Protein AF-A0A7J6HR31-F1 (afdb_monomer_lite)

pLDDT: mean 84.12, std 18.83, range [22.25, 98.94]

Secondary structure (DSSP, 8-state):
-PPPP---S---------TTT---------SS-EEEEEEEEEE-S-HHHHHHHHHHHHT--EEEEESGGGT--SEEEEEEEETTEEEEEEEEPPGGGSTTS----SSTT--HHHHHHHHHHHSSEEEEEEEEES-HHHHHHHHHHTTPPEEEEEEEETTTEEEEEEEEETTEEEEEEEE-SS----SSSSTT-EE---TTGGG---SEEEEEEEEEE-S-HHHHHHHHHHHH-PEEEEEE-HHHH--SS--EEEEEEE-TTS-SEEEEEEEPPSSSS--HHHHHHHHTTS-EEEEEEEEESSHHHHHHHHHHHTTTTSPPBPPPPPHHHHHHHHHHHTTTS-HHHHHHHHHHT-EEEE-SS-EEEEEEBPPSSSSTT-EEEEEEEES--------------------------------------------SS-----GGG---------SS-EEEEEEEEEE-S-HHHHHHHHHHHHT--EEEEESGGGT--SEEEEEEEETTEEEEEEEEPPTTT---SS---SSTT--HHHHHHHHHHHSSEEEEEEEEES-HHHHHHHHHHTTPPEEEEEEE-STTEEEEEEEEETTEEEEEEEE-SGGGGGSSSSTT-EE---TT-SS----SEEEEEEEEEE-S-HHHHHHHHHHHH-PEEEEEE-HHHH--SS--EEEEEEE-TTS-SEEEEEEEPPSSSS--HHHHHHHHTTS-EEEEEEEEES-HHHHHHHHHHHHTTTS--BPPPPPHHHHHHHHHHHTTTS-HHHHHHHHHHT-EEEE-SSEEEEEEEBSPSSSSSS-EEEEEEEEE-EEE-TTS-EEEPTTTTTT-HHHHHHHHHHHHHHHHHHHHTT---

Foldseek 3Di:
DDDDDDDDDDDDPDDFPAQVPDDDDQPQFFQFAFDAFQAWEKEALFQLLQVLLACQQQLWFFWKWFALLLQAQFWTWTWTDAARYIYIYIHGFAPLSVPPDPHCHLPNLDDLVLSLVQLQQAHTATQEGETETADQQSLQVLLVVQPFAFSAHWDAADPAWIWGWTDQFDNHIYIYIYGPPDPDPDCPGTPSMHTDDDPLSVVRHQQWHGWLEFEKFAQDQPVSVCSNCRSGVFGWGGWHDCVRANDQAFGKTWTWTARSLSNYIYIYIHGDPPGNDGYLSNLQCLQSVGMHTAEIETEGPDLLSNLVSSVVCPQLSHWAWDDADDVVQLVVCCVVCCVPDPPVRSVSCRVRNWDWDDDPQFIKTKTKTQANFQGSRYIYMYIYTDNHDDDDDDDDDDDDDDDDDDDDDDDDDDDDDDDDDDDDDDDDDDDDDDDDPAFVPDDDDQPLQFPFAFDAFQAWEKEASTQSSQVSLCCNLQQWRFWKWFGVVLVQQFWTWTWTDAARYIYIYIHGTRPSRQPDPDHSDLPVLDDSVLSSVQCSQARTATQEGETEGADQQSLQVLLVVLPFAFSAHWDDSPQQWIKGWTDQFDNHIYIYIYHRDPVSVVDSGGPSMDTPDDPPPPDRGHQFWHYWQEWEKEAQDDPVSCCSNCRRGVWDWRGWHFCVLQNDQAFGKTKTWTAHSQRNYIYMYIHGDPPGNDGYLSNLQCSSNVGMGTQEIEIEGPDLLSSLVSSVVCCSSSHFAFFDAFDVVQLVCVCVVQVVPDPPVRSVSCRVSSWDWAADPFWIKIKTKTQAPGSGRGHTYMYMYIGGQWDADPVRDTDHRRQHRHDCSVCSNVVVVSVVVVVVSSVVSPDDD

Organism: Cannabis sativa (NCBI:txid3483)

Sequence (853 aa):
MTMENRNSNNGENFKLVGSSKFVRTNPKSDRFTVKRFHHVEFWCGDATNTARRFSRALGMPMVAKSDLSTGNFTHASYLLRSGEVQFLFTAPYSPSIATDSTSSASIPTFDRSTFLSFSAAHGLAVRAVAVEVEDAEFAFSTSVAHGATPSSPPITLGDGIVISEVCLYGDVVFRYISYKAQEPDHSGFLPGFVTVSTESDKLLDFGIRGIDHAAGNVPELQPAFLYVKKFTGFHEFAEFTTEEVGTSDSGFNSAVLANNKESVLIPINEPVYGTKWRSQIQTFLEHNEGPGVQHLALISDDIFRTLKEIKKQSGKGGFELMGAPPPTYYKNLRKRAGDVLSETQINKCEEFGVLVDRDHEGTLLQILTKPLGDRPTLFMEIIQRVGCMRKDDDDDEVVQQKGGCGGFGKEKKMTINNGNGQNTTRSTTVEEDLKLVGFSNFVRTNPKSDRFTVKRFHHVEFWCGDATNTALRFSWGLGMPLLAKSDLSTGNSTHASYLLRSGELNFLFTAPYSSAISTHQTSSASIPTFDRSTFLSFFAAHGLAVRAVALEVEDAEFAFATSVANGAMPSSPPINLGDGVVIAEVRLYGDVVLRYVSYKVESSQNLVFLPGFESVLTAESDQPLDYGIRRLDHAVGNVPELLPAVSYVKKFTGFHEFAEFTAEDVGTSESGLNSKMLANNNETVLIPMNEPVHGTKRKSQIQTFLEHNEGPGIQHLALASEDIFGTLREMRKRSGLGGFEFMPSPPPTYYKNLKNRAGDVLTETQIQECEELGVLVDRDDQGTLLQIFTKPIGDRPTIFIEIIQRVGCMVKDDKGKLYQKGGCGGFGKGNISELFKCVEEYEKTLLKTKVVT

InterPro domains:
  IPR005956 4-hydroxyphenylpyruvate dioxygenase [PTHR11959] (448-848)
  IPR005956 4-hydroxyphenylpyruvate dioxygenase [TIGR01263] (36-410)
  IPR005956 4-hydroxyphenylpyruvate dioxygenase [TIGR01263] (456-845)
  IPR029068 Glyoxalase/Bleomycin resistance protein/Dihydroxybiphenyl dioxygenase [G3DSA:3.10.180.10] (12-205)
  IPR029068 Glyoxalase/Bleomycin resistance protein/Dihydroxybiphenyl dioxygenase [G3DSA:3.10.180.10] (206-416)
  IPR029068 Glyoxalase/Bleomycin resistance protein/Dihydroxybiphenyl dioxygenase [G3DSA:3.10.180.10] (432-626)
  IPR029068 Glyoxalase/Bleomycin resistance protein/Dihydroxybiphenyl dioxygenase [G3DSA:3.10.180.10] (627-849)
  IPR029068 Glyoxalase/Bleomycin resistance protein/Dihydroxybiphenyl dioxygenase [SSF54593] (26-410)
  IPR029068 Glyoxalase/Bleomycin resistance protein/Dihydroxybiphenyl dioxygenase [SSF54593] (446-836)
  IPR037523 Vicinal oxygen chelate (VOC), core domain [PS51819] (36-196)
  IPR037523 Vicinal oxygen chelate (VOC), core domain [PS51819] (210-370)
  IPR037523 Vicinal oxygen chelate (VOC), core domain [PS51819] (456-599)
  IPR037523 Vicinal oxygen chelate (VOC), core domain [PS51819] (631-791)
  IPR041735 4-hydroxyphenylpyruvate dioxygenase, C-terminal [cd07250] (208-389)
  IPR041735 4-hydroxyphenylpyruvate dioxygenase, C-terminal [cd07250] (629-810)
  IPR041736 4-hydroxyphenylpyruvate dioxygenase, N-terminal [cd08342] (37-194)
  IPR041736 4-hydroxyphenylpyruvate dioxygenase, N-terminal [cd08342] (457-615)

Structure (mmCIF, N/CA/C/O backbone):
data_AF-A0A7J6HR31-F1
#
_entry.id   AF-A0A7J6HR31-F1
#
loop_
_atom_site.group_PDB
_atom_site.id
_atom_site.type_symbol
_atom_site.label_atom_id
_atom_site.label_alt_id
_atom_site.label_comp_id
_atom_site.label_asym_id
_atom_site.label_entity_id
_atom_site.label_seq_id
_atom_site.pdbx_PDB_ins_code
_atom_site.Cartn_x
_atom_site.Cartn_y
_atom_site.Cartn_z
_atom_site.occupancy
_atom_site.B_iso_or_equiv
_atom_site.auth_seq_id
_atom_site.auth_comp_id
_atom_site.auth_asym_id
_atom_site.auth_atom_id
_atom_site.pdbx_PDB_model_num
ATOM 1 N N . MET A 1 1 ? 15.739 29.351 23.738 1.00 30.27 1 MET A N 1
ATOM 2 C CA . MET A 1 1 ? 15.544 30.476 24.679 1.00 30.27 1 MET A CA 1
ATOM 3 C C . MET A 1 1 ? 14.766 29.936 25.864 1.00 30.27 1 MET A C 1
ATOM 5 O O . MET A 1 1 ? 13.704 29.368 25.661 1.00 30.27 1 MET A O 1
ATOM 9 N N . THR A 1 2 ? 15.352 30.000 27.053 1.00 26.08 2 THR A N 1
ATOM 10 C CA . THR A 1 2 ? 14.821 29.469 28.316 1.00 26.08 2 THR A CA 1
ATOM 11 C C . THR A 1 2 ? 13.579 30.248 28.753 1.00 26.08 2 THR A C 1
ATOM 13 O O . THR A 1 2 ? 13.670 31.453 28.974 1.00 26.08 2 THR A O 1
ATOM 16 N N . MET A 1 3 ? 12.427 29.577 28.861 1.00 28.23 3 MET A N 1
ATOM 17 C CA . MET A 1 3 ? 11.217 30.152 29.455 1.00 28.23 3 MET A CA 1
ATOM 18 C C . MET A 1 3 ? 11.274 30.012 30.977 1.00 28.23 3 MET A C 1
ATOM 20 O O . MET A 1 3 ? 11.308 28.905 31.510 1.00 28.23 3 MET A O 1
ATOM 24 N N . GLU A 1 4 ? 11.297 31.151 31.665 1.00 29.20 4 GLU A N 1
ATOM 25 C CA . GLU A 1 4 ? 11.110 31.242 33.108 1.00 29.20 4 GLU A CA 1
ATOM 26 C C . GLU A 1 4 ? 9.637 31.051 33.490 1.00 29.20 4 GLU A C 1
ATOM 28 O O . GLU A 1 4 ? 8.724 31.626 32.895 1.00 29.20 4 GLU A O 1
ATOM 33 N N . ASN A 1 5 ? 9.453 30.257 34.543 1.00 34.09 5 ASN A N 1
ATOM 34 C CA . ASN A 1 5 ? 8.216 30.012 35.270 1.00 34.09 5 ASN A CA 1
ATOM 35 C C . ASN A 1 5 ? 7.459 31.298 35.636 1.00 34.09 5 ASN A C 1
ATOM 37 O O . ASN A 1 5 ? 7.951 32.129 36.401 1.00 34.09 5 ASN A O 1
ATOM 41 N N . ARG A 1 6 ? 6.184 31.365 35.244 1.00 30.28 6 ARG A N 1
ATOM 42 C CA . ARG A 1 6 ? 5.153 32.085 36.004 1.00 30.28 6 ARG A CA 1
ATOM 43 C C . ARG A 1 6 ? 3.981 31.153 36.276 1.00 30.28 6 ARG A C 1
ATOM 45 O O . ARG A 1 6 ? 3.085 30.997 35.458 1.00 30.28 6 ARG A O 1
ATOM 52 N N . ASN A 1 7 ? 4.028 30.547 37.456 1.00 37.72 7 ASN A N 1
ATOM 53 C CA . ASN A 1 7 ? 2.927 29.826 38.077 1.00 37.72 7 ASN A CA 1
ATOM 54 C C . ASN A 1 7 ? 2.141 30.806 38.966 1.00 37.72 7 ASN A C 1
ATOM 56 O O . ASN A 1 7 ? 2.732 31.369 39.887 1.00 37.72 7 ASN A O 1
ATOM 60 N N . SER A 1 8 ? 0.834 30.980 38.731 1.00 34.44 8 SER A N 1
ATOM 61 C CA . SER A 1 8 ? -0.134 31.328 39.790 1.00 34.44 8 SER A CA 1
ATOM 62 C C . SER A 1 8 ? -1.597 31.117 39.351 1.00 34.44 8 SER A C 1
ATOM 64 O O . SER A 1 8 ? -2.156 31.930 38.620 1.00 34.44 8 SER A O 1
ATOM 66 N N . ASN A 1 9 ? -2.188 30.050 39.904 1.00 37.22 9 ASN A N 1
ATOM 67 C CA . ASN A 1 9 ? -3.551 29.916 40.450 1.00 37.22 9 ASN A CA 1
ATOM 68 C C . ASN A 1 9 ? -4.793 30.042 39.548 1.00 37.22 9 ASN A C 1
ATOM 70 O O . ASN A 1 9 ? -5.362 31.118 39.391 1.00 37.22 9 ASN A O 1
ATOM 74 N N . ASN A 1 10 ? -5.294 28.879 39.107 1.00 34.03 10 ASN A N 1
ATOM 75 C CA . ASN A 1 10 ? -6.588 28.286 39.521 1.00 34.03 10 ASN A CA 1
ATOM 76 C C . ASN A 1 10 ? -6.745 26.898 38.858 1.00 34.03 10 ASN A C 1
ATOM 78 O O . ASN A 1 10 ? -7.675 26.652 38.095 1.00 34.03 10 ASN A O 1
ATOM 82 N N . GLY A 1 11 ? -5.771 26.006 39.065 1.00 39.53 11 GLY A N 1
ATOM 83 C CA . GLY A 1 11 ? -5.793 24.681 38.444 1.00 39.53 11 GLY A CA 1
ATOM 84 C C . GLY A 1 11 ? -6.738 23.747 39.190 1.00 39.53 11 GLY A C 1
ATOM 85 O O . GLY A 1 11 ? -6.557 23.530 40.387 1.00 39.53 11 GLY A O 1
ATOM 86 N N . GLU A 1 12 ? -7.728 23.185 38.500 1.00 51.84 12 GLU A N 1
ATOM 87 C CA . GLU A 1 12 ? -8.394 21.968 38.963 1.00 51.84 12 GLU A CA 1
ATOM 88 C C . GLU A 1 12 ? -7.312 20.915 39.263 1.00 51.84 12 GLU A C 1
ATOM 90 O O . GLU A 1 12 ? -6.560 20.509 38.374 1.00 51.84 12 GLU A O 1
ATOM 95 N N . ASN A 1 13 ? -7.187 20.502 40.528 1.00 53.97 13 ASN A N 1
ATOM 96 C CA . ASN A 1 13 ? -6.276 19.432 40.932 1.00 53.97 13 ASN A CA 1
ATOM 97 C C . ASN A 1 13 ? -6.868 18.084 40.495 1.00 53.97 13 ASN A C 1
ATOM 99 O O . ASN A 1 13 ? -7.438 17.364 41.312 1.00 53.97 13 ASN A O 1
ATOM 103 N N . PHE A 1 14 ? -6.751 17.748 39.210 1.00 69.81 14 PHE A N 1
ATOM 104 C CA . PHE A 1 14 ? -7.013 16.389 38.741 1.00 69.81 14 PHE A CA 1
ATOM 105 C C . PHE A 1 14 ? -5.924 15.457 39.282 1.00 69.81 14 PHE A C 1
ATOM 107 O O . PHE A 1 14 ? -4.733 15.706 39.096 1.00 69.81 14 PHE A O 1
ATOM 114 N N . LYS A 1 15 ? -6.321 14.409 40.000 1.00 73.62 15 LYS A N 1
ATOM 115 C CA . LYS A 1 15 ? -5.420 13.370 40.495 1.00 73.62 15 LYS A CA 1
ATOM 116 C C . LYS A 1 15 ? -6.155 12.044 40.409 1.00 73.62 15 LYS A C 1
ATOM 118 O O . LYS A 1 15 ? -7.195 11.911 41.044 1.00 73.62 15 LYS A O 1
ATOM 123 N N . LEU A 1 16 ? -5.572 11.082 39.696 1.00 75.81 16 LEU A N 1
ATOM 124 C CA . LEU A 1 16 ? -6.121 9.733 39.596 1.00 75.81 16 LEU A CA 1
ATOM 125 C C . LEU A 1 16 ? -6.311 9.124 40.986 1.00 75.81 16 LEU A C 1
ATOM 127 O O . LEU A 1 16 ? -5.384 9.115 41.807 1.00 75.81 16 LEU A O 1
ATOM 131 N N . VAL A 1 17 ? -7.509 8.604 41.235 1.00 76.88 17 VAL A N 1
ATOM 132 C CA . VAL A 1 17 ? -7.858 7.922 42.491 1.00 76.88 17 VAL A CA 1
ATOM 133 C C . VAL A 1 17 ? -7.970 6.405 42.331 1.00 76.88 17 VAL A C 1
ATOM 135 O O . VAL A 1 17 ? -7.918 5.700 43.342 1.00 76.88 17 VAL A O 1
ATOM 138 N N . GLY A 1 18 ? -8.043 5.922 41.084 1.00 72.62 18 GLY A N 1
ATOM 139 C CA . GLY A 1 18 ? -8.179 4.508 40.720 1.00 72.62 18 GLY A CA 1
ATOM 140 C C . GLY A 1 18 ? -9.627 4.022 40.739 1.00 72.62 18 GLY A C 1
ATOM 141 O O . GLY A 1 18 ? -10.456 4.536 41.496 1.00 72.62 18 GLY A O 1
ATOM 142 N N . SER A 1 19 ? -9.923 3.013 39.919 1.00 73.88 19 SER A N 1
ATOM 143 C CA . SER A 1 19 ? -11.262 2.457 39.687 1.00 73.88 19 SER A CA 1
ATOM 144 C C . SER A 1 19 ? -11.995 2.091 40.982 1.00 73.88 19 SER A C 1
ATOM 146 O O . SER A 1 19 ? -13.185 2.357 41.124 1.00 73.88 19 SER A O 1
ATOM 148 N N . SER A 1 20 ? -11.277 1.559 41.976 1.00 72.19 20 SER A N 1
ATOM 149 C CA . SER A 1 20 ? -11.850 1.144 43.265 1.00 72.19 20 SER A CA 1
ATOM 150 C C . SER A 1 20 ? -12.366 2.297 44.139 1.00 72.19 20 SER A C 1
ATOM 152 O O . SER A 1 20 ? -13.201 2.075 45.018 1.00 72.19 20 SER A O 1
ATOM 154 N N . LYS A 1 21 ? -11.867 3.521 43.928 1.00 76.00 21 LYS A N 1
ATOM 155 C CA . LYS A 1 21 ? -12.268 4.739 44.660 1.00 76.00 21 LYS A CA 1
ATOM 156 C C . LYS A 1 21 ? -13.021 5.733 43.781 1.00 76.00 21 LYS A C 1
ATOM 158 O O . LYS A 1 21 ? -13.525 6.731 44.298 1.00 76.00 21 LYS A O 1
ATOM 163 N N . PHE A 1 22 ? -13.069 5.482 42.479 1.00 78.62 22 PHE A N 1
ATOM 164 C CA . PHE A 1 22 ? -13.738 6.331 41.515 1.00 78.62 22 PHE A CA 1
ATOM 165 C C . PHE A 1 22 ? -15.260 6.224 41.669 1.00 78.62 22 PHE A C 1
ATOM 167 O O . PHE A 1 22 ? -15.821 5.134 41.770 1.00 78.62 22 PHE A O 1
ATOM 174 N N . VAL A 1 23 ? -15.938 7.371 41.677 1.00 79.38 23 VAL A N 1
ATOM 175 C CA . VAL A 1 23 ? -17.402 7.445 41.707 1.00 79.38 23 VAL A CA 1
ATOM 176 C C . VAL A 1 23 ? -17.861 8.090 40.410 1.00 79.38 23 VAL A C 1
ATOM 178 O O . VAL A 1 23 ? -17.733 9.302 40.235 1.00 79.38 23 VAL A O 1
ATOM 181 N N . ARG A 1 24 ? -18.412 7.277 39.503 1.00 81.75 24 ARG A N 1
ATOM 182 C CA . ARG A 1 24 ? -18.964 7.761 38.236 1.00 81.75 24 ARG A CA 1
ATOM 183 C C . ARG A 1 24 ? -20.148 8.684 38.503 1.00 81.75 24 ARG A C 1
ATOM 185 O O . ARG A 1 24 ? -21.099 8.319 39.193 1.00 81.75 24 ARG A O 1
ATOM 192 N N . THR A 1 25 ? -20.096 9.881 37.929 1.00 81.94 25 THR A N 1
ATOM 193 C CA . THR A 1 25 ? -21.200 10.844 37.949 1.00 81.94 25 THR A CA 1
ATOM 194 C C . THR A 1 25 ? -21.406 11.389 36.543 1.00 81.94 25 THR A C 1
ATOM 196 O O . THR A 1 25 ? -20.438 11.692 35.854 1.00 81.94 25 THR A O 1
ATOM 199 N N . ASN A 1 26 ? -22.661 11.524 36.113 1.00 87.38 26 ASN A N 1
ATOM 200 C CA . ASN A 1 26 ? -23.011 12.126 34.826 1.00 87.38 26 ASN A CA 1
ATOM 201 C C . ASN A 1 26 ? -23.738 13.458 35.091 1.00 87.38 26 ASN A C 1
ATOM 203 O O . ASN A 1 26 ? -24.968 13.486 35.175 1.00 87.38 26 ASN A O 1
ATOM 207 N N . PRO A 1 27 ? -22.994 14.562 35.293 1.00 86.56 27 PRO A N 1
ATOM 208 C CA . PRO A 1 27 ? -23.549 15.865 35.659 1.00 86.56 27 PRO A CA 1
ATOM 209 C C . PRO A 1 27 ? -24.294 16.565 34.513 1.00 86.56 27 PRO A C 1
ATOM 211 O O . PRO A 1 27 ? -24.765 17.683 34.704 1.00 86.56 27 PRO A O 1
ATOM 214 N N . LYS A 1 28 ? -24.396 15.936 33.335 1.00 89.00 28 LYS A N 1
ATOM 215 C CA . LYS A 1 28 ? -24.954 16.527 32.113 1.00 89.00 28 LYS A CA 1
ATOM 216 C C . LYS A 1 28 ? -24.239 17.826 31.701 1.00 89.00 28 LYS A C 1
ATOM 218 O O . LYS A 1 28 ? -24.877 18.849 31.477 1.00 89.00 28 LYS A O 1
ATOM 223 N N . SER A 1 29 ? -22.907 17.778 31.613 1.00 90.81 29 SER A N 1
ATOM 224 C CA . SER A 1 29 ? -22.027 18.946 31.447 1.00 90.81 29 SER A CA 1
ATOM 225 C C . SER A 1 29 ? -21.534 19.229 30.022 1.00 90.81 29 SER A C 1
ATOM 227 O O . SER A 1 29 ? -20.781 20.194 29.852 1.00 90.81 29 SER A O 1
ATOM 229 N N . ASP A 1 30 ? -21.924 18.434 29.014 1.00 93.88 30 ASP A N 1
ATOM 230 C CA . ASP A 1 30 ? -21.536 18.696 27.618 1.00 93.88 30 ASP A CA 1
ATOM 231 C C . ASP A 1 30 ? -21.808 20.150 27.218 1.00 93.88 30 ASP A C 1
ATOM 233 O O . ASP A 1 30 ? -22.873 20.709 27.486 1.00 93.88 30 ASP A O 1
ATOM 237 N N . ARG A 1 31 ? -20.853 20.755 26.515 1.00 95.62 31 ARG A N 1
ATOM 238 C CA . ARG A 1 31 ? -20.981 22.138 26.036 1.00 95.62 31 ARG A CA 1
ATOM 239 C C . ARG A 1 31 ? -21.713 22.260 24.712 1.00 95.62 31 ARG A C 1
ATOM 241 O O . ARG A 1 31 ? -22.106 23.356 24.333 1.00 95.62 31 ARG A O 1
ATOM 248 N N . PHE A 1 32 ? -21.872 21.146 24.014 1.00 95.81 32 PHE A N 1
ATOM 249 C CA . PHE A 1 32 ? -22.601 21.022 22.763 1.00 95.81 32 PHE A CA 1
ATOM 250 C C . PHE A 1 32 ? -23.145 19.597 22.645 1.00 95.81 32 PHE A C 1
ATOM 252 O O . PHE A 1 32 ? -22.537 18.646 23.137 1.00 95.81 32 PHE A O 1
ATOM 259 N N . THR A 1 33 ? -24.292 19.439 21.987 1.00 94.75 33 THR A N 1
ATOM 260 C CA . THR A 1 33 ? -24.947 18.138 21.843 1.00 94.75 33 THR A CA 1
ATOM 261 C C . THR A 1 33 ? -24.183 17.251 20.863 1.00 94.75 33 THR A C 1
ATOM 263 O O . THR A 1 33 ? -24.158 17.517 19.659 1.00 94.75 33 THR A O 1
ATOM 266 N N . VAL A 1 34 ? -23.607 16.157 21.365 1.00 94.69 34 VAL A N 1
ATOM 267 C CA . VAL A 1 34 ? -23.029 15.085 20.542 1.00 94.69 34 VAL A CA 1
ATOM 268 C C . VAL A 1 34 ? -24.052 13.970 20.370 1.00 94.69 34 VAL A C 1
ATOM 270 O O . VAL A 1 34 ? -24.572 13.437 21.353 1.00 94.69 34 VAL A O 1
ATOM 273 N N . LYS A 1 35 ? -24.330 13.595 19.121 1.00 91.81 35 LYS A N 1
ATOM 274 C CA . LYS A 1 35 ? -25.279 12.527 18.798 1.00 91.81 35 LYS A CA 1
ATOM 275 C C . LYS A 1 35 ? -24.595 11.159 18.841 1.00 91.81 35 LYS A C 1
ATOM 277 O O . LYS A 1 35 ? -25.008 10.296 19.613 1.00 91.81 35 LYS A O 1
ATOM 282 N N . ARG A 1 36 ? -23.528 10.981 18.055 1.00 92.31 36 ARG A N 1
ATOM 283 C CA . ARG A 1 36 ? -22.810 9.705 17.871 1.00 92.31 36 ARG A CA 1
ATOM 284 C C . ARG A 1 36 ? -21.439 9.912 17.223 1.00 92.31 36 ARG A C 1
ATOM 286 O O . ARG A 1 36 ? -21.155 10.993 16.701 1.00 92.31 36 ARG A O 1
ATOM 293 N N . PHE A 1 37 ? -20.626 8.857 17.176 1.00 95.69 37 PHE A N 1
ATOM 294 C CA . PHE A 1 37 ? -19.522 8.784 16.220 1.00 95.69 37 PHE A CA 1
ATOM 295 C C . PHE A 1 37 ? -20.064 8.903 14.790 1.00 95.69 37 PHE A C 1
ATOM 297 O O . PHE A 1 37 ? -21.028 8.234 14.411 1.00 95.69 37 PHE A O 1
ATOM 304 N N . HIS A 1 38 ? -19.439 9.762 13.991 1.00 95.31 38 HIS A N 1
ATOM 305 C CA . HIS A 1 38 ? -19.755 9.881 12.576 1.00 95.31 38 HIS A CA 1
ATOM 306 C C . HIS A 1 38 ? -18.874 8.954 11.748 1.00 95.31 38 HIS A C 1
ATOM 308 O O . HIS A 1 38 ? -19.387 8.162 10.970 1.00 95.31 38 HIS A O 1
ATOM 314 N N . HIS A 1 39 ? -17.554 9.105 11.855 1.00 97.44 39 HIS A N 1
ATOM 315 C CA . HIS A 1 39 ? -16.566 8.266 11.185 1.00 97.44 39 HIS A CA 1
ATOM 316 C C . HIS A 1 39 ? -15.199 8.421 11.856 1.00 97.44 39 HIS A C 1
ATOM 318 O O . HIS A 1 39 ? -14.955 9.387 12.579 1.00 97.44 39 HIS A O 1
ATOM 324 N N . VAL A 1 40 ? -14.291 7.492 11.576 1.00 98.38 40 VAL A N 1
ATOM 325 C CA . VAL A 1 40 ? -12.864 7.647 11.872 1.00 98.38 40 VAL A CA 1
ATOM 326 C C . VAL A 1 40 ? -12.114 7.731 10.550 1.00 98.38 40 VAL A C 1
ATOM 328 O O . VAL A 1 40 ? -12.266 6.857 9.694 1.00 98.38 40 VAL A O 1
ATOM 331 N N . GLU A 1 41 ? -11.342 8.800 10.360 1.00 98.38 41 GLU A N 1
ATOM 332 C CA . GLU A 1 41 ? -10.492 8.963 9.180 1.00 98.38 41 GLU A CA 1
ATOM 333 C C . GLU A 1 41 ? -9.075 8.479 9.477 1.00 98.38 41 GLU A C 1
ATOM 335 O O . GLU A 1 41 ? -8.426 8.949 10.414 1.00 98.38 41 GLU A O 1
ATOM 340 N N . PHE A 1 42 ? -8.591 7.574 8.636 1.00 98.06 42 PHE A N 1
ATOM 341 C CA . PHE A 1 42 ? -7.219 7.105 8.593 1.00 98.06 42 PHE A CA 1
ATOM 342 C C . PHE A 1 42 ? -6.498 7.774 7.432 1.00 98.06 42 PHE A C 1
ATOM 344 O O . PHE A 1 42 ? -6.958 7.738 6.287 1.00 98.06 42 PHE A O 1
ATOM 351 N N . TRP A 1 43 ? -5.328 8.326 7.719 1.00 96.81 43 TRP A N 1
ATOM 352 C CA . TRP A 1 43 ? -4.377 8.695 6.683 1.00 96.81 43 TRP A CA 1
ATOM 353 C C . TRP A 1 43 ? -3.419 7.533 6.467 1.00 96.81 43 TRP A C 1
ATOM 355 O O . TRP A 1 43 ? -2.921 6.925 7.416 1.00 96.81 43 TRP A O 1
ATOM 365 N N . CYS A 1 44 ? -3.237 7.168 5.202 1.00 94.56 44 CYS A N 1
ATOM 366 C CA . CYS A 1 44 ? -2.528 5.959 4.814 1.00 94.56 44 CYS A CA 1
ATOM 367 C C . CYS A 1 44 ? -1.778 6.170 3.504 1.00 94.56 44 CYS A C 1
ATOM 369 O O . CYS A 1 44 ? -2.151 7.013 2.694 1.00 94.56 44 CYS A O 1
ATOM 371 N N . GLY A 1 45 ? -0.714 5.399 3.290 1.00 90.50 45 GLY A N 1
ATOM 372 C CA . GLY A 1 45 ? 0.128 5.577 2.110 1.00 90.50 45 GLY A CA 1
ATOM 373 C C . GLY A 1 45 ? -0.559 5.243 0.780 1.00 90.50 45 GLY A C 1
ATOM 374 O O . GLY A 1 45 ? -0.196 5.796 -0.253 1.00 90.50 45 GLY A O 1
ATOM 375 N N . ASP A 1 46 ? -1.539 4.344 0.806 1.00 93.69 46 ASP A N 1
ATOM 376 C CA . ASP A 1 46 ? -2.363 4.015 -0.353 1.00 93.69 46 ASP A CA 1
ATOM 377 C C . ASP A 1 46 ? -3.762 3.600 0.125 1.00 93.69 46 ASP A C 1
ATOM 379 O O . ASP A 1 46 ? -3.936 2.590 0.826 1.00 93.69 46 ASP A O 1
ATOM 383 N N . ALA A 1 47 ? -4.755 4.421 -0.204 1.00 95.38 47 ALA A N 1
ATOM 384 C CA . ALA A 1 47 ? -6.121 4.300 0.283 1.00 95.38 47 ALA A CA 1
ATOM 385 C C . ALA A 1 47 ? -6.824 3.080 -0.316 1.00 95.38 47 ALA A C 1
ATOM 387 O O . ALA A 1 47 ? -7.539 2.374 0.398 1.00 95.38 47 ALA A O 1
ATOM 388 N N . THR A 1 48 ? -6.570 2.771 -1.588 1.00 91.88 48 THR A N 1
ATOM 389 C CA . THR A 1 48 ? -7.128 1.608 -2.287 1.00 91.88 48 THR A CA 1
ATOM 390 C C . THR A 1 48 ? -6.664 0.311 -1.631 1.00 91.88 48 THR A C 1
ATOM 392 O O . THR A 1 48 ? -7.484 -0.544 -1.285 1.00 91.88 48 THR A O 1
ATOM 395 N N . ASN A 1 49 ? -5.352 0.157 -1.436 1.00 91.25 49 ASN A N 1
ATOM 396 C CA . ASN A 1 49 ? -4.749 -1.020 -0.818 1.00 91.25 49 ASN A CA 1
ATOM 397 C C . ASN A 1 49 ? -5.254 -1.208 0.619 1.00 91.25 49 ASN A C 1
ATOM 399 O O . ASN A 1 49 ? -5.684 -2.306 0.989 1.00 91.25 49 ASN A O 1
ATOM 403 N N . THR A 1 50 ? -5.251 -0.131 1.409 1.00 93.56 50 THR A N 1
ATOM 404 C CA . THR A 1 50 ? -5.636 -0.173 2.825 1.00 93.56 50 THR A CA 1
ATOM 405 C C . THR A 1 50 ? -7.126 -0.481 2.989 1.00 93.56 50 THR A C 1
ATOM 407 O O . THR A 1 50 ? -7.481 -1.430 3.693 1.00 93.56 50 THR A O 1
ATOM 410 N N . ALA A 1 51 ? -8.008 0.232 2.279 1.00 93.75 51 ALA A N 1
ATOM 411 C CA . ALA A 1 51 ? -9.454 0.023 2.364 1.00 93.75 51 ALA A CA 1
ATOM 412 C C . ALA A 1 51 ? -9.856 -1.397 1.940 1.00 93.75 51 ALA A C 1
ATOM 414 O O . ALA A 1 51 ? -10.650 -2.049 2.616 1.00 93.75 51 ALA A O 1
ATOM 415 N N . ARG A 1 52 ? -9.260 -1.933 0.867 1.00 90.06 52 ARG A N 1
ATOM 416 C CA . ARG A 1 52 ? -9.514 -3.307 0.401 1.00 90.06 52 ARG A CA 1
ATOM 417 C C . ARG A 1 52 ? -9.113 -4.360 1.433 1.00 90.06 52 ARG A C 1
ATOM 419 O O . ARG A 1 52 ? -9.845 -5.332 1.631 1.00 90.06 52 ARG A O 1
ATOM 426 N N . ARG A 1 53 ? -7.976 -4.178 2.114 1.00 89.38 53 ARG A N 1
ATOM 427 C CA . ARG A 1 53 ? -7.547 -5.095 3.178 1.00 89.38 53 ARG A CA 1
ATOM 428 C C . ARG A 1 53 ? -8.476 -5.014 4.385 1.00 89.38 53 ARG A C 1
ATOM 430 O O . ARG A 1 53 ? -8.926 -6.060 4.844 1.00 89.38 53 ARG A O 1
ATOM 437 N N . PHE A 1 54 ? -8.772 -3.809 4.876 1.00 92.44 54 PHE A N 1
ATOM 438 C CA . PHE A 1 54 ? -9.649 -3.606 6.036 1.00 92.44 54 PHE A CA 1
ATOM 439 C C . PHE A 1 54 ? -11.060 -4.131 5.769 1.00 92.44 54 PHE A C 1
ATOM 441 O O . PHE A 1 54 ? -11.626 -4.811 6.621 1.00 92.44 54 PHE A O 1
ATOM 448 N N . SER A 1 55 ? -11.580 -3.907 4.560 1.00 90.94 55 SER A N 1
ATOM 449 C CA . SER A 1 55 ? -12.887 -4.402 4.134 1.00 90.94 55 SER A CA 1
ATOM 450 C C . SER A 1 55 ? -13.002 -5.915 4.281 1.00 90.94 55 SER A C 1
ATOM 452 O O . SER A 1 55 ? -13.922 -6.414 4.927 1.00 90.94 55 SER A O 1
ATOM 454 N N . ARG A 1 56 ? -12.009 -6.657 3.786 1.00 88.38 56 ARG A N 1
ATOM 455 C CA . ARG A 1 56 ? -11.953 -8.112 3.946 1.00 88.38 56 ARG A CA 1
ATOM 456 C C . ARG A 1 56 ? -11.673 -8.539 5.388 1.00 88.38 56 ARG A C 1
ATOM 458 O O . ARG A 1 56 ? -12.246 -9.520 5.848 1.00 88.38 56 ARG A O 1
ATOM 465 N N . ALA A 1 57 ? -10.756 -7.858 6.074 1.00 90.38 57 ALA A N 1
ATOM 466 C CA . ALA A 1 57 ? -10.286 -8.257 7.399 1.00 90.38 57 ALA A CA 1
ATOM 467 C C . ALA A 1 57 ? -11.358 -8.100 8.484 1.00 90.38 57 ALA A C 1
ATOM 469 O O . ALA A 1 57 ? -11.399 -8.912 9.404 1.00 90.38 57 ALA A O 1
ATOM 470 N N . LEU A 1 58 ? -12.217 -7.086 8.359 1.00 91.81 58 LEU A N 1
ATOM 471 C CA . LEU A 1 58 ? -13.291 -6.783 9.306 1.00 91.81 58 LEU A CA 1
ATOM 472 C C . LEU A 1 58 ? -14.689 -7.119 8.773 1.00 91.81 58 LEU A C 1
ATOM 474 O O . LEU A 1 58 ? -15.659 -6.995 9.512 1.00 91.81 58 LEU A O 1
ATOM 478 N N . GLY A 1 59 ? -14.810 -7.527 7.507 1.00 90.25 59 GLY A N 1
ATOM 479 C CA . GLY A 1 59 ? -16.109 -7.724 6.869 1.00 90.25 59 GLY A CA 1
ATOM 480 C C . GLY A 1 59 ? -16.889 -6.414 6.766 1.00 90.25 59 GLY A C 1
ATOM 481 O O . GLY A 1 59 ? -18.055 -6.369 7.138 1.00 90.25 59 GLY A O 1
ATOM 482 N N . MET A 1 60 ? -16.217 -5.341 6.336 1.00 90.50 60 MET A N 1
ATOM 483 C CA . MET A 1 60 ? -16.799 -4.005 6.187 1.00 90.50 60 MET A CA 1
ATOM 484 C C . MET A 1 60 ? -16.833 -3.611 4.705 1.00 90.50 60 MET A C 1
ATOM 486 O O . MET A 1 60 ? -15.784 -3.274 4.151 1.00 90.50 60 MET A O 1
ATOM 490 N N . PRO A 1 61 ? -17.985 -3.639 4.024 1.00 89.25 61 PRO A N 1
ATOM 491 C CA . PRO A 1 61 ? -18.067 -3.305 2.607 1.00 89.25 61 PRO A CA 1
ATOM 492 C C . PRO A 1 61 ? -17.668 -1.851 2.332 1.00 89.25 61 PRO A C 1
ATOM 494 O O . PRO A 1 61 ? -17.917 -0.951 3.140 1.00 89.25 61 PRO A O 1
ATOM 497 N N . MET A 1 62 ? -17.071 -1.615 1.163 1.00 90.12 62 MET A N 1
ATOM 498 C CA . MET A 1 62 ? -16.824 -0.268 0.655 1.00 90.12 62 MET A CA 1
ATOM 499 C C . MET A 1 62 ? -18.126 0.293 0.082 1.00 90.12 62 MET A C 1
ATOM 501 O O . MET A 1 62 ? -18.618 -0.184 -0.936 1.00 90.12 62 MET A O 1
ATOM 505 N N . VAL A 1 63 ? -18.687 1.309 0.735 1.00 89.69 63 VAL A N 1
ATOM 506 C CA . VAL A 1 63 ? -20.020 1.839 0.398 1.00 89.69 63 VAL A CA 1
ATOM 507 C C . VAL A 1 63 ? -19.974 3.156 -0.366 1.00 89.69 63 VAL A C 1
ATOM 509 O O . VAL A 1 63 ? -20.942 3.509 -1.035 1.00 89.69 63 VAL A O 1
ATOM 512 N N . ALA A 1 64 ? -18.865 3.891 -0.293 1.00 91.38 64 ALA A N 1
ATOM 513 C CA . ALA A 1 64 ? -18.683 5.131 -1.036 1.00 91.38 64 ALA A CA 1
ATOM 514 C C . ALA A 1 64 ? -17.203 5.386 -1.333 1.00 91.38 64 ALA A C 1
ATOM 516 O O . ALA A 1 64 ? -16.321 4.904 -0.618 1.00 91.38 64 ALA A O 1
ATOM 517 N N . LYS A 1 65 ? -16.931 6.167 -2.378 1.00 92.38 65 LYS A N 1
ATOM 518 C CA . LYS A 1 65 ? -15.575 6.584 -2.741 1.00 92.38 65 LYS A CA 1
ATOM 519 C C . LYS A 1 65 ? -15.538 8.008 -3.282 1.00 92.38 65 LYS A C 1
ATOM 521 O O . LYS A 1 65 ? -16.532 8.485 -3.824 1.00 92.38 65 LYS A O 1
ATOM 526 N N . SER A 1 66 ? -14.381 8.639 -3.163 1.00 91.75 66 SER A N 1
ATOM 527 C CA . SER A 1 66 ? -14.026 9.897 -3.807 1.00 91.75 66 SER A CA 1
ATOM 528 C C . SER A 1 66 ? -12.615 9.758 -4.374 1.00 91.75 66 SER A C 1
ATOM 530 O O . SER A 1 66 ? -11.649 9.652 -3.626 1.00 91.75 66 SER A O 1
ATOM 532 N N . ASP A 1 67 ? -12.491 9.661 -5.691 1.00 89.75 67 ASP A N 1
ATOM 533 C CA . ASP A 1 67 ? -11.237 9.392 -6.394 1.00 89.75 67 ASP A CA 1
ATOM 534 C C . ASP A 1 67 ? -11.217 10.137 -7.747 1.00 89.75 67 ASP A C 1
ATOM 536 O O . ASP A 1 67 ? -12.102 10.943 -8.049 1.00 89.75 67 ASP A O 1
ATOM 540 N N . LEU A 1 68 ? -10.231 9.862 -8.604 1.00 85.12 68 LEU A N 1
ATOM 541 C CA . LEU A 1 68 ? -10.164 10.486 -9.934 1.00 85.12 68 LEU A CA 1
ATOM 542 C C . LEU A 1 68 ? -11.421 10.227 -10.786 1.00 85.12 68 LEU A C 1
ATOM 544 O O . LEU A 1 68 ? -11.782 11.061 -11.613 1.00 85.12 68 LEU A O 1
ATOM 548 N N . SER A 1 69 ? -12.114 9.099 -10.581 1.00 80.69 69 SER A N 1
ATOM 549 C CA . SER A 1 69 ? -13.360 8.763 -11.289 1.00 80.69 69 SER A CA 1
ATOM 550 C C . SER A 1 69 ? -14.566 9.579 -10.823 1.00 80.69 69 SER A C 1
ATOM 552 O O . SER A 1 69 ? -15.548 9.693 -11.560 1.00 80.69 69 SER A O 1
ATOM 554 N N . THR A 1 70 ? -14.495 10.158 -9.621 1.00 82.50 70 THR A N 1
ATOM 555 C CA . THR A 1 70 ? -15.527 11.043 -9.062 1.00 82.50 70 THR A CA 1
ATOM 556 C C . THR A 1 70 ? -15.187 12.524 -9.240 1.00 82.50 70 THR A C 1
ATOM 558 O O . THR A 1 70 ? -15.934 13.383 -8.783 1.00 82.50 70 THR A O 1
ATOM 561 N N . GLY A 1 71 ? -14.080 12.838 -9.922 1.00 80.69 71 GLY A N 1
ATOM 562 C CA . GLY A 1 71 ? -13.622 14.210 -10.144 1.00 80.69 71 GLY A CA 1
ATOM 563 C C . GLY A 1 71 ? -12.807 14.803 -8.992 1.00 80.69 71 GLY A C 1
ATOM 564 O O . GLY A 1 71 ? -12.555 16.008 -9.002 1.00 80.69 71 GLY A O 1
ATOM 565 N N . ASN A 1 72 ? -12.368 13.994 -8.019 1.00 85.69 72 ASN A N 1
ATOM 566 C CA . ASN A 1 72 ? -11.427 14.441 -6.995 1.00 85.69 72 ASN A CA 1
ATOM 567 C C . ASN A 1 72 ? -9.986 14.277 -7.492 1.00 85.69 72 ASN A C 1
ATOM 569 O O . ASN A 1 72 ? -9.506 13.166 -7.700 1.00 85.69 72 ASN A O 1
ATOM 573 N N . PHE A 1 73 ? -9.291 15.402 -7.650 1.00 85.50 73 PHE A N 1
ATOM 574 C CA . PHE A 1 73 ? -7.913 15.475 -8.147 1.00 85.50 73 PHE A CA 1
ATOM 575 C C . PHE A 1 73 ? -6.876 15.720 -7.042 1.00 85.50 73 PHE A C 1
ATOM 577 O O . PHE A 1 73 ? -5.688 15.833 -7.327 1.00 85.50 73 PHE A O 1
ATOM 584 N N . THR A 1 74 ? -7.304 15.781 -5.776 1.00 87.19 74 THR A N 1
ATOM 585 C CA . THR A 1 74 ? -6.431 16.106 -4.632 1.00 87.19 74 THR A CA 1
ATOM 586 C C . THR A 1 74 ? -6.038 14.879 -3.807 1.00 87.19 74 THR A C 1
ATOM 588 O O . THR A 1 74 ? -4.892 14.767 -3.367 1.00 87.19 74 THR A O 1
ATOM 591 N N . HIS A 1 75 ? -6.965 13.939 -3.624 1.00 91.69 75 HIS A N 1
ATOM 592 C CA . HIS A 1 75 ? -6.765 12.719 -2.844 1.00 91.69 75 HIS A CA 1
ATOM 593 C C . HIS A 1 75 ? -7.710 11.599 -3.290 1.00 91.69 75 HIS A C 1
ATOM 595 O O . HIS A 1 75 ? -8.755 11.853 -3.891 1.00 91.69 75 HIS A O 1
ATOM 601 N N . ALA A 1 76 ? -7.347 10.361 -2.964 1.00 93.69 76 ALA A N 1
ATOM 602 C CA . ALA A 1 76 ? -8.247 9.216 -2.978 1.00 93.69 76 ALA A CA 1
ATOM 603 C C . ALA A 1 76 ? -8.822 9.013 -1.573 1.00 93.69 76 ALA A C 1
ATOM 605 O O . ALA A 1 76 ? -8.064 9.010 -0.602 1.00 93.69 76 ALA A O 1
ATOM 606 N N . SER A 1 77 ? -10.133 8.802 -1.471 1.00 95.94 77 SER A N 1
ATOM 607 C CA . SER A 1 77 ? -10.816 8.443 -0.231 1.00 95.94 77 SER A CA 1
ATOM 608 C C . SER A 1 77 ? -11.813 7.309 -0.438 1.00 95.94 77 SER A C 1
ATOM 610 O O . SER A 1 77 ? -12.680 7.385 -1.310 1.00 95.94 77 SER A O 1
ATOM 612 N N . TYR A 1 78 ? -11.752 6.286 0.413 1.00 95.31 78 TYR A N 1
ATOM 613 C CA . TYR A 1 78 ? -12.664 5.139 0.377 1.00 95.31 78 TYR A CA 1
ATOM 614 C C . TYR A 1 78 ? -13.335 4.939 1.732 1.00 95.31 78 TYR A C 1
ATOM 616 O O . TYR A 1 78 ? -12.660 4.845 2.759 1.00 95.31 78 TYR A O 1
ATOM 624 N N . LEU A 1 79 ? -14.667 4.872 1.727 1.00 95.50 79 LEU A N 1
ATOM 625 C CA . LEU A 1 79 ? -15.487 4.713 2.922 1.00 95.50 79 LEU A CA 1
ATOM 626 C C . LEU A 1 79 ? -15.927 3.259 3.078 1.00 95.50 79 LEU A C 1
ATOM 628 O O . LEU A 1 79 ? -16.686 2.739 2.256 1.00 95.50 79 LEU A O 1
ATOM 632 N N . LEU A 1 80 ? -15.507 2.636 4.174 1.00 94.19 80 LEU A N 1
ATOM 633 C CA . LEU A 1 80 ? -16.018 1.349 4.626 1.00 94.19 80 LEU A CA 1
ATOM 634 C C . LEU A 1 80 ? -17.115 1.555 5.666 1.00 94.19 80 LEU A C 1
ATOM 636 O O . LEU A 1 80 ? -16.992 2.430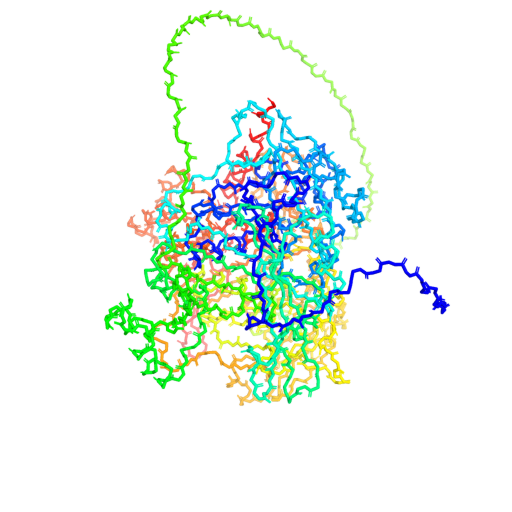 6.527 1.00 94.19 80 LEU A O 1
ATOM 640 N N . ARG A 1 81 ? -18.163 0.730 5.622 1.00 92.44 81 ARG A N 1
ATOM 641 C CA . ARG A 1 81 ? -19.275 0.810 6.578 1.00 92.44 81 ARG A CA 1
ATOM 642 C C . ARG A 1 81 ? -19.750 -0.566 7.022 1.00 92.44 81 ARG A C 1
ATOM 644 O O . ARG A 1 81 ? -19.973 -1.426 6.184 1.00 92.44 81 ARG A O 1
ATOM 651 N N . SER A 1 82 ? -19.970 -0.742 8.323 1.00 91.31 82 SER A N 1
ATOM 652 C CA . SER A 1 82 ? -20.690 -1.889 8.895 1.00 91.31 82 SER A CA 1
ATOM 653 C C . SER A 1 82 ? -21.480 -1.434 10.117 1.00 91.31 82 SER A C 1
ATOM 655 O O . SER A 1 82 ? -20.897 -0.919 11.070 1.00 91.31 82 SER A O 1
ATOM 657 N N . GLY A 1 83 ? -22.807 -1.587 10.077 1.00 89.75 83 GLY A N 1
ATOM 658 C CA . GLY A 1 83 ? -23.693 -0.929 11.041 1.00 89.75 83 GLY A CA 1
ATOM 659 C C . GLY A 1 83 ? -23.451 0.585 11.065 1.00 89.75 83 GLY A C 1
ATOM 660 O O . GLY A 1 83 ? -23.417 1.230 10.015 1.00 89.75 83 GLY A O 1
ATOM 661 N N . GLU A 1 84 ? -23.227 1.132 12.257 1.00 90.81 84 GLU A N 1
ATOM 662 C CA . GLU A 1 84 ? -22.892 2.543 12.477 1.00 90.81 84 GLU A CA 1
ATOM 663 C C . GLU A 1 84 ? -21.392 2.845 12.329 1.00 90.81 84 GLU A C 1
ATOM 665 O O . GLU A 1 84 ? -21.000 4.011 12.277 1.00 90.81 84 GLU A O 1
ATOM 670 N N . VAL A 1 85 ? -20.534 1.821 12.234 1.00 94.69 85 VAL A N 1
ATOM 671 C CA . VAL A 1 85 ? -19.085 2.015 12.079 1.00 94.69 85 VAL A CA 1
ATOM 672 C C . VAL A 1 85 ? -18.782 2.507 10.675 1.00 94.69 85 VAL A C 1
ATOM 674 O O . VAL A 1 85 ? -19.148 1.867 9.688 1.00 94.69 85 VAL A O 1
ATOM 677 N N . GLN A 1 86 ? -18.055 3.619 10.592 1.00 95.94 86 GLN A N 1
ATOM 678 C CA . GLN A 1 86 ? -17.599 4.208 9.340 1.00 95.94 86 GLN A CA 1
ATOM 679 C C . GLN A 1 86 ? -16.099 4.488 9.406 1.00 95.94 86 GLN A C 1
ATOM 681 O O . GLN A 1 86 ? -15.653 5.283 10.235 1.00 95.94 86 GLN A O 1
ATOM 686 N N . PHE A 1 87 ? -15.332 3.860 8.515 1.00 97.81 87 PHE A N 1
ATOM 687 C CA . PHE A 1 87 ? -13.896 4.096 8.364 1.00 97.81 87 PHE A CA 1
ATOM 688 C C . PHE A 1 87 ? -13.608 4.722 7.012 1.00 97.81 87 PHE A C 1
ATOM 690 O O . PHE A 1 87 ? -13.994 4.179 5.979 1.00 97.81 87 PHE A O 1
ATOM 697 N N . LEU A 1 88 ? -12.919 5.856 7.029 1.00 97.94 88 LEU A N 1
ATOM 698 C CA . LEU A 1 88 ? -12.527 6.588 5.837 1.00 97.94 88 LEU A CA 1
ATOM 699 C C . LEU A 1 88 ? -11.014 6.477 5.665 1.00 97.94 88 LEU A C 1
ATOM 701 O O . LEU A 1 88 ? -10.276 6.903 6.544 1.00 97.94 88 LEU A O 1
ATOM 705 N N . PHE A 1 89 ? -10.549 5.907 4.559 1.00 97.75 89 PHE A N 1
ATOM 706 C CA . PHE A 1 89 ? -9.120 5.828 4.240 1.00 97.75 89 PHE A CA 1
ATOM 707 C C . PHE A 1 89 ? -8.787 6.876 3.198 1.00 97.75 89 PHE A C 1
ATOM 709 O O . PHE A 1 89 ? -9.385 6.831 2.127 1.00 97.75 89 PHE A O 1
ATOM 716 N N . THR A 1 90 ? -7.849 7.773 3.500 1.00 97.31 90 THR A N 1
ATOM 717 C CA . THR A 1 90 ? -7.459 8.882 2.620 1.00 97.31 90 THR A CA 1
ATOM 718 C C . THR A 1 90 ? -5.960 8.841 2.310 1.00 97.31 90 THR A C 1
ATOM 720 O O . THR A 1 90 ? -5.145 8.600 3.206 1.00 97.31 90 THR A O 1
ATOM 723 N N . ALA A 1 91 ? -5.600 9.100 1.050 1.00 95.06 91 ALA A N 1
ATOM 724 C CA . ALA A 1 91 ? -4.219 9.206 0.569 1.00 95.06 91 ALA A CA 1
ATOM 725 C C . ALA A 1 91 ? -4.085 10.301 -0.514 1.00 95.06 91 ALA A C 1
ATOM 727 O O . ALA A 1 91 ? -4.999 10.475 -1.325 1.00 95.06 91 ALA A O 1
ATOM 728 N N . PRO A 1 92 ? -2.973 11.060 -0.562 1.00 92.00 92 PRO A N 1
ATOM 729 C CA . PRO A 1 92 ? -2.782 12.165 -1.493 1.00 92.00 92 PRO A CA 1
ATOM 730 C C . PRO A 1 92 ? -2.494 11.686 -2.915 1.00 92.00 92 PRO A C 1
ATOM 732 O O . PRO A 1 92 ? -1.748 10.731 -3.150 1.00 92.00 92 PRO A O 1
ATOM 735 N N . TYR A 1 93 ? -2.950 12.479 -3.876 1.00 87.50 93 TYR A N 1
ATOM 736 C CA . TYR A 1 93 ? -2.393 12.466 -5.220 1.00 87.50 93 TYR A CA 1
ATOM 737 C C . TYR A 1 93 ? -1.142 13.358 -5.327 1.00 87.50 93 TYR A C 1
ATOM 739 O O . TYR A 1 93 ? -0.745 14.061 -4.390 1.00 87.50 93 TYR A O 1
ATOM 747 N N . SER A 1 94 ? -0.485 13.308 -6.484 1.00 76.19 94 SER A N 1
ATOM 748 C CA . SER A 1 94 ? 0.567 14.258 -6.847 1.00 76.19 94 SER A CA 1
ATOM 749 C C . SER A 1 94 ? 0.019 15.691 -7.029 1.00 76.19 94 SER A C 1
ATOM 751 O O . SER A 1 94 ? -1.066 15.847 -7.593 1.00 76.19 94 SER A O 1
ATOM 753 N N . PRO A 1 95 ? 0.759 16.754 -6.638 1.00 70.94 95 PRO A N 1
ATOM 754 C CA . PRO A 1 95 ? 0.436 18.146 -6.947 1.00 70.94 95 PRO A CA 1
ATOM 755 C C . PRO A 1 95 ? 0.302 18.434 -8.443 1.00 70.94 95 PRO A C 1
ATOM 757 O O . PRO A 1 95 ? -0.457 19.333 -8.795 1.00 70.94 95 PRO A O 1
ATOM 760 N N . SER A 1 96 ? 0.988 17.691 -9.319 1.00 67.62 96 SER A N 1
ATOM 761 C CA . SER A 1 96 ? 0.898 17.873 -10.778 1.00 67.62 96 SER A CA 1
ATOM 762 C C . SER A 1 96 ? -0.514 17.623 -11.324 1.00 67.62 96 SER A C 1
ATOM 764 O O . SER A 1 96 ? -0.858 18.105 -12.397 1.00 67.62 96 SER A O 1
ATOM 766 N N . ILE A 1 97 ? -1.344 16.884 -10.581 1.00 68.69 97 ILE A N 1
ATOM 767 C CA . ILE A 1 97 ? -2.702 16.503 -10.979 1.00 68.69 97 ILE A CA 1
ATOM 768 C C . ILE A 1 97 ? -3.694 17.650 -10.719 1.00 68.69 97 ILE A C 1
ATOM 770 O O . ILE A 1 97 ? -4.693 17.786 -11.425 1.00 68.69 97 ILE A O 1
ATOM 774 N N . ALA A 1 98 ? -3.422 18.503 -9.727 1.00 57.94 98 ALA A N 1
ATOM 775 C CA . ALA A 1 98 ? -4.336 19.556 -9.287 1.00 57.94 98 ALA A CA 1
ATOM 776 C C . ALA A 1 98 ? -4.221 20.868 -10.092 1.00 57.94 98 ALA A C 1
ATOM 778 O O . ALA A 1 98 ? -5.061 21.751 -9.930 1.00 57.94 98 ALA A O 1
ATOM 779 N N . THR A 1 99 ? -3.212 21.028 -10.958 1.00 51.59 99 THR A N 1
ATOM 780 C CA . THR A 1 99 ? -2.904 22.324 -11.597 1.00 51.59 99 THR A CA 1
ATOM 781 C C . THR A 1 99 ? -3.891 22.756 -12.687 1.00 51.59 99 THR A C 1
ATOM 783 O O . THR A 1 99 ? -3.937 23.941 -13.008 1.00 51.59 99 THR A O 1
ATOM 786 N N . ASP A 1 100 ? -4.714 21.841 -13.212 1.00 45.91 100 ASP A N 1
ATOM 787 C CA . ASP A 1 100 ? -5.559 22.093 -14.392 1.00 45.91 100 ASP A CA 1
ATOM 788 C C . ASP A 1 100 ? -7.069 22.233 -14.097 1.00 45.91 100 ASP A C 1
ATOM 790 O O . ASP A 1 100 ? -7.869 22.362 -15.028 1.00 45.91 100 ASP A O 1
ATOM 794 N N . SER A 1 101 ? -7.520 22.221 -12.833 1.00 47.28 101 SER A N 1
ATOM 795 C CA . SER A 1 101 ? -8.960 22.324 -12.534 1.00 47.28 101 SER A CA 1
ATOM 796 C C . SER A 1 101 ? -9.291 23.092 -11.254 1.00 47.28 101 SER A C 1
ATOM 798 O O . SER A 1 101 ? -8.522 23.119 -10.300 1.00 47.28 101 SER A O 1
ATOM 800 N N . THR A 1 102 ? -10.485 23.688 -11.212 1.00 49.59 102 THR A N 1
ATOM 801 C CA . THR A 1 102 ? -11.144 24.207 -10.002 1.00 49.59 102 THR A CA 1
ATOM 802 C C . THR A 1 102 ? -11.566 23.044 -9.087 1.00 49.59 102 THR A C 1
ATOM 804 O O . THR A 1 102 ? -12.754 22.859 -8.825 1.00 49.59 102 THR A O 1
ATOM 807 N N . SER A 1 103 ? -10.626 22.178 -8.693 1.00 54.69 103 SER A N 1
ATOM 808 C CA . SER A 1 103 ? -10.923 20.940 -7.971 1.00 54.69 103 SER A CA 1
ATOM 809 C C . SER A 1 103 ? -11.374 21.240 -6.544 1.00 54.69 103 SER A C 1
ATOM 811 O O . SER A 1 103 ? -10.599 21.771 -5.747 1.00 54.69 103 SER A O 1
ATOM 813 N N . SER A 1 104 ? -12.600 20.860 -6.195 1.00 63.00 104 SER A N 1
ATOM 814 C CA . SER A 1 104 ? -13.048 20.818 -4.806 1.00 63.00 104 SER A CA 1
ATOM 815 C C . SER A 1 104 ? -12.620 19.489 -4.183 1.00 63.00 104 SER A C 1
ATOM 817 O O . SER A 1 104 ? -13.096 18.428 -4.590 1.00 63.00 104 SER A O 1
ATOM 819 N N . ALA A 1 105 ? -11.725 19.539 -3.199 1.00 74.19 105 ALA A N 1
ATOM 820 C CA . ALA A 1 105 ? -11.439 18.406 -2.329 1.00 74.19 105 ALA A CA 1
ATOM 821 C C . ALA A 1 105 ? -12.750 17.919 -1.677 1.00 74.19 105 ALA A C 1
ATOM 823 O O . ALA A 1 105 ? -13.469 18.727 -1.090 1.00 74.19 105 ALA A O 1
ATOM 824 N N . SER A 1 106 ? -13.077 16.621 -1.756 1.00 82.25 106 SER A N 1
ATOM 825 C CA . SER A 1 106 ? -14.293 16.092 -1.099 1.00 82.25 106 SER A CA 1
ATOM 826 C C . SER A 1 106 ? -14.223 16.167 0.427 1.00 82.25 106 SER A C 1
ATOM 828 O O . SER A 1 106 ? -15.243 16.172 1.108 1.00 82.25 106 SER A O 1
ATOM 830 N N . ILE A 1 107 ? -13.004 16.226 0.964 1.00 86.25 107 ILE A N 1
ATOM 831 C CA . ILE A 1 107 ? -12.719 16.554 2.357 1.00 86.25 107 ILE A CA 1
ATOM 832 C C . ILE A 1 107 ? -12.059 17.937 2.342 1.00 86.25 107 ILE A C 1
ATOM 834 O O . ILE A 1 107 ? -10.892 18.040 1.960 1.00 86.25 107 ILE A O 1
ATOM 838 N N . PRO A 1 108 ? -12.770 19.013 2.718 1.00 84.50 108 PRO A N 1
ATOM 839 C CA . PRO A 1 108 ? -12.274 20.381 2.554 1.00 84.50 108 PRO A CA 1
ATOM 840 C C . PRO A 1 108 ? -11.096 20.712 3.480 1.00 84.50 108 PRO A C 1
ATOM 842 O O . PRO A 1 108 ? -10.402 21.698 3.261 1.00 84.50 108 PRO A O 1
ATOM 845 N N . THR A 1 109 ? -10.876 19.902 4.516 1.00 86.88 109 THR A N 1
ATOM 846 C CA . THR A 1 109 ? -9.782 20.051 5.483 1.00 86.88 109 THR A CA 1
ATOM 847 C C . THR A 1 109 ? -8.531 19.260 5.098 1.00 86.88 109 THR A C 1
ATOM 849 O O . THR A 1 109 ? -7.527 19.306 5.808 1.00 86.88 109 THR A O 1
ATOM 852 N N . PHE A 1 110 ? -8.565 18.536 3.973 1.00 90.75 110 PHE A N 1
ATOM 853 C CA . PHE A 1 110 ? -7.405 17.812 3.479 1.00 90.75 110 PHE A CA 1
ATOM 854 C C . PHE A 1 110 ? -6.351 18.778 2.930 1.00 90.75 110 PHE A C 1
ATOM 856 O O . PHE A 1 110 ? -6.594 19.498 1.963 1.00 90.75 110 PHE A O 1
ATOM 863 N N . ASP A 1 111 ? -5.152 18.722 3.503 1.00 89.38 111 ASP A N 1
ATOM 864 C CA . ASP A 1 111 ? -3.973 19.417 3.002 1.00 89.38 111 ASP A CA 1
ATOM 865 C C . ASP A 1 111 ? -2.832 18.424 2.762 1.00 89.38 111 ASP A C 1
ATOM 867 O O . ASP A 1 111 ? -2.444 17.655 3.647 1.00 89.38 111 ASP A O 1
ATOM 871 N N . ARG A 1 112 ? -2.259 18.459 1.556 1.00 89.38 112 ARG A N 1
ATOM 872 C CA . ARG A 1 112 ? -1.208 17.517 1.155 1.00 89.38 112 ARG A CA 1
ATOM 873 C C . ARG A 1 112 ? 0.077 17.713 1.959 1.00 89.38 112 ARG A C 1
ATOM 875 O O . ARG A 1 112 ? 0.746 16.728 2.258 1.00 89.38 112 ARG A O 1
ATOM 882 N N . SER A 1 113 ? 0.449 18.950 2.293 1.00 90.00 113 SER A N 1
ATOM 883 C CA . SER A 1 113 ? 1.700 19.208 3.023 1.00 90.00 113 SER A CA 1
ATOM 884 C C . SER A 1 113 ? 1.643 18.659 4.453 1.00 90.00 113 SER A C 1
ATOM 886 O O . SER A 1 113 ? 2.575 17.998 4.921 1.00 90.00 113 SER A O 1
ATOM 888 N N . THR A 1 114 ? 0.486 18.828 5.089 1.00 92.88 114 THR A N 1
ATOM 889 C CA . THR A 1 114 ? 0.133 18.256 6.385 1.00 92.88 114 THR A CA 1
ATOM 890 C C . THR A 1 114 ? 0.106 16.734 6.299 1.00 92.88 114 THR A C 1
ATOM 892 O O . THR A 1 114 ? 0.712 16.072 7.138 1.00 92.88 114 THR A O 1
ATOM 895 N N . PHE A 1 115 ? -0.504 16.165 5.250 1.00 94.56 115 PHE A N 1
ATOM 896 C CA . PHE A 1 115 ? -0.498 14.718 5.026 1.00 94.56 115 PHE A CA 1
ATOM 897 C C . PHE A 1 115 ? 0.919 14.146 4.944 1.00 94.56 115 PHE A C 1
ATOM 899 O O . PHE A 1 115 ? 1.205 13.142 5.587 1.00 94.56 115 PHE A O 1
ATOM 906 N N . LEU A 1 116 ? 1.816 14.748 4.157 1.00 91.94 116 LEU A N 1
ATOM 907 C CA . LEU A 1 116 ? 3.170 14.211 3.987 1.00 91.94 116 LEU A CA 1
ATOM 908 C C . LEU A 1 116 ? 3.953 14.216 5.303 1.00 91.94 116 LEU A C 1
ATOM 910 O O . LEU A 1 116 ? 4.652 13.248 5.603 1.00 91.94 116 LEU A O 1
ATOM 914 N N . SER A 1 117 ? 3.790 15.273 6.099 1.00 92.06 117 SER A N 1
ATOM 915 C CA . SER A 1 117 ? 4.419 15.387 7.418 1.00 92.06 117 SER A CA 1
ATOM 916 C C . SER A 1 117 ? 3.853 14.339 8.385 1.00 92.06 117 SER A C 1
ATOM 918 O O . SER A 1 117 ? 4.613 13.610 9.020 1.00 92.06 117 SER A O 1
ATOM 920 N N . PHE A 1 118 ? 2.525 14.179 8.398 1.00 93.62 118 PHE A N 1
ATOM 921 C CA . PHE A 1 118 ? 1.820 13.158 9.173 1.00 93.62 118 PHE A CA 1
ATOM 922 C C . PHE A 1 118 ? 2.259 11.738 8.782 1.00 93.62 118 PHE A C 1
ATOM 924 O O . PHE A 1 118 ? 2.638 10.938 9.631 1.00 93.62 118 PHE A O 1
ATOM 931 N N . SER A 1 119 ? 2.253 11.405 7.490 1.00 91.50 119 SER A N 1
ATOM 932 C CA . SER A 1 119 ? 2.601 10.064 7.009 1.00 91.50 119 SER A CA 1
ATOM 933 C C . SER A 1 119 ? 4.067 9.717 7.279 1.00 91.50 119 SER A C 1
ATOM 935 O O . SER A 1 119 ? 4.368 8.546 7.511 1.00 91.50 119 SER A O 1
ATOM 937 N N . ALA A 1 120 ? 4.978 10.696 7.257 1.00 88.94 120 ALA A N 1
ATOM 938 C CA . ALA A 1 120 ? 6.386 10.477 7.584 1.00 88.94 120 ALA A CA 1
ATOM 939 C C . ALA A 1 120 ? 6.583 10.104 9.064 1.00 88.94 120 ALA A C 1
ATOM 941 O O . ALA A 1 120 ? 7.369 9.193 9.367 1.00 88.94 120 ALA A O 1
ATOM 942 N N . ALA A 1 121 ? 5.850 10.776 9.958 1.00 89.56 121 ALA A N 1
ATOM 943 C CA . ALA A 1 121 ? 5.879 10.546 11.399 1.00 89.56 121 ALA A CA 1
ATOM 944 C C . ALA A 1 121 ? 5.139 9.255 11.785 1.00 89.56 121 ALA A C 1
ATOM 946 O O . ALA A 1 121 ? 5.730 8.346 12.367 1.00 89.56 121 ALA A O 1
ATOM 947 N N . HIS A 1 122 ? 3.876 9.117 11.381 1.00 91.38 122 HIS A N 1
ATOM 948 C CA . HIS A 1 122 ? 2.962 8.106 11.924 1.00 91.38 122 HIS A CA 1
ATOM 949 C C . HIS A 1 122 ? 2.779 6.867 11.028 1.00 91.38 122 HIS A C 1
ATOM 951 O O . HIS A 1 122 ? 2.508 5.778 11.534 1.00 91.38 122 HIS A O 1
ATOM 957 N N . GLY A 1 123 ? 2.960 6.987 9.706 1.00 90.94 123 GLY A N 1
ATOM 958 C CA . GLY A 1 123 ? 2.592 5.933 8.748 1.00 90.94 123 GLY A CA 1
ATOM 959 C C . GLY A 1 123 ? 1.069 5.806 8.590 1.00 90.94 123 GLY A C 1
ATOM 960 O O . GLY A 1 123 ? 0.390 6.811 8.389 1.00 90.94 123 GLY A O 1
ATOM 961 N N . LEU A 1 124 ? 0.528 4.581 8.667 1.00 93.62 124 LEU A N 1
ATOM 962 C CA . LEU A 1 124 ? -0.919 4.336 8.770 1.00 93.62 124 LEU A CA 1
ATOM 963 C C . LEU A 1 124 ? -1.403 4.670 10.189 1.00 93.62 124 LEU A C 1
ATOM 965 O O . LEU A 1 124 ? -1.107 3.931 11.128 1.00 93.62 124 LEU A O 1
ATOM 969 N N . ALA A 1 125 ? -2.181 5.741 10.337 1.00 95.62 125 ALA A N 1
ATOM 970 C CA . ALA A 1 125 ? -2.708 6.168 11.633 1.00 95.62 125 ALA A CA 1
ATOM 971 C C . ALA A 1 125 ? -4.042 6.919 11.503 1.00 95.62 125 ALA A C 1
ATOM 973 O O . ALA A 1 125 ? -4.420 7.385 10.426 1.00 95.62 125 ALA A O 1
ATOM 974 N N . VAL A 1 126 ? -4.767 7.033 12.620 1.00 97.81 126 VAL A N 1
ATOM 975 C CA . VAL A 1 126 ? -5.994 7.836 12.703 1.00 97.81 126 VAL A CA 1
ATOM 976 C C . VAL A 1 126 ? -5.631 9.316 12.653 1.00 97.81 126 VAL A C 1
ATOM 978 O O . VAL A 1 126 ? -4.881 9.801 13.497 1.00 97.81 126 VAL A O 1
ATOM 981 N N . ARG A 1 127 ? -6.205 10.042 11.695 1.00 97.31 127 ARG A N 1
ATOM 982 C CA . ARG A 1 127 ? -6.093 11.498 11.585 1.00 97.31 127 ARG A CA 1
ATOM 983 C C . ARG A 1 127 ? -7.240 12.211 12.289 1.00 97.31 127 ARG A C 1
ATOM 985 O O . ARG A 1 127 ? -7.006 13.212 12.963 1.00 97.31 127 ARG A O 1
ATOM 992 N N . ALA A 1 128 ? -8.468 11.729 12.115 1.00 98.06 128 ALA A N 1
ATOM 993 C CA . ALA A 1 128 ? -9.653 12.394 12.643 1.00 98.06 128 ALA A CA 1
ATOM 994 C C . ALA A 1 128 ? -10.577 11.411 13.357 1.00 98.06 128 ALA A C 1
ATOM 996 O O . ALA A 1 128 ? -10.951 10.375 12.804 1.00 98.06 128 ALA A O 1
ATOM 997 N N . VAL A 1 129 ? -11.000 11.791 14.560 1.00 98.38 129 VAL A N 1
ATOM 998 C CA . VAL A 1 129 ? -12.157 11.202 15.235 1.00 98.38 129 VAL A CA 1
ATOM 999 C C . VAL A 1 129 ? -13.325 12.154 14.997 1.00 98.38 129 VAL A C 1
ATOM 1001 O O . VAL A 1 129 ? -13.349 13.256 15.548 1.00 98.38 129 VAL A O 1
ATOM 1004 N N . ALA A 1 130 ? -14.255 11.771 14.120 1.00 97.94 130 ALA A N 1
ATOM 1005 C CA . ALA A 1 130 ? -15.378 12.618 13.742 1.00 97.94 130 ALA A CA 1
ATOM 1006 C C . ALA A 1 130 ? -16.642 12.251 14.518 1.00 97.94 130 ALA A C 1
ATOM 1008 O O . ALA A 1 130 ? -17.013 11.078 14.617 1.00 97.94 130 ALA A O 1
ATOM 1009 N N . VAL A 1 131 ? -17.343 13.268 15.009 1.00 97.44 131 VAL A N 1
ATOM 1010 C CA . VAL A 1 131 ? -18.613 13.136 15.724 1.00 97.44 131 VAL A CA 1
ATOM 1011 C C . VAL A 1 131 ? -19.706 13.927 15.023 1.00 97.44 131 VAL A C 1
ATOM 1013 O O . VAL A 1 131 ? -19.476 15.024 14.509 1.00 97.44 131 VAL A O 1
ATOM 1016 N N . GLU A 1 132 ? -20.910 13.361 15.006 1.00 95.44 132 GLU A N 1
ATOM 1017 C CA . GLU A 1 132 ? -22.092 14.103 14.588 1.00 95.44 132 GLU A CA 1
ATOM 1018 C C . GLU A 1 132 ? -22.578 14.948 15.767 1.00 95.44 132 GLU A C 1
ATOM 1020 O O . GLU A 1 132 ? -22.844 14.428 16.856 1.00 95.44 132 GLU A O 1
ATOM 1025 N N . VAL A 1 133 ? -22.697 16.250 15.539 1.00 96.00 133 VAL A N 1
ATOM 1026 C CA . VAL A 1 133 ? -23.212 17.228 16.495 1.00 96.00 133 VAL A CA 1
ATOM 1027 C C . VAL A 1 133 ? -24.468 17.886 15.943 1.00 96.00 133 VAL A C 1
ATOM 1029 O O . VAL A 1 133 ? -24.755 17.831 14.748 1.00 96.00 133 VAL A O 1
ATOM 1032 N N . GLU A 1 134 ? -25.241 18.500 16.829 1.00 93.62 134 GLU A N 1
ATOM 1033 C CA . GLU A 1 134 ? -26.427 19.265 16.438 1.00 93.62 134 GLU A CA 1
ATOM 1034 C C . GLU A 1 134 ? -26.069 20.484 15.572 1.00 93.62 134 GLU A C 1
ATOM 1036 O O . GLU A 1 134 ? -26.694 20.701 14.538 1.00 93.62 134 GLU A O 1
ATOM 1041 N N . ASP A 1 135 ? -25.011 21.211 15.942 1.00 95.44 135 ASP A N 1
ATOM 1042 C CA . ASP A 1 135 ? -24.504 22.378 15.216 1.00 95.44 135 ASP A CA 1
ATOM 1043 C C . ASP A 1 135 ? -22.966 22.421 15.296 1.00 95.44 135 ASP A C 1
ATOM 1045 O O . ASP A 1 135 ? -22.378 22.598 16.370 1.00 95.44 135 ASP A O 1
ATOM 1049 N N . ALA A 1 136 ? -22.300 22.231 14.153 1.00 96.38 136 ALA A N 1
ATOM 1050 C CA . ALA A 1 136 ? -20.842 22.205 14.063 1.00 96.38 136 ALA A CA 1
ATOM 1051 C C . ALA A 1 136 ? -20.193 23.598 14.148 1.00 96.38 136 ALA A C 1
ATOM 1053 O O . ALA A 1 136 ? -19.033 23.687 14.557 1.00 96.38 136 ALA A O 1
ATOM 1054 N N . GLU A 1 137 ? -20.899 24.680 13.798 1.00 97.00 137 GLU A N 1
ATOM 1055 C CA . GLU A 1 137 ? -20.417 26.056 14.007 1.00 97.00 137 GLU A CA 1
ATOM 1056 C C . GLU A 1 137 ? -20.409 26.388 15.500 1.00 97.00 137 GLU A C 1
ATOM 1058 O O . GLU A 1 137 ? -19.416 26.896 16.043 1.00 97.00 137 GLU A O 1
ATOM 1063 N N . PHE A 1 138 ? -21.497 26.040 16.187 1.00 97.75 138 PHE A N 1
ATOM 1064 C CA . PHE A 1 138 ? -21.614 26.212 17.627 1.00 97.75 138 PHE A CA 1
ATOM 1065 C C . PHE A 1 138 ? -20.604 25.349 18.395 1.00 97.75 138 PHE A C 1
ATOM 1067 O O . PHE A 1 138 ? -19.914 25.861 19.280 1.00 97.75 138 PHE A O 1
ATOM 1074 N N . ALA A 1 139 ? -20.452 24.068 18.037 1.00 98.00 139 ALA A N 1
ATOM 1075 C CA . ALA A 1 139 ? -19.478 23.180 18.674 1.00 98.00 139 ALA A CA 1
ATOM 1076 C C . ALA A 1 139 ? -18.039 23.703 18.518 1.00 98.00 139 ALA A C 1
ATOM 1078 O O . ALA A 1 139 ? -17.279 23.733 19.491 1.00 98.00 139 ALA A O 1
ATOM 1079 N N . PHE A 1 140 ? -17.674 24.187 17.326 1.00 98.50 140 PHE A N 1
ATOM 1080 C CA . PHE A 1 140 ? -16.359 24.776 17.069 1.00 98.50 140 PHE A CA 1
ATOM 1081 C C . PHE A 1 140 ? -16.115 26.045 17.885 1.00 98.50 140 PHE A C 1
ATOM 1083 O O . PHE A 1 140 ? -15.145 26.119 18.640 1.00 98.50 140 PHE A O 1
ATOM 1090 N N . SER A 1 141 ? -16.999 27.038 17.758 1.00 98.31 141 SER A N 1
ATOM 1091 C CA . SER A 1 141 ? -16.859 28.325 18.450 1.00 98.31 141 SER A CA 1
ATOM 1092 C C . SER A 1 141 ? -16.823 28.149 19.968 1.00 98.31 141 SER A C 1
ATOM 1094 O O . SER A 1 141 ? -15.962 28.726 20.635 1.00 98.31 141 SER A O 1
ATOM 1096 N N . THR A 1 142 ? -17.672 27.272 20.505 1.00 98.44 142 THR A N 1
ATOM 1097 C CA . THR A 1 142 ? -17.670 26.903 21.922 1.00 98.44 142 THR A CA 1
ATOM 1098 C C . THR A 1 142 ? -16.372 26.211 22.324 1.00 98.44 142 THR A C 1
ATOM 1100 O O . THR A 1 142 ? -15.800 26.559 23.355 1.00 98.44 142 THR A O 1
ATOM 1103 N N . SER A 1 143 ? -15.853 25.279 21.521 1.00 98.44 143 SER A N 1
ATOM 1104 C CA . SER A 1 143 ? -14.583 24.603 21.821 1.00 98.44 143 SER A CA 1
ATOM 1105 C C . SER A 1 143 ? -13.418 25.595 21.890 1.00 98.44 143 SER A C 1
ATOM 1107 O O . SER A 1 143 ? -12.659 25.608 22.863 1.00 98.44 143 SER A O 1
ATOM 1109 N N . VAL A 1 144 ? -13.306 26.476 20.891 1.00 98.44 144 VAL A N 1
ATOM 1110 C CA . VAL A 1 144 ? -12.245 27.492 20.803 1.00 98.44 144 VAL A CA 1
ATOM 1111 C C . VAL A 1 144 ? -12.353 28.509 21.941 1.00 98.44 144 VAL A C 1
ATOM 1113 O O . VAL A 1 144 ? -11.346 28.816 22.581 1.00 98.44 144 VAL A O 1
ATOM 1116 N N . ALA A 1 145 ? -13.566 28.968 22.274 1.00 98.19 145 ALA A N 1
ATOM 1117 C CA . ALA A 1 145 ? -13.806 29.865 23.410 1.00 98.19 145 ALA A CA 1
ATOM 1118 C C . ALA A 1 145 ? -13.328 29.275 24.747 1.00 98.19 145 ALA A C 1
ATOM 1120 O O . ALA A 1 145 ? -13.033 30.006 25.693 1.00 98.19 145 ALA A O 1
ATOM 1121 N N . HIS A 1 146 ? -13.200 27.951 24.814 1.00 98.12 146 HIS A N 1
ATOM 1122 C CA . HIS A 1 146 ? -12.737 27.237 25.989 1.00 98.12 146 HIS A CA 1
ATOM 1123 C C . HIS A 1 146 ? -11.327 26.652 25.860 1.00 98.12 146 HIS A C 1
ATOM 1125 O O . HIS A 1 146 ? -10.909 25.840 26.689 1.00 98.12 146 HIS A O 1
ATOM 1131 N N . GLY A 1 147 ? -10.552 27.140 24.895 1.00 96.88 147 GLY A N 1
ATOM 1132 C CA . GLY A 1 147 ? -9.122 26.875 24.785 1.00 96.88 147 GLY A CA 1
ATOM 1133 C C . GLY A 1 147 ? -8.751 25.713 23.872 1.00 96.88 147 GLY A C 1
ATOM 1134 O O . GLY A 1 147 ? -7.575 25.359 23.854 1.00 96.88 147 GLY A O 1
ATOM 1135 N N . ALA A 1 148 ? -9.695 25.143 23.114 1.00 97.56 148 ALA A N 1
ATOM 1136 C CA . ALA A 1 148 ? -9.331 24.252 22.018 1.00 97.56 148 ALA A CA 1
ATOM 1137 C C . ALA A 1 148 ? -8.521 25.015 20.966 1.00 97.56 148 ALA A C 1
ATOM 1139 O O . ALA A 1 148 ? -8.811 26.169 20.643 1.00 97.56 148 ALA A O 1
ATOM 1140 N N . THR A 1 149 ? -7.523 24.347 20.403 1.00 97.88 149 THR A N 1
ATOM 1141 C CA . THR A 1 149 ? -6.716 24.894 19.318 1.00 97.88 149 THR A CA 1
ATOM 1142 C C . THR A 1 149 ? -7.471 24.652 18.013 1.00 97.88 149 THR A C 1
ATOM 1144 O O . THR A 1 149 ? -7.767 23.495 17.706 1.00 97.88 149 THR A O 1
ATOM 1147 N N . PRO A 1 150 ? -7.826 25.697 17.247 1.00 97.38 150 PRO A N 1
ATOM 1148 C CA . PRO A 1 150 ? -8.514 25.508 15.976 1.00 97.38 150 PRO A CA 1
ATOM 1149 C C . PRO A 1 150 ? -7.588 24.827 14.958 1.00 97.38 150 PRO A C 1
ATOM 1151 O O . PRO A 1 150 ? -6.438 25.233 14.809 1.00 97.38 150 PRO A O 1
ATOM 1154 N N . SER A 1 151 ? -8.108 23.817 14.253 1.00 96.12 151 SER A N 1
ATOM 1155 C CA . SER A 1 151 ? -7.441 23.162 13.114 1.00 96.12 151 SER A CA 1
ATOM 1156 C C . SER A 1 151 ? -8.040 23.648 11.796 1.00 96.12 151 SER A C 1
ATOM 1158 O O . SER A 1 151 ? -7.319 24.109 10.917 1.00 96.12 151 SER A O 1
ATOM 1160 N N . SER A 1 152 ? -9.371 23.623 11.683 1.00 95.06 152 SER A N 1
ATOM 1161 C CA . SER A 1 152 ? -10.093 24.151 10.525 1.00 95.06 152 SER A CA 1
ATOM 1162 C C . SER A 1 152 ? -11.387 24.838 10.972 1.00 95.06 152 SER A C 1
ATOM 1164 O O . SER A 1 152 ? -12.144 24.238 11.745 1.00 95.06 152 SER A O 1
ATOM 1166 N N . PRO A 1 153 ? -11.659 26.083 10.531 1.00 96.00 153 PRO A N 1
ATOM 1167 C CA . PRO A 1 153 ? -12.914 26.762 10.840 1.00 96.00 153 PRO A CA 1
ATOM 1168 C C . PRO A 1 153 ? -14.114 26.034 10.208 1.00 96.00 153 PRO A C 1
ATOM 1170 O O . PRO A 1 153 ? -13.927 25.166 9.358 1.00 96.00 153 PRO A O 1
ATOM 1173 N N . PRO A 1 154 ? -15.357 26.380 10.587 1.00 96.06 154 PRO A N 1
ATOM 1174 C CA . PRO A 1 154 ? -16.543 25.818 9.957 1.00 96.06 154 PRO A CA 1
ATOM 1175 C C . PRO A 1 154 ? -16.602 26.088 8.452 1.00 96.06 154 PRO A C 1
ATOM 1177 O O . PRO A 1 154 ? -16.500 27.228 8.001 1.00 96.06 154 PRO A O 1
ATOM 1180 N N . ILE A 1 155 ? -16.789 25.018 7.684 1.00 93.75 155 ILE A N 1
ATOM 1181 C CA . ILE A 1 155 ? -16.928 25.017 6.230 1.00 93.75 155 ILE A CA 1
ATOM 1182 C C . ILE A 1 155 ? -18.275 24.381 5.903 1.00 93.75 155 ILE A C 1
ATOM 1184 O O . ILE A 1 155 ? -18.539 23.241 6.285 1.00 93.75 155 ILE A O 1
ATOM 1188 N N . THR A 1 156 ? -19.122 25.116 5.183 1.00 91.12 156 THR A N 1
ATOM 1189 C CA . THR A 1 156 ? -20.375 24.575 4.644 1.00 91.12 156 THR A CA 1
ATOM 1190 C C . THR A 1 156 ? -20.106 23.890 3.304 1.00 91.12 156 THR A C 1
ATOM 1192 O O . THR A 1 156 ? -19.502 24.482 2.412 1.00 91.12 156 THR A O 1
ATOM 1195 N N . LEU A 1 157 ? -20.571 22.653 3.166 1.00 87.12 157 LEU A N 1
ATOM 1196 C CA . LEU A 1 157 ? -20.504 21.822 1.971 1.00 87.12 157 LEU A CA 1
ATOM 1197 C C . LEU A 1 157 ? -21.916 21.516 1.464 1.00 87.12 157 LEU A C 1
ATOM 1199 O O . LEU A 1 157 ? -22.812 21.216 2.259 1.00 87.12 157 LEU A O 1
ATOM 1203 N N . GLY A 1 158 ? -22.088 21.531 0.139 1.00 78.38 158 GLY A N 1
ATOM 1204 C CA . GLY A 1 158 ? -23.367 21.231 -0.509 1.00 78.38 158 GLY A CA 1
ATOM 1205 C C . GLY A 1 158 ? -24.530 22.047 0.068 1.00 78.38 158 GLY A C 1
ATOM 1206 O O . GLY A 1 158 ? -24.362 23.213 0.428 1.00 78.38 158 GLY A O 1
ATOM 1207 N N . ASP A 1 159 ? -25.686 21.399 0.216 1.00 70.94 159 ASP A N 1
ATOM 1208 C CA . ASP A 1 159 ? -26.940 22.021 0.663 1.00 70.94 159 ASP A CA 1
ATOM 1209 C C . ASP A 1 159 ? -27.114 22.044 2.194 1.00 70.94 159 ASP A C 1
ATOM 1211 O O . ASP A 1 159 ? -28.230 22.011 2.709 1.00 70.94 159 ASP A O 1
ATOM 1215 N N . GLY A 1 160 ? -26.012 22.139 2.951 1.00 82.50 160 GLY A N 1
ATOM 1216 C CA . GLY A 1 160 ? -26.074 22.423 4.389 1.00 82.50 160 GLY A CA 1
ATOM 1217 C C . GLY A 1 160 ? -25.368 21.441 5.317 1.00 82.50 160 GLY A C 1
ATOM 1218 O O . GLY A 1 160 ? -25.706 21.401 6.500 1.00 82.50 160 GLY A O 1
ATOM 1219 N N . ILE A 1 161 ? -24.381 20.685 4.831 1.00 89.75 161 ILE A N 1
ATOM 1220 C CA . ILE A 1 161 ? -23.448 19.973 5.714 1.00 89.75 161 ILE A CA 1
ATOM 1221 C C . ILE A 1 161 ? -22.410 20.969 6.208 1.00 89.75 161 ILE A C 1
ATOM 1223 O O . ILE A 1 161 ? -21.819 21.687 5.410 1.00 89.75 161 ILE A O 1
ATOM 1227 N N . VAL A 1 162 ? -22.145 20.999 7.508 1.00 93.62 162 VAL A N 1
ATOM 1228 C CA . VAL A 1 162 ? -21.080 21.828 8.078 1.00 93.62 162 VAL A CA 1
ATOM 1229 C C . VAL A 1 162 ? -20.028 20.936 8.715 1.00 93.62 162 VAL A C 1
ATOM 1231 O O . VAL A 1 162 ? -20.367 20.066 9.517 1.00 93.62 162 VAL A O 1
ATOM 1234 N N . ILE A 1 163 ? -18.761 21.174 8.368 1.00 95.38 163 ILE A N 1
ATOM 1235 C CA . ILE A 1 163 ? -17.594 20.500 8.946 1.00 95.38 163 ILE A CA 1
ATOM 1236 C C . ILE A 1 163 ? -16.687 21.532 9.611 1.00 95.38 163 ILE A C 1
ATOM 1238 O O . ILE A 1 163 ? -16.413 22.576 9.027 1.00 95.38 163 ILE A O 1
ATOM 1242 N N . SER A 1 164 ? -16.185 21.232 10.803 1.00 97.00 164 SER A N 1
ATOM 1243 C CA . SER A 1 164 ? -15.158 22.024 11.492 1.00 97.00 164 SER A CA 1
ATOM 1244 C C . SER A 1 164 ? -14.240 21.123 12.319 1.00 97.00 164 SER A C 1
ATOM 1246 O O . SER A 1 164 ? -14.587 19.978 12.617 1.00 97.00 164 SER A O 1
ATOM 1248 N N . GLU A 1 165 ? -13.048 21.607 12.674 1.00 97.88 165 GLU A N 1
ATOM 1249 C CA . GLU A 1 165 ? -12.042 20.790 13.360 1.00 97.88 165 GLU A CA 1
ATOM 1250 C C . GLU A 1 165 ? -11.273 21.570 14.424 1.00 97.88 165 GLU A C 1
ATOM 1252 O O . GLU A 1 165 ? -10.775 22.674 14.184 1.00 97.88 165 GLU A O 1
ATOM 1257 N N . VAL A 1 166 ? -11.075 20.933 15.575 1.00 98.38 166 VAL A N 1
ATOM 1258 C CA . VAL A 1 166 ? -10.126 21.366 16.609 1.00 98.38 166 VAL A CA 1
ATOM 1259 C C . VAL A 1 166 ? -9.092 20.271 16.857 1.00 98.38 166 VAL A C 1
ATOM 1261 O O . VAL A 1 166 ? -9.348 19.095 16.594 1.00 98.38 166 VAL A O 1
ATOM 1264 N N . CYS A 1 167 ? -7.914 20.633 17.356 1.00 97.75 167 CYS A N 1
ATOM 1265 C CA . CYS A 1 167 ? -6.918 19.646 17.769 1.00 97.75 167 CYS A CA 1
ATOM 1266 C C . CYS A 1 167 ? -7.443 18.833 18.963 1.00 97.75 167 CYS A C 1
ATOM 1268 O O . CYS A 1 167 ? -8.009 19.402 19.896 1.00 97.75 167 CYS A O 1
ATOM 1270 N N . LEU A 1 168 ? -7.246 17.513 18.940 1.00 96.31 168 LEU A N 1
ATOM 1271 C CA . LEU A 1 168 ? -7.597 16.621 20.047 1.00 96.31 168 LEU A CA 1
ATOM 1272 C C . LEU A 1 168 ? -6.365 16.354 20.924 1.00 96.31 168 LEU A C 1
ATOM 1274 O O . LEU A 1 168 ? -6.302 16.802 22.066 1.00 96.31 168 LEU A O 1
ATOM 1278 N N . TYR A 1 169 ? -5.367 15.669 20.365 1.00 93.06 169 TYR A N 1
ATOM 1279 C CA . TYR A 1 169 ? -4.027 15.486 20.929 1.00 93.06 169 TYR A CA 1
ATOM 1280 C C . TYR A 1 169 ? -3.045 15.118 19.810 1.00 93.06 169 TYR A C 1
ATOM 1282 O O . TYR A 1 169 ? -3.399 14.387 18.885 1.00 93.06 169 TYR A O 1
ATOM 1290 N N . GLY A 1 170 ? -1.806 15.617 19.897 1.00 91.94 170 GLY A N 1
ATOM 1291 C CA . GLY A 1 170 ? -0.822 15.460 18.818 1.00 91.94 170 GLY A CA 1
ATOM 1292 C C . GLY A 1 170 ? -1.377 15.970 17.484 1.00 91.94 170 GLY A C 1
ATOM 1293 O O . GLY A 1 170 ? -1.995 17.033 17.441 1.00 91.94 170 GLY A O 1
ATOM 1294 N N . ASP A 1 171 ? -1.218 15.169 16.432 1.00 95.31 171 ASP A N 1
ATOM 1295 C CA . ASP A 1 171 ? -1.728 15.451 15.085 1.00 95.31 171 ASP A CA 1
ATOM 1296 C C . ASP A 1 171 ? -3.145 14.898 14.831 1.00 95.31 171 ASP A C 1
ATOM 1298 O O . ASP A 1 171 ? -3.636 14.912 13.699 1.00 95.31 171 ASP A O 1
ATOM 1302 N N . VAL A 1 172 ? -3.842 14.411 15.865 1.00 97.81 172 VAL A N 1
ATOM 1303 C CA . VAL A 1 172 ? -5.237 13.949 15.762 1.00 97.81 172 VAL A CA 1
ATOM 1304 C C . VAL A 1 172 ? -6.189 15.128 15.943 1.00 97.81 172 VAL A C 1
ATOM 1306 O O . VAL A 1 172 ? -6.057 15.907 16.890 1.00 97.81 172 VAL A O 1
ATOM 1309 N N . VAL A 1 173 ? -7.189 15.249 15.067 1.00 98.00 173 VAL A N 1
ATOM 1310 C CA . VAL A 1 173 ? -8.274 16.235 15.212 1.00 98.00 173 VAL A CA 1
ATOM 1311 C C . VAL A 1 173 ? -9.566 15.611 15.706 1.00 98.00 173 VAL A C 1
ATOM 1313 O O . VAL A 1 173 ? -9.895 14.462 15.402 1.00 98.00 173 VAL A O 1
ATOM 1316 N N . PHE A 1 174 ? -10.328 16.425 16.428 1.00 98.06 174 PHE A N 1
ATOM 1317 C CA . PHE A 1 174 ? -11.727 16.180 16.717 1.00 98.06 174 PHE A CA 1
ATOM 1318 C C . PHE A 1 174 ? -12.566 16.946 15.695 1.00 98.06 174 PHE A C 1
ATOM 1320 O O . PHE A 1 174 ? -12.520 18.179 15.638 1.00 98.06 174 PHE A O 1
ATOM 1327 N N . ARG A 1 175 ? -13.268 16.204 14.833 1.00 98.25 175 ARG A N 1
ATOM 1328 C CA . ARG A 1 175 ? -14.036 16.763 13.713 1.00 98.25 175 ARG A CA 1
ATOM 1329 C C . ARG A 1 175 ? -15.516 16.806 14.068 1.00 98.25 175 ARG A C 1
ATOM 1331 O O . ARG A 1 175 ? -16.113 15.771 14.358 1.00 98.25 175 ARG A O 1
ATOM 1338 N N . TYR A 1 176 ? -16.114 17.985 13.982 1.00 98.06 176 TYR A N 1
ATOM 1339 C CA . TYR A 1 176 ? -17.549 18.176 14.153 1.00 98.06 176 TYR A CA 1
ATOM 1340 C C . TYR A 1 176 ? -18.239 18.154 12.796 1.00 98.06 176 TYR A C 1
ATOM 1342 O O . TYR A 1 176 ? -17.785 18.813 11.860 1.00 98.06 176 TYR A O 1
ATOM 1350 N N . ILE A 1 177 ? -19.336 17.404 12.698 1.00 95.31 177 ILE A N 1
ATOM 1351 C CA . ILE A 1 177 ? -20.189 17.361 11.508 1.00 95.31 177 ILE A CA 1
ATOM 1352 C C . ILE A 1 177 ? -21.633 17.591 11.930 1.00 95.31 177 ILE A C 1
ATOM 1354 O O . ILE A 1 177 ? -22.120 16.929 12.842 1.00 95.31 177 ILE A O 1
ATOM 1358 N N . SER A 1 178 ? -22.324 18.498 11.250 1.00 93.62 178 SER A N 1
ATOM 1359 C CA . SER A 1 178 ? -23.764 18.716 11.423 1.00 93.62 178 SER A CA 1
ATOM 1360 C C . SER A 1 178 ? -24.458 18.821 10.072 1.00 93.62 178 SER A C 1
ATOM 1362 O O . SER A 1 178 ? -23.860 19.293 9.103 1.00 93.62 178 SER A O 1
ATOM 1364 N N . TYR A 1 179 ? -25.724 18.422 10.033 1.00 89.25 179 TYR A N 1
ATOM 1365 C CA . TYR A 1 179 ? -26.586 18.449 8.855 1.00 89.25 179 TYR A CA 1
ATOM 1366 C C . TYR A 1 179 ? -27.718 19.454 9.103 1.00 89.25 179 TYR A C 1
ATOM 1368 O O . TYR A 1 179 ? -28.398 19.361 10.127 1.00 89.25 179 TYR A O 1
ATOM 1376 N N . LYS A 1 180 ? -27.925 20.428 8.207 1.00 78.19 180 LYS A N 1
ATOM 1377 C CA . LYS A 1 180 ? -29.090 21.332 8.285 1.00 78.19 180 LYS A CA 1
ATOM 1378 C C . LYS A 1 180 ? -30.395 20.552 8.044 1.00 78.19 180 LYS A C 1
ATOM 1380 O O . LYS A 1 180 ? -30.396 19.534 7.370 1.00 78.19 180 LYS A O 1
ATOM 1385 N N . ALA A 1 181 ? -31.504 21.047 8.604 1.00 59.09 181 ALA A N 1
ATOM 1386 C CA . ALA A 1 181 ? -32.790 20.351 8.804 1.00 59.09 181 ALA A CA 1
ATOM 1387 C C . ALA A 1 181 ? -33.549 19.831 7.553 1.00 59.09 181 ALA A C 1
ATOM 1389 O O . ALA A 1 181 ? -34.655 19.315 7.692 1.00 59.09 181 ALA A O 1
ATOM 1390 N N . GLN A 1 182 ? -32.999 19.950 6.345 1.00 54.16 182 GLN A N 1
ATOM 1391 C CA . GLN A 1 182 ? -33.453 19.187 5.181 1.00 54.16 182 GLN A CA 1
ATOM 1392 C C . GLN A 1 182 ? -32.398 18.121 4.927 1.00 54.16 182 GLN A C 1
ATOM 1394 O O . GLN A 1 182 ? -31.292 18.487 4.551 1.00 54.16 182 GLN A O 1
ATOM 1399 N N . GLU A 1 183 ? -32.715 16.841 5.152 1.00 50.00 183 GLU A N 1
ATOM 1400 C CA . GLU A 1 183 ? -31.836 15.740 4.742 1.00 50.00 183 GLU A CA 1
ATOM 1401 C C . GLU A 1 183 ? -31.625 15.838 3.228 1.00 50.00 183 GLU A C 1
ATOM 1403 O O . GLU A 1 183 ? -32.567 15.588 2.467 1.00 50.00 183 GLU A O 1
ATOM 1408 N N . PRO A 1 184 ? -30.442 16.258 2.751 1.00 48.66 184 PRO A N 1
ATOM 1409 C CA . PRO A 1 184 ? -30.217 16.339 1.324 1.00 48.66 184 PRO A CA 1
ATOM 1410 C C . PRO A 1 184 ? -30.067 14.912 0.794 1.00 48.66 184 PRO A C 1
ATOM 1412 O O . PRO A 1 184 ? -29.548 14.032 1.487 1.00 48.66 184 PRO A O 1
ATOM 1415 N N . ASP A 1 185 ? -30.473 14.693 -0.456 1.00 50.59 185 ASP A N 1
ATOM 1416 C CA . ASP A 1 185 ? -30.224 13.454 -1.200 1.00 50.59 185 ASP A CA 1
ATOM 1417 C C . ASP A 1 185 ? -28.727 13.352 -1.547 1.00 50.59 185 ASP A C 1
ATOM 1419 O O . ASP A 1 185 ? -28.289 13.528 -2.683 1.00 50.59 185 ASP A O 1
ATOM 1423 N N . HIS A 1 186 ? -27.889 13.172 -0.527 1.00 55.16 186 HIS A N 1
ATOM 1424 C CA . HIS A 1 186 ? -26.491 12.841 -0.711 1.00 55.16 186 HIS A CA 1
ATOM 1425 C C . HIS A 1 186 ? -26.394 11.335 -0.881 1.00 55.16 186 HIS A C 1
ATOM 1427 O O . HIS A 1 186 ? -26.791 10.569 -0.004 1.00 55.16 186 HIS A O 1
ATOM 1433 N N . SER A 1 187 ? -25.804 10.910 -1.996 1.00 52.50 187 SER A N 1
ATOM 1434 C CA . SER A 1 187 ? -25.563 9.513 -2.357 1.00 52.50 187 SER A CA 1
ATOM 1435 C C . SER A 1 187 ? -24.522 8.821 -1.452 1.00 52.50 187 SER A C 1
ATOM 1437 O O . SER A 1 187 ? -23.536 8.257 -1.929 1.00 52.50 187 SER A O 1
ATOM 1439 N N . GLY A 1 188 ? -24.712 8.861 -0.129 1.00 65.31 188 GLY A N 1
ATOM 1440 C CA . GLY A 1 188 ? -24.157 7.906 0.828 1.00 65.31 188 GLY A CA 1
ATOM 1441 C C . GLY A 1 188 ? -23.205 8.430 1.911 1.00 65.31 188 GLY A C 1
ATOM 1442 O O . GLY A 1 188 ? -22.968 7.669 2.852 1.00 65.31 188 GLY A O 1
ATOM 1443 N N . PHE A 1 189 ? -22.647 9.651 1.833 1.00 87.31 189 PHE A N 1
ATOM 1444 C CA . PHE A 1 189 ? -21.711 10.216 2.837 1.00 87.31 189 PHE A CA 1
ATOM 1445 C C . PHE A 1 189 ? -21.589 11.759 2.736 1.00 87.31 189 PHE A C 1
ATOM 1447 O O . PHE A 1 189 ? -22.573 12.451 2.960 1.00 87.31 189 PHE A O 1
ATOM 1454 N N . LEU A 1 190 ? -20.409 12.302 2.402 1.00 87.94 190 LEU A N 1
ATOM 1455 C CA . LEU A 1 190 ? -20.143 13.735 2.205 1.00 87.94 190 LEU A CA 1
ATOM 1456 C C . LEU A 1 190 ? -20.244 14.137 0.717 1.00 87.94 190 LEU A C 1
ATOM 1458 O O . LEU A 1 190 ? -20.109 13.271 -0.153 1.00 87.94 190 LEU A O 1
ATOM 1462 N N . PRO A 1 191 ? -20.421 15.433 0.384 1.00 86.56 191 PRO A N 1
ATOM 1463 C CA . PRO A 1 191 ? -20.423 15.899 -1.002 1.00 86.56 191 PRO A CA 1
ATOM 1464 C C . PRO A 1 191 ? -19.129 15.520 -1.739 1.00 86.56 191 PRO A C 1
ATOM 1466 O O . PRO A 1 191 ? -18.033 15.587 -1.185 1.00 86.56 191 PRO A O 1
ATOM 1469 N N . GLY A 1 192 ? -19.262 15.090 -2.996 1.00 85.38 192 GLY A N 1
ATOM 1470 C CA . GLY A 1 192 ? -18.152 14.570 -3.806 1.00 85.38 192 GLY A CA 1
ATOM 1471 C C . GLY A 1 192 ? -17.889 13.063 -3.659 1.00 85.38 192 GLY A C 1
ATOM 1472 O O . GLY A 1 192 ? -17.109 12.514 -4.437 1.00 85.38 192 GLY A O 1
ATOM 1473 N N . PHE A 1 193 ? -18.556 12.376 -2.721 1.00 89.44 193 PHE A N 1
ATOM 1474 C CA . PHE A 1 193 ? -18.543 10.913 -2.649 1.00 89.44 193 PHE A CA 1
ATOM 1475 C C . PHE A 1 193 ? -19.640 10.295 -3.518 1.00 89.44 193 PHE A C 1
ATOM 1477 O O . PHE A 1 193 ? -20.797 10.712 -3.489 1.00 89.44 193 PHE A O 1
ATOM 1484 N N . VAL A 1 194 ? -19.282 9.235 -4.240 1.00 88.69 194 VAL A N 1
ATOM 1485 C CA . VAL A 1 194 ? -20.204 8.435 -5.054 1.00 88.69 194 VAL A CA 1
ATOM 1486 C C . VAL A 1 194 ? -20.419 7.082 -4.378 1.00 88.69 194 VAL A C 1
ATOM 1488 O O . VAL A 1 194 ? -19.447 6.430 -3.983 1.00 88.69 194 VAL A O 1
ATOM 1491 N N . THR A 1 195 ? -21.681 6.648 -4.243 1.00 87.75 195 THR A N 1
ATOM 1492 C CA . THR A 1 195 ? -22.014 5.318 -3.703 1.00 87.75 195 THR A CA 1
ATOM 1493 C C . THR A 1 195 ? -21.389 4.229 -4.567 1.00 87.75 195 THR A C 1
ATOM 1495 O O . THR A 1 195 ? -21.495 4.254 -5.794 1.00 87.75 195 THR A O 1
ATOM 1498 N N . VAL A 1 196 ? -20.791 3.229 -3.928 1.00 81.94 196 VAL A N 1
ATOM 1499 C CA . VAL A 1 196 ? -20.295 2.033 -4.606 1.00 81.94 196 VAL A CA 1
ATOM 1500 C C . VAL A 1 196 ? -21.241 0.882 -4.292 1.00 81.94 196 VAL A C 1
ATOM 1502 O O . VAL A 1 196 ? -21.472 0.546 -3.136 1.00 81.94 196 VAL A O 1
ATOM 1505 N N . SER A 1 197 ? -21.814 0.281 -5.333 1.00 62.91 197 SER A N 1
ATOM 1506 C CA . SER A 1 197 ? -22.568 -0.965 -5.227 1.00 62.91 197 SER A CA 1
ATOM 1507 C C . SER A 1 197 ? -21.745 -2.065 -5.879 1.00 62.91 197 SER A C 1
ATOM 1509 O O . SER A 1 197 ? -21.605 -2.076 -7.102 1.00 62.91 197 SER A O 1
ATOM 1511 N N . THR A 1 198 ? -21.188 -2.988 -5.093 1.00 57.19 198 THR A N 1
ATOM 1512 C CA . THR A 1 198 ? -20.715 -4.261 -5.647 1.00 57.19 198 THR A CA 1
ATOM 1513 C C . THR A 1 198 ? -21.532 -5.406 -5.059 1.00 57.19 198 THR A C 1
ATOM 1515 O O . THR A 1 198 ? -21.800 -5.464 -3.859 1.00 57.19 198 THR A O 1
ATOM 1518 N N . GLU A 1 199 ? -21.976 -6.330 -5.912 1.00 52.16 199 GLU A N 1
ATOM 1519 C CA . GLU A 1 199 ? -22.654 -7.547 -5.455 1.00 52.16 199 GLU A CA 1
ATOM 1520 C C . GLU A 1 199 ? -21.725 -8.444 -4.620 1.00 52.16 199 GLU A C 1
ATOM 1522 O O . GLU A 1 199 ? -22.207 -9.183 -3.765 1.00 52.16 199 GLU A O 1
ATOM 1527 N N . SER A 1 200 ? -20.403 -8.333 -4.808 1.00 53.22 200 SER A N 1
ATOM 1528 C CA . SER A 1 200 ? -19.384 -9.050 -4.034 1.00 53.22 200 SER A CA 1
ATOM 1529 C C . SER A 1 200 ? -19.245 -8.555 -2.592 1.00 53.22 200 SER A C 1
ATOM 1531 O O . SER A 1 200 ? -18.993 -9.367 -1.705 1.00 53.22 200 SER A O 1
ATOM 1533 N N . ASP A 1 201 ? -19.458 -7.259 -2.341 1.00 54.44 201 ASP A N 1
ATOM 1534 C CA . ASP A 1 201 ? -19.356 -6.660 -1.002 1.00 54.44 201 ASP A CA 1
ATOM 1535 C C . ASP A 1 201 ? -20.570 -6.987 -0.114 1.00 54.44 201 ASP A C 1
ATOM 1537 O O . ASP A 1 201 ? -20.473 -6.950 1.110 1.00 54.44 201 ASP A O 1
ATOM 1541 N N . LYS A 1 202 ? -21.703 -7.408 -0.700 1.00 50.44 202 LYS A N 1
ATOM 1542 C CA . LYS A 1 202 ? -22.894 -7.859 0.052 1.00 50.44 202 LYS A CA 1
ATOM 1543 C C . LYS A 1 202 ? -22.654 -9.134 0.877 1.00 50.44 202 LYS A C 1
ATOM 1545 O O . LYS A 1 202 ? -23.474 -9.465 1.728 1.00 50.44 202 LYS A O 1
ATOM 1550 N N . LEU A 1 203 ? -21.561 -9.859 0.621 1.00 57.91 203 LEU A N 1
ATOM 1551 C CA . LEU A 1 203 ? -21.185 -11.091 1.327 1.00 57.91 203 LEU A CA 1
ATOM 1552 C C . LEU A 1 203 ? -20.300 -10.843 2.563 1.00 57.91 203 LEU A C 1
ATOM 1554 O O . LEU A 1 203 ? -19.996 -11.789 3.289 1.00 57.91 203 LEU A O 1
ATOM 1558 N N . LEU A 1 204 ? -19.876 -9.599 2.804 1.00 73.44 204 LEU A N 1
ATOM 1559 C CA . LEU A 1 204 ? -18.976 -9.226 3.892 1.00 73.44 204 LEU A CA 1
ATOM 1560 C C . LEU A 1 204 ? -19.768 -8.525 5.006 1.00 73.44 204 LEU A C 1
ATOM 1562 O O . LEU A 1 204 ? -19.909 -7.313 4.996 1.00 73.44 204 LEU A O 1
ATOM 1566 N N . ASP A 1 205 ? -20.298 -9.291 5.961 1.00 87.12 205 ASP A N 1
ATOM 1567 C CA . ASP A 1 205 ? -20.778 -8.757 7.246 1.00 87.12 205 ASP A CA 1
ATOM 1568 C C . ASP A 1 205 ? -20.396 -9.712 8.380 1.00 87.12 205 ASP A C 1
ATOM 1570 O O . ASP A 1 205 ? -20.949 -10.813 8.529 1.00 87.12 205 ASP A O 1
ATOM 1574 N N . PHE A 1 206 ? -19.415 -9.291 9.177 1.00 92.69 206 PHE A N 1
ATOM 1575 C CA . PHE A 1 206 ? -18.894 -10.091 10.283 1.00 92.69 206 PHE A CA 1
ATOM 1576 C C . PHE A 1 206 ? -19.618 -9.829 11.606 1.00 92.69 206 PHE A C 1
ATOM 1578 O O . PHE A 1 206 ? -19.293 -10.493 12.584 1.00 92.69 206 PHE A O 1
ATOM 1585 N N . GLY A 1 207 ? -20.601 -8.926 11.664 1.00 92.94 207 GLY A N 1
ATOM 1586 C CA . GLY A 1 207 ? -21.314 -8.622 12.911 1.00 92.94 207 GLY A CA 1
ATOM 1587 C C . GLY A 1 207 ? -20.835 -7.367 13.641 1.00 92.94 207 GLY A C 1
ATOM 1588 O O . GLY A 1 207 ? -21.196 -7.161 14.792 1.00 92.94 207 GLY A O 1
ATOM 1589 N N . ILE A 1 208 ? -20.020 -6.516 13.008 1.00 94.62 208 ILE A N 1
ATOM 1590 C CA . ILE A 1 208 ? -19.562 -5.251 13.607 1.00 94.62 208 ILE A CA 1
ATOM 1591 C C . ILE A 1 208 ? -20.666 -4.196 13.466 1.00 94.62 208 ILE A C 1
ATOM 1593 O O . ILE A 1 208 ? -21.206 -4.010 12.369 1.00 94.62 208 ILE A O 1
ATOM 1597 N N . ARG A 1 209 ? -21.015 -3.516 14.562 1.00 93.94 209 ARG A N 1
ATOM 1598 C CA . ARG A 1 209 ? -22.195 -2.636 14.633 1.00 93.94 209 ARG A CA 1
ATOM 1599 C C . ARG A 1 209 ? -21.923 -1.213 15.089 1.00 93.94 209 ARG A C 1
ATOM 1601 O O . ARG A 1 209 ? -22.603 -0.322 14.599 1.00 93.94 209 ARG A O 1
ATOM 1608 N N . GLY A 1 210 ? -20.946 -0.981 15.961 1.00 94.12 210 GLY A N 1
ATOM 1609 C CA . GLY A 1 210 ? -20.670 0.356 16.492 1.00 94.12 210 GLY A CA 1
ATOM 1610 C C . GLY A 1 210 ? -19.232 0.529 16.964 1.00 94.12 210 GLY A C 1
ATOM 1611 O O . GLY A 1 210 ? -18.487 -0.443 17.074 1.00 94.12 210 GLY A O 1
ATOM 1612 N N . ILE A 1 211 ? -18.845 1.777 17.219 1.00 95.94 211 ILE A N 1
ATOM 1613 C CA . ILE A 1 211 ? -17.591 2.120 17.896 1.00 95.94 211 ILE A CA 1
ATOM 1614 C C . ILE A 1 211 ? -17.946 2.378 19.359 1.00 95.94 211 ILE A C 1
ATOM 1616 O O . ILE A 1 211 ? -18.778 3.236 19.640 1.00 95.94 211 ILE A O 1
ATOM 1620 N N . ASP A 1 212 ? -17.338 1.630 20.275 1.00 95.00 212 ASP A N 1
ATOM 1621 C CA . ASP A 1 212 ? -17.461 1.878 21.714 1.00 95.00 212 ASP A CA 1
ATOM 1622 C C . ASP A 1 212 ? -16.583 3.068 22.100 1.00 95.00 212 ASP A C 1
ATOM 1624 O O . ASP A 1 212 ? -17.068 4.052 22.652 1.00 95.00 212 ASP A O 1
ATOM 1628 N N . HIS A 1 213 ? -15.302 3.024 21.728 1.00 96.12 213 HIS A N 1
ATOM 1629 C CA . HIS A 1 213 ? -14.358 4.082 22.059 1.00 96.12 213 HIS A CA 1
ATOM 1630 C C . HIS A 1 213 ? -13.181 4.185 21.082 1.00 96.12 213 HIS A C 1
ATOM 1632 O O . HIS A 1 213 ? -12.854 3.237 20.361 1.00 96.12 213 HIS A O 1
ATOM 1638 N N . ALA A 1 214 ? -12.522 5.347 21.100 1.00 96.62 214 ALA A N 1
ATOM 1639 C CA . ALA A 1 214 ? -11.255 5.601 20.416 1.00 96.62 214 ALA A CA 1
ATOM 1640 C C . ALA A 1 214 ? -10.193 6.002 21.449 1.00 96.62 214 ALA A C 1
ATOM 1642 O O . ALA A 1 214 ? -10.258 7.095 22.014 1.00 96.62 214 ALA A O 1
ATOM 1643 N N . ALA A 1 215 ? -9.245 5.105 21.726 1.00 96.81 215 ALA A N 1
ATOM 1644 C CA . ALA A 1 215 ? -8.281 5.280 22.806 1.00 96.81 215 ALA A CA 1
ATOM 1645 C C . ALA A 1 215 ? -7.016 6.005 22.331 1.00 96.81 215 ALA A C 1
ATOM 1647 O O . ALA A 1 215 ? -6.305 5.541 21.434 1.00 96.81 215 ALA A O 1
ATOM 1648 N N . GLY A 1 216 ? -6.741 7.145 22.961 1.00 96.94 216 GLY A N 1
ATOM 1649 C CA . GLY A 1 216 ? -5.574 7.979 22.717 1.00 96.94 216 GLY A CA 1
ATOM 1650 C C . GLY A 1 216 ? -4.434 7.695 23.681 1.00 96.94 216 GLY A C 1
ATOM 1651 O O . GLY A 1 216 ? -4.650 7.484 24.870 1.00 96.94 216 GLY A O 1
ATOM 1652 N N . ASN A 1 217 ? -3.208 7.778 23.184 1.00 97.25 217 ASN A N 1
ATOM 1653 C CA . ASN A 1 217 ? -1.992 7.679 23.976 1.00 97.25 217 ASN A CA 1
ATOM 1654 C C . ASN A 1 217 ? -1.254 9.013 23.950 1.00 97.25 217 ASN A C 1
ATOM 1656 O O . ASN A 1 217 ? -1.037 9.586 22.881 1.00 97.25 217 ASN A O 1
ATOM 1660 N N . VAL A 1 218 ? -0.851 9.492 25.123 1.00 97.06 218 VAL A N 1
ATOM 1661 C CA . VAL A 1 218 ? -0.197 10.789 25.322 1.00 97.06 218 VAL A CA 1
ATOM 1662 C C . VAL A 1 218 ? 1.024 10.641 26.241 1.00 97.06 218 VAL A C 1
ATOM 1664 O O . VAL A 1 218 ? 1.081 9.704 27.036 1.00 97.06 218 VAL A O 1
ATOM 1667 N N . PRO A 1 219 ? 2.014 11.549 26.164 1.00 94.94 219 PRO A N 1
ATOM 1668 C CA . PRO A 1 219 ? 3.147 11.553 27.089 1.00 94.94 219 PRO A CA 1
ATOM 1669 C C . PRO A 1 219 ? 2.744 11.787 28.548 1.00 94.94 219 PRO A C 1
ATOM 1671 O O . PRO A 1 219 ? 3.346 11.193 29.438 1.00 94.94 219 PRO A O 1
ATOM 1674 N N . GLU A 1 220 ? 1.741 12.644 28.769 1.00 94.06 220 GLU A N 1
ATOM 1675 C CA . GLU A 1 220 ? 1.225 13.028 30.086 1.00 94.06 220 GLU A CA 1
ATOM 1676 C C . GLU A 1 220 ? -0.309 13.073 30.045 1.00 94.06 220 GLU A C 1
ATOM 1678 O O . GLU A 1 220 ? -0.900 13.810 29.248 1.00 94.06 220 GLU A O 1
ATOM 1683 N N . LEU A 1 221 ? -0.958 12.297 30.913 1.00 94.12 221 LEU A N 1
ATOM 1684 C CA . LEU A 1 221 ? -2.409 12.125 30.949 1.00 94.12 221 LEU A CA 1
ATOM 1685 C C . LEU A 1 221 ? -3.118 13.395 31.393 1.00 94.12 221 LEU A C 1
ATOM 1687 O O . LEU A 1 221 ? -4.034 13.860 30.723 1.00 94.12 221 LEU A O 1
ATOM 1691 N N . GLN A 1 222 ? -2.711 13.954 32.534 1.00 93.25 222 GLN A N 1
ATOM 1692 C CA . GLN A 1 222 ? -3.447 15.034 33.189 1.00 93.25 222 GLN A CA 1
ATOM 1693 C C . GLN A 1 222 ? -3.613 16.282 32.299 1.00 93.25 222 GLN A C 1
ATOM 1695 O O . GLN A 1 222 ? -4.746 16.759 32.183 1.00 93.25 222 GLN A O 1
ATOM 1700 N N . PRO A 1 223 ? -2.564 16.811 31.634 1.00 94.31 223 PRO A N 1
ATOM 1701 C CA . PRO A 1 223 ? -2.721 17.955 30.737 1.00 94.31 223 PRO A CA 1
ATOM 1702 C C . PRO A 1 223 ? -3.666 17.665 29.565 1.00 94.31 223 PRO A C 1
ATOM 1704 O O . PRO A 1 223 ? -4.519 18.495 29.252 1.00 94.31 223 PRO A O 1
ATOM 1707 N N . ALA A 1 224 ? -3.555 16.487 28.944 1.00 95.31 224 ALA A N 1
ATOM 1708 C CA . ALA A 1 224 ? -4.396 16.098 27.814 1.00 95.31 224 ALA A CA 1
ATOM 1709 C C . ALA A 1 224 ? -5.859 15.877 28.232 1.00 95.31 224 ALA A C 1
ATOM 1711 O O . ALA A 1 224 ? -6.777 16.372 27.580 1.00 95.31 224 ALA A O 1
ATOM 1712 N N . PHE A 1 225 ? -6.078 15.194 29.354 1.00 95.38 225 PHE A N 1
ATOM 1713 C CA . PHE A 1 225 ? -7.402 14.945 29.914 1.00 95.38 225 PHE A CA 1
ATOM 1714 C C . PHE A 1 225 ? -8.122 16.248 30.251 1.00 95.38 225 PHE A C 1
ATOM 1716 O O . PHE A 1 225 ? -9.239 16.476 29.790 1.00 95.38 225 PHE A O 1
ATOM 1723 N N . LEU A 1 226 ? -7.458 17.147 30.986 1.00 95.62 226 LEU A N 1
ATOM 1724 C CA . LEU A 1 226 ? -8.019 18.453 31.322 1.00 95.62 226 LEU A CA 1
ATOM 1725 C C . LEU A 1 226 ? -8.255 19.312 30.079 1.00 95.62 226 LEU A C 1
ATOM 1727 O O . LEU A 1 226 ? -9.253 20.025 30.031 1.00 95.62 226 LEU A O 1
ATOM 1731 N N . TYR A 1 227 ? -7.390 19.242 29.065 1.00 96.75 227 TYR A N 1
ATOM 1732 C CA . TYR A 1 227 ? -7.589 19.948 27.799 1.00 96.75 227 TYR A CA 1
ATOM 1733 C C . TYR A 1 227 ? -8.882 19.511 27.095 1.00 96.75 227 TYR A C 1
ATOM 1735 O O . TYR A 1 227 ? -9.730 20.359 26.801 1.00 96.75 227 TYR A O 1
ATOM 1743 N N . VAL A 1 228 ? -9.071 18.200 26.894 1.00 96.81 228 VAL A N 1
ATOM 1744 C CA . VAL A 1 228 ? -10.260 17.650 26.219 1.00 96.81 228 VAL A CA 1
ATOM 1745 C C . VAL A 1 228 ? -11.520 17.869 27.049 1.00 96.81 228 VAL A C 1
ATOM 1747 O O . VAL A 1 228 ? -12.516 18.382 26.531 1.00 96.81 228 VAL A O 1
ATOM 1750 N N . LYS A 1 229 ? -11.469 17.566 28.353 1.00 96.50 229 LYS A N 1
ATOM 1751 C CA . LYS A 1 229 ? -12.566 17.816 29.299 1.00 96.50 229 LYS A CA 1
ATOM 1752 C C . LYS A 1 229 ? -12.975 19.276 29.282 1.00 96.50 229 LYS A C 1
ATOM 1754 O O . LYS A 1 229 ? -14.166 19.581 29.250 1.00 96.50 229 LYS A O 1
ATOM 1759 N N . LYS A 1 230 ? -11.988 20.181 29.266 1.00 96.31 230 LYS A N 1
ATOM 1760 C CA . LYS A 1 230 ? -12.237 21.608 29.163 1.00 96.31 230 LYS A CA 1
ATOM 1761 C C . LYS A 1 230 ? -13.015 21.859 27.891 1.00 96.31 230 LYS A C 1
ATOM 1763 O O . LYS A 1 230 ? -14.167 22.190 28.039 1.00 96.31 230 LYS A O 1
ATOM 1768 N N . PHE A 1 231 ? -12.516 21.713 26.671 1.00 97.19 231 PHE A N 1
ATOM 1769 C CA . PHE A 1 231 ? -13.288 22.236 25.530 1.00 97.19 231 PHE A CA 1
ATOM 1770 C C . PHE A 1 231 ? -14.612 21.501 25.232 1.00 97.19 231 PHE A C 1
ATOM 1772 O O . PHE A 1 231 ? -15.539 22.139 24.736 1.00 97.19 231 PHE A O 1
ATOM 1779 N N . THR A 1 232 ? -14.735 20.215 25.574 1.00 97.31 232 THR A N 1
ATOM 1780 C CA . THR A 1 232 ? -15.957 19.420 25.328 1.00 97.31 232 THR A CA 1
ATOM 1781 C C . THR A 1 232 ? -17.021 19.564 26.420 1.00 97.31 232 THR A C 1
ATOM 1783 O O . THR A 1 232 ? -18.216 19.532 26.132 1.00 97.31 232 THR A O 1
ATOM 1786 N N . GLY A 1 233 ? -16.606 19.722 27.681 1.00 96.31 233 GLY A N 1
ATOM 1787 C CA . GLY A 1 233 ? -17.483 19.558 28.842 1.00 96.31 233 GLY A CA 1
ATOM 1788 C C . GLY A 1 233 ? -17.840 18.105 29.168 1.00 96.31 233 GLY A C 1
ATOM 1789 O O . GLY A 1 233 ? -18.703 17.887 30.014 1.00 96.31 233 GLY A O 1
ATOM 1790 N N . PHE A 1 234 ? -17.200 17.121 28.529 1.00 96.56 234 PHE A N 1
ATOM 1791 C CA . PHE A 1 234 ? -17.439 15.707 28.817 1.00 96.56 234 PHE A CA 1
ATOM 1792 C C . PHE A 1 234 ? -17.134 15.384 30.280 1.00 96.56 234 PHE A C 1
ATOM 1794 O O . PHE A 1 234 ? -16.268 15.998 30.908 1.00 96.56 234 PHE A O 1
ATOM 1801 N N . HIS A 1 235 ? -17.855 14.412 30.827 1.00 93.69 235 HIS A N 1
ATOM 1802 C CA . HIS A 1 235 ? -17.677 13.994 32.210 1.00 93.69 235 HIS A CA 1
ATOM 1803 C C . HIS A 1 235 ? -16.682 12.838 32.316 1.00 93.69 235 HIS A C 1
ATOM 1805 O O . HIS A 1 235 ? -16.405 12.134 31.343 1.00 93.69 235 HIS A O 1
ATOM 1811 N N . GLU A 1 236 ? -16.134 12.657 33.513 1.00 93.50 236 GLU A N 1
ATOM 1812 C CA . GLU A 1 236 ? -15.223 11.556 33.816 1.00 93.50 236 GLU A CA 1
ATOM 1813 C C . GLU A 1 236 ? -16.040 10.268 33.923 1.00 93.50 236 GLU A C 1
ATOM 1815 O O . GLU A 1 236 ? -16.968 10.170 34.730 1.00 93.50 236 GLU A O 1
ATOM 1820 N N . PHE A 1 237 ? -15.716 9.296 33.080 1.00 89.00 237 PHE A N 1
ATOM 1821 C CA . PHE A 1 237 ? -16.458 8.047 32.953 1.00 89.00 237 PHE A CA 1
ATOM 1822 C C . PHE A 1 237 ? -15.802 6.909 33.739 1.00 89.00 237 PHE A C 1
ATOM 1824 O O . PHE A 1 237 ? -16.496 6.141 34.402 1.00 89.00 237 PHE A O 1
ATOM 1831 N N . ALA A 1 238 ? -14.472 6.808 33.671 1.00 85.81 238 ALA A N 1
ATOM 1832 C CA . ALA A 1 238 ? -13.682 5.794 34.364 1.00 85.81 238 ALA A CA 1
ATOM 1833 C C . ALA A 1 238 ? -12.219 6.235 34.530 1.00 85.81 238 ALA A C 1
ATOM 1835 O O . ALA A 1 238 ? -11.714 7.035 33.741 1.00 85.81 238 ALA A O 1
ATOM 1836 N N . GLU A 1 239 ? -11.533 5.653 35.514 1.00 87.56 239 GLU A N 1
ATOM 1837 C CA . GLU A 1 239 ? -10.097 5.814 35.757 1.00 87.56 239 GLU A CA 1
ATOM 1838 C C . GLU A 1 239 ? -9.456 4.463 36.069 1.00 87.56 239 GLU A C 1
ATOM 1840 O O . GLU A 1 239 ? -10.037 3.649 36.787 1.00 87.56 239 GLU A O 1
ATOM 1845 N N . PHE A 1 240 ? -8.231 4.263 35.588 1.00 83.62 240 PHE A N 1
ATOM 1846 C CA . PHE A 1 240 ? -7.428 3.075 35.850 1.00 83.62 240 PHE A CA 1
ATOM 1847 C C . PHE A 1 240 ? -5.999 3.488 36.188 1.00 83.62 240 PHE A C 1
ATOM 1849 O O . PHE A 1 240 ? -5.379 4.270 35.460 1.00 83.62 240 PHE A O 1
ATOM 1856 N N . THR A 1 241 ? -5.453 2.952 37.277 1.00 83.19 241 THR A N 1
ATOM 1857 C CA . THR A 1 241 ? -4.043 3.161 37.637 1.00 83.19 241 THR A CA 1
ATOM 1858 C C . THR A 1 241 ? -3.210 1.925 37.331 1.00 83.19 241 THR A C 1
ATOM 1860 O O . THR A 1 241 ? -3.712 0.803 37.270 1.00 83.19 241 THR A O 1
ATOM 1863 N N . THR A 1 242 ? -1.895 2.099 37.211 1.00 80.50 242 THR A N 1
ATOM 1864 C CA . THR A 1 242 ? -0.965 0.967 37.055 1.00 80.50 242 THR A CA 1
ATOM 1865 C C . THR A 1 242 ? -1.038 -0.048 38.196 1.00 80.50 242 THR A C 1
ATOM 1867 O O . THR A 1 242 ? -0.723 -1.213 37.984 1.00 80.50 242 THR A O 1
ATOM 1870 N N . GLU A 1 243 ? -1.490 0.341 39.388 1.00 75.56 243 GLU A N 1
ATOM 1871 C CA . GLU A 1 243 ? -1.726 -0.610 40.482 1.00 75.56 243 GLU A CA 1
ATOM 1872 C C . GLU A 1 243 ? -2.868 -1.593 40.163 1.00 75.56 243 GLU A C 1
ATOM 1874 O O . GLU A 1 243 ? -2.876 -2.710 40.676 1.00 75.56 243 GLU A O 1
ATOM 1879 N N . GLU A 1 244 ? -3.809 -1.196 39.303 1.0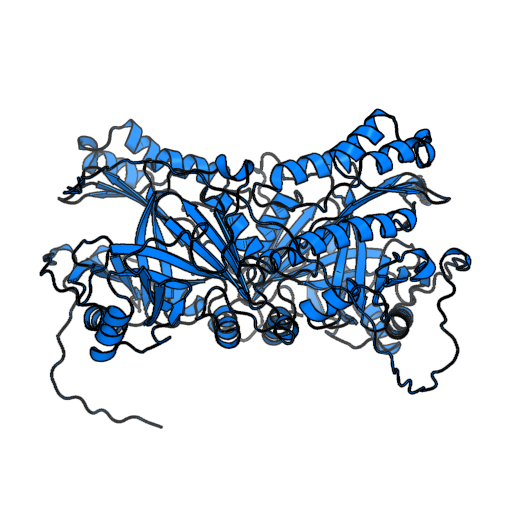0 74.25 244 GLU A N 1
ATOM 1880 C CA . GLU A 1 244 ? -5.002 -1.966 38.940 1.00 74.25 244 GLU A CA 1
ATOM 1881 C C . GLU A 1 244 ? -4.829 -2.730 37.618 1.00 74.25 244 GLU A C 1
ATOM 1883 O O . GLU A 1 244 ? -5.263 -3.877 37.516 1.00 74.25 244 GLU A O 1
ATOM 1888 N N . VAL A 1 245 ? -4.180 -2.121 36.616 1.00 72.44 245 VAL A N 1
ATOM 1889 C CA . VAL A 1 245 ? -4.037 -2.695 35.258 1.00 72.44 245 VAL A CA 1
ATOM 1890 C C . VAL A 1 245 ? -2.602 -3.090 34.890 1.00 72.44 245 VAL A C 1
ATOM 1892 O O . VAL A 1 245 ? -2.354 -3.619 33.806 1.00 72.44 245 VAL A O 1
ATOM 1895 N N . GLY A 1 246 ? -1.637 -2.832 35.774 1.00 69.75 246 GLY A N 1
ATOM 1896 C CA . GLY A 1 246 ? -0.233 -3.164 35.567 1.00 69.75 246 GLY A CA 1
ATOM 1897 C C . GLY A 1 246 ? 0.113 -4.618 35.884 1.00 69.75 246 GLY A C 1
ATOM 1898 O O . GLY A 1 246 ? -0.558 -5.329 36.629 1.00 69.75 246 GLY A O 1
ATOM 1899 N N . THR A 1 247 ? 1.234 -5.054 35.328 1.00 76.44 247 THR A N 1
ATOM 1900 C CA . THR A 1 247 ? 1.935 -6.285 35.703 1.00 76.44 247 THR A CA 1
ATOM 1901 C C . THR A 1 247 ? 3.126 -5.939 36.600 1.00 76.44 247 THR A C 1
ATOM 1903 O O . THR A 1 247 ? 3.476 -4.770 36.756 1.00 76.44 247 THR A O 1
ATOM 1906 N N . SER A 1 248 ? 3.834 -6.945 37.130 1.00 72.62 248 SER A N 1
ATOM 1907 C CA . SER A 1 248 ? 5.130 -6.720 37.804 1.00 72.62 248 SER A CA 1
ATOM 1908 C C . SER A 1 248 ? 6.179 -6.048 36.907 1.00 72.62 248 SER A C 1
ATOM 1910 O O . SER A 1 248 ? 7.217 -5.592 37.379 1.00 72.62 248 SER A O 1
ATOM 1912 N N . ASP A 1 249 ? 5.916 -6.046 35.605 1.00 77.44 249 ASP A N 1
ATOM 1913 C CA . ASP A 1 249 ? 6.899 -5.928 34.551 1.00 77.44 249 ASP A CA 1
ATOM 1914 C C . ASP A 1 249 ? 6.644 -4.670 33.687 1.00 77.44 249 ASP A C 1
ATOM 1916 O O . ASP A 1 249 ? 7.604 -4.076 33.202 1.00 77.44 249 ASP A O 1
ATOM 1920 N N . SER A 1 250 ? 5.391 -4.215 33.553 1.00 83.12 250 SER A N 1
ATOM 1921 C CA . SER A 1 250 ? 4.973 -2.989 32.841 1.00 83.12 250 SER A CA 1
ATOM 1922 C C . SER A 1 250 ? 3.545 -2.555 33.228 1.00 83.12 250 SER A C 1
ATOM 1924 O O . SER A 1 250 ? 2.781 -3.372 33.741 1.00 83.12 250 SER A O 1
ATOM 1926 N N . GLY A 1 251 ? 3.158 -1.304 32.951 1.00 83.81 251 GLY A N 1
ATOM 1927 C CA . GLY A 1 251 ? 1.797 -0.796 33.172 1.00 83.81 251 GLY A CA 1
ATOM 1928 C C . GLY A 1 251 ? 1.533 0.551 32.493 1.00 83.81 251 GLY A C 1
ATOM 1929 O O . GLY A 1 251 ? 2.414 1.101 31.823 1.00 83.81 251 GLY A O 1
ATOM 1930 N N . PHE A 1 252 ? 0.314 1.062 32.650 1.00 89.00 252 PHE A N 1
ATOM 1931 C CA . PHE A 1 252 ? -0.118 2.377 32.171 1.00 89.00 252 PHE A CA 1
ATOM 1932 C C . PHE A 1 252 ? -1.174 2.972 33.109 1.00 89.00 252 PHE A C 1
ATOM 1934 O O . PHE A 1 252 ? -1.761 2.255 33.923 1.00 89.00 252 PHE A O 1
ATOM 1941 N N . ASN A 1 253 ? -1.399 4.279 33.008 1.00 91.12 253 ASN A N 1
ATOM 1942 C CA . ASN A 1 253 ? -2.554 4.929 33.624 1.00 91.12 253 ASN A CA 1
ATOM 1943 C C . ASN A 1 253 ? -3.531 5.359 32.532 1.00 91.12 253 ASN A C 1
ATOM 1945 O O . ASN A 1 253 ? -3.108 5.691 31.422 1.00 91.12 253 ASN A O 1
ATOM 1949 N N . SER A 1 254 ? -4.821 5.370 32.850 1.00 92.75 254 SER A N 1
ATOM 1950 C CA . SER A 1 254 ? -5.878 5.736 31.913 1.00 92.75 254 SER A CA 1
ATOM 1951 C C . SER A 1 254 ? -6.990 6.513 32.602 1.00 92.75 254 SER A C 1
ATOM 1953 O O . SER A 1 254 ? -7.337 6.234 33.750 1.00 92.75 254 SER A O 1
ATOM 1955 N N . ALA A 1 255 ? -7.564 7.472 31.886 1.00 94.69 255 ALA A N 1
ATOM 1956 C CA . ALA A 1 255 ? -8.803 8.135 32.264 1.00 94.69 255 ALA A CA 1
ATOM 1957 C C . ALA A 1 255 ? -9.702 8.284 31.035 1.00 94.69 255 ALA A C 1
ATOM 1959 O O . ALA A 1 255 ? -9.228 8.551 29.929 1.00 94.69 255 ALA A O 1
ATOM 1960 N N . VAL A 1 256 ? -11.007 8.107 31.225 1.00 95.00 256 VAL A N 1
ATOM 1961 C CA . VAL A 1 256 ? -11.993 8.060 30.143 1.00 95.00 256 VAL A CA 1
ATOM 1962 C C . VAL A 1 256 ? -12.943 9.240 30.261 1.00 95.00 256 VAL A C 1
ATOM 1964 O O . VAL A 1 256 ? -13.549 9.448 31.311 1.00 95.00 256 VAL A O 1
ATOM 1967 N N . LEU A 1 257 ? -13.095 9.996 29.174 1.00 96.12 257 LEU A N 1
ATOM 1968 C CA . LEU A 1 257 ? -14.127 11.025 29.038 1.00 96.12 257 LEU A CA 1
ATOM 1969 C C . LEU A 1 257 ? -15.320 10.483 28.256 1.00 96.12 257 LEU A C 1
ATOM 1971 O O . LEU A 1 257 ? -15.130 9.774 27.268 1.00 96.12 257 LEU A O 1
ATOM 1975 N N . ALA A 1 258 ? -16.531 10.863 28.658 1.00 95.94 258 ALA A N 1
ATOM 1976 C CA . ALA A 1 258 ? -17.757 10.523 27.944 1.00 95.94 258 ALA A CA 1
ATOM 1977 C C . ALA A 1 258 ? -18.680 11.735 27.770 1.00 95.94 258 ALA A C 1
ATOM 1979 O O . ALA A 1 258 ? -18.809 12.580 28.664 1.00 95.94 258 ALA A O 1
ATOM 1980 N N . ASN A 1 259 ? -19.362 11.792 26.624 1.00 95.56 259 ASN A N 1
ATOM 1981 C CA . ASN A 1 259 ? -20.460 12.738 26.432 1.00 95.56 259 ASN A CA 1
ATOM 1982 C C . ASN A 1 259 ? -21.654 12.386 27.338 1.00 95.56 259 ASN A C 1
ATOM 1984 O O . ASN A 1 259 ? -21.745 11.293 27.894 1.00 95.56 259 ASN A O 1
ATOM 1988 N N . ASN A 1 260 ? -22.631 13.280 27.452 1.00 93.19 260 ASN A N 1
ATOM 1989 C CA . ASN A 1 260 ? -23.806 13.124 28.313 1.00 93.19 260 ASN A CA 1
ATOM 1990 C C . ASN A 1 260 ? -24.623 11.855 28.026 1.00 93.19 260 ASN A C 1
ATOM 1992 O O . ASN A 1 260 ? -25.250 11.322 28.948 1.00 93.19 260 ASN A O 1
ATOM 1996 N N . LYS A 1 261 ? -24.660 11.410 26.763 1.00 90.94 261 LYS A N 1
ATOM 1997 C CA . LYS A 1 261 ? -25.320 10.166 26.322 1.00 90.94 261 LYS A CA 1
ATOM 1998 C C . LYS A 1 261 ? -24.423 8.930 26.446 1.00 90.94 261 LYS A C 1
ATOM 2000 O O . LYS A 1 261 ? -24.899 7.825 26.208 1.00 90.94 261 LYS A O 1
ATOM 2005 N N . GLU A 1 262 ? -23.144 9.122 26.764 1.00 91.81 262 GLU A N 1
ATOM 2006 C CA . GLU A 1 262 ? -22.109 8.083 26.813 1.00 91.81 262 GLU A CA 1
ATOM 2007 C C . GLU A 1 262 ? -22.061 7.262 25.515 1.00 91.81 262 GLU A C 1
ATOM 2009 O O . GLU A 1 262 ? -21.764 6.071 25.502 1.00 91.81 262 GLU A O 1
ATOM 2014 N N . SER A 1 263 ? -22.415 7.911 24.405 1.00 88.81 263 SER A N 1
ATOM 2015 C CA . SER A 1 263 ? -22.376 7.368 23.052 1.00 88.81 263 SER A CA 1
ATOM 2016 C C . SER A 1 263 ? -21.014 7.587 22.389 1.00 88.81 263 SER A C 1
ATOM 2018 O O . SER A 1 263 ? -20.717 6.948 21.385 1.00 88.81 263 SER A O 1
ATOM 2020 N N . VAL A 1 264 ? -20.190 8.480 22.946 1.00 94.00 264 VAL A N 1
ATOM 2021 C CA . VAL A 1 264 ? -18.812 8.748 22.525 1.00 94.00 264 VAL A CA 1
ATOM 2022 C C . VAL A 1 264 ? -17.913 8.713 23.754 1.00 94.00 264 VAL A C 1
ATOM 2024 O O . VAL A 1 264 ? -18.058 9.548 24.649 1.00 94.00 264 VAL A O 1
ATOM 2027 N N . LEU A 1 265 ? -16.978 7.762 23.772 1.00 95.69 265 LEU A N 1
ATOM 2028 C CA . LEU A 1 265 ? -15.990 7.591 24.831 1.00 95.69 265 LEU A CA 1
ATOM 2029 C C . LEU A 1 265 ? -14.580 7.857 24.287 1.00 95.69 265 LEU A C 1
ATOM 2031 O O . LEU A 1 265 ? -14.204 7.353 23.224 1.00 95.69 265 LEU A O 1
ATOM 2035 N N . ILE A 1 266 ? -13.794 8.632 25.037 1.00 96.00 266 ILE A N 1
ATOM 2036 C CA . ILE A 1 266 ? -12.413 9.002 24.704 1.00 96.00 266 ILE A CA 1
ATOM 2037 C C . ILE A 1 266 ? -11.502 8.606 25.876 1.00 96.00 266 ILE A C 1
ATOM 2039 O O . ILE A 1 266 ? -11.263 9.418 26.775 1.00 96.00 266 ILE A O 1
ATOM 2043 N N . PRO A 1 267 ? -11.011 7.354 25.907 1.00 96.50 267 PRO A N 1
ATOM 2044 C CA . PRO A 1 267 ? -9.918 6.961 26.782 1.00 96.50 267 PRO A CA 1
ATOM 2045 C C . PRO A 1 267 ? -8.642 7.708 26.408 1.00 96.50 267 PRO A C 1
ATOM 2047 O O . PRO A 1 267 ? -8.301 7.821 25.229 1.00 96.50 267 PRO A O 1
ATOM 2050 N N . ILE A 1 268 ? -7.929 8.200 27.412 1.00 96.81 268 ILE A N 1
ATOM 2051 C CA . ILE A 1 268 ? -6.612 8.812 27.272 1.00 96.81 268 ILE A CA 1
ATOM 2052 C C . ILE A 1 268 ? -5.672 8.047 28.197 1.00 96.81 268 ILE A C 1
ATOM 2054 O O . ILE A 1 268 ? -5.979 7.864 29.374 1.00 96.81 268 ILE A O 1
ATOM 2058 N N . ASN A 1 269 ? -4.541 7.593 27.663 1.00 96.00 269 ASN A N 1
ATOM 2059 C CA . ASN A 1 269 ? -3.576 6.760 28.369 1.00 96.00 269 ASN A CA 1
ATOM 2060 C C . ASN A 1 269 ? -2.201 7.430 28.412 1.00 96.00 269 ASN A C 1
ATOM 2062 O O . ASN A 1 269 ? -1.772 8.036 27.428 1.00 96.00 269 ASN A O 1
ATOM 2066 N N . GLU A 1 270 ? -1.471 7.241 29.508 1.00 94.69 270 GLU A N 1
ATOM 2067 C CA . GLU A 1 270 ? -0.065 7.646 29.638 1.00 94.69 270 GLU A CA 1
ATOM 2068 C C . GLU A 1 270 ? 0.841 6.461 30.010 1.00 94.69 270 GLU A C 1
ATOM 2070 O O . GLU A 1 270 ? 0.394 5.504 30.659 1.00 94.69 270 GLU A O 1
ATOM 2075 N N . PRO A 1 271 ? 2.127 6.497 29.618 1.00 92.88 271 PRO A N 1
ATOM 2076 C CA . PRO A 1 271 ? 3.082 5.473 30.011 1.00 92.88 271 PRO A CA 1
ATOM 2077 C C . PRO A 1 271 ? 3.462 5.596 31.489 1.00 92.88 271 PRO A C 1
ATOM 2079 O O . PRO A 1 271 ? 3.667 6.693 32.003 1.00 92.88 271 PRO A O 1
ATOM 2082 N N . VAL A 1 272 ? 3.695 4.456 32.144 1.00 86.88 272 VAL A N 1
ATOM 2083 C CA . VAL A 1 272 ? 4.413 4.431 33.425 1.00 86.88 272 VAL A CA 1
ATOM 2084 C C . VAL A 1 272 ? 5.878 4.068 33.213 1.00 86.88 272 VAL A C 1
ATOM 2086 O O . VAL A 1 272 ? 6.218 2.978 32.744 1.00 86.88 272 VAL A O 1
ATOM 2089 N N . TYR A 1 273 ? 6.746 5.015 33.564 1.00 84.19 273 TYR A N 1
ATOM 2090 C CA . TYR A 1 273 ? 8.199 4.900 33.459 1.00 84.19 273 TYR A CA 1
ATOM 2091 C C . TYR A 1 273 ? 8.813 4.178 34.666 1.00 84.19 273 TYR A C 1
ATOM 2093 O O . TYR A 1 273 ? 8.210 4.080 35.732 1.00 84.19 273 TYR A O 1
ATOM 2101 N N . GLY A 1 274 ? 10.049 3.693 34.507 1.00 79.81 274 GLY A N 1
ATOM 2102 C CA . GLY A 1 274 ? 10.803 3.043 35.589 1.00 79.81 274 GLY A CA 1
ATOM 2103 C C . GLY A 1 274 ? 10.374 1.603 35.892 1.00 79.81 274 GLY A C 1
ATOM 2104 O O . GLY A 1 274 ? 10.805 1.034 36.892 1.00 79.81 274 GLY A O 1
ATOM 2105 N N . THR A 1 275 ? 9.544 1.011 35.034 1.00 80.06 275 THR A N 1
ATOM 2106 C CA . THR A 1 275 ? 9.192 -0.412 35.063 1.00 80.06 275 THR A CA 1
ATOM 2107 C C . THR A 1 275 ? 10.293 -1.264 34.418 1.00 80.06 275 THR A C 1
ATOM 2109 O O . THR A 1 275 ? 11.200 -0.750 33.760 1.00 80.06 275 THR A O 1
ATOM 2112 N N . LYS A 1 276 ? 10.257 -2.584 34.647 1.00 81.56 276 LYS A N 1
ATOM 2113 C CA . LYS A 1 276 ? 11.278 -3.522 34.149 1.00 81.56 276 LYS A CA 1
ATOM 2114 C C . LYS A 1 276 ? 11.314 -3.589 32.620 1.00 81.56 276 LYS A C 1
ATOM 2116 O O . LYS A 1 276 ? 12.391 -3.735 32.047 1.00 81.56 276 LYS A O 1
ATOM 2121 N N . TRP A 1 277 ? 10.156 -3.483 31.975 1.00 79.12 277 TRP A N 1
ATOM 2122 C CA . TRP A 1 277 ? 10.024 -3.447 30.524 1.00 79.12 277 TRP A CA 1
ATOM 2123 C C . TRP A 1 277 ? 9.394 -2.145 30.067 1.00 79.12 277 TRP A C 1
ATOM 2125 O O . TRP A 1 277 ? 8.589 -1.540 30.768 1.00 79.12 277 TRP A O 1
ATOM 2135 N N . ARG A 1 278 ? 9.719 -1.756 28.836 1.00 80.88 278 ARG A N 1
ATOM 2136 C CA . ARG A 1 278 ? 9.082 -0.627 28.162 1.00 80.88 278 ARG A CA 1
ATOM 2137 C C . ARG A 1 278 ? 7.572 -0.866 28.091 1.00 80.88 278 ARG A C 1
ATOM 2139 O O . ARG A 1 278 ? 7.142 -1.925 27.634 1.00 80.88 278 ARG A O 1
ATOM 2146 N N . SER A 1 279 ? 6.771 0.102 28.534 1.00 85.94 279 SER A N 1
ATOM 2147 C CA . SER A 1 279 ? 5.314 -0.027 28.445 1.00 85.94 279 SER A CA 1
ATOM 2148 C C . SER A 1 279 ? 4.849 0.019 26.985 1.00 85.94 279 SER A C 1
ATOM 2150 O O . SER A 1 279 ? 5.517 0.577 26.105 1.00 85.94 279 SER A O 1
ATOM 2152 N N . GLN A 1 280 ? 3.670 -0.544 26.719 1.00 87.75 280 GLN A N 1
ATOM 2153 C CA . GLN A 1 280 ? 3.051 -0.487 25.394 1.00 87.75 280 GLN A CA 1
ATOM 2154 C C . GLN A 1 280 ? 2.792 0.961 24.948 1.00 87.75 280 GLN A C 1
ATOM 2156 O O . GLN A 1 280 ? 2.970 1.281 23.775 1.00 87.75 280 GLN A O 1
ATOM 2161 N N . ILE A 1 281 ? 2.431 1.846 25.882 1.00 91.75 281 ILE A N 1
ATOM 2162 C CA . ILE A 1 281 ? 2.185 3.266 25.603 1.00 91.75 281 ILE A CA 1
ATOM 2163 C C . ILE A 1 281 ? 3.490 3.981 25.248 1.00 91.75 281 ILE A C 1
ATOM 2165 O O . ILE A 1 281 ? 3.536 4.740 24.286 1.00 91.75 281 ILE A O 1
ATOM 2169 N N . GLN A 1 282 ? 4.582 3.684 25.960 1.00 90.56 282 GLN A N 1
ATOM 2170 C CA . GLN A 1 282 ? 5.895 4.234 25.625 1.00 90.56 282 GLN A CA 1
ATOM 2171 C C . GLN A 1 282 ? 6.347 3.765 24.235 1.00 90.56 282 GLN A C 1
ATOM 2173 O O . GLN A 1 282 ? 6.801 4.567 23.422 1.00 90.56 282 GLN A O 1
ATOM 2178 N N . THR A 1 283 ? 6.167 2.474 23.943 1.00 89.69 283 THR A N 1
ATOM 2179 C CA . THR A 1 283 ? 6.478 1.900 22.628 1.00 89.69 283 THR A CA 1
ATOM 2180 C C . THR A 1 283 ? 5.666 2.584 21.527 1.00 89.69 283 THR A C 1
ATOM 2182 O O . THR A 1 283 ? 6.232 2.954 20.499 1.00 89.69 283 THR A O 1
ATOM 2185 N N . PHE A 1 284 ? 4.369 2.816 21.755 1.00 93.19 284 PHE A N 1
ATOM 2186 C CA . PHE A 1 284 ? 3.513 3.568 20.838 1.00 93.19 284 PHE A CA 1
ATOM 2187 C C . PHE A 1 284 ? 4.062 4.972 20.576 1.00 93.19 284 PHE A C 1
ATOM 2189 O O . PHE A 1 284 ? 4.270 5.311 19.418 1.00 93.19 284 PHE A O 1
ATOM 2196 N N . LEU A 1 285 ? 4.333 5.768 21.617 1.00 93.38 285 LEU A N 1
ATOM 2197 C CA . LEU A 1 285 ? 4.745 7.171 21.465 1.00 93.38 285 LEU A CA 1
ATOM 2198 C C . LEU A 1 285 ? 6.039 7.309 20.654 1.00 93.38 285 LEU A C 1
ATOM 2200 O O . LEU A 1 285 ? 6.180 8.239 19.867 1.00 93.38 285 LEU A O 1
ATOM 2204 N N . GLU A 1 286 ? 6.968 6.367 20.805 1.00 89.81 286 GLU A N 1
ATOM 2205 C CA . GLU A 1 286 ? 8.227 6.350 20.057 1.00 89.81 286 GLU A CA 1
ATOM 2206 C C . GLU A 1 286 ? 8.028 5.969 18.584 1.00 89.81 286 GLU A C 1
ATOM 2208 O O . GLU A 1 286 ? 8.579 6.618 17.696 1.00 89.81 286 GLU A O 1
ATOM 2213 N N . HIS A 1 287 ? 7.211 4.947 18.306 1.00 90.62 287 HIS A N 1
ATOM 2214 C CA . HIS A 1 287 ? 6.973 4.469 16.937 1.00 90.62 287 HIS A CA 1
ATOM 2215 C C . HIS A 1 287 ? 5.993 5.346 16.152 1.00 90.62 287 HIS A C 1
ATOM 2217 O O . HIS A 1 287 ? 6.057 5.394 14.920 1.00 90.62 287 HIS A O 1
ATOM 2223 N N . ASN A 1 288 ? 5.089 6.013 16.866 1.00 92.44 288 ASN A N 1
ATOM 2224 C CA . ASN A 1 288 ? 4.163 7.000 16.336 1.00 92.44 288 ASN A CA 1
ATOM 2225 C C . ASN A 1 288 ? 4.802 8.396 16.259 1.00 92.44 288 ASN A C 1
ATOM 2227 O O . ASN A 1 288 ? 4.200 9.280 15.677 1.00 92.44 288 ASN A O 1
ATOM 2231 N N . GLU A 1 289 ? 5.990 8.615 16.835 1.00 92.69 289 GLU A N 1
ATOM 2232 C CA . GLU A 1 289 ? 6.632 9.938 16.940 1.00 92.69 289 GLU A CA 1
ATOM 2233 C C . GLU A 1 289 ? 5.763 10.998 17.656 1.00 92.69 289 GLU A C 1
ATOM 2235 O O . GLU A 1 289 ? 5.827 12.186 17.350 1.00 92.69 289 GLU A O 1
ATOM 2240 N N . GLY A 1 290 ? 4.958 10.586 18.642 1.00 94.38 290 GLY A N 1
ATOM 2241 C CA . GLY A 1 290 ? 4.113 11.492 19.423 1.00 94.38 290 GLY A CA 1
ATOM 2242 C C . GLY A 1 290 ? 2.750 10.913 19.813 1.00 94.38 290 GLY A C 1
ATOM 2243 O O . GLY A 1 290 ? 2.506 9.715 19.632 1.00 94.38 290 GLY A O 1
ATOM 2244 N N . PRO A 1 291 ? 1.855 11.754 20.371 1.00 96.94 291 PRO A N 1
ATOM 2245 C CA . PRO A 1 291 ? 0.505 11.349 20.744 1.00 96.94 291 PRO A CA 1
ATOM 2246 C C . PRO A 1 291 ? -0.341 10.903 19.547 1.00 96.94 291 PRO A C 1
ATOM 2248 O O . PRO A 1 291 ? -0.144 11.375 18.430 1.00 96.94 291 PRO A O 1
ATOM 2251 N N . GLY A 1 292 ? -1.333 10.049 19.787 1.00 97.25 292 GLY A N 1
ATOM 2252 C CA . GLY A 1 292 ? -2.269 9.615 18.748 1.00 97.25 292 GLY A CA 1
ATOM 2253 C C . GLY A 1 292 ? -3.248 8.550 19.230 1.00 97.25 292 GLY A C 1
ATOM 2254 O O . GLY A 1 292 ? -3.186 8.129 20.382 1.00 97.25 292 GLY A O 1
ATOM 2255 N N . VAL A 1 293 ? -4.157 8.113 18.355 1.00 97.62 293 VAL A N 1
ATOM 2256 C CA . VAL A 1 293 ? -5.084 7.006 18.652 1.00 97.62 293 VAL A CA 1
ATOM 2257 C C . VAL A 1 293 ? -4.369 5.679 18.426 1.00 97.62 293 VAL A C 1
ATOM 2259 O O . VAL A 1 293 ? -3.885 5.422 17.323 1.00 97.62 293 VAL A O 1
ATOM 2262 N N . GLN A 1 294 ? -4.325 4.833 19.453 1.00 96.00 294 GLN A N 1
ATOM 2263 C CA . GLN A 1 294 ? -3.708 3.510 19.370 1.00 96.00 294 GLN A CA 1
ATOM 2264 C C . GLN A 1 294 ? -4.703 2.426 18.962 1.00 96.00 294 GLN A C 1
ATOM 2266 O O . GLN A 1 294 ? -4.338 1.486 18.254 1.00 96.00 294 GLN A O 1
ATOM 2271 N N . HIS A 1 295 ? -5.955 2.530 19.405 1.00 96.19 295 HIS A N 1
ATOM 2272 C CA . HIS A 1 295 ? -6.957 1.537 19.048 1.00 96.19 295 HIS A CA 1
ATOM 2273 C C . HIS A 1 295 ? -8.371 2.085 19.004 1.00 96.19 295 HIS A C 1
ATOM 2275 O O . HIS A 1 295 ? -8.700 3.120 19.589 1.00 96.19 295 HIS A O 1
ATOM 2281 N N . LEU A 1 296 ? -9.204 1.338 18.286 1.00 97.38 296 LEU A N 1
ATOM 2282 C CA . LEU A 1 296 ? -10.646 1.509 18.240 1.00 97.38 296 LEU A CA 1
ATOM 2283 C C . LEU A 1 296 ? -11.290 0.236 18.778 1.00 97.38 296 LEU A C 1
ATOM 2285 O O . LEU A 1 296 ? -10.949 -0.862 18.327 1.00 97.38 296 LEU A O 1
ATOM 2289 N N . ALA A 1 297 ? -12.225 0.392 19.710 1.00 97.12 297 ALA A N 1
ATOM 2290 C CA . ALA A 1 297 ? -13.043 -0.709 20.188 1.00 97.12 297 ALA A CA 1
ATOM 2291 C C . ALA A 1 297 ? -14.341 -0.794 19.394 1.00 97.12 297 ALA A C 1
ATOM 2293 O O . ALA A 1 297 ? -15.120 0.158 19.330 1.00 97.12 297 ALA A O 1
ATOM 2294 N N . LEU A 1 298 ? -14.556 -1.946 18.770 1.00 97.69 298 LEU A N 1
ATOM 2295 C CA . LEU A 1 298 ? -15.659 -2.223 17.868 1.00 97.69 298 LEU A CA 1
ATOM 2296 C C . LEU A 1 298 ? -16.650 -3.161 18.539 1.00 97.69 298 LEU A C 1
ATOM 2298 O O . LEU A 1 298 ? -16.303 -4.263 18.960 1.00 97.69 298 LEU A O 1
ATOM 2302 N N . ILE A 1 299 ? -17.901 -2.723 18.602 1.00 96.69 299 ILE A N 1
ATOM 2303 C CA . ILE A 1 299 ? -19.007 -3.485 19.166 1.00 96.69 299 ILE A CA 1
ATOM 2304 C C . ILE A 1 299 ? -19.447 -4.531 18.146 1.00 96.69 299 ILE A C 1
ATOM 2306 O O . ILE A 1 299 ? -19.801 -4.198 17.011 1.00 96.69 299 ILE A O 1
ATOM 2310 N N . SER A 1 300 ? -19.447 -5.786 18.576 1.00 96.38 300 SER A N 1
ATOM 2311 C CA . SER A 1 300 ? -19.978 -6.936 17.856 1.00 96.38 300 SER A CA 1
ATOM 2312 C C . SER A 1 300 ? -21.353 -7.340 18.404 1.00 96.38 300 SER A C 1
ATOM 2314 O O . SER A 1 300 ? -21.582 -7.292 19.615 1.00 96.38 300 SER A O 1
ATOM 2316 N N . ASP A 1 301 ? -22.266 -7.743 17.513 1.00 93.31 301 ASP A N 1
ATOM 2317 C CA . ASP A 1 301 ? -23.556 -8.341 17.890 1.00 93.31 301 ASP A CA 1
ATOM 2318 C C . ASP A 1 301 ? -23.408 -9.783 18.425 1.00 93.31 301 ASP A C 1
ATOM 2320 O O . ASP A 1 301 ? -24.077 -10.167 19.388 1.00 93.31 301 ASP A O 1
ATOM 2324 N N . ASP A 1 302 ? -22.493 -10.559 17.842 1.00 94.44 302 ASP A N 1
ATOM 2325 C CA . ASP A 1 302 ? -22.041 -11.877 18.292 1.00 94.44 302 ASP A CA 1
ATOM 2326 C C . ASP A 1 302 ? -20.524 -11.995 18.099 1.00 94.44 302 ASP A C 1
ATOM 2328 O O . ASP A 1 302 ? -20.027 -12.335 17.016 1.00 94.44 302 ASP A O 1
ATOM 2332 N N . ILE A 1 303 ? -19.781 -11.764 19.184 1.00 95.44 303 ILE A N 1
ATOM 2333 C CA . ILE A 1 303 ? -18.319 -11.756 19.173 1.00 95.44 303 ILE A CA 1
ATOM 2334 C C . ILE A 1 303 ? -17.756 -13.084 18.672 1.00 95.44 303 ILE A C 1
ATOM 2336 O O . ILE A 1 303 ? -16.773 -13.097 17.939 1.00 95.44 303 ILE A O 1
ATOM 2340 N N . PHE A 1 304 ? -18.384 -14.221 18.974 1.00 95.44 304 PHE A N 1
ATOM 2341 C CA . PHE A 1 304 ? -17.867 -15.517 18.538 1.00 95.44 304 PHE A CA 1
ATOM 2342 C C . PHE A 1 304 ? -18.052 -15.727 17.037 1.00 95.44 304 PHE A C 1
ATOM 2344 O O . PHE A 1 304 ? -17.164 -16.280 16.383 1.00 95.44 304 PHE A O 1
ATOM 2351 N N . ARG A 1 305 ? -19.174 -15.269 16.467 1.00 95.19 305 ARG A N 1
ATOM 2352 C CA . ARG A 1 305 ? -19.358 -15.242 15.010 1.00 95.19 305 ARG A CA 1
ATOM 2353 C C . ARG A 1 305 ? -18.339 -14.306 14.360 1.00 95.19 305 ARG A C 1
ATOM 2355 O O . ARG A 1 305 ? -17.673 -14.729 13.416 1.00 95.19 305 ARG A O 1
ATOM 2362 N N . THR A 1 306 ? -18.180 -13.086 14.874 1.00 95.25 306 THR A N 1
ATOM 2363 C CA . THR A 1 306 ? -17.215 -12.110 14.345 1.00 95.25 306 THR A CA 1
ATOM 2364 C C . THR A 1 306 ? -15.797 -12.672 14.345 1.00 95.25 306 THR A C 1
ATOM 2366 O O . THR A 1 306 ? -15.132 -12.675 13.309 1.00 95.25 306 THR A O 1
ATOM 2369 N N . LEU A 1 307 ? -15.343 -13.230 15.469 1.00 95.00 307 LEU A N 1
ATOM 2370 C CA . LEU A 1 307 ? -13.994 -13.783 15.590 1.00 95.00 307 LEU A CA 1
ATOM 2371 C C . LEU A 1 307 ? -13.781 -15.017 14.721 1.00 95.00 307 LEU A C 1
ATOM 2373 O O . LEU A 1 307 ? -12.691 -15.197 14.176 1.00 95.00 307 LEU A O 1
ATOM 2377 N N . LYS A 1 308 ? -14.813 -15.843 14.525 1.00 94.38 308 LYS A N 1
ATOM 2378 C CA . LYS A 1 308 ? -14.758 -16.954 13.573 1.00 94.38 308 LYS A CA 1
ATOM 2379 C C . LYS A 1 308 ? -14.502 -16.457 12.151 1.00 94.38 308 LYS A C 1
ATOM 2381 O O . LYS A 1 308 ? -13.673 -17.046 11.459 1.00 94.38 308 LYS A O 1
ATOM 2386 N N . GLU A 1 309 ? -15.182 -15.400 11.711 1.00 93.19 309 GLU A N 1
ATOM 2387 C CA . GLU A 1 309 ? -14.973 -14.843 10.371 1.00 93.19 309 GLU A CA 1
ATOM 2388 C C . GLU A 1 309 ? -13.614 -14.139 10.240 1.00 93.19 309 GLU A C 1
ATOM 2390 O O . GLU A 1 309 ? -12.900 -14.413 9.276 1.00 93.19 309 GLU A O 1
ATOM 2395 N N . ILE A 1 310 ? -13.185 -13.350 11.235 1.00 92.31 310 ILE A N 1
ATOM 2396 C CA . ILE A 1 310 ? -11.840 -12.741 11.260 1.00 92.31 310 ILE A CA 1
ATOM 2397 C C . ILE A 1 310 ? -10.756 -13.826 11.159 1.00 92.31 310 ILE A C 1
ATOM 2399 O O . ILE A 1 310 ? -9.869 -13.744 10.307 1.00 92.31 310 ILE A O 1
ATOM 2403 N N . LYS A 1 311 ? -10.867 -14.901 11.954 1.00 90.19 311 LYS A N 1
ATOM 2404 C CA . LYS A 1 311 ? -9.900 -16.011 11.972 1.00 90.19 311 LYS A CA 1
ATOM 2405 C C . LYS A 1 311 ? -9.821 -16.761 10.638 1.00 90.19 311 LYS A C 1
ATOM 2407 O O . LYS A 1 311 ? -8.749 -17.237 10.279 1.00 90.19 311 LYS A O 1
ATOM 2412 N N . LYS A 1 312 ? -10.910 -16.836 9.857 1.00 88.38 312 LYS A N 1
ATOM 2413 C CA . LYS A 1 312 ? -10.880 -17.410 8.491 1.00 88.38 312 LYS A CA 1
ATOM 2414 C C . LYS A 1 312 ? -10.041 -16.584 7.512 1.00 88.38 312 LYS A C 1
ATOM 2416 O O . LYS A 1 312 ? -9.581 -17.138 6.507 1.00 88.38 312 LYS A O 1
ATOM 2421 N N . GLN A 1 313 ? -9.896 -15.284 7.775 1.00 85.31 313 GLN A N 1
ATOM 2422 C CA . GLN A 1 313 ? -9.097 -14.358 6.969 1.00 85.31 313 GLN A CA 1
ATOM 2423 C C . GLN A 1 313 ? -7.640 -14.267 7.452 1.00 85.31 313 GLN A C 1
ATOM 2425 O O . GLN A 1 313 ? -6.767 -13.877 6.671 1.00 85.31 313 GLN A O 1
ATOM 2430 N N . SER A 1 314 ? -7.348 -14.626 8.709 1.00 80.81 314 SER A N 1
ATOM 2431 C CA . SER A 1 314 ? -5.979 -14.689 9.239 1.00 80.81 314 SER A CA 1
ATOM 2432 C C . SER A 1 314 ? -5.098 -15.612 8.381 1.00 80.81 314 SER A C 1
ATOM 2434 O O . SER A 1 314 ? -5.556 -16.634 7.870 1.00 80.81 314 SER A O 1
ATOM 2436 N N . GLY A 1 315 ? -3.845 -15.216 8.138 1.00 71.88 315 GLY A N 1
ATOM 2437 C CA . GLY A 1 315 ? -2.934 -15.919 7.219 1.00 71.88 315 GLY A CA 1
ATOM 2438 C C . GLY A 1 315 ? -3.240 -15.739 5.721 1.00 71.88 315 GLY A C 1
ATOM 2439 O O . GLY A 1 315 ? -2.404 -16.053 4.883 1.00 71.88 315 GLY A O 1
ATOM 2440 N N . LYS A 1 316 ? -4.398 -15.168 5.359 1.00 73.00 316 LYS A N 1
ATOM 2441 C CA . LYS A 1 316 ? -4.771 -14.790 3.977 1.00 73.00 316 LYS A CA 1
ATOM 2442 C C . LYS A 1 316 ? -4.756 -13.272 3.774 1.00 73.00 316 LYS A C 1
ATOM 2444 O O . LYS A 1 316 ? -5.408 -12.742 2.878 1.00 73.00 316 LYS A O 1
ATOM 2449 N N . GLY A 1 317 ? -4.032 -12.566 4.641 1.00 71.88 317 GLY A N 1
ATOM 2450 C CA . GLY A 1 317 ? -3.948 -11.109 4.688 1.00 71.88 317 GLY A CA 1
ATOM 2451 C C . GLY A 1 317 ? -5.072 -10.408 5.464 1.00 71.88 317 GLY A C 1
ATOM 2452 O O . GLY A 1 317 ? -5.245 -9.196 5.306 1.00 71.88 317 GLY A O 1
ATOM 2453 N N . GLY A 1 318 ? -5.861 -11.143 6.255 1.00 84.56 318 GLY A N 1
ATOM 2454 C CA . GLY A 1 318 ? -6.741 -10.586 7.287 1.00 84.56 318 GLY A CA 1
ATOM 2455 C C . GLY A 1 318 ? -5.980 -10.167 8.549 1.00 84.56 318 GLY A C 1
ATOM 2456 O O . GLY A 1 318 ? -4.753 -10.250 8.601 1.00 84.56 318 GLY A O 1
ATOM 2457 N N . PHE A 1 319 ? -6.708 -9.709 9.567 1.00 90.12 319 PHE A N 1
ATOM 2458 C CA . PHE A 1 319 ? -6.114 -9.368 10.862 1.00 90.12 319 PHE A CA 1
ATOM 2459 C C . PHE A 1 319 ? -5.827 -10.623 11.686 1.00 90.12 319 PHE A C 1
ATOM 2461 O O . PHE A 1 319 ? -6.522 -11.636 11.581 1.00 90.12 319 PHE A O 1
ATOM 2468 N N . GLU A 1 320 ? -4.776 -10.555 12.495 1.00 89.75 320 GLU A N 1
ATOM 2469 C CA . GLU A 1 320 ? -4.414 -11.611 13.434 1.00 89.75 320 GLU A CA 1
ATOM 2470 C C . GLU A 1 320 ? -4.899 -11.243 14.831 1.00 89.75 320 GLU A C 1
ATOM 2472 O O . GLU A 1 320 ? -4.763 -10.098 15.257 1.00 89.75 320 GLU A O 1
ATOM 2477 N N . LEU A 1 321 ? -5.455 -12.213 15.550 1.00 91.00 321 LEU A N 1
ATOM 2478 C CA . LEU A 1 321 ? -5.879 -12.041 16.938 1.00 91.00 321 LEU A CA 1
ATOM 2479 C C . LEU A 1 321 ? -4.696 -12.271 17.887 1.00 91.00 321 LEU A C 1
ATOM 2481 O O . LEU A 1 321 ? -3.777 -13.038 17.578 1.00 91.00 321 LEU A O 1
ATOM 2485 N N . MET A 1 322 ? -4.718 -11.612 19.045 1.00 88.06 322 MET A N 1
ATOM 2486 C CA . MET A 1 322 ? -3.783 -11.904 20.131 1.00 88.06 322 MET A CA 1
ATOM 2487 C C . MET A 1 322 ? -3.967 -13.340 20.639 1.00 88.06 322 MET A C 1
ATOM 2489 O O . MET A 1 322 ? -5.047 -13.924 20.549 1.00 88.06 322 MET A O 1
ATOM 2493 N N . GLY A 1 323 ? -2.882 -13.927 21.152 1.00 81.81 323 GLY A N 1
ATOM 2494 C CA . GLY A 1 323 ? -2.903 -15.286 21.690 1.00 81.81 323 GLY A CA 1
ATOM 2495 C C . GLY A 1 323 ? -3.780 -15.406 22.938 1.00 81.81 323 GLY A C 1
ATOM 2496 O O . GLY A 1 323 ? -3.922 -14.450 23.701 1.00 81.81 323 GLY A O 1
ATOM 2497 N N . ALA A 1 324 ? -4.338 -16.598 23.158 1.00 83.50 324 ALA A N 1
ATOM 2498 C CA . ALA A 1 324 ? -5.149 -16.869 24.337 1.00 83.50 324 ALA A CA 1
ATOM 2499 C C . ALA A 1 324 ? -4.317 -16.726 25.633 1.00 83.50 324 ALA A C 1
ATOM 2501 O O . ALA A 1 324 ? -3.154 -17.146 25.670 1.00 83.50 324 ALA A O 1
ATOM 2502 N N . PRO A 1 325 ? -4.903 -16.183 26.715 1.00 85.38 325 PRO A N 1
ATOM 2503 C CA . PRO A 1 325 ? -4.317 -16.226 28.048 1.00 85.38 325 PRO A CA 1
ATOM 2504 C C . PRO A 1 325 ? -3.999 -17.658 28.500 1.00 85.38 325 PRO A C 1
ATOM 2506 O O . PRO A 1 325 ? -4.557 -18.623 27.968 1.00 85.38 325 PRO A O 1
ATOM 2509 N N . PRO A 1 326 ? -3.176 -17.826 29.552 1.00 87.31 326 PRO A N 1
ATOM 2510 C CA . PRO A 1 326 ? -2.918 -19.139 30.128 1.00 87.31 326 PRO A CA 1
ATOM 2511 C C . PRO A 1 326 ? -4.224 -19.868 30.507 1.00 87.31 326 PRO A C 1
ATOM 2513 O O . PRO A 1 326 ? -5.132 -19.223 31.036 1.00 87.31 326 PRO A O 1
ATOM 2516 N N . PRO A 1 327 ? -4.319 -21.207 30.362 1.00 87.31 327 PRO A N 1
ATOM 2517 C CA . PRO A 1 327 ? -5.539 -21.970 30.679 1.00 87.31 327 PRO A CA 1
ATOM 2518 C C . PRO A 1 327 ? -6.086 -21.747 32.102 1.00 87.31 327 PRO A C 1
ATOM 2520 O O . PRO A 1 327 ? -7.280 -21.883 32.379 1.00 87.31 327 PRO A O 1
ATOM 2523 N N . THR A 1 328 ? -5.215 -21.358 33.038 1.00 91.06 328 THR A N 1
ATOM 2524 C CA . THR A 1 328 ? -5.586 -20.971 34.407 1.00 91.06 328 THR A CA 1
ATOM 2525 C C . THR A 1 328 ? -6.559 -19.790 34.453 1.00 91.06 328 THR A C 1
ATOM 2527 O O . THR A 1 328 ? -7.415 -19.760 35.340 1.00 91.06 328 THR A O 1
ATOM 2530 N N . TYR A 1 329 ? -6.489 -18.860 33.495 1.00 91.81 329 TYR A N 1
ATOM 2531 C CA . TYR A 1 329 ? -7.432 -17.752 33.354 1.00 91.81 329 TYR A CA 1
ATOM 2532 C C . TYR A 1 329 ? -8.863 -18.264 33.169 1.00 91.81 329 TYR A C 1
ATOM 2534 O O . TYR A 1 329 ? -9.746 -17.918 33.952 1.00 91.81 329 TYR A O 1
ATOM 2542 N N . TYR A 1 330 ? -9.086 -19.161 32.204 1.00 91.81 330 TYR A N 1
ATOM 2543 C CA . TYR A 1 330 ? -10.412 -19.708 31.899 1.00 91.81 330 TYR A CA 1
ATOM 2544 C C . TYR A 1 330 ? -10.936 -20.632 32.996 1.00 91.81 330 TYR A C 1
ATOM 2546 O O . TYR A 1 330 ? -12.138 -20.671 33.269 1.00 91.81 330 TYR A O 1
ATOM 2554 N N . LYS A 1 331 ? -10.047 -21.337 33.703 1.00 89.94 331 LYS A N 1
ATOM 2555 C CA . LYS A 1 331 ? -10.420 -22.081 34.914 1.00 89.94 331 LYS A CA 1
ATOM 2556 C C . LYS A 1 331 ? -10.957 -21.156 36.013 1.00 89.94 331 LYS A C 1
ATOM 2558 O O . LYS A 1 331 ? -11.916 -21.510 36.696 1.00 89.94 331 LYS A O 1
ATOM 2563 N N . ASN A 1 332 ? -10.355 -19.980 36.189 1.00 90.44 332 ASN A N 1
ATOM 2564 C CA . ASN A 1 332 ? -10.825 -18.977 37.146 1.00 90.44 332 ASN A CA 1
ATOM 2565 C C . ASN A 1 332 ? -12.074 -18.244 36.639 1.00 90.44 332 ASN A C 1
ATOM 2567 O O . ASN A 1 332 ? -12.955 -17.931 37.439 1.00 90.44 332 ASN A O 1
ATOM 2571 N N . LEU A 1 333 ? -12.195 -18.035 35.324 1.00 89.62 333 LEU A N 1
ATOM 2572 C CA . LEU A 1 333 ? -13.372 -17.438 34.697 1.00 89.62 333 LEU A CA 1
ATOM 2573 C C . LEU A 1 333 ? -14.650 -18.225 35.018 1.00 89.62 333 LEU A C 1
ATOM 2575 O O . LEU A 1 333 ? -15.632 -17.626 35.448 1.00 89.62 333 LEU A O 1
ATOM 2579 N N . ARG A 1 334 ? -14.602 -19.562 34.930 1.00 90.88 334 ARG A N 1
ATOM 2580 C CA . ARG A 1 334 ? -15.718 -20.455 35.307 1.00 90.88 334 ARG A CA 1
ATOM 2581 C C . ARG A 1 334 ? -16.234 -20.209 36.725 1.00 90.88 334 ARG A C 1
ATOM 2583 O O . ARG A 1 334 ? -17.426 -20.333 36.974 1.00 90.88 334 ARG A O 1
ATOM 2590 N N . LYS A 1 335 ? -15.357 -19.809 37.651 1.00 88.69 335 LYS A N 1
ATOM 2591 C CA . LYS A 1 335 ? -15.739 -19.508 39.038 1.00 88.69 335 LYS A CA 1
ATOM 2592 C C . LYS A 1 335 ? -16.375 -18.128 39.208 1.00 88.69 335 LYS A C 1
ATOM 2594 O O . LYS A 1 335 ? -17.218 -17.979 40.082 1.00 88.69 335 LYS A O 1
ATOM 2599 N N . ARG A 1 336 ? -15.949 -17.127 38.427 1.00 86.38 336 ARG A N 1
ATOM 2600 C CA . ARG A 1 336 ? -16.376 -15.720 38.588 1.00 86.38 336 ARG A CA 1
ATOM 2601 C C . ARG A 1 336 ? -17.504 -15.276 37.650 1.00 86.38 336 ARG A C 1
ATOM 2603 O O . ARG A 1 336 ? -18.112 -14.245 37.908 1.00 86.38 336 ARG A O 1
ATOM 2610 N N . ALA A 1 337 ? -17.752 -16.015 36.567 1.00 84.12 337 ALA A N 1
ATOM 2611 C CA . ALA A 1 337 ? -18.738 -15.656 35.544 1.00 84.12 337 ALA A CA 1
ATOM 2612 C C . ALA A 1 337 ? -19.656 -16.818 35.116 1.00 84.12 337 ALA A C 1
ATOM 2614 O O . ALA A 1 337 ? -20.424 -16.660 34.170 1.00 84.12 337 ALA A O 1
ATOM 2615 N N . GLY A 1 338 ? -19.591 -17.980 35.780 1.00 81.19 338 GLY A N 1
ATOM 2616 C CA . GLY A 1 338 ? -20.418 -19.150 35.441 1.00 81.19 338 GLY A CA 1
ATOM 2617 C C . GLY A 1 338 ? -21.919 -18.980 35.719 1.00 81.19 338 GLY A C 1
ATOM 2618 O O . GLY A 1 338 ? -22.716 -19.817 35.308 1.00 81.19 338 GLY A O 1
ATOM 2619 N N . ASP A 1 339 ? -22.311 -17.910 36.411 1.00 83.12 339 ASP A N 1
ATOM 2620 C CA . ASP A 1 339 ? -23.702 -17.506 36.637 1.00 83.12 339 ASP A CA 1
ATOM 2621 C C . ASP A 1 339 ? -24.293 -16.683 35.478 1.00 83.12 339 ASP A C 1
ATOM 2623 O O . ASP A 1 339 ? -25.512 -16.628 35.337 1.00 83.12 339 ASP A O 1
ATOM 2627 N N . VAL A 1 340 ? -23.449 -16.065 34.641 1.00 83.50 340 VAL A N 1
ATOM 2628 C CA . VAL A 1 340 ? -23.869 -15.228 33.497 1.00 83.50 340 VAL A CA 1
ATOM 2629 C C . VAL A 1 340 ? -23.542 -15.890 32.161 1.00 83.50 340 VAL A C 1
ATOM 2631 O O . VAL A 1 340 ? -24.327 -15.818 31.218 1.00 83.50 340 VAL A O 1
ATOM 2634 N N . LEU A 1 341 ? -22.386 -16.548 32.069 1.00 85.50 341 LEU A N 1
ATOM 2635 C CA . LEU A 1 341 ? -21.940 -17.250 30.873 1.00 85.50 341 LEU A CA 1
ATOM 2636 C C . LEU A 1 341 ? -22.132 -18.754 31.047 1.00 85.50 341 LEU A C 1
ATOM 2638 O O . LEU A 1 341 ? -21.643 -19.355 32.001 1.00 85.50 341 LEU A O 1
ATOM 2642 N N . SER A 1 342 ? -22.795 -19.377 30.074 1.00 89.38 342 SER A N 1
ATOM 2643 C CA . SER A 1 342 ? -22.877 -20.835 29.995 1.00 89.38 342 SER A CA 1
ATOM 2644 C C . SER A 1 342 ? -21.491 -21.459 29.804 1.00 89.38 342 SER A C 1
ATOM 2646 O O . SER A 1 342 ? -20.600 -20.861 29.196 1.00 89.38 342 SER A O 1
ATOM 2648 N N . GLU A 1 343 ? -21.327 -22.717 30.219 1.00 91.12 343 GLU A N 1
ATOM 2649 C CA . GLU A 1 343 ? -20.082 -23.473 30.005 1.00 91.12 343 GLU A CA 1
ATOM 2650 C C . GLU A 1 343 ? -19.666 -23.486 28.521 1.00 91.12 343 GLU A C 1
ATOM 2652 O O . GLU A 1 343 ? -18.489 -23.385 28.186 1.00 91.12 343 GLU A O 1
ATOM 2657 N N . THR A 1 344 ? -20.645 -23.521 27.609 1.00 91.88 344 THR A N 1
ATOM 2658 C CA . THR A 1 344 ? -20.392 -23.453 26.162 1.00 91.88 344 THR A CA 1
ATOM 2659 C C . THR A 1 344 ? -19.807 -22.102 25.743 1.00 91.88 344 THR A C 1
ATOM 2661 O O . THR A 1 344 ? -18.900 -22.066 24.916 1.00 91.88 344 THR A O 1
ATOM 2664 N N . GLN A 1 345 ? -20.285 -20.989 26.308 1.00 90.56 345 GLN A N 1
ATOM 2665 C CA . GLN A 1 345 ? -19.728 -19.660 26.032 1.00 90.56 345 GLN A CA 1
ATOM 2666 C C . GLN A 1 345 ? -18.319 -19.516 26.605 1.00 90.56 345 GLN A C 1
ATOM 2668 O O . GLN A 1 345 ? -17.450 -18.988 25.922 1.00 90.56 345 GLN A O 1
ATOM 2673 N N . ILE A 1 346 ? -18.060 -20.035 27.808 1.00 91.06 346 ILE A N 1
ATOM 2674 C CA . ILE A 1 346 ? -16.717 -19.993 28.403 1.00 91.06 346 ILE A CA 1
ATOM 2675 C C . ILE A 1 346 ? -15.723 -20.823 27.582 1.00 91.06 346 ILE A C 1
ATOM 2677 O O . ILE A 1 346 ? -14.609 -20.363 27.337 1.00 91.06 346 ILE A O 1
ATOM 2681 N N . ASN A 1 347 ? -16.132 -21.999 27.095 1.00 92.00 347 ASN A N 1
ATOM 2682 C CA . ASN A 1 347 ? -15.310 -22.812 26.195 1.00 92.00 347 ASN A CA 1
ATOM 2683 C C . ASN A 1 347 ? -14.991 -22.075 24.887 1.00 92.00 347 ASN A C 1
ATOM 2685 O O . ASN A 1 347 ? -13.858 -22.132 24.419 1.00 92.00 347 ASN A O 1
ATOM 2689 N N . LYS A 1 348 ? -15.953 -21.333 24.321 1.00 93.06 348 LYS A N 1
ATOM 2690 C CA . LYS A 1 348 ? -15.682 -20.465 23.167 1.00 93.06 348 LYS A CA 1
ATOM 2691 C C . LYS A 1 348 ? -14.735 -19.318 23.526 1.00 93.06 348 LYS A C 1
ATOM 2693 O O . LYS A 1 348 ? -13.864 -18.994 22.726 1.00 93.06 348 LYS A O 1
ATOM 2698 N N . CYS A 1 349 ? -14.856 -18.712 24.711 1.00 93.31 349 CYS A N 1
ATOM 2699 C CA . CYS A 1 349 ? -13.895 -17.695 25.140 1.00 93.31 349 CYS A CA 1
ATOM 2700 C C . CYS A 1 349 ? -12.471 -18.261 25.173 1.00 93.31 349 CYS A C 1
ATOM 2702 O O . CYS A 1 349 ? -11.551 -17.599 24.709 1.00 93.31 349 CYS A O 1
ATOM 2704 N N . GLU A 1 350 ? -12.307 -19.487 25.668 1.00 93.25 350 GLU A N 1
ATOM 2705 C CA . GLU A 1 350 ? -11.028 -20.203 25.692 1.00 93.25 350 GLU A CA 1
ATOM 2706 C C . GLU A 1 350 ? -10.510 -20.525 24.280 1.00 93.25 350 GLU A C 1
ATOM 2708 O O . GLU A 1 350 ? -9.347 -20.265 23.984 1.00 93.25 350 GLU A O 1
ATOM 2713 N N . GLU A 1 351 ? -11.378 -20.996 23.379 1.00 90.94 351 GLU A N 1
ATOM 2714 C CA . GLU A 1 351 ? -11.045 -21.281 21.974 1.00 90.94 351 GLU A CA 1
ATOM 2715 C C . GLU A 1 351 ? -10.554 -20.040 21.209 1.00 90.94 351 GLU A C 1
ATOM 2717 O O . GLU A 1 351 ? -9.621 -20.117 20.402 1.00 90.94 351 GLU A O 1
ATOM 2722 N N . PHE A 1 352 ? -11.210 -18.900 21.434 1.00 90.62 352 PHE A N 1
ATOM 2723 C CA . PHE A 1 352 ? -10.946 -17.665 20.700 1.00 90.62 352 PHE A CA 1
ATOM 2724 C C . PHE A 1 352 ? -9.980 -16.716 21.409 1.00 90.62 352 PHE A C 1
ATOM 2726 O O . PHE A 1 352 ? -9.562 -15.750 20.785 1.00 90.62 352 PHE A O 1
ATOM 2733 N N . GLY A 1 353 ? -9.601 -16.971 22.665 1.00 93.06 353 GLY A N 1
ATOM 2734 C CA . GLY A 1 353 ? -8.752 -16.057 23.433 1.00 93.06 353 GLY A CA 1
ATOM 2735 C C . GLY A 1 353 ? -9.495 -14.837 23.997 1.00 93.06 353 GLY A C 1
ATOM 2736 O O . GLY A 1 353 ? -8.868 -13.830 24.308 1.00 93.06 353 GLY A O 1
ATOM 2737 N N . VAL A 1 354 ? -10.825 -14.903 24.127 1.00 94.25 354 VAL A N 1
ATOM 2738 C CA . VAL A 1 354 ? -11.658 -13.789 24.614 1.00 94.25 354 VAL A CA 1
ATOM 2739 C C . VAL A 1 354 ? -11.454 -13.589 26.112 1.00 94.25 354 VAL A C 1
ATOM 2741 O O . VAL A 1 354 ? -11.547 -14.535 26.902 1.00 94.25 354 VAL A O 1
ATOM 2744 N N . LEU A 1 355 ? -11.210 -12.340 26.495 1.00 93.19 355 LEU A N 1
ATOM 2745 C CA . LEU A 1 355 ? -11.184 -11.871 27.872 1.00 93.19 355 LEU A CA 1
ATOM 2746 C C . LEU A 1 355 ? -12.589 -11.458 28.299 1.00 93.19 355 LEU A C 1
ATOM 2748 O O . LEU A 1 355 ? -13.372 -10.948 27.502 1.00 93.19 355 LEU A O 1
ATOM 2752 N N . VAL A 1 356 ? -12.902 -11.673 29.571 1.00 90.44 356 VAL A N 1
ATOM 2753 C CA . VAL A 1 356 ? -14.192 -11.304 30.153 1.00 90.44 356 VAL A CA 1
ATOM 2754 C C . VAL A 1 356 ? -13.959 -10.414 31.359 1.00 90.44 356 VAL A C 1
ATOM 2756 O O . VAL A 1 356 ? -13.193 -10.777 32.255 1.00 90.44 356 VAL A O 1
ATOM 2759 N N . ASP A 1 357 ? -14.644 -9.286 31.411 1.00 85.75 357 ASP A N 1
ATOM 2760 C CA . ASP A 1 357 ? -14.717 -8.437 32.590 1.00 85.75 357 ASP A CA 1
ATOM 2761 C C . ASP A 1 357 ? -16.170 -8.228 33.021 1.00 85.75 357 ASP A C 1
ATOM 2763 O O . ASP A 1 357 ? -17.087 -8.359 32.209 1.00 85.75 357 ASP A O 1
ATOM 2767 N N . ARG A 1 358 ? -16.401 -7.996 34.314 1.00 80.44 358 ARG A N 1
ATOM 2768 C CA . ARG A 1 358 ? -17.753 -7.873 34.873 1.00 80.44 358 ARG A CA 1
ATOM 2769 C C . ARG A 1 358 ? -17.789 -6.813 35.957 1.00 80.44 358 ARG A C 1
ATOM 2771 O O . ARG A 1 358 ? -17.020 -6.879 36.912 1.00 80.44 358 ARG A O 1
ATOM 2778 N N . ASP A 1 359 ? -18.778 -5.940 35.853 1.00 71.50 359 ASP A N 1
ATOM 2779 C CA . ASP A 1 359 ? -19.116 -4.951 36.865 1.00 71.50 359 ASP A CA 1
ATOM 2780 C C . ASP A 1 359 ? -20.605 -5.051 37.254 1.00 71.50 359 ASP A C 1
ATOM 2782 O O . ASP A 1 359 ? -21.268 -6.072 37.044 1.00 71.50 359 ASP A O 1
ATOM 2786 N N . HIS A 1 360 ? -21.115 -4.008 37.909 1.00 68.88 360 HIS A N 1
ATOM 2787 C CA . HIS A 1 360 ? -22.506 -3.918 38.345 1.00 68.88 360 HIS A CA 1
ATOM 2788 C C . HIS A 1 360 ? -23.481 -3.566 37.207 1.00 68.88 360 HIS A C 1
ATOM 2790 O O . HIS A 1 360 ? -24.684 -3.749 37.384 1.00 68.88 360 HIS A O 1
ATOM 2796 N N . GLU A 1 361 ? -22.989 -3.084 36.061 1.00 68.62 361 GLU A N 1
ATOM 2797 C CA . GLU A 1 361 ? -23.790 -2.686 34.896 1.00 68.62 361 GLU A CA 1
ATOM 2798 C C . GLU A 1 361 ? -23.880 -3.798 33.841 1.00 68.62 361 GLU A C 1
ATOM 2800 O O . GLU A 1 361 ? -24.840 -3.837 33.067 1.00 68.62 361 GLU A O 1
ATOM 2805 N N . GLY A 1 362 ? -22.922 -4.729 33.808 1.00 81.75 362 GLY A N 1
ATOM 2806 C CA . GLY A 1 362 ? -22.991 -5.892 32.931 1.00 81.75 362 GLY A CA 1
ATOM 2807 C C . GLY A 1 362 ? -21.694 -6.685 32.808 1.00 81.75 362 GLY A C 1
ATOM 2808 O O . GLY A 1 362 ? -20.839 -6.707 33.690 1.00 81.75 362 GLY A O 1
ATOM 2809 N N . THR A 1 363 ? -21.585 -7.427 31.706 1.00 86.12 363 THR A N 1
ATOM 2810 C CA . THR A 1 363 ? -20.410 -8.241 31.363 1.00 86.12 363 THR A CA 1
ATOM 2811 C C . THR A 1 363 ? -19.837 -7.793 30.021 1.00 86.12 363 THR A C 1
ATOM 2813 O O . THR A 1 363 ? -20.564 -7.713 29.032 1.00 86.12 363 THR A O 1
ATOM 2816 N N . LEU A 1 364 ? -18.533 -7.532 29.980 1.00 90.81 364 LEU A N 1
ATOM 2817 C CA . LEU A 1 364 ? -17.764 -7.166 28.795 1.00 90.81 364 LEU A CA 1
ATOM 2818 C C . LEU A 1 364 ? -16.963 -8.375 28.309 1.00 90.81 364 LEU A C 1
ATOM 2820 O O . LEU A 1 364 ? -16.131 -8.906 29.039 1.00 90.81 364 LEU A O 1
ATOM 2824 N N . LEU A 1 365 ? -17.188 -8.795 27.071 1.00 94.44 365 LEU A N 1
ATOM 2825 C CA . LEU A 1 365 ? -16.314 -9.712 26.345 1.00 94.44 365 LEU A CA 1
ATOM 2826 C C . LEU A 1 365 ? -15.420 -8.864 25.446 1.00 94.44 365 LEU A C 1
ATOM 2828 O O . LEU A 1 365 ? -15.937 -7.979 24.772 1.00 94.44 365 LEU A O 1
ATOM 2832 N N . GLN A 1 366 ? -14.117 -9.127 25.418 1.00 95.00 366 GLN A N 1
ATOM 2833 C CA . GLN A 1 366 ? -13.168 -8.349 24.622 1.00 95.00 366 GLN A CA 1
ATOM 2834 C C . GLN A 1 366 ? -12.013 -9.205 24.092 1.00 95.00 366 GLN A C 1
ATOM 2836 O O . GLN A 1 366 ? -11.605 -10.189 24.716 1.00 95.00 366 GLN A O 1
ATOM 2841 N N . ILE A 1 367 ? -11.459 -8.820 22.948 1.00 95.50 367 ILE A N 1
ATOM 2842 C CA . ILE A 1 367 ? -10.213 -9.364 22.408 1.00 95.50 367 ILE A CA 1
ATOM 2843 C C . ILE A 1 367 ? -9.515 -8.325 21.538 1.00 95.50 367 ILE A C 1
ATOM 2845 O O . ILE A 1 367 ? -10.156 -7.521 20.867 1.00 95.50 367 ILE A O 1
ATOM 2849 N N . LEU A 1 368 ? -8.190 -8.380 21.523 1.00 94.56 368 LEU A N 1
ATOM 2850 C CA . LEU A 1 368 ? -7.333 -7.459 20.790 1.00 94.56 368 LEU A CA 1
ATOM 2851 C C . LEU A 1 368 ? -6.788 -8.151 19.537 1.00 94.56 368 LEU A C 1
ATOM 2853 O O . LEU A 1 368 ? -6.417 -9.331 19.575 1.00 94.56 368 LEU A O 1
ATOM 2857 N N . THR A 1 369 ? -6.685 -7.422 18.431 1.00 94.69 369 THR A N 1
ATOM 2858 C CA . THR A 1 369 ? -5.844 -7.847 17.311 1.00 94.69 369 THR A CA 1
ATOM 2859 C C . THR A 1 369 ? -4.371 -7.623 17.654 1.00 94.69 369 THR A C 1
ATOM 2861 O O . THR A 1 369 ? -4.023 -6.784 18.485 1.00 94.69 369 THR A O 1
ATOM 2864 N N . LYS A 1 370 ? -3.473 -8.324 16.963 1.00 91.81 370 LYS A N 1
ATOM 2865 C CA . LYS A 1 370 ? -2.084 -7.873 16.822 1.00 91.81 370 LYS A CA 1
ATOM 2866 C C . LYS A 1 370 ? -2.050 -6.499 16.123 1.00 91.81 370 LYS A C 1
ATOM 2868 O O . LYS A 1 370 ? -3.061 -6.105 15.522 1.00 91.81 370 LYS A O 1
ATOM 2873 N N . PRO A 1 371 ? -0.916 -5.772 16.166 1.00 91.44 371 PRO A N 1
ATOM 2874 C CA . PRO A 1 371 ? -0.757 -4.550 15.386 1.00 91.44 371 PRO A CA 1
ATOM 2875 C C . PRO A 1 371 ? -1.135 -4.749 13.913 1.00 91.44 371 PRO A C 1
ATOM 2877 O O . PRO A 1 371 ? -0.835 -5.785 13.318 1.00 91.44 371 PRO A O 1
ATOM 2880 N N . LEU A 1 372 ? -1.830 -3.772 13.330 1.00 90.62 372 LEU A N 1
ATOM 2881 C CA . LEU A 1 372 ? -2.391 -3.888 11.981 1.00 90.62 372 LEU A CA 1
ATOM 2882 C C . LEU A 1 372 ? -1.338 -3.715 10.883 1.00 90.62 372 LEU A C 1
ATOM 2884 O O . LEU A 1 372 ? -1.585 -4.128 9.750 1.00 90.62 372 LEU A O 1
ATOM 2888 N N . GLY A 1 373 ? -0.190 -3.120 11.190 1.00 85.50 373 GLY A N 1
ATOM 2889 C CA . GLY A 1 373 ? 0.913 -2.902 10.256 1.00 85.50 373 GLY A CA 1
ATOM 2890 C C . GLY A 1 373 ? 2.262 -3.214 10.892 1.00 85.50 373 GLY A C 1
ATOM 2891 O O . GLY A 1 373 ? 2.344 -3.851 11.941 1.00 85.50 373 GLY A O 1
ATOM 2892 N N . ASP A 1 374 ? 3.320 -2.715 10.262 1.00 81.50 374 ASP A N 1
ATOM 2893 C CA . ASP A 1 374 ? 4.709 -2.995 10.661 1.00 81.50 374 ASP A CA 1
ATOM 2894 C C . ASP A 1 374 ? 5.100 -2.351 11.986 1.00 81.50 374 ASP A C 1
ATOM 2896 O O . ASP A 1 374 ? 6.064 -2.761 12.638 1.00 81.50 374 ASP A O 1
ATOM 2900 N N . ARG A 1 375 ? 4.360 -1.306 12.358 1.00 87.19 375 ARG A N 1
ATOM 2901 C CA . ARG A 1 375 ? 4.559 -0.526 13.570 1.00 87.19 375 ARG A CA 1
ATOM 2902 C C . ARG A 1 375 ? 3.586 -1.002 14.653 1.00 87.19 375 ARG A C 1
ATOM 2904 O O . ARG A 1 375 ? 2.407 -1.211 14.360 1.00 87.19 375 ARG A O 1
ATOM 2911 N N . PRO A 1 376 ? 4.019 -1.089 15.922 1.00 88.56 376 PRO A N 1
ATOM 2912 C CA . PRO A 1 376 ? 3.158 -1.426 17.054 1.00 88.56 376 PRO A CA 1
ATOM 2913 C C . PRO A 1 376 ? 2.266 -0.240 17.483 1.00 88.56 376 PRO A C 1
ATOM 2915 O O . PRO A 1 376 ? 2.138 0.050 18.672 1.00 88.56 376 PRO A O 1
ATOM 2918 N N . THR A 1 377 ? 1.684 0.487 16.523 1.00 92.06 377 THR A N 1
ATOM 2919 C CA . THR A 1 377 ? 0.982 1.758 16.761 1.00 92.06 377 THR A CA 1
ATOM 2920 C C . THR A 1 377 ? -0.532 1.660 16.646 1.00 92.06 377 THR A C 1
ATOM 2922 O O . THR A 1 377 ? -1.214 2.405 17.330 1.00 92.06 377 THR A O 1
ATOM 2925 N N . LEU A 1 378 ? -1.077 0.741 15.848 1.00 94.25 378 LEU A N 1
ATOM 2926 C CA . LEU A 1 378 ? -2.522 0.627 15.647 1.00 94.25 378 LEU A CA 1
ATOM 2927 C C . LEU A 1 378 ? -2.981 -0.823 15.798 1.00 94.25 378 LEU A C 1
ATOM 2929 O O . LEU A 1 378 ? -2.428 -1.702 15.139 1.00 94.25 378 LEU A O 1
ATOM 2933 N N . PHE A 1 379 ? -3.999 -1.075 16.619 1.00 95.38 379 PHE A N 1
ATOM 2934 C CA . PHE A 1 379 ? -4.709 -2.358 16.703 1.00 95.38 379 PHE A CA 1
ATOM 2935 C C . PHE A 1 379 ? -6.224 -2.138 16.834 1.00 95.38 379 PHE A C 1
ATOM 2937 O O . PHE A 1 379 ? -6.681 -1.014 17.036 1.00 95.38 379 PHE A O 1
ATOM 2944 N N . MET A 1 380 ? -7.010 -3.204 16.683 1.00 96.12 380 MET A N 1
ATOM 2945 C CA . MET A 1 380 ? -8.456 -3.182 16.916 1.00 96.12 380 MET A CA 1
ATOM 2946 C C . MET A 1 380 ? -8.794 -3.983 18.166 1.00 96.12 380 MET A C 1
ATOM 2948 O O . MET A 1 380 ? -8.225 -5.049 18.401 1.00 96.12 380 MET A O 1
ATOM 2952 N N . GLU A 1 381 ? -9.752 -3.494 18.939 1.00 97.06 381 GLU A N 1
ATOM 2953 C CA . GLU A 1 381 ? -10.389 -4.248 20.011 1.00 97.06 381 GLU A CA 1
ATOM 2954 C C . GLU A 1 381 ? -11.789 -4.651 19.535 1.00 97.06 381 GLU A C 1
ATOM 2956 O O . GLU A 1 381 ? -12.537 -3.819 19.030 1.00 97.06 381 GLU A O 1
ATOM 2961 N N . ILE A 1 382 ? -12.146 -5.930 19.635 1.00 97.50 382 ILE A N 1
ATOM 2962 C CA . ILE A 1 382 ? -13.501 -6.409 19.340 1.00 97.50 382 ILE A CA 1
ATOM 2963 C C . ILE A 1 382 ? -14.175 -6.714 20.665 1.00 97.50 382 ILE A C 1
ATOM 2965 O O . ILE A 1 382 ? -13.660 -7.528 21.435 1.00 97.50 382 ILE A O 1
ATOM 2969 N N . ILE A 1 383 ? -15.326 -6.093 20.908 1.00 96.38 383 ILE A N 1
ATOM 2970 C CA . ILE A 1 383 ? -16.047 -6.216 22.169 1.00 96.38 383 ILE A CA 1
ATOM 2971 C C . ILE A 1 383 ? -17.497 -6.646 21.983 1.00 96.38 383 ILE A C 1
ATOM 2973 O O . ILE A 1 383 ? -18.112 -6.404 20.948 1.00 96.38 383 ILE A O 1
ATOM 2977 N N . GLN A 1 384 ? -18.076 -7.225 23.028 1.00 94.88 384 GLN A N 1
ATOM 2978 C CA . GLN A 1 384 ? -19.515 -7.414 23.161 1.00 94.88 384 GLN A CA 1
ATOM 2979 C C . GLN A 1 384 ? -19.926 -7.170 24.614 1.00 94.88 384 GLN A C 1
ATOM 2981 O O . GLN A 1 384 ? -19.348 -7.748 25.535 1.00 94.88 384 GLN A O 1
ATOM 2986 N N . ARG A 1 385 ? -20.947 -6.333 24.821 1.00 88.44 385 ARG A N 1
ATOM 2987 C CA . ARG A 1 385 ? -21.549 -6.090 26.140 1.00 88.44 385 ARG A CA 1
ATOM 2988 C C . ARG A 1 385 ? -22.789 -6.968 26.303 1.00 88.44 385 ARG A C 1
ATOM 2990 O O . ARG A 1 385 ? -23.664 -6.977 25.442 1.00 88.44 385 ARG A O 1
ATOM 2997 N N . VAL A 1 386 ? -22.862 -7.718 27.398 1.00 82.56 386 VAL A N 1
ATOM 2998 C CA . VAL A 1 386 ? -23.969 -8.627 27.730 1.00 82.56 386 VAL A CA 1
ATOM 2999 C C . VAL A 1 386 ? -24.630 -8.151 29.022 1.00 82.56 386 VAL A C 1
ATOM 3001 O O . VAL A 1 386 ? -23.955 -7.951 30.030 1.00 82.56 386 VAL A O 1
ATOM 3004 N N . GLY A 1 387 ? -25.957 -7.989 28.998 1.00 69.00 387 GLY A N 1
ATOM 3005 C CA . GLY A 1 387 ? -26.754 -7.590 30.167 1.00 69.00 387 GLY A CA 1
ATOM 3006 C C . GLY A 1 387 ? -26.970 -6.080 30.344 1.00 69.00 387 GLY A C 1
ATOM 3007 O O . GLY A 1 387 ? -27.759 -5.698 31.201 1.00 69.00 387 GLY A O 1
ATOM 3008 N N . CYS A 1 388 ? -26.354 -5.231 29.514 1.00 56.81 388 CYS A N 1
ATOM 3009 C CA . CYS A 1 388 ? -26.582 -3.783 29.518 1.00 56.81 388 CYS A CA 1
ATOM 3010 C C . CYS A 1 388 ? -27.771 -3.433 28.601 1.00 56.81 388 CYS A C 1
ATOM 3012 O O . CYS A 1 388 ? -27.629 -3.470 27.381 1.00 56.81 388 CYS A O 1
ATOM 3014 N N . MET A 1 389 ? -28.944 -3.096 29.149 1.00 37.06 389 MET A N 1
ATOM 3015 C CA . MET A 1 389 ? -30.043 -2.539 28.344 1.00 37.06 389 MET A CA 1
ATOM 3016 C C . MET A 1 389 ? -29.919 -1.013 28.279 1.00 37.06 389 MET A C 1
ATOM 3018 O O . MET A 1 389 ? -30.139 -0.339 29.285 1.00 37.06 389 MET A O 1
ATOM 3022 N N . ARG A 1 390 ? -29.599 -0.461 27.099 1.00 42.78 390 ARG A N 1
ATOM 3023 C CA . ARG A 1 390 ? -29.886 0.951 26.797 1.00 42.78 390 ARG A CA 1
ATOM 3024 C C . ARG A 1 390 ? -31.397 1.076 26.594 1.00 42.78 390 ARG A C 1
ATOM 3026 O O . ARG A 1 390 ? -31.976 0.331 25.809 1.00 42.78 390 ARG A O 1
ATOM 3033 N N . LYS A 1 391 ? -32.037 1.956 27.363 1.00 31.02 391 LYS A N 1
ATOM 3034 C CA . LYS A 1 391 ? -33.410 2.389 27.099 1.00 31.02 391 LYS A CA 1
ATOM 3035 C C . LYS A 1 391 ? -33.331 3.493 26.053 1.00 31.02 391 LYS A C 1
ATOM 3037 O O . LYS A 1 391 ? -32.863 4.579 26.383 1.00 31.02 391 LYS A O 1
ATOM 3042 N N . ASP A 1 392 ? -33.743 3.190 24.832 1.00 32.44 392 ASP A N 1
ATOM 3043 C CA . ASP A 1 392 ? -34.024 4.206 23.826 1.00 32.44 392 ASP A CA 1
ATOM 3044 C C . ASP A 1 392 ? -35.505 4.580 23.968 1.00 32.44 392 ASP A C 1
ATOM 3046 O O . ASP A 1 392 ? -36.380 3.727 23.818 1.00 32.44 392 ASP A O 1
ATOM 3050 N N . ASP A 1 393 ? -35.762 5.831 24.350 1.00 32.69 393 ASP A N 1
ATOM 3051 C CA . ASP A 1 393 ? -37.087 6.447 24.310 1.00 32.69 393 ASP A CA 1
ATOM 3052 C C . ASP A 1 393 ? -37.216 7.220 22.979 1.00 32.69 393 ASP A C 1
ATOM 3054 O O . ASP A 1 393 ? -36.294 7.942 22.589 1.00 32.69 393 ASP A O 1
ATOM 3058 N N . ASP A 1 394 ? -38.389 7.063 22.354 1.00 32.03 394 ASP A N 1
ATOM 3059 C CA . ASP A 1 394 ? -39.007 7.864 21.280 1.00 32.03 394 ASP A CA 1
ATOM 3060 C C . ASP A 1 394 ? -38.815 7.419 19.807 1.00 32.03 394 ASP A C 1
ATOM 3062 O O . ASP A 1 394 ? -37.986 7.942 19.061 1.00 32.03 394 ASP A O 1
ATOM 3066 N N . ASP A 1 395 ? -39.708 6.513 19.376 1.00 29.00 395 ASP A N 1
ATOM 3067 C CA . ASP A 1 395 ? -40.259 6.423 18.011 1.00 29.00 395 ASP A CA 1
ATOM 3068 C C . ASP A 1 395 ? -41.558 7.255 17.940 1.00 29.00 395 ASP A C 1
ATOM 3070 O O . ASP A 1 395 ? -42.368 7.180 18.862 1.00 29.00 395 ASP A O 1
ATOM 3074 N N . ASP A 1 396 ? -41.770 8.002 16.848 1.00 26.61 396 ASP A N 1
ATOM 3075 C CA . ASP A 1 396 ? -43.023 8.052 16.061 1.00 26.61 396 ASP A CA 1
ATOM 3076 C C . ASP A 1 396 ? -43.049 9.287 15.132 1.00 26.61 396 ASP A C 1
ATOM 3078 O O . ASP A 1 396 ? -43.056 10.429 15.581 1.00 26.61 396 ASP A O 1
ATOM 3082 N N . GLU A 1 397 ? -43.098 9.074 13.812 1.00 26.78 397 GLU A N 1
ATOM 3083 C CA . GLU A 1 397 ? -44.304 9.354 13.010 1.00 26.78 397 GLU A CA 1
ATOM 3084 C C . GLU A 1 397 ? -44.063 9.146 11.502 1.00 26.78 397 GLU A C 1
ATOM 3086 O O . GLU A 1 397 ? -43.196 9.737 10.857 1.00 26.78 397 GLU A O 1
ATOM 3091 N N . VAL A 1 398 ? -44.919 8.303 10.925 1.00 25.31 398 VAL A N 1
ATOM 3092 C CA . VAL A 1 398 ? -45.085 8.052 9.491 1.00 25.31 398 VAL A CA 1
ATOM 3093 C C . VAL A 1 398 ? -46.172 8.977 8.951 1.00 25.31 398 VAL A C 1
ATOM 3095 O O . VAL A 1 398 ? -47.304 8.917 9.429 1.00 25.31 398 VAL A O 1
ATOM 3098 N N . VAL A 1 399 ? -45.907 9.715 7.866 1.00 26.41 399 VAL A N 1
ATOM 3099 C CA . VAL A 1 399 ? -46.973 10.297 7.030 1.00 26.41 399 VAL A CA 1
ATOM 3100 C C . VAL A 1 399 ? -46.694 10.102 5.536 1.00 26.41 399 VAL A C 1
ATOM 3102 O O . VAL A 1 399 ? -45.698 10.551 4.978 1.00 26.41 399 VAL A O 1
ATOM 3105 N N . GLN A 1 400 ? -47.645 9.426 4.889 1.00 22.61 400 GLN A N 1
ATOM 3106 C CA . GLN A 1 400 ? -47.830 9.299 3.443 1.00 22.61 400 GLN A CA 1
ATOM 3107 C C . GLN A 1 400 ? -48.281 10.627 2.806 1.00 22.61 400 GLN A C 1
ATOM 3109 O O . GLN A 1 400 ? -49.140 11.290 3.379 1.00 22.61 400 GLN A O 1
ATOM 3114 N N . GLN A 1 401 ? -47.904 10.901 1.547 1.00 23.00 401 GLN A N 1
ATOM 3115 C CA . GLN A 1 401 ? -48.853 11.000 0.410 1.00 23.00 401 GLN A CA 1
ATOM 3116 C C . GLN A 1 401 ? -48.217 11.493 -0.911 1.00 23.00 401 GLN A C 1
ATOM 3118 O O . GLN A 1 401 ? -47.488 12.471 -0.923 1.00 23.00 401 GLN A O 1
ATOM 3123 N N . LYS A 1 402 ? -48.633 10.824 -2.009 1.00 23.38 402 LYS A N 1
ATOM 3124 C CA . LYS A 1 402 ? -49.078 11.321 -3.345 1.00 23.38 402 LYS A CA 1
ATOM 3125 C C . LYS A 1 402 ? -48.218 12.403 -4.033 1.00 23.38 402 LYS A C 1
ATOM 3127 O O . LYS A 1 402 ? -48.027 13.483 -3.512 1.00 23.38 402 LYS A O 1
ATOM 3132 N N . GLY A 1 403 ? -47.737 12.229 -5.264 1.00 22.25 403 GLY A N 1
ATOM 3133 C CA . GLY A 1 403 ? -48.469 11.813 -6.464 1.00 22.25 403 GLY A CA 1
ATOM 3134 C C . GLY A 1 403 ? -48.833 13.047 -7.307 1.00 22.25 403 GLY A C 1
ATOM 3135 O O . GLY A 1 403 ? -49.731 13.790 -6.928 1.00 22.25 403 GLY A O 1
ATOM 3136 N N . GLY A 1 404 ? -48.168 13.254 -8.452 1.00 23.11 404 GLY A N 1
ATOM 3137 C CA . GLY A 1 404 ? -48.488 14.351 -9.377 1.00 23.11 404 GLY A CA 1
ATOM 3138 C C . GLY A 1 404 ? -47.654 14.342 -10.663 1.00 23.11 404 GLY A C 1
ATOM 3139 O O . GLY A 1 404 ? -46.453 14.568 -10.630 1.00 23.11 404 GLY A O 1
ATOM 3140 N N . CYS A 1 405 ? -48.317 14.064 -11.788 1.00 23.47 405 CYS A N 1
ATOM 3141 C CA . CYS A 1 405 ? -47.802 14.081 -13.161 1.00 23.47 405 CYS A CA 1
ATOM 3142 C C . CYS A 1 405 ? -47.785 15.488 -13.792 1.00 23.47 405 CYS A C 1
ATOM 3144 O O . CYS A 1 405 ? -48.655 16.306 -13.505 1.00 23.47 405 CYS A O 1
ATOM 3146 N N . GLY A 1 406 ? -46.905 15.671 -14.784 1.00 23.19 406 GLY A N 1
ATOM 3147 C CA . GLY A 1 406 ? -46.939 16.719 -15.822 1.00 23.19 406 GLY A CA 1
ATOM 3148 C C . GLY A 1 406 ? -45.511 17.132 -16.208 1.00 23.19 406 GLY A C 1
ATOM 3149 O O . GLY A 1 406 ? -44.698 17.354 -15.330 1.00 23.19 406 GLY A O 1
ATOM 3150 N N . GLY A 1 407 ? -45.056 17.226 -17.457 1.00 22.78 407 GLY A N 1
ATOM 3151 C CA . GLY A 1 407 ? -45.714 17.237 -18.756 1.00 22.78 407 GLY A CA 1
ATOM 3152 C C . GLY A 1 407 ? -45.068 18.319 -19.641 1.00 22.78 407 GLY A C 1
ATOM 3153 O O . GLY A 1 407 ? -45.373 19.486 -19.466 1.00 22.78 407 GLY A O 1
ATOM 3154 N N . PHE A 1 408 ? -44.237 17.888 -20.604 1.00 23.81 408 PHE A N 1
ATOM 3155 C CA . PHE A 1 408 ? -43.848 18.530 -21.881 1.00 23.81 408 PHE A CA 1
ATOM 3156 C C . PHE A 1 408 ? -43.103 19.886 -21.943 1.00 23.81 408 PHE A C 1
ATOM 3158 O O . PHE A 1 408 ? -43.589 20.922 -21.513 1.00 23.81 408 PHE A O 1
ATOM 3165 N N . GLY A 1 409 ? -42.008 19.897 -22.724 1.00 24.28 409 GLY A N 1
ATOM 3166 C CA . GLY A 1 409 ? -41.443 21.098 -23.358 1.00 24.28 409 GLY A CA 1
ATOM 3167 C C . GLY A 1 409 ? -40.220 20.801 -24.240 1.00 24.28 409 GLY A C 1
ATOM 3168 O O . GLY A 1 409 ? -39.180 20.400 -23.737 1.00 24.28 409 GLY A O 1
ATOM 3169 N N . LYS A 1 410 ? -40.363 20.957 -25.563 1.00 24.97 410 LYS A N 1
ATOM 3170 C CA . LYS A 1 410 ? -39.383 20.642 -26.622 1.00 24.97 410 LYS A CA 1
ATOM 3171 C C . LYS A 1 410 ? -38.390 21.780 -26.923 1.00 24.97 410 LYS A C 1
ATOM 3173 O O . LYS A 1 410 ? -38.765 22.943 -26.888 1.00 24.97 410 LYS A O 1
ATOM 3178 N N . GLU A 1 411 ? -37.203 21.356 -27.376 1.00 25.73 411 GLU A N 1
ATOM 3179 C CA . GLU A 1 411 ? -36.325 21.904 -28.437 1.00 25.73 411 GLU A CA 1
ATOM 3180 C C . GLU A 1 411 ? -35.921 23.394 -28.455 1.00 25.73 411 GLU A C 1
ATOM 3182 O O . GLU A 1 411 ? -36.740 24.278 -28.688 1.00 25.73 411 GLU A O 1
ATOM 3187 N N . LYS A 1 412 ? -34.598 23.634 -28.533 1.00 26.08 412 LYS A N 1
ATOM 3188 C CA . LYS A 1 412 ? -34.001 24.333 -29.692 1.00 26.08 412 LYS A CA 1
ATOM 3189 C C . LYS A 1 412 ? -32.488 24.110 -29.831 1.00 26.08 412 LYS A C 1
ATOM 3191 O O . LYS A 1 412 ? -31.707 24.374 -28.928 1.00 26.08 412 LYS A O 1
ATOM 3196 N N . LYS A 1 413 ? -32.111 23.656 -31.030 1.00 27.69 413 LYS A N 1
ATOM 3197 C CA . LYS A 1 413 ? -30.767 23.675 -31.628 1.00 27.69 413 LYS A CA 1
ATOM 3198 C C . LYS A 1 413 ? -30.324 25.116 -31.907 1.00 27.69 413 LYS A C 1
ATOM 3200 O O . LYS A 1 413 ? -31.109 25.883 -32.462 1.00 27.69 413 LYS A O 1
ATOM 3205 N N . MET A 1 414 ? -29.040 25.406 -31.707 1.00 25.23 414 MET A N 1
ATOM 3206 C CA . MET A 1 414 ? -28.308 26.374 -32.528 1.00 25.23 414 MET A CA 1
ATOM 3207 C C . MET A 1 414 ? -26.838 25.957 -32.645 1.00 25.23 414 MET A C 1
ATOM 3209 O O . MET A 1 414 ? -26.148 25.753 -31.653 1.00 25.23 414 MET A O 1
ATOM 3213 N N . THR A 1 415 ? -26.399 25.801 -33.888 1.00 26.06 415 THR A N 1
ATOM 3214 C CA . THR A 1 415 ? -25.010 25.624 -34.331 1.00 26.06 415 THR A CA 1
ATOM 3215 C C . THR A 1 415 ? -24.462 27.000 -34.733 1.00 26.06 415 THR A C 1
ATOM 3217 O O . THR A 1 415 ? -25.267 27.823 -35.166 1.00 26.06 415 THR A O 1
ATOM 3220 N N . ILE A 1 416 ? -23.138 27.224 -34.676 1.00 25.81 416 ILE A N 1
ATOM 3221 C CA . ILE A 1 416 ? -22.281 27.737 -35.783 1.00 25.81 416 ILE A CA 1
ATOM 3222 C C . ILE A 1 416 ? -20.832 28.036 -35.302 1.00 25.81 416 ILE A C 1
ATOM 3224 O O . ILE A 1 416 ? -20.611 28.852 -34.418 1.00 25.81 416 ILE A O 1
ATOM 3228 N N . ASN A 1 417 ? -19.893 27.344 -35.966 1.00 25.23 417 ASN A N 1
ATOM 3229 C CA . ASN A 1 417 ? -18.547 27.661 -36.500 1.00 25.23 417 ASN A CA 1
ATOM 3230 C C . ASN A 1 417 ? -17.398 28.357 -35.725 1.00 25.23 417 ASN A C 1
ATOM 3232 O O . ASN A 1 417 ? -17.443 29.541 -35.424 1.00 25.23 417 ASN A O 1
ATOM 3236 N N . ASN A 1 418 ? -16.289 27.596 -35.666 1.00 27.70 418 ASN A N 1
ATOM 3237 C CA . ASN A 1 418 ? -14.902 27.818 -36.139 1.00 27.70 418 ASN A CA 1
ATOM 3238 C C . ASN A 1 418 ? -14.206 29.193 -36.042 1.00 27.70 418 ASN A C 1
ATOM 3240 O O . ASN A 1 418 ? -14.581 30.152 -36.712 1.00 27.70 418 ASN A O 1
ATOM 3244 N N . GLY A 1 419 ? -13.013 29.160 -35.430 1.00 25.55 419 GLY A N 1
ATOM 3245 C CA . GLY A 1 419 ? -11.892 30.084 -35.638 1.00 25.55 419 GLY A CA 1
ATOM 3246 C C . GLY A 1 419 ? -10.548 29.361 -35.434 1.00 25.55 419 GLY A C 1
ATOM 3247 O O . GLY A 1 419 ? -10.418 28.557 -34.519 1.00 25.55 419 GLY A O 1
ATOM 3248 N N . ASN A 1 420 ? -9.590 29.605 -36.333 1.00 26.00 420 ASN A N 1
ATOM 3249 C CA . ASN A 1 420 ? -8.343 28.861 -36.575 1.00 26.00 420 ASN A CA 1
ATOM 3250 C C . ASN A 1 420 ? -7.089 29.629 -36.087 1.00 26.00 420 ASN A C 1
ATOM 3252 O O . ASN A 1 420 ? -7.086 30.856 -36.153 1.00 26.00 420 ASN A O 1
ATOM 3256 N N . GLY A 1 421 ? -5.990 28.905 -35.811 1.00 24.48 421 GLY A N 1
ATOM 3257 C CA . GLY A 1 421 ? -4.586 29.383 -35.864 1.00 24.48 421 GLY A CA 1
ATOM 3258 C C . GLY A 1 421 ? -3.949 29.762 -34.511 1.00 24.48 421 GLY A C 1
ATOM 3259 O O . GLY A 1 421 ? -4.626 30.320 -33.665 1.00 24.48 421 GLY A O 1
ATOM 3260 N N . GLN A 1 422 ? -2.665 29.527 -34.209 1.00 26.16 422 GLN A N 1
ATOM 3261 C CA . GLN A 1 422 ? -1.488 29.116 -34.990 1.00 26.16 422 GLN A CA 1
ATOM 3262 C C . GLN A 1 422 ? -0.448 28.433 -34.071 1.00 26.16 422 GLN A C 1
ATOM 3264 O O . GLN A 1 422 ? -0.282 28.826 -32.920 1.00 26.16 422 GLN A O 1
ATOM 3269 N N . ASN A 1 423 ? 0.289 27.463 -34.624 1.00 24.88 423 ASN A N 1
ATOM 3270 C CA . ASN A 1 423 ? 1.476 26.829 -34.037 1.00 24.88 423 ASN A CA 1
ATOM 3271 C C . ASN A 1 423 ? 2.750 27.632 -34.346 1.00 24.88 423 ASN A C 1
ATOM 3273 O O . ASN A 1 423 ? 2.922 28.110 -35.468 1.00 24.88 423 ASN A O 1
ATOM 3277 N N . THR A 1 424 ? 3.689 27.672 -33.397 1.00 27.06 424 THR A N 1
ATOM 3278 C CA . THR A 1 424 ? 5.070 28.134 -33.599 1.00 27.06 424 THR A CA 1
ATOM 3279 C C . THR A 1 424 ? 6.058 27.032 -33.205 1.00 27.06 424 THR A C 1
ATOM 3281 O O . THR A 1 424 ? 6.212 26.677 -32.042 1.00 27.06 424 THR A O 1
ATOM 3284 N N . THR A 1 425 ? 6.740 26.469 -34.200 1.00 25.92 425 THR A N 1
ATOM 3285 C CA . THR A 1 425 ? 7.837 25.502 -34.043 1.00 25.92 425 THR A CA 1
ATOM 3286 C C . THR A 1 425 ? 9.181 26.218 -33.951 1.00 25.92 425 THR A C 1
ATOM 3288 O O . THR A 1 425 ? 9.474 27.100 -34.760 1.00 25.92 425 THR A O 1
ATOM 3291 N N . ARG A 1 426 ? 10.034 25.790 -33.016 1.00 27.98 426 ARG A N 1
ATOM 3292 C CA . ARG A 1 426 ? 11.452 26.168 -32.934 1.00 27.98 426 ARG A CA 1
ATOM 3293 C C . ARG A 1 426 ? 12.292 24.896 -33.041 1.00 27.98 426 ARG A C 1
ATOM 3295 O O . ARG A 1 426 ? 12.085 23.971 -32.266 1.00 27.98 426 ARG A O 1
ATOM 3302 N N . SER A 1 427 ? 13.191 24.844 -34.022 1.00 26.53 427 SER A N 1
ATOM 3303 C CA . SER A 1 427 ? 14.084 23.709 -34.269 1.00 26.53 427 SER A CA 1
ATOM 3304 C C . SER A 1 427 ? 15.390 23.844 -33.490 1.00 26.53 427 SER A C 1
ATOM 3306 O O . SER A 1 427 ? 16.021 24.902 -33.534 1.00 26.53 427 SER A O 1
ATOM 3308 N N . THR A 1 428 ? 15.851 22.747 -32.904 1.00 28.67 428 THR A N 1
ATOM 3309 C CA . THR A 1 428 ? 17.238 22.552 -32.469 1.00 28.67 428 THR A CA 1
ATOM 3310 C C . THR A 1 428 ? 17.746 21.235 -33.042 1.00 28.67 428 THR A C 1
ATOM 3312 O O . THR A 1 428 ? 17.100 20.200 -32.925 1.00 28.67 428 THR A O 1
ATOM 3315 N N . THR A 1 429 ? 18.880 21.318 -33.729 1.00 30.72 429 THR A N 1
ATOM 3316 C CA . THR A 1 429 ? 19.625 20.231 -34.371 1.00 30.72 429 THR A CA 1
ATOM 3317 C C . THR A 1 429 ? 20.272 19.311 -33.336 1.00 30.72 429 THR A C 1
ATOM 3319 O O . THR A 1 429 ? 20.984 19.807 -32.463 1.00 30.72 429 THR A O 1
ATOM 3322 N N . VAL A 1 430 ? 20.069 17.996 -33.472 1.00 33.47 430 VAL A N 1
ATOM 3323 C CA . VAL A 1 430 ? 20.731 16.936 -32.691 1.00 33.47 430 VAL A CA 1
ATOM 3324 C C . VAL A 1 430 ? 21.358 15.913 -33.646 1.00 33.47 430 VAL A C 1
ATOM 3326 O O . VAL A 1 430 ? 20.840 15.668 -34.734 1.00 33.47 430 VAL A O 1
ATOM 3329 N N . GLU A 1 431 ? 22.502 15.400 -33.198 1.00 35.53 431 GLU A N 1
ATOM 3330 C CA . GLU A 1 431 ? 23.428 14.426 -33.779 1.00 35.53 431 GLU A CA 1
ATOM 3331 C C . GLU A 1 431 ? 22.768 13.207 -34.456 1.00 35.53 431 GLU A C 1
ATOM 3333 O O . GLU A 1 431 ? 21.779 12.647 -33.982 1.00 35.53 431 GLU A O 1
ATOM 3338 N N . GLU A 1 432 ? 23.355 12.785 -35.578 1.00 42.56 432 GLU A N 1
ATOM 3339 C CA . GLU A 1 432 ? 23.007 11.568 -36.316 1.00 42.56 432 GLU A CA 1
ATOM 3340 C C . GLU A 1 432 ? 23.465 10.315 -35.545 1.00 42.56 432 GLU A C 1
ATOM 3342 O O . GLU A 1 432 ? 24.652 10.195 -35.257 1.00 42.56 432 GLU A O 1
ATOM 3347 N N . ASP A 1 433 ? 22.523 9.423 -35.181 1.00 49.16 433 ASP A N 1
ATOM 3348 C CA . ASP A 1 433 ? 22.531 7.980 -35.552 1.00 49.16 433 ASP A CA 1
ATOM 3349 C C . ASP A 1 433 ? 21.510 7.065 -34.822 1.00 49.16 433 ASP A C 1
ATOM 3351 O O . ASP A 1 433 ? 21.623 5.840 -34.849 1.00 49.16 433 ASP A O 1
ATOM 3355 N N . LEU A 1 434 ? 20.432 7.593 -34.230 1.00 57.28 434 LEU A N 1
ATOM 3356 C CA . LEU A 1 434 ? 19.294 6.764 -33.795 1.00 57.28 434 LEU A CA 1
ATOM 3357 C C . LEU A 1 434 ? 17.982 7.362 -34.310 1.00 57.28 434 LEU A C 1
ATOM 3359 O O . LEU A 1 434 ? 17.531 8.396 -33.832 1.00 57.28 434 LEU A O 1
ATOM 3363 N N . LYS A 1 435 ? 17.365 6.716 -35.304 1.00 69.62 435 LYS A N 1
ATOM 3364 C CA . LYS A 1 435 ? 16.009 7.026 -35.783 1.00 69.62 435 LYS A CA 1
ATOM 3365 C C . LYS A 1 435 ? 15.129 5.799 -35.579 1.00 69.62 435 LYS A C 1
ATOM 3367 O O . LYS A 1 435 ? 15.581 4.685 -35.828 1.00 69.62 435 LYS A O 1
ATOM 3372 N N . LEU A 1 436 ? 13.890 6.007 -35.137 1.00 71.81 436 LEU A N 1
ATOM 3373 C CA . LEU A 1 436 ? 12.874 4.955 -35.156 1.00 71.81 436 LEU A CA 1
ATOM 3374 C C . LEU A 1 436 ? 12.542 4.643 -36.622 1.00 71.81 436 LEU A C 1
ATOM 3376 O O . LEU A 1 436 ? 12.318 5.558 -37.415 1.00 71.81 436 LEU A O 1
ATOM 3380 N N . VAL A 1 437 ? 12.554 3.365 -36.984 1.00 75.94 437 VAL A N 1
ATOM 3381 C CA . VAL A 1 437 ? 12.267 2.868 -38.337 1.00 75.94 437 VAL A CA 1
ATOM 3382 C C . VAL A 1 437 ? 10.911 2.161 -38.422 1.00 75.94 437 VAL A C 1
ATOM 3384 O O . VAL A 1 437 ? 10.401 1.948 -39.525 1.00 75.94 437 VAL A O 1
ATOM 3387 N N . GLY A 1 438 ? 10.302 1.855 -37.274 1.00 68.25 438 GLY A N 1
ATOM 3388 C CA . GLY A 1 438 ? 9.029 1.151 -37.165 1.00 68.25 438 GLY A CA 1
ATOM 3389 C C . GLY A 1 438 ? 9.207 -0.360 -37.236 1.00 68.25 438 GLY A C 1
ATOM 3390 O O . GLY A 1 438 ? 10.140 -0.875 -37.855 1.00 68.25 438 GLY A O 1
ATOM 3391 N N . PHE A 1 439 ? 8.275 -1.091 -36.631 1.00 69.00 439 PHE A N 1
ATOM 3392 C CA . PHE A 1 439 ? 8.337 -2.543 -36.459 1.00 69.00 439 PHE A CA 1
ATOM 3393 C C . PHE A 1 439 ? 8.588 -3.290 -37.775 1.00 69.00 439 PHE A C 1
ATOM 3395 O O . PHE A 1 439 ? 9.403 -4.204 -37.825 1.00 69.00 439 PHE A O 1
ATOM 3402 N N . SER A 1 440 ? 7.910 -2.894 -38.857 1.00 68.94 440 SER A N 1
ATOM 3403 C CA . SER A 1 440 ? 8.011 -3.580 -40.156 1.00 68.94 440 SER A CA 1
ATOM 3404 C C . SER A 1 440 ? 9.375 -3.404 -40.834 1.00 68.94 440 SER A C 1
ATOM 3406 O O . SER A 1 440 ? 9.747 -4.226 -41.667 1.00 68.94 440 SER A O 1
ATOM 3408 N N . ASN A 1 441 ? 10.117 -2.347 -40.486 1.00 71.06 441 ASN A N 1
ATOM 3409 C CA . ASN A 1 441 ? 11.454 -2.071 -41.019 1.00 71.06 441 ASN A CA 1
ATOM 3410 C C . ASN A 1 441 ? 12.563 -2.418 -40.013 1.00 71.06 441 ASN A C 1
ATOM 3412 O O . ASN A 1 441 ? 13.746 -2.271 -40.326 1.00 71.06 441 ASN A O 1
ATOM 3416 N N . PHE A 1 442 ? 12.199 -2.864 -38.808 1.00 73.31 442 PHE A N 1
ATOM 3417 C CA . PHE A 1 442 ? 13.147 -3.227 -37.770 1.00 73.31 442 PHE A CA 1
ATOM 3418 C C . PHE A 1 442 ? 13.754 -4.604 -38.059 1.00 73.31 442 PHE A C 1
ATOM 3420 O O . PHE A 1 442 ? 13.079 -5.633 -38.022 1.00 73.31 442 PHE A O 1
ATOM 3427 N N . VAL A 1 443 ? 15.061 -4.635 -38.320 1.00 74.94 443 VAL A N 1
ATOM 3428 C CA . VAL A 1 443 ? 15.808 -5.884 -38.501 1.00 74.94 443 VAL A CA 1
ATOM 3429 C C . VAL A 1 443 ? 16.428 -6.283 -37.167 1.00 74.94 443 VAL A C 1
ATOM 3431 O O . VAL A 1 443 ? 17.423 -5.706 -36.733 1.00 74.94 443 VAL A O 1
ATOM 3434 N N . ARG A 1 444 ? 15.852 -7.298 -36.514 1.00 77.81 444 ARG A N 1
ATOM 3435 C CA . ARG A 1 444 ? 16.377 -7.814 -35.244 1.00 77.81 444 ARG A CA 1
ATOM 3436 C C . ARG A 1 444 ? 17.738 -8.480 -35.446 1.00 77.81 444 ARG A C 1
ATOM 3438 O O . ARG A 1 444 ? 17.859 -9.476 -36.156 1.00 77.81 444 ARG A O 1
ATOM 3445 N N . THR A 1 445 ? 18.741 -7.989 -34.725 1.00 84.81 445 THR A N 1
ATOM 3446 C CA . THR A 1 445 ? 20.070 -8.607 -34.622 1.00 84.81 445 THR A CA 1
ATOM 3447 C C . THR A 1 445 ? 20.459 -8.750 -33.157 1.00 84.81 445 THR A C 1
ATOM 3449 O O . THR A 1 445 ? 20.344 -7.785 -32.406 1.00 84.81 445 THR A O 1
ATOM 3452 N N . ASN A 1 446 ? 20.952 -9.923 -32.754 1.00 90.81 446 ASN A N 1
ATOM 3453 C CA . ASN A 1 446 ? 21.521 -10.140 -31.422 1.00 90.81 446 ASN A CA 1
ATOM 3454 C C . ASN A 1 446 ? 23.059 -10.201 -31.538 1.00 90.81 446 ASN A C 1
ATOM 3456 O O . ASN A 1 446 ? 23.599 -11.266 -31.849 1.00 90.81 446 ASN A O 1
ATOM 3460 N N . PRO A 1 447 ? 23.769 -9.074 -31.336 1.00 94.19 447 PRO A N 1
ATOM 3461 C CA . PRO A 1 447 ? 25.229 -9.007 -31.411 1.00 94.19 447 PRO A CA 1
ATOM 3462 C C . PRO A 1 447 ? 25.933 -9.653 -30.209 1.00 94.19 447 PRO A C 1
ATOM 3464 O O . PRO A 1 447 ? 27.159 -9.734 -30.213 1.00 94.19 447 PRO A O 1
ATOM 3467 N N . LYS A 1 448 ? 25.184 -10.091 -29.189 1.00 94.56 448 LYS A N 1
ATOM 3468 C CA . LYS A 1 448 ? 25.704 -10.576 -27.906 1.00 94.56 448 LYS A CA 1
ATOM 3469 C C . LYS A 1 448 ? 26.696 -9.599 -27.253 1.00 94.56 448 LYS A C 1
ATOM 3471 O O . LYS A 1 448 ? 27.825 -9.966 -26.928 1.00 94.56 448 LYS A O 1
ATOM 3476 N N . SER A 1 449 ? 26.276 -8.344 -27.099 1.00 97.19 449 SER A N 1
ATOM 3477 C CA . SER A 1 449 ? 27.122 -7.221 -26.686 1.00 97.19 449 SER A CA 1
ATOM 3478 C C . SER A 1 449 ? 27.074 -6.852 -25.197 1.00 97.19 449 SER A C 1
ATOM 3480 O O . SER A 1 449 ? 27.628 -5.808 -24.846 1.00 97.19 449 SER A O 1
ATOM 3482 N N . ASP A 1 450 ? 26.453 -7.659 -24.323 1.00 98.25 450 ASP A N 1
ATOM 3483 C CA . ASP A 1 450 ? 26.446 -7.389 -22.876 1.00 98.25 450 ASP A CA 1
ATOM 3484 C C . ASP A 1 450 ? 27.868 -7.128 -22.361 1.00 98.25 450 ASP A C 1
ATOM 3486 O O . ASP A 1 450 ? 28.806 -7.883 -22.633 1.00 98.25 450 ASP A O 1
ATOM 3490 N N . ARG A 1 451 ? 28.030 -6.065 -21.573 1.00 98.19 451 ARG A N 1
ATOM 3491 C CA . ARG A 1 451 ? 29.334 -5.671 -21.018 1.00 98.19 451 ARG A CA 1
ATOM 3492 C C . ARG A 1 451 ? 29.740 -6.478 -19.789 1.00 98.19 451 ARG A C 1
ATOM 3494 O O . ARG A 1 451 ? 30.899 -6.451 -19.388 1.00 98.19 451 ARG A O 1
ATOM 3501 N N . PHE A 1 452 ? 28.783 -7.164 -19.184 1.00 98.19 452 PHE A N 1
ATOM 3502 C CA . PHE A 1 452 ? 28.951 -8.044 -18.038 1.00 98.19 452 PHE A CA 1
ATOM 3503 C C . PHE A 1 452 ? 27.896 -9.148 -18.111 1.00 98.19 452 PHE A C 1
ATOM 3505 O O . PHE A 1 452 ? 26.829 -8.967 -18.692 1.00 98.19 452 PHE A O 1
ATOM 3512 N N . THR A 1 453 ? 28.183 -10.306 -17.523 1.00 97.94 453 THR A N 1
ATOM 3513 C CA . THR A 1 453 ? 27.290 -11.465 -17.606 1.00 97.94 453 THR A CA 1
ATOM 3514 C C . THR A 1 453 ? 26.022 -11.251 -16.779 1.00 97.94 453 THR A C 1
ATOM 3516 O O . THR A 1 453 ? 26.072 -11.219 -15.547 1.00 97.94 453 THR A O 1
ATOM 3519 N N . VAL A 1 454 ? 24.878 -11.166 -17.463 1.00 97.75 454 VAL A N 1
ATOM 3520 C CA . VAL A 1 454 ? 23.539 -11.099 -16.861 1.00 97.75 454 VAL A CA 1
ATOM 3521 C C . VAL A 1 454 ? 22.865 -12.466 -16.933 1.00 97.75 454 VAL A C 1
ATOM 3523 O O . VAL A 1 454 ? 22.776 -13.061 -18.009 1.00 97.75 454 VAL A O 1
ATOM 3526 N N . LYS A 1 455 ? 22.354 -12.955 -15.798 1.00 95.00 455 LYS A N 1
ATOM 3527 C CA . LYS A 1 455 ? 21.687 -14.262 -15.707 1.00 95.00 455 LYS A CA 1
ATOM 3528 C C . LYS A 1 455 ? 20.184 -14.136 -15.960 1.00 95.00 455 LYS A C 1
ATOM 3530 O O . LYS A 1 455 ? 19.665 -14.701 -16.925 1.00 95.00 455 LYS A O 1
ATOM 3535 N N . ARG A 1 456 ? 19.485 -13.392 -15.100 1.00 95.56 456 ARG A N 1
ATOM 3536 C CA . ARG A 1 456 ? 18.014 -13.278 -15.073 1.00 95.56 456 ARG A CA 1
ATOM 3537 C C . ARG A 1 456 ? 17.561 -12.107 -14.198 1.00 95.56 456 ARG A C 1
ATOM 3539 O O . ARG A 1 456 ? 18.365 -11.529 -13.466 1.00 95.56 456 ARG A O 1
ATOM 3546 N N . PHE A 1 457 ? 16.265 -11.807 -14.217 1.00 98.44 457 PHE A N 1
ATOM 3547 C CA . PHE A 1 457 ? 15.646 -11.003 -13.164 1.00 98.44 457 PHE A CA 1
ATOM 3548 C C . PHE A 1 457 ? 15.786 -11.700 -11.803 1.00 98.44 457 PHE A C 1
ATOM 3550 O O . PHE A 1 457 ? 15.557 -12.904 -11.692 1.00 98.44 457 PHE A O 1
ATOM 3557 N N . HIS A 1 458 ? 16.154 -10.938 -10.774 1.00 98.31 458 HIS A N 1
ATOM 3558 C CA . HIS A 1 458 ? 16.314 -11.431 -9.408 1.00 98.31 458 HIS A CA 1
ATOM 3559 C C . HIS A 1 458 ? 15.087 -11.125 -8.537 1.00 98.31 458 HIS A C 1
ATOM 3561 O O . HIS A 1 458 ? 14.498 -12.037 -7.958 1.00 98.31 458 HIS A O 1
ATOM 3567 N N . HIS A 1 459 ? 14.695 -9.851 -8.450 1.00 98.81 459 HIS A N 1
ATOM 3568 C CA . HIS A 1 459 ? 13.479 -9.383 -7.776 1.00 98.81 459 HIS A CA 1
ATOM 3569 C C . HIS A 1 459 ? 13.083 -7.988 -8.270 1.00 98.81 459 HIS A C 1
ATOM 3571 O O . HIS A 1 459 ? 13.862 -7.306 -8.939 1.00 98.81 459 HIS A O 1
ATOM 3577 N N . VAL A 1 460 ? 11.883 -7.555 -7.894 1.00 98.88 460 VAL A N 1
ATOM 3578 C CA . VAL A 1 460 ? 11.430 -6.166 -8.013 1.00 98.88 460 VAL A CA 1
ATOM 3579 C C . VAL A 1 460 ? 11.114 -5.643 -6.616 1.00 98.88 460 VAL A C 1
ATOM 3581 O O . VAL A 1 460 ? 10.388 -6.302 -5.872 1.00 98.88 460 VAL A O 1
ATOM 3584 N N . GLU A 1 461 ? 11.669 -4.489 -6.247 1.00 98.94 461 GLU A N 1
ATOM 3585 C CA . GLU A 1 461 ? 11.390 -3.830 -4.967 1.00 98.94 461 GLU A CA 1
ATOM 3586 C C . GLU A 1 461 ? 10.430 -2.654 -5.156 1.00 98.94 461 GLU A C 1
ATOM 3588 O O . GLU A 1 461 ? 10.715 -1.717 -5.906 1.00 98.94 461 GLU A O 1
ATOM 3593 N N . PHE A 1 462 ? 9.318 -2.694 -4.430 1.00 98.81 462 PHE A N 1
ATOM 3594 C CA . PHE A 1 462 ? 8.369 -1.605 -4.272 1.00 98.81 462 PHE A CA 1
ATOM 3595 C C . PHE A 1 462 ? 8.685 -0.829 -2.999 1.00 98.81 462 PHE A C 1
ATOM 3597 O O . PHE A 1 462 ? 8.832 -1.410 -1.922 1.00 98.81 462 PHE A O 1
ATOM 3604 N N . TRP A 1 463 ? 8.713 0.493 -3.115 1.00 98.31 463 TRP A N 1
ATOM 3605 C CA . TRP A 1 463 ? 8.647 1.374 -1.956 1.00 98.31 463 TRP A CA 1
ATOM 3606 C C . TRP A 1 463 ? 7.197 1.793 -1.740 1.00 98.31 463 TRP A C 1
ATOM 3608 O O . TRP A 1 463 ? 6.506 2.215 -2.668 1.00 98.31 463 TRP A O 1
ATOM 3618 N N . CYS A 1 464 ? 6.718 1.604 -0.513 1.00 94.94 464 CYS A N 1
ATOM 3619 C CA . CYS A 1 464 ? 5.309 1.736 -0.162 1.00 94.94 464 CYS A CA 1
ATOM 3620 C C . CYS A 1 464 ? 5.151 2.316 1.245 1.00 94.94 464 CYS A C 1
ATOM 3622 O O . CYS A 1 464 ? 6.024 2.145 2.090 1.00 94.94 464 CYS A O 1
ATOM 3624 N N . GLY A 1 465 ? 4.042 3.013 1.505 1.00 90.62 465 GLY A N 1
ATOM 3625 C CA . GLY A 1 465 ? 3.833 3.681 2.795 1.00 90.62 465 GLY A CA 1
ATOM 3626 C C . GLY A 1 465 ? 3.630 2.721 3.973 1.00 90.62 465 GLY A C 1
ATOM 3627 O O . GLY A 1 465 ? 3.938 3.080 5.105 1.00 90.62 465 GLY A O 1
ATOM 3628 N N . ASP A 1 466 ? 3.145 1.504 3.708 1.00 92.19 466 ASP A N 1
ATOM 3629 C CA . ASP A 1 466 ? 3.051 0.408 4.677 1.00 92.19 466 ASP A CA 1
ATOM 3630 C C . ASP A 1 466 ? 3.272 -0.934 3.959 1.00 92.19 466 ASP A C 1
ATOM 3632 O O . ASP A 1 466 ? 2.525 -1.298 3.035 1.00 92.19 466 ASP A O 1
ATOM 3636 N N . ALA A 1 467 ? 4.329 -1.651 4.350 1.00 95.00 467 ALA A N 1
ATOM 3637 C CA . ALA A 1 467 ? 4.776 -2.842 3.641 1.00 95.00 467 ALA A CA 1
ATOM 3638 C C . ALA A 1 467 ? 3.895 -4.053 3.958 1.00 95.00 467 ALA A C 1
ATOM 3640 O O . ALA A 1 467 ? 3.598 -4.827 3.048 1.00 95.00 467 ALA A O 1
ATOM 3641 N N . THR A 1 468 ? 3.385 -4.175 5.189 1.00 91.88 468 THR A N 1
ATOM 3642 C CA . THR A 1 468 ? 2.423 -5.226 5.562 1.00 91.88 468 THR A CA 1
ATOM 3643 C C . THR A 1 468 ? 1.146 -5.172 4.718 1.00 91.88 468 THR A C 1
ATOM 3645 O O . THR A 1 468 ? 0.751 -6.177 4.123 1.00 91.88 468 THR A O 1
ATOM 3648 N N . ASN A 1 469 ? 0.481 -4.015 4.637 1.00 90.56 469 ASN A N 1
ATOM 3649 C CA . ASN A 1 469 ? -0.769 -3.848 3.891 1.00 90.56 469 ASN A CA 1
ATOM 3650 C C . ASN A 1 469 ? -0.568 -4.189 2.413 1.00 90.56 469 ASN A C 1
ATOM 3652 O O . ASN A 1 469 ? -1.338 -4.967 1.839 1.00 90.56 469 ASN A O 1
ATOM 3656 N N . THR A 1 470 ? 0.488 -3.632 1.819 1.00 93.69 470 THR A N 1
ATOM 3657 C CA . THR A 1 470 ? 0.793 -3.803 0.398 1.00 93.69 470 THR A CA 1
ATOM 3658 C C . THR A 1 470 ? 1.155 -5.258 0.093 1.00 93.69 470 THR A C 1
ATOM 3660 O O . THR A 1 470 ? 0.518 -5.883 -0.758 1.00 93.69 470 THR A O 1
ATOM 3663 N N . ALA A 1 471 ? 2.092 -5.854 0.838 1.00 94.62 471 ALA A N 1
ATOM 3664 C CA . ALA A 1 471 ? 2.518 -7.235 0.627 1.00 94.62 471 ALA A CA 1
ATOM 3665 C C . ALA A 1 471 ? 1.363 -8.231 0.808 1.00 94.62 471 ALA A C 1
ATOM 3667 O O . ALA A 1 471 ? 1.184 -9.128 -0.012 1.00 94.62 471 ALA A O 1
ATOM 3668 N N . LEU A 1 472 ? 0.512 -8.069 1.826 1.00 91.06 472 LEU A N 1
ATOM 3669 C CA . LEU A 1 472 ? -0.610 -8.987 2.055 1.00 91.06 472 LEU A CA 1
ATOM 3670 C C . LEU A 1 472 ? -1.704 -8.882 0.984 1.00 91.06 472 LEU A C 1
ATOM 3672 O O . LEU A 1 472 ? -2.348 -9.889 0.667 1.00 91.06 472 LEU A O 1
ATOM 3676 N N . ARG A 1 473 ? -1.918 -7.697 0.395 1.00 91.75 473 ARG A N 1
ATOM 3677 C CA . ARG A 1 473 ? -2.825 -7.557 -0.750 1.00 91.75 473 ARG A CA 1
ATOM 3678 C C . ARG A 1 473 ? -2.249 -8.226 -1.994 1.00 91.75 473 ARG A C 1
ATOM 3680 O O . ARG A 1 473 ? -2.964 -8.988 -2.642 1.00 91.75 473 ARG A O 1
ATOM 3687 N N . PHE A 1 474 ? -0.973 -7.993 -2.307 1.00 95.06 474 PHE A N 1
ATOM 3688 C CA . PHE A 1 474 ? -0.307 -8.634 -3.446 1.00 95.06 474 PHE A CA 1
ATOM 3689 C C . PHE A 1 474 ? -0.254 -10.154 -3.275 1.00 95.06 474 PHE A C 1
ATOM 3691 O O . PHE A 1 474 ? -0.564 -10.883 -4.214 1.00 95.06 474 PHE A O 1
ATOM 3698 N N . SER A 1 475 ? 0.023 -10.632 -2.061 1.00 93.88 475 SER A N 1
ATOM 3699 C CA . SER A 1 475 ? 0.043 -12.054 -1.727 1.00 93.88 475 SER A CA 1
ATOM 3700 C C . SER A 1 475 ? -1.289 -12.726 -2.036 1.00 93.88 475 SER A C 1
ATOM 3702 O O . SER A 1 475 ? -1.341 -13.718 -2.761 1.00 93.88 475 SER A O 1
ATOM 3704 N N . TRP A 1 476 ? -2.388 -12.130 -1.574 1.00 91.00 476 TRP A N 1
ATOM 3705 C CA . TRP A 1 476 ? -3.731 -12.621 -1.857 1.00 91.00 476 TRP A CA 1
ATOM 3706 C C . TRP A 1 476 ? -4.134 -12.484 -3.325 1.00 91.00 476 TRP A C 1
ATOM 3708 O O . TRP A 1 476 ? -4.704 -13.412 -3.898 1.00 91.00 476 TRP A O 1
ATOM 3718 N N . GLY A 1 477 ? -3.880 -11.317 -3.916 1.00 93.81 477 GLY A N 1
ATOM 3719 C CA . GLY A 1 477 ? -4.352 -10.953 -5.246 1.00 93.81 477 GLY A CA 1
ATOM 3720 C C . GLY A 1 477 ? -3.620 -11.675 -6.371 1.00 93.81 477 GLY A C 1
ATOM 3721 O O . GLY A 1 477 ? -4.249 -11.965 -7.382 1.00 93.81 477 GLY A O 1
ATOM 3722 N N . LEU A 1 478 ? -2.334 -11.988 -6.190 1.00 96.56 478 LEU A N 1
ATOM 3723 C CA . LEU A 1 478 ? -1.494 -12.692 -7.170 1.00 96.56 478 LEU A CA 1
ATOM 3724 C C . LEU A 1 478 ? -1.217 -14.150 -6.790 1.00 96.56 478 LEU A C 1
ATOM 3726 O O . LEU A 1 478 ? -0.682 -14.895 -7.604 1.00 96.56 478 LEU A O 1
ATOM 3730 N N . GLY A 1 479 ? -1.566 -14.566 -5.569 1.00 94.38 479 GLY A N 1
ATOM 3731 C CA . GLY A 1 479 ? -1.276 -15.914 -5.086 1.00 94.38 479 GLY A CA 1
ATOM 3732 C C . GLY A 1 479 ? 0.211 -16.110 -4.816 1.00 94.38 479 GLY A C 1
ATOM 3733 O O . GLY A 1 479 ? 0.772 -17.134 -5.181 1.00 94.38 479 GLY A O 1
ATOM 3734 N N . MET A 1 480 ? 0.859 -15.102 -4.229 1.00 94.38 480 MET A N 1
ATOM 3735 C CA . MET A 1 480 ? 2.291 -15.118 -3.930 1.00 94.38 480 MET A CA 1
ATOM 3736 C C . MET A 1 480 ? 2.508 -15.198 -2.412 1.00 94.38 480 MET A C 1
ATOM 3738 O O . MET A 1 480 ? 2.282 -14.207 -1.719 1.00 94.38 480 MET A O 1
ATOM 3742 N N . PRO A 1 481 ? 2.910 -16.338 -1.841 1.00 92.12 481 PRO A N 1
ATOM 3743 C CA . PRO A 1 481 ? 3.068 -16.490 -0.403 1.00 92.12 481 PRO A CA 1
ATOM 3744 C C . PRO A 1 481 ? 4.194 -15.600 0.116 1.00 92.12 481 PRO A C 1
ATOM 3746 O O . PRO A 1 481 ? 5.200 -15.375 -0.564 1.00 92.12 481 PRO A O 1
ATOM 3749 N N . LEU A 1 482 ? 4.016 -15.112 1.345 1.00 91.69 482 LEU A N 1
ATOM 3750 C CA . LEU A 1 482 ? 5.071 -14.439 2.088 1.00 91.69 482 LEU A CA 1
ATOM 3751 C C . LEU A 1 482 ? 6.154 -15.462 2.433 1.00 91.69 482 LEU A C 1
ATOM 3753 O O . LEU A 1 482 ? 5.921 -16.389 3.206 1.00 91.69 482 LEU A O 1
ATOM 3757 N N . LEU A 1 483 ? 7.322 -15.303 1.824 1.00 92.88 483 LEU A N 1
ATOM 3758 C CA . LEU A 1 483 ? 8.422 -16.248 1.944 1.00 92.88 483 LEU A CA 1
ATOM 3759 C C . LEU A 1 483 ? 9.413 -15.825 3.025 1.00 92.88 483 LEU A C 1
ATOM 3761 O O . LEU A 1 483 ? 9.835 -16.651 3.832 1.00 92.88 483 LEU A O 1
ATOM 3765 N N . ALA A 1 484 ? 9.802 -14.552 3.014 1.00 94.44 484 ALA A N 1
ATOM 3766 C CA . ALA A 1 484 ? 10.819 -14.023 3.908 1.00 94.44 484 ALA A CA 1
ATOM 3767 C C . ALA A 1 484 ? 10.476 -12.613 4.376 1.00 94.44 484 ALA A C 1
ATOM 3769 O O . ALA A 1 484 ? 9.737 -11.888 3.704 1.00 94.44 484 ALA A O 1
ATOM 3770 N N . LYS A 1 485 ? 11.047 -12.214 5.508 1.00 95.94 485 LYS A N 1
ATOM 3771 C CA . LYS A 1 485 ? 10.888 -10.871 6.056 1.00 95.94 485 LYS A CA 1
ATOM 3772 C C . LYS A 1 485 ? 12.168 -10.353 6.694 1.00 95.94 485 LYS A C 1
ATOM 3774 O O . LYS A 1 485 ? 13.015 -11.131 7.119 1.00 95.94 485 LYS A O 1
ATOM 3779 N N . SER A 1 486 ? 12.272 -9.038 6.770 1.00 96.44 486 SER A N 1
ATOM 3780 C CA . SER A 1 486 ? 13.256 -8.314 7.562 1.00 96.44 486 SER A CA 1
ATOM 3781 C C . SER A 1 486 ? 12.529 -7.132 8.200 1.00 96.44 486 SER A C 1
ATOM 3783 O O . SER A 1 486 ? 12.211 -6.172 7.501 1.00 96.44 486 SER A O 1
ATOM 3785 N N . ASP A 1 487 ? 12.255 -7.199 9.495 1.00 94.50 487 ASP A N 1
ATOM 3786 C CA . ASP A 1 487 ? 11.448 -6.229 10.245 1.00 94.50 487 ASP A CA 1
ATOM 3787 C C . ASP A 1 487 ? 11.978 -6.092 11.690 1.00 94.50 487 ASP A C 1
ATOM 3789 O O . ASP A 1 487 ? 13.043 -6.622 12.026 1.00 94.50 487 ASP A O 1
ATOM 3793 N N . LEU A 1 488 ? 11.235 -5.417 12.576 1.00 91.06 488 LEU A N 1
ATOM 3794 C CA . LEU A 1 488 ? 11.620 -5.286 13.991 1.00 91.06 488 LEU A CA 1
ATOM 3795 C C . LEU A 1 488 ? 11.885 -6.634 14.680 1.00 91.06 488 LEU A C 1
ATOM 3797 O O . LEU A 1 488 ? 12.758 -6.717 15.542 1.00 91.06 488 LEU A O 1
ATOM 3801 N N . SER A 1 489 ? 11.156 -7.691 14.312 1.00 90.06 489 SER A N 1
ATOM 3802 C CA . SER A 1 489 ? 11.314 -9.016 14.922 1.00 90.06 489 SER A CA 1
ATOM 3803 C C . SER A 1 489 ? 12.581 -9.744 14.474 1.00 90.06 489 SER A C 1
ATOM 3805 O O . SER A 1 489 ? 13.063 -10.595 15.214 1.00 90.06 489 SER A O 1
ATOM 3807 N N . THR A 1 490 ? 13.150 -9.364 13.327 1.00 92.19 490 THR A N 1
ATOM 3808 C CA . THR A 1 490 ? 14.448 -9.861 12.835 1.00 92.19 490 THR A CA 1
ATOM 3809 C C . THR A 1 490 ? 15.603 -8.919 13.208 1.00 92.19 490 THR A C 1
ATOM 3811 O O . THR A 1 490 ? 16.710 -9.034 12.686 1.00 92.19 490 THR A O 1
ATOM 3814 N N . GLY A 1 491 ? 15.346 -7.924 14.068 1.00 91.06 491 GLY A N 1
ATOM 3815 C CA . GLY A 1 491 ? 16.329 -6.930 14.505 1.00 91.06 491 GLY A CA 1
ATOM 3816 C C . GLY A 1 491 ? 16.542 -5.746 13.554 1.00 91.06 491 GLY A C 1
ATOM 3817 O O . GLY A 1 491 ? 17.397 -4.905 13.837 1.00 91.06 491 GLY A O 1
ATOM 3818 N N . ASN A 1 492 ? 15.777 -5.624 12.462 1.00 93.00 492 ASN A N 1
ATOM 3819 C CA . ASN A 1 492 ? 15.847 -4.461 11.577 1.00 93.00 492 ASN A CA 1
ATOM 3820 C C . ASN A 1 492 ? 14.938 -3.337 12.097 1.00 93.00 492 ASN A C 1
ATOM 3822 O O . ASN A 1 492 ? 13.716 -3.380 11.992 1.00 93.00 492 ASN A O 1
ATOM 3826 N N . SER A 1 493 ? 15.563 -2.302 12.650 1.00 91.44 493 SER A N 1
ATOM 3827 C CA . SER A 1 493 ? 14.904 -1.095 13.165 1.00 91.44 493 SER A CA 1
ATOM 3828 C C . SER A 1 493 ? 14.878 0.073 12.175 1.00 91.44 493 SER A C 1
ATOM 3830 O O . SER A 1 493 ? 14.416 1.160 12.520 1.00 91.44 493 SER A O 1
ATOM 3832 N N . THR A 1 494 ? 15.369 -0.132 10.950 1.00 92.19 494 THR A N 1
ATOM 3833 C CA . THR A 1 494 ? 15.453 0.901 9.907 1.00 92.19 494 THR A CA 1
ATOM 3834 C C . THR A 1 494 ? 14.252 0.844 8.964 1.00 92.19 494 THR A C 1
ATOM 3836 O O . THR A 1 494 ? 13.643 1.869 8.648 1.00 92.19 494 THR A O 1
ATOM 3839 N N . HIS A 1 495 ? 13.890 -0.358 8.516 1.00 94.56 495 HIS A N 1
ATOM 3840 C CA . HIS A 1 495 ? 12.785 -0.585 7.587 1.00 94.56 495 HIS A CA 1
ATOM 3841 C C . HIS A 1 495 ? 12.125 -1.943 7.812 1.00 94.56 495 HIS A C 1
ATOM 3843 O O . HIS A 1 495 ? 12.745 -2.867 8.337 1.00 94.56 495 HIS A O 1
ATOM 3849 N N . ALA A 1 496 ? 10.869 -2.047 7.388 1.00 96.06 496 ALA A N 1
ATOM 3850 C CA . ALA A 1 496 ? 10.165 -3.310 7.236 1.00 96.06 496 ALA A CA 1
ATOM 3851 C C . ALA A 1 496 ? 10.210 -3.726 5.767 1.00 96.06 496 ALA A C 1
ATOM 3853 O O . ALA A 1 496 ? 9.860 -2.931 4.895 1.00 96.06 496 ALA A O 1
ATOM 3854 N N . SER A 1 497 ? 10.633 -4.960 5.509 1.00 98.19 497 SER A N 1
ATOM 3855 C CA . SER A 1 497 ? 10.762 -5.545 4.176 1.00 98.19 497 SER A CA 1
ATOM 3856 C C . SER A 1 497 ? 10.117 -6.928 4.121 1.00 98.19 497 SER A C 1
ATOM 3858 O O . SER A 1 497 ? 10.528 -7.825 4.859 1.00 98.19 497 SER A O 1
ATOM 3860 N N . TYR A 1 498 ? 9.169 -7.135 3.205 1.00 97.38 498 TYR A N 1
ATOM 3861 C CA . TYR A 1 498 ? 8.489 -8.423 3.003 1.00 97.38 498 TYR A CA 1
ATOM 3862 C C . TYR A 1 498 ? 8.675 -8.946 1.590 1.00 97.38 498 TYR A C 1
ATOM 3864 O O . TYR A 1 498 ? 8.380 -8.251 0.618 1.00 97.38 498 TYR A O 1
ATOM 3872 N N . LEU A 1 499 ? 9.125 -10.193 1.483 1.00 97.88 499 LEU A N 1
ATOM 3873 C CA . LEU A 1 499 ? 9.363 -10.865 0.216 1.00 97.88 499 LEU A CA 1
ATOM 3874 C C . LEU A 1 499 ? 8.241 -11.851 -0.097 1.00 97.88 499 LEU A C 1
ATOM 3876 O O . LEU A 1 499 ? 8.070 -12.854 0.598 1.00 97.88 499 LEU A O 1
ATOM 3880 N N . LEU A 1 500 ? 7.546 -11.617 -1.202 1.00 96.62 500 LEU A N 1
ATOM 3881 C CA . LEU A 1 500 ? 6.618 -12.569 -1.797 1.00 96.62 500 LEU A CA 1
ATOM 3882 C C . LEU A 1 500 ? 7.303 -13.339 -2.924 1.00 96.62 500 LEU A C 1
ATOM 3884 O O . LEU A 1 500 ? 8.021 -12.739 -3.730 1.00 96.62 500 LEU A O 1
ATOM 3888 N N . ARG A 1 501 ? 7.031 -14.644 -3.027 1.00 95.44 501 ARG A N 1
ATOM 3889 C CA . ARG A 1 501 ? 7.566 -15.488 -4.107 1.00 95.44 501 ARG A CA 1
ATOM 3890 C C . ARG A 1 501 ? 6.487 -16.345 -4.755 1.00 95.44 501 ARG A C 1
ATOM 3892 O O . ARG A 1 501 ? 5.698 -16.955 -4.051 1.00 95.44 501 ARG A O 1
ATOM 3899 N N . SER A 1 502 ? 6.500 -16.444 -6.082 1.00 95.44 502 SER A N 1
ATOM 3900 C CA . SER A 1 502 ? 5.755 -17.462 -6.838 1.00 95.44 502 SER A CA 1
ATOM 3901 C C . SER A 1 502 ? 6.614 -17.931 -8.017 1.00 95.44 502 SER A C 1
ATOM 3903 O O . SER A 1 502 ? 7.041 -17.129 -8.849 1.00 95.44 502 SER A O 1
ATOM 3905 N N . GLY A 1 503 ? 6.983 -19.215 -8.017 1.00 93.56 503 GLY A N 1
ATOM 3906 C CA . GLY A 1 503 ? 8.074 -19.725 -8.852 1.00 93.56 503 GLY A CA 1
ATOM 3907 C C . GLY A 1 503 ? 9.394 -18.979 -8.604 1.00 93.56 503 GLY A C 1
ATOM 3908 O O . GLY A 1 503 ? 9.882 -18.907 -7.477 1.00 93.56 503 GLY A O 1
ATOM 3909 N N . GLU A 1 504 ? 9.961 -18.409 -9.664 1.00 94.25 504 GLU A N 1
ATOM 3910 C CA . GLU A 1 504 ? 11.158 -17.562 -9.658 1.00 94.25 504 GLU A CA 1
ATOM 3911 C C . GLU A 1 504 ? 10.845 -16.061 -9.494 1.00 94.25 504 GLU A C 1
ATOM 3913 O O . GLU A 1 504 ? 11.768 -15.262 -9.326 1.00 94.25 504 GLU A O 1
ATOM 3918 N N . LEU A 1 505 ? 9.570 -15.650 -9.548 1.00 97.75 505 LEU A N 1
ATOM 3919 C CA . LEU A 1 505 ? 9.173 -14.254 -9.362 1.00 97.75 505 LEU A CA 1
ATOM 3920 C C . LEU A 1 505 ? 9.293 -13.859 -7.888 1.00 97.75 505 LEU A C 1
ATOM 3922 O O . LEU A 1 505 ? 8.653 -14.464 -7.030 1.00 97.75 505 LEU A O 1
ATOM 3926 N N . ASN A 1 506 ? 10.043 -12.791 -7.621 1.00 98.31 506 ASN A N 1
ATOM 3927 C CA . ASN A 1 506 ? 10.223 -12.206 -6.295 1.00 98.31 506 ASN A CA 1
ATOM 3928 C C . ASN A 1 506 ? 9.756 -10.747 -6.282 1.00 98.31 506 ASN A C 1
ATOM 3930 O O . ASN A 1 506 ? 10.315 -9.923 -7.011 1.00 98.31 506 ASN A O 1
ATOM 3934 N N . PHE A 1 507 ? 8.798 -10.424 -5.414 1.00 98.81 507 PHE A N 1
ATOM 3935 C CA . PHE A 1 507 ? 8.410 -9.046 -5.102 1.00 98.81 507 PHE A CA 1
ATOM 3936 C C . PHE A 1 507 ? 8.774 -8.711 -3.663 1.00 98.81 507 PHE A C 1
ATOM 3938 O O . PHE A 1 507 ? 8.405 -9.436 -2.744 1.00 98.81 507 PHE A O 1
ATOM 3945 N N . LEU A 1 508 ? 9.495 -7.611 -3.486 1.00 98.81 508 LEU A N 1
ATOM 3946 C CA . LEU A 1 508 ? 9.920 -7.092 -2.196 1.00 98.81 508 LEU A CA 1
ATOM 3947 C C . LEU A 1 508 ? 9.167 -5.792 -1.912 1.00 98.81 508 LEU A C 1
ATOM 3949 O O . LEU A 1 508 ? 9.138 -4.911 -2.766 1.00 98.81 508 LEU A O 1
ATOM 3953 N N . PHE A 1 509 ? 8.557 -5.669 -0.739 1.00 98.56 509 PHE A N 1
ATOM 3954 C CA . PHE A 1 509 ? 7.836 -4.466 -0.318 1.00 98.56 509 PHE A CA 1
ATOM 3955 C C . PHE A 1 509 ? 8.544 -3.866 0.881 1.00 98.56 509 PHE A C 1
ATOM 3957 O O . PHE A 1 509 ? 8.651 -4.547 1.899 1.00 98.56 509 PHE A O 1
ATOM 3964 N N . THR A 1 510 ? 8.994 -2.619 0.754 1.00 98.44 510 THR A N 1
ATOM 3965 C CA . THR A 1 510 ? 9.798 -1.939 1.775 1.00 98.44 510 THR A CA 1
ATOM 3966 C C . THR A 1 510 ? 9.125 -0.642 2.226 1.00 98.44 510 THR A C 1
ATOM 3968 O O . THR A 1 510 ? 8.681 0.153 1.390 1.00 98.44 510 THR A O 1
ATOM 3971 N N . ALA A 1 511 ? 9.076 -0.416 3.541 1.00 95.50 511 ALA A N 1
ATOM 3972 C CA . ALA A 1 511 ? 8.577 0.809 4.171 1.00 95.50 511 ALA A CA 1
ATOM 3973 C C . ALA A 1 511 ? 9.499 1.251 5.330 1.00 95.50 511 ALA A C 1
ATOM 3975 O O . ALA A 1 511 ? 10.038 0.400 6.043 1.00 95.50 511 ALA A O 1
ATOM 3976 N N . PRO A 1 512 ? 9.700 2.563 5.561 1.00 93.00 512 PRO A N 1
ATOM 3977 C CA . PRO A 1 512 ? 10.555 3.061 6.629 1.00 93.00 512 PRO A CA 1
ATOM 3978 C C . PRO A 1 512 ? 9.894 2.917 8.001 1.00 93.00 512 PRO A C 1
ATOM 3980 O O . PRO A 1 512 ? 8.728 3.285 8.209 1.00 93.00 512 PRO A O 1
ATOM 3983 N N . TYR A 1 513 ? 10.702 2.548 8.990 1.00 90.06 513 TYR A N 1
ATOM 3984 C CA . TYR A 1 513 ? 10.386 2.846 10.381 1.00 90.06 513 TYR A CA 1
ATOM 3985 C C . TYR A 1 513 ? 10.684 4.308 10.716 1.00 90.06 513 TYR A C 1
ATOM 3987 O O . TYR A 1 513 ? 11.392 4.999 9.979 1.00 90.06 513 TYR A O 1
ATOM 3995 N N . SER A 1 514 ? 10.104 4.784 11.820 1.00 82.75 514 SER A N 1
ATOM 3996 C CA . SER A 1 514 ? 10.388 6.104 12.392 1.00 82.75 514 SER A CA 1
ATOM 3997 C C . SER A 1 514 ? 11.887 6.278 12.655 1.00 82.75 514 SER A C 1
ATOM 3999 O O . SER A 1 514 ? 12.567 5.364 13.131 1.00 82.75 514 SER A O 1
ATOM 4001 N N . SER A 1 515 ? 12.402 7.480 12.384 1.00 79.88 515 SER A N 1
ATOM 4002 C CA . SER A 1 515 ? 13.801 7.818 12.682 1.00 79.88 515 SER A CA 1
ATOM 4003 C C . SER A 1 515 ? 14.105 7.781 14.179 1.00 79.88 515 SER A C 1
ATOM 4005 O O . SER A 1 515 ? 15.259 7.588 14.552 1.00 79.88 515 SER A O 1
ATOM 4007 N N . ALA A 1 516 ? 13.087 7.916 15.035 1.00 77.31 516 ALA A N 1
ATOM 4008 C CA . ALA A 1 516 ? 13.244 7.846 16.484 1.00 77.31 516 ALA A CA 1
ATOM 4009 C C . ALA A 1 516 ? 13.605 6.434 16.984 1.00 77.31 516 ALA A C 1
ATOM 4011 O O . ALA A 1 516 ? 14.125 6.298 18.088 1.00 77.31 516 ALA A O 1
ATOM 4012 N N . ILE A 1 517 ? 13.358 5.388 16.184 1.00 77.38 517 ILE A N 1
ATOM 4013 C CA . ILE A 1 517 ? 13.622 3.989 16.562 1.00 77.38 517 ILE A CA 1
ATOM 4014 C C . ILE A 1 517 ? 15.060 3.581 16.201 1.00 77.38 517 ILE A C 1
ATOM 4016 O O . ILE A 1 517 ? 15.704 2.824 16.933 1.00 77.38 517 ILE A O 1
ATOM 4020 N N . SER A 1 518 ? 15.602 4.114 15.102 1.00 68.31 518 SER A N 1
ATOM 4021 C CA . SER A 1 518 ? 16.970 3.850 14.642 1.00 68.31 518 SER A CA 1
ATOM 4022 C C . SER A 1 518 ? 18.000 4.625 15.481 1.00 68.31 518 SER A C 1
ATOM 4024 O O . SER A 1 518 ? 18.627 5.574 15.019 1.00 68.31 518 SER A O 1
ATOM 4026 N N . THR A 1 519 ? 18.173 4.224 16.741 1.00 55.69 519 THR A N 1
ATOM 4027 C CA . THR A 1 519 ? 19.072 4.872 17.720 1.00 55.69 519 THR A CA 1
ATOM 4028 C C . THR A 1 519 ? 20.478 4.263 17.779 1.00 55.69 519 THR A C 1
ATOM 4030 O O . THR A 1 519 ? 21.344 4.766 18.499 1.00 55.69 519 THR A O 1
ATOM 4033 N N . HIS A 1 520 ? 20.738 3.183 17.036 1.00 55.62 520 HIS A N 1
ATOM 4034 C CA . HIS A 1 520 ? 22.038 2.513 17.034 1.00 55.62 520 HIS A CA 1
ATOM 4035 C C . HIS A 1 520 ? 23.071 3.251 16.167 1.00 55.62 520 HIS A C 1
ATOM 4037 O O . HIS A 1 520 ? 22.763 3.736 15.083 1.00 55.62 520 HIS A O 1
ATOM 4043 N N . GLN A 1 521 ? 24.327 3.291 16.633 1.00 50.56 521 GLN A N 1
ATOM 4044 C CA . GLN A 1 521 ? 25.461 3.886 15.904 1.00 50.56 521 GLN A CA 1
ATOM 4045 C C . GLN A 1 521 ? 25.808 3.132 14.602 1.00 50.56 521 GLN A C 1
ATOM 4047 O O . GLN A 1 521 ? 26.479 3.685 13.735 1.00 50.56 521 GLN A O 1
ATOM 4052 N N . THR A 1 522 ? 25.352 1.884 14.460 1.00 62.72 522 THR A N 1
ATOM 4053 C CA . THR A 1 522 ? 25.514 1.033 13.272 1.00 62.72 522 THR A CA 1
ATOM 4054 C C . THR A 1 522 ? 24.147 0.723 12.663 1.00 62.72 522 THR A C 1
ATOM 4056 O O . THR A 1 522 ? 23.237 0.330 13.394 1.00 62.72 522 THR A O 1
ATOM 4059 N N . SER A 1 523 ? 24.007 0.875 11.341 1.00 76.06 523 SER A N 1
ATOM 4060 C CA . SER A 1 523 ? 22.754 0.602 10.619 1.00 76.06 523 SER A CA 1
ATOM 4061 C C . SER A 1 523 ? 22.318 -0.861 10.773 1.00 76.06 523 SER A C 1
ATOM 4063 O O . SER A 1 523 ? 23.125 -1.768 10.579 1.00 76.06 523 SER A O 1
ATOM 4065 N N . SER A 1 524 ? 21.043 -1.077 11.104 1.00 88.12 524 SER A N 1
ATOM 4066 C CA . SER A 1 524 ? 20.389 -2.394 11.195 1.00 88.12 524 SER A CA 1
ATOM 4067 C C . SER A 1 524 ? 19.721 -2.826 9.880 1.00 88.12 524 SER A C 1
ATOM 4069 O O . SER A 1 524 ? 19.046 -3.853 9.831 1.00 88.12 524 SER A O 1
ATOM 4071 N N . ALA A 1 525 ? 19.874 -2.034 8.814 1.00 92.62 525 ALA A N 1
ATOM 4072 C CA . ALA A 1 525 ? 19.224 -2.273 7.534 1.00 92.62 525 ALA A CA 1
ATOM 4073 C C . ALA A 1 525 ? 19.791 -3.513 6.825 1.00 92.62 525 ALA A C 1
ATOM 4075 O O . ALA A 1 525 ? 20.968 -3.554 6.470 1.00 92.62 525 ALA A O 1
ATOM 4076 N N . SER A 1 526 ? 18.927 -4.484 6.521 1.00 94.88 526 SER A N 1
ATOM 4077 C CA . SER A 1 526 ? 19.268 -5.652 5.686 1.00 94.88 526 SER A CA 1
ATOM 4078 C C . SER A 1 526 ? 19.516 -5.289 4.214 1.00 94.88 526 SER A C 1
ATOM 4080 O O . SER A 1 526 ? 20.271 -5.954 3.510 1.00 94.88 526 SER A O 1
ATOM 4082 N N . ILE A 1 527 ? 18.904 -4.196 3.752 1.00 96.88 527 ILE A N 1
ATOM 4083 C CA . ILE A 1 527 ? 19.154 -3.563 2.452 1.00 96.88 527 ILE A CA 1
ATOM 4084 C C . ILE A 1 527 ? 19.957 -2.283 2.719 1.00 96.88 527 ILE A C 1
ATOM 4086 O O . ILE A 1 527 ? 19.359 -1.256 3.043 1.00 96.88 527 ILE A O 1
ATOM 4090 N N . PRO A 1 528 ? 21.295 -2.300 2.616 1.00 94.94 528 PRO A N 1
ATOM 4091 C CA . PRO A 1 528 ? 22.128 -1.165 3.020 1.00 94.94 528 PRO A CA 1
ATOM 4092 C C . PRO A 1 528 ? 22.051 0.032 2.064 1.00 94.94 528 PRO A C 1
ATOM 4094 O O . PRO A 1 528 ? 22.601 1.085 2.366 1.00 94.94 528 PRO A O 1
ATOM 4097 N N . THR A 1 529 ? 21.387 -0.112 0.914 1.00 96.31 529 THR A N 1
ATOM 4098 C CA . THR A 1 529 ? 21.105 0.997 -0.010 1.00 96.31 529 THR A CA 1
ATOM 4099 C C . THR A 1 529 ? 19.844 1.776 0.365 1.00 96.31 529 THR A C 1
ATOM 4101 O O . THR A 1 529 ? 19.558 2.809 -0.240 1.00 96.31 529 THR A O 1
ATOM 4104 N N . PHE A 1 530 ? 19.085 1.301 1.359 1.00 96.62 530 PHE A N 1
ATOM 4105 C CA . PHE A 1 530 ? 17.917 1.999 1.866 1.00 96.62 530 PHE A CA 1
ATOM 4106 C C . PHE A 1 530 ? 18.325 3.280 2.599 1.00 96.62 530 PHE A C 1
ATOM 4108 O O . PHE A 1 530 ? 19.118 3.248 3.539 1.00 96.62 530 PHE A O 1
ATOM 4115 N N . ASP A 1 531 ? 17.714 4.397 2.212 1.00 94.12 531 ASP A N 1
ATOM 4116 C CA . ASP A 1 531 ? 17.854 5.681 2.887 1.00 94.12 531 ASP A CA 1
ATOM 4117 C C . ASP A 1 531 ? 16.470 6.294 3.125 1.00 94.12 531 ASP A C 1
ATOM 4119 O O . ASP A 1 531 ? 15.675 6.446 2.193 1.00 94.12 531 ASP A O 1
ATOM 4123 N N . ARG A 1 532 ? 16.179 6.671 4.377 1.00 91.81 532 ARG A N 1
ATOM 4124 C CA . ARG A 1 532 ? 14.860 7.194 4.769 1.00 91.81 532 ARG A CA 1
ATOM 4125 C C . ARG A 1 532 ? 14.540 8.506 4.053 1.00 91.81 532 ARG A C 1
ATOM 4127 O O . ARG A 1 532 ? 13.394 8.707 3.664 1.00 91.81 532 ARG A O 1
ATOM 4134 N N . SER A 1 533 ? 15.518 9.392 3.853 1.00 92.56 533 SER A N 1
ATOM 4135 C CA . SER A 1 533 ? 15.272 10.690 3.204 1.00 92.56 533 SER A CA 1
ATOM 4136 C C . SER A 1 533 ? 14.925 10.538 1.717 1.00 92.56 533 SER A C 1
ATOM 4138 O O . SER A 1 533 ? 13.980 11.156 1.215 1.00 92.56 533 SER A O 1
ATOM 4140 N N . THR A 1 534 ? 15.626 9.627 1.043 1.00 96.31 534 THR A N 1
ATOM 4141 C CA . THR A 1 534 ? 15.371 9.219 -0.337 1.00 96.31 534 THR A CA 1
ATOM 4142 C C . THR A 1 534 ? 14.016 8.529 -0.444 1.00 96.31 534 THR A C 1
ATOM 4144 O O . THR A 1 534 ? 13.247 8.855 -1.345 1.00 96.31 534 THR A O 1
ATOM 4147 N N . PHE A 1 535 ? 13.676 7.644 0.502 1.00 96.31 535 PHE A N 1
ATOM 4148 C CA . PHE A 1 535 ? 12.354 7.020 0.570 1.00 96.31 535 PHE A CA 1
ATOM 4149 C C . PHE A 1 535 ? 11.236 8.057 0.675 1.00 96.31 535 PHE A C 1
ATOM 4151 O O . PHE A 1 535 ? 10.293 8.008 -0.108 1.00 96.31 535 PHE A O 1
ATOM 4158 N N . LEU A 1 536 ? 11.322 8.998 1.623 1.00 93.62 536 LEU A N 1
ATOM 4159 C CA . LEU A 1 536 ? 10.255 9.979 1.846 1.00 93.62 536 LEU A CA 1
ATOM 4160 C C . LEU A 1 536 ? 10.039 10.855 0.606 1.00 93.62 536 LEU A C 1
ATOM 4162 O O . LEU A 1 536 ? 8.897 11.125 0.239 1.00 93.62 536 LEU A O 1
ATOM 4166 N N . SER A 1 537 ? 11.127 11.234 -0.070 1.00 94.81 537 SER A N 1
ATOM 4167 C CA . SER A 1 537 ? 11.075 12.006 -1.315 1.00 94.81 537 SER A CA 1
ATOM 4168 C C . SER A 1 537 ? 10.450 11.198 -2.459 1.00 94.81 537 SER A C 1
ATOM 4170 O O . SER A 1 537 ? 9.518 11.671 -3.106 1.00 94.81 537 SER A O 1
ATOM 4172 N N . PHE A 1 538 ? 10.899 9.952 -2.653 1.00 96.25 538 PHE A N 1
ATOM 4173 C CA . PHE A 1 538 ? 10.365 9.026 -3.657 1.00 96.25 538 PHE A CA 1
ATOM 4174 C C . PHE A 1 538 ? 8.869 8.766 -3.443 1.00 96.25 538 PHE A C 1
ATOM 4176 O O . PHE A 1 538 ? 8.066 8.869 -4.365 1.00 96.25 538 PHE A O 1
ATOM 4183 N N . PHE A 1 539 ? 8.472 8.451 -2.211 1.00 93.31 539 PHE A N 1
ATOM 4184 C CA . PHE A 1 539 ? 7.094 8.106 -1.890 1.00 93.31 539 PHE A CA 1
ATOM 4185 C C . PHE A 1 539 ? 6.154 9.311 -2.016 1.00 93.31 539 PHE A C 1
ATOM 4187 O O . PHE A 1 539 ? 5.046 9.177 -2.536 1.00 93.31 539 PHE A O 1
ATOM 4194 N N . ALA A 1 540 ? 6.598 10.506 -1.613 1.00 91.56 540 ALA A N 1
ATOM 4195 C CA . ALA A 1 540 ? 5.831 11.730 -1.823 1.00 91.56 540 ALA A CA 1
ATOM 4196 C C . ALA A 1 540 ? 5.579 11.991 -3.320 1.00 91.56 540 ALA A C 1
ATOM 4198 O O . ALA A 1 540 ? 4.445 12.305 -3.706 1.00 91.56 540 ALA A O 1
ATOM 4199 N N . ALA A 1 541 ? 6.614 11.820 -4.150 1.00 92.19 541 ALA A N 1
ATOM 4200 C CA . ALA A 1 541 ? 6.554 12.051 -5.591 1.00 92.19 541 ALA A CA 1
ATOM 4201 C C . ALA A 1 541 ? 5.719 10.994 -6.327 1.00 92.19 541 ALA A C 1
ATOM 4203 O O . ALA A 1 541 ? 4.874 11.347 -7.145 1.00 92.19 541 ALA A O 1
ATOM 4204 N N . HIS A 1 542 ? 5.876 9.706 -6.006 1.00 94.69 542 HIS A N 1
ATOM 4205 C CA . HIS A 1 542 ? 5.350 8.609 -6.832 1.00 94.69 542 HIS A CA 1
ATOM 4206 C C . HIS A 1 542 ? 4.191 7.821 -6.194 1.00 94.69 542 HIS A C 1
ATOM 4208 O O . HIS A 1 542 ? 3.416 7.185 -6.910 1.00 94.69 542 HIS A O 1
ATOM 4214 N N . GLY A 1 543 ? 4.016 7.874 -4.868 1.00 93.69 543 GLY A N 1
ATOM 4215 C CA . GLY A 1 543 ? 3.126 6.962 -4.138 1.00 93.69 543 GLY A CA 1
ATOM 4216 C C . GLY A 1 543 ? 3.678 5.530 -4.117 1.00 93.69 543 GLY A C 1
ATOM 4217 O O . GLY A 1 543 ? 4.889 5.331 -4.013 1.00 93.69 543 GLY A O 1
ATOM 4218 N N . LEU A 1 544 ? 2.804 4.519 -4.217 1.00 96.06 544 LEU A N 1
ATOM 4219 C CA . LEU A 1 544 ? 3.223 3.127 -4.421 1.00 96.06 544 LEU A CA 1
ATOM 4220 C C . LEU A 1 544 ? 3.881 2.971 -5.802 1.00 96.06 544 LEU A C 1
ATOM 4222 O O . LEU A 1 544 ? 3.199 3.038 -6.825 1.00 96.06 544 LEU A O 1
ATOM 4226 N N . ALA A 1 545 ? 5.187 2.706 -5.832 1.00 97.75 545 ALA A N 1
ATOM 4227 C CA . ALA A 1 545 ? 5.937 2.543 -7.075 1.00 97.75 545 ALA A CA 1
ATOM 4228 C C . ALA A 1 545 ? 7.138 1.596 -6.917 1.00 97.75 545 ALA A C 1
ATOM 4230 O O . ALA A 1 545 ? 7.612 1.321 -5.812 1.00 97.75 545 ALA A O 1
ATOM 4231 N N . VAL A 1 546 ? 7.642 1.092 -8.046 1.00 98.81 546 VAL A N 1
ATOM 4232 C CA . VAL A 1 546 ? 8.863 0.275 -8.087 1.00 98.81 546 VAL A CA 1
ATOM 4233 C C . VAL A 1 546 ? 10.082 1.176 -7.932 1.00 98.81 546 VAL A C 1
ATOM 4235 O O . VAL A 1 546 ? 10.304 2.063 -8.755 1.00 98.81 546 VAL A O 1
ATOM 4238 N N . ARG A 1 547 ? 10.901 0.904 -6.915 1.00 98.81 547 ARG A N 1
ATOM 4239 C CA . ARG A 1 547 ? 12.188 1.571 -6.701 1.00 98.81 547 ARG A CA 1
ATOM 4240 C C . ARG A 1 547 ? 13.321 0.851 -7.422 1.00 98.81 547 ARG A C 1
ATOM 4242 O O . ARG A 1 547 ? 14.136 1.510 -8.061 1.00 98.81 547 ARG A O 1
ATOM 4249 N N . ALA A 1 548 ? 13.392 -0.477 -7.322 1.00 98.88 548 ALA A N 1
ATOM 4250 C CA . ALA A 1 548 ? 14.502 -1.246 -7.882 1.00 98.88 548 ALA A CA 1
ATOM 4251 C C . ALA A 1 548 ? 14.026 -2.389 -8.779 1.00 98.88 548 ALA A C 1
ATOM 4253 O O . ALA A 1 548 ? 13.205 -3.216 -8.378 1.00 98.88 548 ALA A O 1
ATOM 4254 N N . VAL A 1 549 ? 14.619 -2.475 -9.969 1.00 98.88 549 VAL A N 1
ATOM 4255 C CA . VAL A 1 549 ? 14.587 -3.672 -10.816 1.00 98.88 549 VAL A CA 1
ATOM 4256 C C . VAL A 1 549 ? 15.923 -4.380 -10.624 1.00 98.88 549 VAL A C 1
ATOM 4258 O O . VAL A 1 549 ? 16.967 -3.844 -10.995 1.00 98.88 549 VAL A O 1
ATOM 4261 N N . ALA A 1 550 ? 15.916 -5.554 -9.993 1.00 98.88 550 ALA A N 1
ATOM 4262 C CA . ALA A 1 550 ? 17.144 -6.260 -9.656 1.00 98.88 550 ALA A CA 1
ATOM 4263 C C . ALA A 1 550 ? 17.462 -7.368 -10.661 1.00 98.88 550 ALA A C 1
ATOM 4265 O O . ALA A 1 550 ? 16.600 -8.181 -11.002 1.00 98.88 550 ALA A O 1
ATOM 4266 N N . LEU A 1 551 ? 18.722 -7.435 -11.083 1.00 98.69 551 LEU A N 1
ATOM 4267 C CA . LEU A 1 551 ? 19.271 -8.469 -11.950 1.00 98.69 551 LEU A CA 1
ATOM 4268 C C . LEU A 1 551 ? 20.264 -9.328 -11.173 1.00 98.69 551 LEU A C 1
ATOM 4270 O O . LEU A 1 551 ? 21.118 -8.809 -10.450 1.00 98.69 551 LEU A O 1
ATOM 4274 N N . GLU A 1 552 ? 20.181 -10.640 -11.372 1.00 98.06 552 GLU A N 1
ATOM 4275 C CA . GLU A 1 552 ? 21.249 -11.539 -10.961 1.00 98.06 552 GLU A CA 1
ATOM 4276 C C . GLU A 1 552 ? 22.360 -11.467 -12.013 1.00 98.06 552 GLU A C 1
ATOM 4278 O O . GLU A 1 552 ? 22.133 -11.721 -13.203 1.00 98.06 552 GLU A O 1
ATOM 4283 N N . VAL A 1 553 ? 23.559 -11.104 -11.573 1.00 98.25 553 VAL A N 1
ATOM 4284 C CA . VAL A 1 553 ? 24.759 -11.001 -12.406 1.00 98.25 553 VAL A CA 1
ATOM 4285 C C . VAL A 1 553 ? 25.840 -11.931 -11.869 1.00 98.25 553 VAL A C 1
ATOM 4287 O O . VAL A 1 553 ? 25.773 -12.393 -10.729 1.00 98.25 553 VAL A O 1
ATOM 4290 N N . GLU A 1 554 ? 26.839 -12.229 -12.694 1.00 96.31 554 GLU A N 1
ATOM 4291 C CA . GLU A 1 554 ? 27.966 -13.058 -12.250 1.00 96.31 554 GLU A CA 1
ATOM 4292 C C . GLU A 1 554 ? 28.766 -12.383 -11.125 1.00 96.31 554 GLU A C 1
ATOM 4294 O O . GLU A 1 554 ? 29.061 -13.015 -10.116 1.00 96.31 554 GLU A O 1
ATOM 4299 N N . ASP A 1 555 ? 29.049 -11.084 -11.264 1.00 97.62 555 ASP A N 1
ATOM 4300 C CA . ASP A 1 555 ? 29.765 -10.286 -10.268 1.00 97.62 555 ASP A CA 1
ATOM 4301 C C . ASP A 1 555 ? 29.219 -8.848 -10.245 1.00 97.62 555 ASP A C 1
ATOM 4303 O O . ASP A 1 555 ? 29.339 -8.103 -11.223 1.00 97.62 555 ASP A O 1
ATOM 4307 N N . ALA A 1 556 ? 28.596 -8.461 -9.129 1.00 98.44 556 ALA A N 1
ATOM 4308 C CA . ALA A 1 556 ? 27.993 -7.144 -8.952 1.00 98.44 556 ALA A CA 1
ATOM 4309 C C . ALA A 1 556 ? 29.034 -6.016 -8.857 1.00 98.44 556 ALA A C 1
ATOM 4311 O O . ALA A 1 556 ? 28.745 -4.899 -9.290 1.00 98.44 556 ALA A O 1
ATOM 4312 N N . GLU A 1 557 ? 30.248 -6.288 -8.358 1.00 98.50 557 GLU A N 1
ATOM 4313 C CA . GLU A 1 557 ? 31.341 -5.304 -8.335 1.00 98.50 557 GLU A CA 1
ATOM 4314 C C . GLU A 1 557 ? 31.793 -4.987 -9.760 1.00 98.50 557 GLU A C 1
ATOM 4316 O O . GLU A 1 557 ? 31.872 -3.818 -10.153 1.00 98.50 557 GLU A O 1
ATOM 4321 N N . PHE A 1 558 ? 32.024 -6.033 -10.558 1.00 98.50 558 PHE A N 1
ATOM 4322 C CA . PHE A 1 558 ? 32.418 -5.889 -11.956 1.00 98.50 558 PHE A CA 1
ATOM 4323 C C . PHE A 1 558 ? 31.319 -5.230 -12.800 1.00 98.50 558 PHE A C 1
ATOM 4325 O O . PHE A 1 558 ? 31.608 -4.322 -13.586 1.00 98.50 558 PHE A O 1
ATOM 4332 N N . ALA A 1 559 ? 30.058 -5.639 -12.618 1.00 98.75 559 ALA A N 1
ATOM 4333 C CA . ALA A 1 559 ? 28.916 -5.050 -13.315 1.00 98.75 559 ALA A CA 1
ATOM 4334 C C . ALA A 1 559 ? 28.769 -3.554 -12.997 1.00 98.75 559 ALA A C 1
ATOM 4336 O O . ALA A 1 559 ? 28.595 -2.744 -13.912 1.00 98.75 559 ALA A O 1
ATOM 4337 N N . PHE A 1 560 ? 28.908 -3.164 -11.726 1.00 98.88 560 PHE A N 1
ATOM 4338 C CA . PHE A 1 560 ? 28.866 -1.763 -11.311 1.00 98.88 560 PHE A CA 1
ATOM 4339 C C . PHE A 1 560 ? 30.014 -0.948 -11.915 1.00 98.88 560 PHE A C 1
ATOM 4341 O O . PHE A 1 560 ? 29.763 0.062 -12.573 1.00 98.88 560 PHE A O 1
ATOM 4348 N N . ALA A 1 561 ? 31.263 -1.398 -11.748 1.00 98.81 561 ALA A N 1
ATOM 4349 C CA . ALA A 1 561 ? 32.436 -0.685 -12.252 1.00 98.81 561 ALA A CA 1
ATOM 4350 C C . ALA A 1 561 ? 32.373 -0.502 -13.777 1.00 98.81 561 ALA A C 1
ATOM 4352 O O . ALA A 1 561 ? 32.607 0.594 -14.289 1.00 98.81 561 ALA A O 1
ATOM 4353 N N . THR A 1 562 ? 31.974 -1.554 -14.496 1.00 98.75 562 THR A N 1
ATOM 4354 C CA . THR A 1 562 ? 31.805 -1.523 -15.952 1.00 98.75 562 THR A CA 1
ATOM 4355 C C . THR A 1 562 ? 30.674 -0.589 -16.371 1.00 98.75 562 THR A C 1
ATOM 4357 O O . THR A 1 562 ? 30.838 0.179 -17.320 1.00 98.75 562 THR A O 1
ATOM 4360 N N . SER A 1 563 ? 29.547 -0.600 -15.654 1.00 98.81 563 SER A N 1
ATOM 4361 C CA . SER A 1 563 ? 28.423 0.303 -15.923 1.00 98.81 563 SER A CA 1
ATOM 4362 C C . SER A 1 563 ? 28.840 1.767 -15.769 1.00 98.81 563 SER A C 1
ATOM 4364 O O . SER A 1 563 ? 28.646 2.567 -16.685 1.00 98.81 563 SER A O 1
ATOM 4366 N N . VAL A 1 564 ? 29.474 2.120 -14.646 1.00 98.81 564 VAL A N 1
ATOM 4367 C CA . VAL A 1 564 ? 29.917 3.496 -14.364 1.00 98.81 564 VAL A CA 1
ATOM 4368 C C . VAL A 1 564 ? 30.977 3.953 -15.370 1.00 98.81 564 VAL A C 1
ATOM 4370 O O . VAL A 1 564 ? 30.875 5.055 -15.906 1.00 98.81 564 VAL A O 1
ATOM 4373 N N . ALA A 1 565 ? 31.934 3.088 -15.725 1.00 98.69 565 ALA A N 1
ATOM 4374 C CA . ALA A 1 565 ? 32.931 3.378 -16.760 1.00 98.69 565 ALA A CA 1
ATOM 4375 C C . ALA A 1 565 ? 32.311 3.648 -18.146 1.00 98.69 565 ALA A C 1
ATOM 4377 O O . ALA A 1 565 ? 32.918 4.323 -18.975 1.00 98.69 565 ALA A O 1
ATOM 4378 N N . ASN A 1 566 ? 31.094 3.154 -18.394 1.00 98.69 566 ASN A N 1
ATOM 4379 C CA . ASN A 1 566 ? 30.349 3.365 -19.634 1.00 98.69 566 ASN A CA 1
ATOM 4380 C C . ASN A 1 566 ? 29.218 4.403 -19.495 1.00 98.69 566 ASN A C 1
ATOM 4382 O O . ASN A 1 566 ? 28.379 4.528 -20.388 1.00 98.69 566 ASN A O 1
ATOM 4386 N N . GLY A 1 567 ? 29.232 5.205 -18.427 1.00 98.19 567 GLY A N 1
ATOM 4387 C CA . GLY A 1 567 ? 28.367 6.372 -18.264 1.00 98.19 567 GLY A CA 1
ATOM 4388 C C . GLY A 1 567 ? 27.126 6.156 -17.403 1.00 98.19 567 GLY A C 1
ATOM 4389 O O . GLY A 1 567 ? 26.319 7.077 -17.323 1.00 98.19 567 GLY A O 1
ATOM 4390 N N . ALA A 1 568 ? 26.962 4.997 -16.754 1.00 98.56 568 ALA A N 1
ATOM 4391 C CA . ALA A 1 568 ? 25.900 4.826 -15.766 1.00 98.56 568 ALA A CA 1
ATOM 4392 C C . ALA A 1 568 ? 26.104 5.782 -14.585 1.00 98.56 568 ALA A C 1
ATOM 4394 O O . ALA A 1 568 ? 27.207 5.896 -14.044 1.00 98.56 568 ALA A O 1
ATOM 4395 N N . MET A 1 569 ? 25.028 6.427 -14.146 1.00 98.69 569 MET A N 1
ATOM 4396 C CA . MET A 1 569 ? 25.048 7.246 -12.941 1.00 98.69 569 MET A CA 1
ATOM 4397 C C . MET A 1 569 ? 25.001 6.331 -11.707 1.00 98.69 569 MET A C 1
ATOM 4399 O O . MET A 1 569 ? 24.020 5.595 -11.547 1.00 98.69 569 MET A O 1
ATOM 4403 N N . PRO A 1 570 ? 26.015 6.352 -10.823 1.00 98.50 570 PRO A N 1
ATOM 4404 C CA . PRO A 1 570 ? 26.007 5.519 -9.626 1.00 98.50 570 PRO A CA 1
ATOM 4405 C C . PRO A 1 570 ? 24.880 5.944 -8.671 1.00 98.50 570 PRO A C 1
ATOM 4407 O O . PRO A 1 570 ? 24.622 7.135 -8.494 1.00 98.50 570 PRO A O 1
ATOM 4410 N N . SER A 1 571 ? 24.214 4.961 -8.059 1.00 98.25 571 SER A N 1
ATOM 4411 C CA . SER A 1 571 ? 23.233 5.162 -6.981 1.00 98.25 571 SER A CA 1
ATOM 4412 C C . SER A 1 571 ? 23.791 4.663 -5.650 1.00 98.25 571 SER A C 1
ATOM 4414 O O . SER A 1 571 ? 23.831 5.416 -4.682 1.00 98.25 571 SER A O 1
ATOM 4416 N N . SER A 1 572 ? 24.302 3.429 -5.622 1.00 98.25 572 SER A N 1
ATOM 4417 C CA . SER A 1 572 ? 24.999 2.865 -4.466 1.00 98.25 572 SER A CA 1
ATOM 4418 C C . SER A 1 572 ? 26.189 2.017 -4.925 1.00 98.25 572 SER A C 1
ATOM 4420 O O . SER A 1 572 ? 26.019 1.202 -5.841 1.00 98.25 572 SER A O 1
ATOM 4422 N N . PRO A 1 573 ? 27.392 2.203 -4.345 1.00 98.25 573 PRO A N 1
ATOM 4423 C CA . PRO A 1 573 ? 28.553 1.385 -4.677 1.00 98.25 573 PRO A CA 1
ATOM 4424 C C . PRO A 1 573 ? 28.335 -0.087 -4.280 1.00 98.25 573 PRO A C 1
ATOM 4426 O O . PRO A 1 573 ? 27.396 -0.394 -3.546 1.00 98.25 573 PRO A O 1
ATOM 4429 N N . PRO A 1 574 ? 29.197 -1.015 -4.731 1.00 98.25 574 PRO A N 1
ATOM 4430 C CA . PRO A 1 574 ? 29.119 -2.408 -4.315 1.00 98.25 574 PRO A CA 1
ATOM 4431 C C . PRO A 1 574 ? 29.301 -2.568 -2.804 1.00 98.25 574 PRO A C 1
ATOM 4433 O O . PRO A 1 574 ? 30.272 -2.073 -2.231 1.00 98.25 574 PRO A O 1
ATOM 4436 N N . ILE A 1 575 ? 28.375 -3.283 -2.168 1.00 97.44 575 ILE A N 1
ATOM 4437 C CA . ILE A 1 575 ? 28.375 -3.582 -0.735 1.00 97.44 575 ILE A CA 1
ATOM 4438 C C . ILE A 1 575 ? 28.277 -5.096 -0.562 1.00 97.44 575 ILE A C 1
ATOM 4440 O O . ILE A 1 575 ? 27.364 -5.737 -1.086 1.00 97.44 575 ILE A O 1
ATOM 4444 N N . ASN A 1 576 ? 29.219 -5.664 0.188 1.00 95.06 576 ASN A N 1
ATOM 4445 C CA . ASN A 1 576 ? 29.182 -7.063 0.599 1.00 95.06 576 ASN A CA 1
ATOM 4446 C C . ASN A 1 576 ? 28.267 -7.202 1.823 1.00 95.06 576 ASN A C 1
ATOM 4448 O O . ASN A 1 576 ? 28.523 -6.585 2.855 1.00 95.06 576 ASN A O 1
ATOM 4452 N N . LEU A 1 577 ? 27.209 -8.002 1.696 1.00 92.75 577 LEU A N 1
ATOM 4453 C CA . LEU A 1 577 ? 26.205 -8.217 2.742 1.00 92.75 577 LEU A CA 1
ATOM 4454 C C . LEU A 1 577 ? 26.588 -9.331 3.731 1.00 92.75 577 LEU A C 1
ATOM 4456 O O . LEU A 1 577 ? 25.828 -9.616 4.651 1.00 92.75 577 LEU A O 1
ATOM 4460 N N . GLY A 1 578 ? 27.740 -9.976 3.540 1.00 87.56 578 GLY A N 1
ATOM 4461 C CA . GLY A 1 578 ? 28.057 -11.257 4.164 1.00 87.56 578 GLY A CA 1
ATOM 4462 C C . GLY A 1 578 ? 27.628 -12.434 3.287 1.00 87.56 578 GLY A C 1
ATOM 4463 O O . GLY A 1 578 ? 27.008 -12.261 2.236 1.00 87.56 578 GLY A O 1
ATOM 4464 N N . ASP A 1 579 ? 28.035 -13.641 3.683 1.00 81.25 579 ASP A N 1
ATOM 4465 C CA . ASP A 1 579 ? 27.731 -14.895 2.979 1.00 81.25 579 ASP A CA 1
ATOM 4466 C C . ASP A 1 579 ? 28.040 -14.857 1.479 1.00 81.25 579 ASP A C 1
ATOM 4468 O O . ASP A 1 579 ? 27.336 -15.461 0.686 1.00 81.25 579 ASP A O 1
ATOM 4472 N N . GLY A 1 580 ? 29.061 -14.113 1.046 1.00 88.94 580 GLY A N 1
ATOM 4473 C CA . GLY A 1 580 ? 29.417 -13.988 -0.370 1.00 88.94 580 GLY A CA 1
ATOM 4474 C C . GLY A 1 580 ? 28.387 -13.257 -1.241 1.00 88.94 580 GLY A C 1
ATOM 4475 O O . GLY A 1 580 ? 28.521 -13.298 -2.462 1.00 88.94 580 GLY A O 1
ATOM 4476 N N . VAL A 1 581 ? 27.379 -12.599 -0.665 1.00 95.44 581 VAL A N 1
ATOM 4477 C CA . VAL A 1 581 ? 26.378 -11.827 -1.413 1.00 95.44 581 VAL A CA 1
ATOM 4478 C C . VAL A 1 581 ? 26.845 -10.387 -1.569 1.00 95.44 581 VAL A C 1
ATOM 4480 O O . VAL A 1 581 ? 27.204 -9.729 -0.594 1.00 95.44 581 VAL A O 1
ATOM 4483 N N . VAL A 1 582 ? 26.818 -9.877 -2.798 1.00 97.44 582 VAL A N 1
ATOM 4484 C CA . VAL A 1 582 ? 27.167 -8.485 -3.102 1.00 97.44 582 VAL A CA 1
ATOM 4485 C C . VAL A 1 582 ? 26.021 -7.817 -3.841 1.00 97.44 582 VAL A C 1
ATOM 4487 O O . VAL A 1 582 ? 25.467 -8.400 -4.777 1.00 97.44 582 VAL A O 1
ATOM 4490 N N . ILE A 1 583 ? 25.691 -6.590 -3.432 1.00 98.38 583 ILE A N 1
ATOM 4491 C CA . ILE A 1 583 ? 24.712 -5.742 -4.114 1.00 98.38 583 ILE A CA 1
ATOM 4492 C C . ILE A 1 583 ? 25.337 -4.418 -4.554 1.00 98.38 583 ILE A C 1
ATOM 4494 O O . ILE A 1 583 ? 26.194 -3.883 -3.859 1.00 98.38 583 ILE A O 1
ATOM 4498 N N . ALA A 1 584 ? 24.896 -3.877 -5.686 1.00 98.69 584 ALA A N 1
ATOM 4499 C CA . ALA A 1 584 ? 25.278 -2.549 -6.171 1.00 98.69 584 ALA A CA 1
ATOM 4500 C C . ALA A 1 584 ? 24.121 -1.924 -6.963 1.00 98.69 584 ALA A C 1
ATOM 4502 O O . ALA A 1 584 ? 23.271 -2.652 -7.476 1.00 98.69 584 ALA A O 1
ATOM 4503 N N . GLU A 1 585 ? 24.075 -0.597 -7.100 1.00 98.88 585 GLU A N 1
ATOM 4504 C CA . GLU A 1 585 ? 22.973 0.084 -7.795 1.00 98.88 585 GLU A CA 1
ATOM 4505 C C . GLU A 1 585 ? 23.445 1.223 -8.697 1.00 98.88 585 GLU A C 1
ATOM 4507 O O . GLU A 1 585 ? 24.229 2.086 -8.292 1.00 98.88 585 GLU A O 1
ATOM 4512 N N . VAL A 1 586 ? 22.873 1.294 -9.897 1.00 98.88 586 VAL A N 1
ATOM 4513 C CA . VAL A 1 586 ? 22.991 2.437 -10.815 1.00 98.88 586 VAL A CA 1
ATOM 4514 C C . VAL A 1 586 ? 21.603 2.964 -11.175 1.00 98.88 586 VAL A C 1
ATOM 4516 O O . VAL A 1 586 ? 20.618 2.229 -11.104 1.00 98.88 586 VAL A O 1
ATOM 4519 N N . ARG A 1 587 ? 21.489 4.238 -11.560 1.00 98.69 587 ARG A N 1
ATOM 4520 C CA . ARG A 1 587 ? 20.204 4.806 -12.000 1.00 98.69 587 ARG A CA 1
ATOM 4521 C C . ARG A 1 587 ? 19.798 4.219 -13.350 1.00 98.69 587 ARG A C 1
ATOM 4523 O O . ARG A 1 587 ? 20.620 4.194 -14.268 1.00 98.69 587 ARG A O 1
ATOM 4530 N N . LEU A 1 588 ? 18.542 3.793 -13.468 1.00 98.44 588 LEU A N 1
ATOM 4531 C CA . LEU A 1 588 ? 17.963 3.258 -14.700 1.00 98.44 588 LEU A CA 1
ATOM 4532 C C . LEU A 1 588 ? 17.240 4.363 -15.489 1.00 98.44 588 LEU A C 1
ATOM 4534 O O . LEU A 1 588 ? 17.695 4.742 -16.563 1.00 98.44 588 LEU A O 1
ATOM 4538 N N . TYR A 1 589 ? 16.162 4.915 -14.930 1.00 96.94 589 TYR A N 1
ATOM 4539 C CA . TYR A 1 589 ? 15.453 6.105 -15.418 1.00 96.94 589 TYR A CA 1
ATOM 4540 C C . TYR A 1 589 ? 14.638 6.722 -14.277 1.00 96.94 589 TYR A C 1
ATOM 4542 O O . TYR A 1 589 ? 14.116 5.998 -13.429 1.00 96.94 589 TYR A O 1
ATOM 4550 N N . GLY A 1 590 ? 14.531 8.055 -14.246 1.00 96.62 590 GLY A N 1
ATOM 4551 C CA . GLY A 1 590 ? 13.918 8.765 -13.116 1.00 96.62 590 GLY A CA 1
ATOM 4552 C C . GLY A 1 590 ? 14.581 8.365 -11.795 1.00 96.62 590 GLY A C 1
ATOM 4553 O O . GLY A 1 590 ? 15.811 8.299 -11.715 1.00 96.62 590 GLY A O 1
ATOM 4554 N N . ASP A 1 591 ? 13.757 8.020 -10.806 1.00 98.12 591 ASP A N 1
ATOM 4555 C CA . ASP A 1 591 ? 14.197 7.489 -9.513 1.00 98.12 591 ASP A CA 1
ATOM 4556 C C . ASP A 1 591 ? 14.172 5.950 -9.441 1.00 98.12 591 ASP A C 1
ATOM 4558 O O . ASP A 1 591 ? 14.263 5.371 -8.359 1.00 98.12 591 ASP A O 1
ATOM 4562 N N . VAL A 1 592 ? 14.082 5.251 -10.576 1.00 98.81 592 VAL A N 1
ATOM 4563 C CA . VAL A 1 592 ? 14.231 3.789 -10.630 1.00 98.81 592 VAL A CA 1
ATOM 4564 C C . VAL A 1 592 ? 15.712 3.428 -10.710 1.00 98.81 592 VAL A C 1
ATOM 4566 O O . VAL A 1 592 ? 16.464 3.994 -11.511 1.00 98.81 592 VAL A O 1
ATOM 4569 N N . VAL A 1 593 ? 16.140 2.445 -9.919 1.00 98.88 593 VAL A N 1
ATOM 4570 C CA . VAL A 1 593 ? 17.505 1.901 -9.958 1.00 98.88 593 VAL A CA 1
ATOM 4571 C C . VAL A 1 593 ? 17.541 0.513 -10.589 1.00 98.88 593 VAL A C 1
ATOM 4573 O O . VAL A 1 593 ? 16.642 -0.309 -10.397 1.00 98.88 593 VAL A O 1
ATOM 4576 N N . LEU A 1 594 ? 18.618 0.239 -11.322 1.00 98.88 594 LEU A N 1
ATOM 4577 C CA . LEU A 1 594 ? 18.996 -1.109 -11.717 1.00 98.88 594 LEU A CA 1
ATOM 4578 C C . LEU A 1 594 ? 19.927 -1.659 -10.635 1.00 98.88 594 LEU A C 1
ATOM 4580 O O . LEU A 1 594 ? 21.033 -1.145 -10.440 1.00 98.88 594 LEU A O 1
ATOM 4584 N N . ARG A 1 595 ? 19.460 -2.675 -9.908 1.00 98.88 595 ARG A N 1
ATOM 4585 C CA . ARG A 1 595 ? 20.224 -3.312 -8.831 1.00 98.88 595 ARG A CA 1
ATOM 4586 C C . ARG A 1 595 ? 20.928 -4.553 -9.362 1.00 98.88 595 ARG A C 1
ATOM 4588 O O . ARG A 1 595 ? 20.288 -5.440 -9.916 1.00 98.88 595 ARG A O 1
ATOM 4595 N N . TYR A 1 596 ? 22.229 -4.649 -9.150 1.00 98.88 596 TYR A N 1
ATOM 4596 C CA . TYR A 1 596 ? 23.006 -5.853 -9.421 1.00 98.88 596 TYR A CA 1
ATOM 4597 C C . TYR A 1 596 ? 23.120 -6.679 -8.148 1.00 98.88 596 TYR A C 1
ATOM 4599 O O . TYR A 1 596 ? 23.439 -6.131 -7.095 1.00 98.88 596 TYR A O 1
ATOM 4607 N N . VAL A 1 597 ? 22.863 -7.982 -8.247 1.00 98.38 597 VAL A N 1
ATOM 4608 C CA . VAL A 1 597 ? 23.032 -8.946 -7.153 1.00 98.38 597 VAL A CA 1
ATOM 4609 C C . VAL A 1 597 ? 23.892 -10.100 -7.652 1.00 98.38 597 VAL A C 1
ATOM 4611 O O . VAL A 1 597 ? 23.602 -10.671 -8.702 1.00 98.38 597 VAL A O 1
ATOM 4614 N N . SER A 1 598 ? 24.935 -10.454 -6.907 1.00 97.12 598 SER A N 1
ATOM 4615 C CA . SER A 1 598 ? 25.782 -11.615 -7.209 1.00 97.12 598 SER A CA 1
ATOM 4616 C C . SER A 1 598 ? 26.055 -12.446 -5.962 1.00 97.12 598 SER A C 1
ATOM 4618 O O . SER A 1 598 ? 26.234 -11.892 -4.876 1.00 97.12 598 SER A O 1
ATOM 4620 N N . TYR A 1 599 ? 26.156 -13.761 -6.146 1.00 93.88 599 TYR A N 1
ATOM 4621 C CA . TYR A 1 599 ? 26.424 -14.752 -5.105 1.00 93.88 599 TYR A CA 1
ATOM 4622 C C . TYR A 1 599 ? 27.787 -15.412 -5.376 1.00 93.88 599 TYR A C 1
ATOM 4624 O O . TYR A 1 599 ? 27.926 -16.155 -6.345 1.00 93.88 599 TYR A O 1
ATOM 4632 N N . LYS A 1 600 ? 28.800 -15.122 -4.549 1.00 83.88 600 LYS A N 1
ATOM 4633 C CA . LYS A 1 600 ? 30.199 -15.564 -4.732 1.00 83.88 600 LYS A CA 1
ATOM 4634 C C . LYS A 1 600 ? 30.498 -16.955 -4.152 1.00 83.88 600 LYS A C 1
ATOM 4636 O O . LYS A 1 600 ? 31.524 -17.535 -4.497 1.00 83.88 600 LYS A O 1
ATOM 4641 N N . VAL A 1 601 ? 29.648 -17.493 -3.272 1.00 78.38 601 VAL A N 1
ATOM 4642 C CA . VAL A 1 601 ? 29.832 -18.817 -2.649 1.00 78.38 601 VAL A CA 1
ATOM 4643 C C . VAL A 1 601 ? 28.622 -19.702 -2.959 1.00 78.38 601 VAL A C 1
ATOM 4645 O O . VAL A 1 601 ? 27.488 -19.238 -3.006 1.00 78.38 601 VAL A O 1
ATOM 4648 N N . GLU A 1 602 ? 28.845 -20.996 -3.186 1.00 69.38 602 GLU A N 1
ATOM 4649 C CA . GLU A 1 602 ? 27.770 -21.940 -3.526 1.00 69.38 602 GLU A CA 1
ATOM 4650 C C . GLU A 1 602 ? 26.747 -22.081 -2.383 1.00 69.38 602 GLU A C 1
ATOM 4652 O O . GLU A 1 602 ? 25.544 -22.123 -2.622 1.00 69.38 602 GLU A O 1
ATOM 4657 N N . SER A 1 603 ? 27.201 -22.025 -1.123 1.00 70.44 603 SER A N 1
ATOM 4658 C CA . SER A 1 603 ? 26.323 -22.025 0.056 1.00 70.44 603 SER A CA 1
ATOM 4659 C C . SER A 1 603 ? 25.398 -20.808 0.133 1.00 70.44 603 SER A C 1
ATOM 4661 O O . SER A 1 603 ? 24.339 -20.899 0.750 1.00 70.44 603 SER A O 1
ATOM 4663 N N . SER A 1 604 ? 25.753 -19.689 -0.505 1.00 67.62 604 SER A N 1
ATOM 4664 C CA . SER A 1 604 ? 24.921 -18.481 -0.569 1.00 67.62 604 SER A CA 1
ATOM 4665 C C . SER A 1 604 ? 23.628 -18.707 -1.351 1.00 67.62 604 SER A C 1
ATOM 4667 O O . SER A 1 604 ? 22.658 -17.984 -1.147 1.00 67.62 604 SER A O 1
ATOM 4669 N N . GLN A 1 605 ? 23.589 -19.721 -2.222 1.00 63.78 605 GLN A N 1
ATOM 4670 C CA . GLN A 1 605 ? 22.382 -20.097 -2.964 1.00 63.78 605 GLN A CA 1
ATOM 4671 C C . GLN A 1 605 ? 21.325 -20.767 -2.072 1.00 63.78 605 GLN A C 1
ATOM 4673 O O . GLN A 1 605 ? 20.166 -20.853 -2.469 1.00 63.78 605 GLN A O 1
ATOM 4678 N N . ASN A 1 606 ? 21.701 -21.200 -0.861 1.00 73.44 606 ASN A N 1
ATOM 4679 C CA . ASN A 1 606 ? 20.770 -21.752 0.127 1.00 73.44 606 ASN A CA 1
ATOM 4680 C C . ASN A 1 606 ? 20.072 -20.667 0.961 1.00 73.44 606 ASN A C 1
ATOM 4682 O O . ASN A 1 606 ? 19.207 -20.989 1.777 1.00 73.44 606 ASN A O 1
ATOM 4686 N N . LEU A 1 607 ? 20.446 -19.392 0.794 1.00 79.94 607 LEU A N 1
ATOM 4687 C CA . LEU A 1 607 ? 19.741 -18.292 1.439 1.00 79.94 607 LEU A CA 1
ATOM 4688 C C . LEU A 1 607 ? 18.301 -18.230 0.931 1.00 79.94 607 LEU A C 1
ATOM 4690 O O . LEU A 1 607 ? 18.024 -18.394 -0.257 1.00 79.94 607 LEU A O 1
ATOM 4694 N N . VAL A 1 608 ? 17.373 -17.913 1.833 1.00 86.19 608 VAL A N 1
ATOM 4695 C CA . VAL A 1 608 ? 15.969 -17.703 1.456 1.00 86.19 608 VAL A CA 1
ATOM 4696 C C . VAL A 1 608 ? 15.855 -16.517 0.484 1.00 86.19 608 VAL A C 1
ATOM 4698 O O . VAL A 1 608 ? 15.069 -16.564 -0.471 1.00 86.19 608 VAL A O 1
ATOM 4701 N N . PHE A 1 609 ? 16.669 -15.473 0.703 1.00 94.44 609 PHE A N 1
ATOM 4702 C CA . PHE A 1 609 ? 16.773 -14.298 -0.166 1.00 94.44 609 PHE A CA 1
ATOM 4703 C C . PHE A 1 609 ? 18.129 -13.571 -0.063 1.00 94.44 609 PHE A C 1
ATOM 4705 O O . PHE A 1 609 ? 19.052 -13.882 -0.815 1.00 94.44 609 PHE A O 1
ATOM 4712 N N . LEU A 1 610 ? 18.248 -12.608 0.856 1.00 95.31 610 LEU A N 1
ATOM 4713 C CA . LEU A 1 610 ? 19.458 -11.835 1.151 1.00 95.31 610 LEU A CA 1
ATOM 4714 C C . LEU A 1 610 ? 19.818 -11.998 2.638 1.00 95.31 610 LEU A C 1
ATOM 4716 O O . LEU A 1 610 ? 18.923 -12.290 3.438 1.00 95.31 610 LEU A O 1
ATOM 4720 N N . PRO A 1 611 ? 21.088 -11.800 3.036 1.00 94.12 611 PRO A N 1
ATOM 4721 C CA . PRO A 1 611 ? 21.464 -11.775 4.448 1.00 94.12 611 PRO 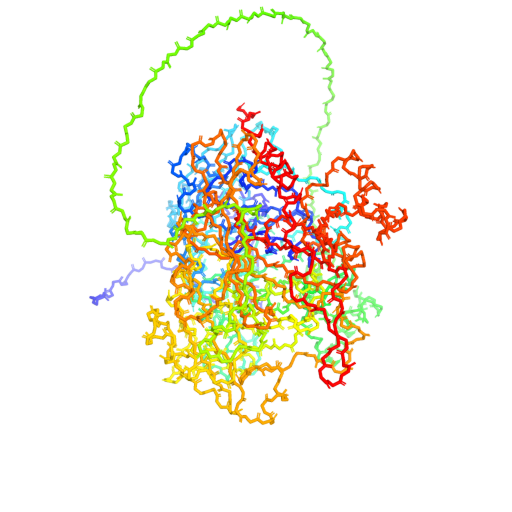A CA 1
ATOM 4722 C C . PRO A 1 611 ? 20.604 -10.788 5.255 1.00 94.12 611 PRO A C 1
ATOM 4724 O O . PRO A 1 611 ? 20.270 -9.703 4.780 1.00 94.12 611 PRO A O 1
ATOM 4727 N N . GLY A 1 612 ? 20.210 -11.187 6.466 1.00 92.75 612 GLY A N 1
ATOM 4728 C CA . GLY A 1 612 ? 19.301 -10.417 7.326 1.00 92.75 612 GLY A CA 1
ATOM 4729 C C . GLY A 1 612 ? 17.804 -10.635 7.062 1.00 92.75 612 GLY A C 1
ATOM 4730 O O . GLY A 1 612 ? 16.988 -10.059 7.775 1.00 92.75 612 GLY A O 1
ATOM 4731 N N . PHE A 1 613 ? 17.428 -11.463 6.078 1.00 95.25 613 PHE A N 1
ATOM 4732 C CA . PHE A 1 613 ? 16.047 -11.921 5.897 1.00 95.25 613 PHE A CA 1
ATOM 4733 C C . PHE A 1 613 ? 15.819 -13.286 6.551 1.00 95.25 613 PHE A C 1
ATOM 4735 O O . PHE A 1 613 ? 16.582 -14.227 6.334 1.00 95.25 613 PHE A O 1
ATOM 4742 N N . GLU A 1 614 ? 14.715 -13.413 7.281 1.00 94.06 614 GLU A N 1
ATOM 4743 C CA . GLU A 1 614 ? 14.285 -14.651 7.932 1.00 94.06 614 GLU A CA 1
ATOM 4744 C C . GLU A 1 614 ? 13.097 -15.285 7.199 1.00 94.06 614 GLU A C 1
ATOM 4746 O O . GLU A 1 614 ? 12.245 -14.584 6.651 1.00 94.06 614 GLU A O 1
ATOM 4751 N N . SER A 1 615 ? 13.032 -16.621 7.187 1.00 91.00 615 SER A N 1
ATOM 4752 C CA . SER A 1 615 ? 11.911 -17.368 6.598 1.00 91.00 615 SER A CA 1
ATOM 4753 C C . SER A 1 615 ? 10.630 -17.171 7.406 1.00 91.00 615 SER A C 1
ATOM 4755 O O . SER A 1 615 ? 10.646 -17.260 8.631 1.00 91.00 615 SER A O 1
ATOM 4757 N N . VAL A 1 616 ? 9.507 -16.985 6.713 1.00 83.69 616 VAL A N 1
ATOM 4758 C CA . VAL A 1 616 ? 8.174 -16.882 7.331 1.00 83.69 616 VAL A CA 1
ATOM 4759 C C . VAL A 1 616 ? 7.397 -18.198 7.249 1.00 83.69 616 VAL A C 1
ATOM 4761 O O . VAL A 1 616 ? 6.495 -18.440 8.049 1.00 83.69 616 VAL A O 1
ATOM 4764 N N . LEU A 1 617 ? 7.744 -19.079 6.307 1.00 70.06 617 LEU A N 1
ATOM 4765 C CA . LEU A 1 617 ? 7.052 -20.354 6.137 1.00 70.06 617 LEU A CA 1
ATOM 4766 C C . LEU A 1 617 ? 7.370 -21.304 7.300 1.00 70.06 617 LEU A C 1
ATOM 4768 O O . LEU A 1 617 ? 8.525 -21.682 7.503 1.00 70.06 617 LEU A O 1
ATOM 4772 N N . THR A 1 618 ? 6.336 -21.718 8.034 1.00 55.09 618 THR A N 1
ATOM 4773 C CA . THR A 1 618 ? 6.394 -22.831 8.989 1.00 55.09 618 THR A CA 1
ATOM 4774 C C . THR A 1 618 ? 5.975 -24.131 8.300 1.00 55.09 618 THR A C 1
ATOM 4776 O O . THR A 1 618 ? 5.199 -24.122 7.343 1.00 55.09 618 THR A O 1
ATOM 4779 N N . ALA A 1 619 ? 6.471 -25.270 8.792 1.00 46.47 619 ALA A N 1
ATOM 4780 C CA . ALA A 1 619 ? 6.189 -26.604 8.243 1.00 46.47 619 ALA A CA 1
ATOM 4781 C C . ALA A 1 619 ? 4.696 -27.020 8.289 1.00 46.47 619 ALA A C 1
ATOM 4783 O O . ALA A 1 619 ? 4.347 -28.077 7.776 1.00 46.47 619 ALA A O 1
ATOM 4784 N N . GLU A 1 620 ? 3.830 -26.197 8.890 1.00 44.00 620 GLU A N 1
ATOM 4785 C CA . GLU A 1 620 ? 2.410 -26.459 9.167 1.00 44.00 620 GLU A CA 1
ATOM 4786 C C . GLU A 1 620 ? 1.450 -25.664 8.253 1.00 44.00 620 GLU A C 1
ATOM 4788 O O . GLU A 1 620 ? 0.237 -25.684 8.456 1.00 44.00 620 GLU A O 1
ATOM 4793 N N . SER A 1 621 ? 1.956 -24.931 7.250 1.00 53.94 621 SER A N 1
ATOM 4794 C CA . SER A 1 621 ? 1.095 -24.232 6.283 1.00 53.94 621 SER A CA 1
ATOM 4795 C C . SER A 1 621 ? 0.476 -25.232 5.303 1.00 53.94 621 SER A C 1
ATOM 4797 O O . SER A 1 621 ? 1.121 -25.650 4.341 1.00 53.94 621 SER A O 1
ATOM 4799 N N . ASP A 1 622 ? -0.776 -25.621 5.554 1.00 48.50 622 ASP A N 1
ATOM 4800 C CA . ASP A 1 622 ? -1.421 -26.754 4.877 1.00 48.50 622 ASP A CA 1
ATOM 4801 C C . ASP A 1 622 ? -1.582 -26.605 3.353 1.00 48.50 622 ASP A C 1
ATOM 4803 O O . ASP A 1 622 ? -1.763 -27.620 2.692 1.00 48.50 622 ASP A O 1
ATOM 4807 N N . GLN A 1 623 ? -1.469 -25.403 2.771 1.00 58.72 623 GLN A N 1
ATOM 4808 C CA . GLN A 1 623 ? -1.262 -25.165 1.328 1.00 58.72 623 GLN A CA 1
ATOM 4809 C C . GLN A 1 623 ? -0.777 -23.711 1.113 1.00 58.72 623 GLN A C 1
ATOM 4811 O O . GLN A 1 623 ? -1.557 -22.784 1.366 1.00 58.72 623 GLN A O 1
ATOM 4816 N N . PRO A 1 624 ? 0.456 -23.448 0.636 1.00 73.94 624 PRO A N 1
ATOM 4817 C CA . PRO A 1 624 ? 0.846 -22.093 0.252 1.00 73.94 624 PRO A CA 1
ATOM 4818 C C . PRO A 1 624 ? -0.009 -21.619 -0.935 1.00 73.94 624 PRO A C 1
ATOM 4820 O O . PRO A 1 624 ? -0.346 -22.406 -1.818 1.00 73.94 624 PRO A O 1
ATOM 4823 N N . LEU A 1 625 ? -0.378 -20.334 -0.956 1.00 84.94 625 LEU A N 1
ATOM 4824 C CA . LEU A 1 625 ? -1.048 -19.739 -2.117 1.00 84.94 625 LEU A CA 1
ATOM 4825 C C . LEU A 1 625 ? -0.170 -19.951 -3.365 1.00 84.94 625 LEU A C 1
ATOM 4827 O O . LEU A 1 625 ? 1.028 -19.727 -3.308 1.00 84.94 625 LEU A O 1
ATOM 4831 N N . ASP A 1 626 ? -0.737 -20.382 -4.483 1.00 93.31 626 ASP A N 1
ATOM 4832 C CA . ASP A 1 626 ? -0.058 -20.353 -5.781 1.00 93.31 626 ASP A CA 1
ATOM 4833 C C . ASP A 1 626 ? -1.113 -20.409 -6.880 1.00 93.31 626 ASP A C 1
ATOM 4835 O O . ASP A 1 626 ? -1.919 -21.338 -6.925 1.00 93.31 626 ASP A O 1
ATOM 4839 N N . TYR A 1 627 ? -1.145 -19.396 -7.743 1.00 96.56 627 TYR A N 1
ATOM 4840 C CA . TYR A 1 627 ? -2.098 -19.336 -8.856 1.00 96.56 627 TYR A CA 1
ATOM 4841 C C . TYR A 1 627 ? -1.455 -19.697 -10.198 1.00 96.56 627 TYR A C 1
ATOM 4843 O O . TYR A 1 627 ? -2.140 -19.639 -11.215 1.00 96.56 627 TYR A O 1
ATOM 4851 N N . GLY A 1 628 ? -0.167 -20.058 -10.230 1.00 96.75 628 GLY A N 1
ATOM 4852 C CA . GLY A 1 628 ? 0.530 -20.461 -11.456 1.00 96.75 628 GLY A CA 1
ATOM 4853 C C . GLY A 1 628 ? 1.462 -19.404 -12.056 1.00 96.75 628 GLY A C 1
ATOM 4854 O O . GLY A 1 628 ? 2.000 -19.618 -13.140 1.00 96.75 628 GLY A O 1
ATOM 4855 N N . ILE A 1 629 ? 1.691 -18.272 -11.378 1.00 98.06 629 ILE A N 1
ATOM 4856 C CA . ILE A 1 629 ? 2.681 -17.269 -11.807 1.00 98.06 629 ILE A CA 1
ATOM 4857 C C . ILE A 1 629 ? 4.092 -17.827 -11.571 1.00 98.06 629 ILE A C 1
ATOM 4859 O O . ILE A 1 629 ? 4.349 -18.482 -10.567 1.00 98.06 629 ILE A O 1
ATOM 4863 N N . ARG A 1 630 ? 5.032 -17.625 -12.499 1.00 96.75 630 ARG A N 1
ATOM 4864 C CA . ARG A 1 630 ? 6.353 -18.276 -12.420 1.00 96.75 630 ARG A CA 1
ATOM 4865 C C . ARG A 1 630 ? 7.539 -17.342 -12.491 1.00 96.75 630 ARG A C 1
ATOM 4867 O O . ARG A 1 630 ? 8.537 -17.624 -11.844 1.00 96.75 630 ARG A O 1
ATOM 4874 N N . ARG A 1 631 ? 7.490 -16.265 -13.271 1.00 96.88 631 ARG A N 1
ATOM 4875 C CA . ARG A 1 631 ? 8.645 -15.367 -13.439 1.00 96.88 631 ARG A CA 1
ATOM 4876 C C . ARG A 1 631 ? 8.219 -13.994 -13.939 1.00 96.88 631 ARG A C 1
ATOM 4878 O O . ARG A 1 631 ? 7.142 -13.845 -14.514 1.00 96.88 631 ARG A O 1
ATOM 4885 N N . LEU A 1 632 ? 9.107 -13.018 -13.780 1.00 98.19 632 LEU A N 1
ATOM 4886 C CA . LEU A 1 632 ? 9.014 -11.753 -14.502 1.00 98.19 632 LEU A CA 1
ATOM 4887 C C . LEU A 1 632 ? 9.408 -11.999 -15.967 1.00 98.19 632 LEU A C 1
ATOM 4889 O O . LEU A 1 632 ? 10.432 -12.627 -16.239 1.00 98.19 632 LEU A O 1
ATOM 4893 N N . ASP A 1 633 ? 8.582 -11.552 -16.906 1.00 96.88 633 ASP A N 1
ATOM 4894 C CA . ASP A 1 633 ? 8.890 -11.597 -18.336 1.00 96.88 633 ASP A CA 1
ATOM 4895 C C . ASP A 1 633 ? 9.597 -10.334 -18.794 1.00 96.88 633 ASP A C 1
ATOM 4897 O O . ASP A 1 633 ? 10.660 -10.413 -19.405 1.00 96.88 633 ASP A O 1
ATOM 4901 N N . HIS A 1 634 ? 9.037 -9.181 -18.448 1.00 97.25 634 HIS A N 1
ATOM 4902 C CA . HIS A 1 634 ? 9.607 -7.886 -18.777 1.00 97.25 634 HIS A CA 1
ATOM 4903 C C . HIS A 1 634 ? 9.120 -6.806 -17.801 1.00 97.25 634 HIS A C 1
ATOM 4905 O O . HIS A 1 634 ? 8.073 -6.948 -17.164 1.00 97.25 634 HIS A O 1
ATOM 4911 N N . ALA A 1 635 ? 9.905 -5.734 -17.672 1.00 98.00 635 ALA A N 1
ATOM 4912 C CA . ALA A 1 635 ? 9.605 -4.585 -16.817 1.00 98.00 635 ALA A CA 1
ATOM 4913 C C . ALA A 1 635 ? 9.692 -3.293 -17.636 1.00 98.00 635 ALA A C 1
ATOM 4915 O O . ALA A 1 635 ? 10.766 -2.946 -18.131 1.00 98.00 635 ALA A O 1
ATOM 4916 N N . VAL A 1 636 ? 8.559 -2.607 -17.800 1.00 97.75 636 VAL A N 1
ATOM 4917 C CA . VAL A 1 636 ? 8.418 -1.494 -18.749 1.00 97.75 636 VAL A CA 1
ATOM 4918 C C . VAL A 1 636 ? 8.531 -0.151 -18.057 1.00 97.75 636 VAL A C 1
ATOM 4920 O O . VAL A 1 636 ? 7.797 0.119 -17.109 1.00 97.75 636 VAL A O 1
ATOM 4923 N N . GLY A 1 637 ? 9.416 0.703 -18.567 1.00 97.88 637 GLY A N 1
ATOM 4924 C CA . GLY A 1 637 ? 9.586 2.080 -18.117 1.00 97.88 637 GLY A CA 1
ATOM 4925 C C . GLY A 1 637 ? 8.885 3.089 -19.021 1.00 97.88 637 GLY A C 1
ATOM 4926 O O . GLY A 1 637 ? 8.930 2.971 -20.242 1.00 97.88 637 GLY A O 1
ATOM 4927 N N . ASN A 1 638 ? 8.299 4.126 -18.436 1.00 98.06 638 ASN A N 1
ATOM 4928 C CA . ASN A 1 638 ? 7.863 5.311 -19.171 1.00 98.06 638 ASN A CA 1
ATOM 4929 C C . ASN A 1 638 ? 8.870 6.440 -18.959 1.00 98.06 638 ASN A C 1
ATOM 4931 O O . ASN A 1 638 ? 9.290 6.701 -17.831 1.00 98.06 638 ASN A O 1
ATOM 4935 N N . VAL A 1 639 ? 9.240 7.114 -20.044 1.00 97.94 639 VAL A N 1
ATOM 4936 C CA . VAL A 1 639 ? 10.196 8.225 -20.080 1.00 97.94 639 VAL A CA 1
ATOM 4937 C C . VAL A 1 639 ? 9.627 9.367 -20.931 1.00 97.94 639 VAL A C 1
ATOM 4939 O O . VAL A 1 639 ? 8.807 9.114 -21.810 1.00 97.94 639 VAL A O 1
ATOM 4942 N N . PRO A 1 640 ? 10.023 10.629 -20.691 1.00 96.00 640 PRO A N 1
ATOM 4943 C CA . PRO A 1 640 ? 9.588 11.748 -21.526 1.00 96.00 640 PRO A CA 1
ATOM 4944 C C . PRO A 1 640 ? 10.166 11.674 -22.945 1.00 96.00 640 PRO A C 1
ATOM 4946 O O . PRO A 1 640 ? 9.483 12.044 -23.890 1.00 96.00 640 PRO A O 1
ATOM 4949 N N . GLU A 1 641 ? 11.398 11.174 -23.087 1.00 95.62 641 GLU A N 1
ATOM 4950 C CA . GLU A 1 641 ? 12.104 11.043 -24.364 1.00 95.62 641 GLU A CA 1
ATOM 4951 C C . GLU A 1 641 ? 12.765 9.659 -24.450 1.00 95.62 641 GLU A C 1
ATOM 4953 O O . GLU A 1 641 ? 13.591 9.286 -23.609 1.00 95.62 641 GLU A O 1
ATOM 4958 N N . LEU A 1 642 ? 12.407 8.885 -25.473 1.00 95.69 642 LEU A N 1
ATOM 4959 C CA . LEU A 1 642 ? 12.773 7.480 -25.631 1.00 95.69 642 LEU A CA 1
ATOM 4960 C C . LEU A 1 642 ? 14.229 7.303 -26.041 1.00 95.69 642 LEU A C 1
ATOM 4962 O O . LEU A 1 642 ? 14.956 6.527 -25.422 1.00 95.69 642 LEU A O 1
ATOM 4966 N N . LEU A 1 643 ? 14.670 7.997 -27.092 1.00 95.19 643 LEU A N 1
ATOM 4967 C CA . LEU A 1 643 ? 15.996 7.772 -27.675 1.00 95.19 643 LEU A CA 1
ATOM 4968 C C . LEU A 1 643 ? 17.146 8.091 -26.704 1.00 95.19 643 LEU A C 1
ATOM 4970 O O . LEU A 1 643 ? 18.059 7.262 -26.613 1.00 95.19 643 LEU A O 1
ATOM 4974 N N . PRO A 1 644 ? 17.126 9.197 -25.930 1.00 97.06 644 PRO A N 1
ATOM 4975 C CA . PRO A 1 644 ? 18.144 9.442 -24.910 1.00 97.06 644 PRO A CA 1
ATOM 4976 C C . PRO A 1 644 ? 18.165 8.356 -23.826 1.00 97.06 644 PRO A C 1
ATOM 4978 O O . PRO A 1 644 ? 19.240 7.880 -23.458 1.00 97.06 644 PRO A O 1
ATOM 4981 N N . ALA A 1 645 ? 16.993 7.911 -23.358 1.00 97.69 645 ALA A N 1
ATOM 4982 C CA . ALA A 1 645 ? 16.883 6.871 -22.335 1.00 97.69 645 ALA A CA 1
ATOM 4983 C C . ALA A 1 645 ? 17.399 5.510 -22.833 1.00 97.69 645 ALA A C 1
ATOM 4985 O O . ALA A 1 645 ? 18.227 4.877 -22.176 1.00 97.69 645 ALA A O 1
ATOM 4986 N N . VAL A 1 646 ? 16.983 5.093 -24.034 1.00 97.12 646 VAL A N 1
ATOM 4987 C CA . VAL A 1 646 ? 17.458 3.864 -24.685 1.00 97.12 646 VAL A CA 1
ATOM 4988 C C . VAL A 1 646 ? 18.967 3.913 -24.881 1.00 97.12 646 VAL A C 1
ATOM 4990 O O . VAL A 1 646 ? 19.657 2.953 -24.540 1.00 97.12 646 VAL A O 1
ATOM 4993 N N . SER A 1 647 ? 19.493 5.034 -25.380 1.00 97.69 647 SER A N 1
ATOM 4994 C CA . SER A 1 647 ? 20.931 5.224 -25.595 1.00 97.69 647 SER A CA 1
ATOM 4995 C C . SER A 1 647 ? 21.714 5.114 -24.294 1.00 97.69 647 SER A C 1
ATOM 4997 O O . SER A 1 647 ? 22.734 4.429 -24.256 1.00 97.69 647 SER A O 1
ATOM 4999 N N . TYR A 1 648 ? 21.228 5.745 -23.223 1.00 98.50 648 TYR A N 1
ATOM 5000 C CA . TYR A 1 648 ? 21.832 5.677 -21.897 1.00 98.50 648 TYR A CA 1
ATOM 5001 C C . TYR A 1 648 ? 21.916 4.228 -21.396 1.00 98.50 648 TYR A C 1
ATOM 5003 O O . TYR A 1 648 ? 23.018 3.747 -21.123 1.00 98.50 648 TYR A O 1
ATOM 5011 N N . VAL A 1 649 ? 20.790 3.502 -21.363 1.00 98.31 649 VAL A N 1
ATOM 5012 C CA . VAL A 1 649 ? 20.745 2.117 -20.858 1.00 98.31 649 VAL A CA 1
ATOM 5013 C C . VAL A 1 649 ? 21.576 1.172 -21.723 1.00 98.31 649 VAL A C 1
ATOM 5015 O O . VAL A 1 649 ? 22.405 0.422 -21.199 1.00 98.31 649 VAL A O 1
ATOM 5018 N N . LYS A 1 650 ? 21.429 1.245 -23.050 1.00 97.69 650 LYS A N 1
ATOM 5019 C CA . LYS A 1 650 ? 22.207 0.457 -24.017 1.00 97.69 650 LYS A CA 1
ATOM 5020 C C . LYS A 1 650 ? 23.707 0.688 -23.855 1.00 97.69 650 LYS A C 1
ATOM 5022 O O . LYS A 1 650 ? 24.483 -0.266 -23.870 1.00 97.69 650 LYS A O 1
ATOM 5027 N N . LYS A 1 651 ? 24.132 1.941 -23.662 1.00 98.00 651 LYS A N 1
ATOM 5028 C CA . LYS A 1 651 ? 25.549 2.299 -23.549 1.00 98.00 651 LYS A CA 1
ATOM 5029 C C . LYS A 1 651 ? 26.216 1.625 -22.356 1.00 98.00 651 LYS A C 1
ATOM 5031 O O . LYS A 1 651 ? 27.297 1.066 -22.545 1.00 98.00 651 LYS A O 1
ATOM 5036 N N . PHE A 1 652 ? 25.606 1.654 -21.167 1.00 98.62 652 PHE A N 1
ATOM 5037 C CA . PHE A 1 652 ? 26.254 1.124 -19.963 1.00 98.62 652 PHE A CA 1
ATOM 5038 C C . PHE A 1 652 ? 26.061 -0.380 -19.744 1.00 98.62 652 PHE A C 1
ATOM 5040 O O . PHE A 1 652 ? 26.919 -1.006 -19.127 1.00 98.62 652 PHE A O 1
ATOM 5047 N N . THR A 1 653 ? 24.977 -0.967 -20.256 1.00 98.50 653 THR A N 1
ATOM 5048 C CA . THR A 1 653 ? 24.719 -2.416 -20.140 1.00 98.50 653 THR A CA 1
ATOM 5049 C C . THR A 1 653 ? 25.326 -3.218 -21.287 1.00 98.50 653 THR A C 1
ATOM 5051 O O . THR A 1 653 ? 25.783 -4.339 -21.081 1.00 98.50 653 THR A O 1
ATOM 5054 N N . GLY A 1 654 ? 25.352 -2.650 -22.496 1.00 97.81 654 GLY A N 1
ATOM 5055 C CA . GLY A 1 654 ? 25.615 -3.394 -23.727 1.00 97.81 654 GLY A CA 1
ATOM 5056 C C . GLY A 1 654 ? 24.407 -4.166 -24.264 1.00 97.81 654 GLY A C 1
ATOM 5057 O O . GLY A 1 654 ? 24.564 -4.892 -25.243 1.00 97.81 654 GLY A O 1
ATOM 5058 N N . PHE A 1 655 ? 23.219 -4.005 -23.669 1.00 98.06 655 PHE A N 1
ATOM 5059 C CA . PHE A 1 655 ? 21.993 -4.659 -24.134 1.00 98.06 655 PHE A CA 1
ATOM 5060 C C . PHE A 1 655 ? 21.670 -4.272 -25.577 1.00 98.06 655 PHE A C 1
ATOM 5062 O O . PHE A 1 655 ? 21.853 -3.123 -25.983 1.00 98.06 655 PHE A O 1
ATOM 5069 N N . HIS A 1 656 ? 21.166 -5.220 -26.361 1.00 95.25 656 HIS A N 1
ATOM 5070 C CA . HIS A 1 656 ? 20.808 -4.977 -27.756 1.00 95.25 656 HIS A CA 1
ATOM 5071 C C . HIS A 1 656 ? 19.332 -4.635 -27.919 1.00 95.25 656 HIS A C 1
ATOM 5073 O O . HIS A 1 656 ? 18.496 -4.926 -27.067 1.00 95.25 656 HIS A O 1
ATOM 5079 N N . GLU A 1 657 ? 19.013 -4.008 -29.046 1.00 93.94 657 GLU A N 1
ATOM 5080 C CA . GLU A 1 657 ? 17.637 -3.687 -29.413 1.00 93.94 657 GLU A CA 1
ATOM 5081 C C . GLU A 1 657 ? 16.913 -4.964 -29.839 1.00 93.94 657 GLU A C 1
ATOM 5083 O O . GLU A 1 657 ? 17.342 -5.662 -30.760 1.00 93.94 657 GLU A O 1
ATOM 5088 N N . PHE A 1 658 ? 15.820 -5.276 -29.153 1.00 87.06 658 PHE A N 1
ATOM 5089 C CA . PHE A 1 658 ? 15.044 -6.490 -29.383 1.00 87.06 658 PHE A CA 1
ATOM 5090 C C . PHE A 1 658 ? 13.861 -6.248 -30.323 1.00 87.06 658 PHE A C 1
ATOM 5092 O O . PHE A 1 658 ? 13.596 -7.065 -31.204 1.00 87.06 658 PHE A O 1
ATOM 5099 N N . ALA A 1 659 ? 13.149 -5.140 -30.113 1.00 83.69 659 ALA A N 1
ATOM 5100 C CA . ALA A 1 659 ? 11.980 -4.724 -30.880 1.00 83.69 659 ALA A CA 1
ATOM 5101 C C . ALA A 1 659 ? 11.741 -3.217 -30.714 1.00 83.69 659 ALA A C 1
ATOM 5103 O O . ALA A 1 659 ? 12.161 -2.619 -29.718 1.00 83.69 659 ALA A O 1
ATOM 5104 N N . GLU A 1 660 ? 11.016 -2.621 -31.657 1.00 83.88 660 GLU A N 1
ATOM 5105 C CA . GLU A 1 660 ? 10.484 -1.264 -31.544 1.00 83.88 660 GLU A CA 1
ATOM 5106 C C . GLU A 1 660 ? 9.082 -1.164 -32.151 1.00 83.88 660 GLU A C 1
ATOM 5108 O O . GLU A 1 660 ? 8.718 -1.933 -33.044 1.00 83.88 660 GLU A O 1
ATOM 5113 N N . PHE A 1 661 ? 8.307 -0.208 -31.649 1.00 81.88 661 PHE A N 1
ATOM 5114 C CA . PHE A 1 661 ? 6.951 0.101 -32.084 1.00 81.88 661 PHE A CA 1
ATOM 5115 C C . PHE A 1 661 ? 6.798 1.620 -32.158 1.00 81.88 661 PHE A C 1
ATOM 5117 O O . PHE A 1 661 ? 7.128 2.309 -31.192 1.00 81.88 661 PHE A O 1
ATOM 5124 N N . THR A 1 662 ? 6.294 2.153 -33.269 1.00 83.12 662 THR A N 1
ATOM 5125 C CA . THR A 1 662 ? 5.975 3.588 -33.385 1.00 83.12 662 THR A CA 1
ATOM 5126 C C . THR A 1 662 ? 4.477 3.853 -33.255 1.00 83.12 662 THR A C 1
ATOM 5128 O O . THR A 1 662 ? 3.658 2.933 -33.293 1.00 83.12 662 THR A O 1
ATOM 5131 N N . ALA A 1 663 ? 4.074 5.117 -33.141 1.00 77.50 663 ALA A N 1
ATOM 5132 C CA . ALA A 1 663 ? 2.653 5.462 -33.141 1.00 77.50 663 ALA A CA 1
ATOM 5133 C C . ALA A 1 663 ? 1.918 5.008 -34.412 1.00 77.50 663 ALA A C 1
ATOM 5135 O O . ALA A 1 663 ? 0.743 4.664 -34.328 1.00 77.50 663 ALA A O 1
ATOM 5136 N N . GLU A 1 664 ? 2.582 4.939 -35.567 1.00 75.88 664 GLU A N 1
ATOM 5137 C CA . GLU A 1 664 ? 1.989 4.376 -36.787 1.00 75.88 664 GLU A CA 1
ATOM 5138 C C . GLU A 1 664 ? 1.750 2.864 -36.678 1.00 75.88 664 GLU A C 1
ATOM 5140 O O . GLU A 1 664 ? 0.838 2.333 -37.311 1.00 75.88 664 GLU A O 1
ATOM 5145 N N . ASP A 1 665 ? 2.558 2.171 -35.874 1.00 70.00 665 ASP A N 1
ATOM 5146 C CA . ASP A 1 665 ? 2.454 0.732 -35.657 1.00 70.00 665 ASP A CA 1
ATOM 5147 C C . ASP A 1 665 ? 1.336 0.347 -34.683 1.00 70.00 665 ASP A C 1
ATOM 5149 O O . ASP A 1 665 ? 0.742 -0.721 -34.849 1.00 70.00 665 ASP A O 1
ATOM 5153 N N . VAL A 1 666 ? 1.108 1.154 -33.638 1.00 71.06 666 VAL A N 1
ATOM 5154 C CA . VAL A 1 666 ? 0.275 0.756 -32.485 1.00 71.06 666 VAL A CA 1
ATOM 5155 C C . VAL A 1 666 ? -0.735 1.803 -32.011 1.00 71.06 666 VAL A C 1
ATOM 5157 O O . VAL A 1 666 ? -1.584 1.489 -31.178 1.00 71.06 666 VAL A O 1
ATOM 5160 N N . GLY A 1 667 ? -0.664 3.038 -32.508 1.00 69.06 667 GLY A N 1
ATOM 5161 C CA . GLY A 1 667 ? -1.548 4.130 -32.103 1.00 69.06 667 GLY A CA 1
ATOM 5162 C C . GLY A 1 667 ? -2.999 3.946 -32.557 1.00 69.06 667 GLY A C 1
ATOM 5163 O O . GLY A 1 667 ? -3.303 3.255 -33.531 1.00 69.06 667 GLY A O 1
ATOM 5164 N N . THR A 1 668 ? -3.919 4.594 -31.845 1.00 65.44 668 THR A N 1
ATOM 5165 C CA . THR A 1 668 ? -5.314 4.750 -32.274 1.00 65.44 668 THR A CA 1
ATOM 5166 C C . THR A 1 668 ? -5.483 6.051 -33.058 1.00 65.44 668 THR A C 1
ATOM 5168 O O . THR A 1 668 ? -4.579 6.877 -33.162 1.00 65.44 668 THR A O 1
ATOM 5171 N N . SER A 1 669 ? -6.690 6.295 -33.576 1.00 63.28 669 SER A N 1
ATOM 5172 C CA . SER A 1 669 ? -7.040 7.607 -34.133 1.00 63.28 669 SER A CA 1
ATOM 5173 C C . SER A 1 669 ? -7.033 8.738 -33.095 1.00 63.28 669 SER A C 1
ATOM 5175 O O . SER A 1 669 ? -7.208 9.900 -33.468 1.00 63.28 669 SER A O 1
ATOM 5177 N N . GLU A 1 670 ? -6.911 8.408 -31.806 1.00 63.03 670 GLU A N 1
ATOM 5178 C CA . GLU A 1 670 ? -7.060 9.335 -30.690 1.00 63.03 670 GLU A CA 1
ATOM 5179 C C . GLU A 1 670 ? -5.769 9.507 -29.874 1.00 63.03 670 GLU A C 1
ATOM 5181 O O . GLU A 1 670 ? -5.547 10.614 -29.392 1.00 63.03 670 GLU A O 1
ATOM 5186 N N . SER A 1 671 ? -4.915 8.484 -29.736 1.00 70.75 671 SER A N 1
ATOM 5187 C CA . SER A 1 671 ? -3.685 8.515 -28.923 1.00 70.75 671 SER A CA 1
ATOM 5188 C C . SER A 1 671 ? -2.599 7.556 -29.446 1.00 70.75 671 SER A C 1
ATOM 5190 O O . SER A 1 671 ? -2.858 6.716 -30.305 1.00 70.75 671 SER A O 1
ATOM 5192 N N . GLY A 1 672 ? -1.362 7.678 -28.950 1.00 78.12 672 GLY A N 1
ATOM 5193 C CA . GLY A 1 672 ? -0.253 6.805 -29.346 1.00 78.12 672 GLY A CA 1
ATOM 5194 C C . GLY A 1 672 ? 0.922 6.818 -28.367 1.00 78.12 672 GLY A C 1
ATOM 5195 O O . GLY A 1 672 ? 0.962 7.609 -27.417 1.00 78.12 672 GLY A O 1
ATOM 5196 N N . LEU A 1 673 ? 1.875 5.919 -28.613 1.00 85.44 673 LEU A N 1
ATOM 5197 C CA . LEU A 1 673 ? 3.175 5.846 -27.945 1.00 85.44 673 LEU A CA 1
ATOM 5198 C C . LEU A 1 673 ? 4.243 5.424 -28.957 1.00 85.44 673 LEU A C 1
ATOM 5200 O O . LEU A 1 673 ? 3.914 4.759 -29.941 1.00 85.44 673 LEU A O 1
ATOM 5204 N N . ASN A 1 674 ? 5.501 5.754 -28.676 1.00 88.50 674 ASN A N 1
ATOM 5205 C CA . ASN A 1 674 ? 6.638 5.044 -29.257 1.00 88.50 674 ASN A CA 1
ATOM 5206 C C . ASN A 1 674 ? 7.261 4.169 -28.171 1.00 88.50 674 ASN A C 1
ATOM 5208 O O . ASN A 1 674 ? 7.339 4.578 -27.012 1.00 88.50 674 ASN A O 1
ATOM 5212 N N . SER A 1 675 ? 7.702 2.972 -28.538 1.00 90.06 675 SER A N 1
ATOM 5213 C CA . SER A 1 675 ? 8.310 2.009 -27.627 1.00 90.06 675 SER A CA 1
ATOM 5214 C C . SER A 1 675 ? 9.543 1.380 -28.246 1.00 90.06 675 SER A C 1
ATOM 5216 O O . SER A 1 675 ? 9.570 1.074 -29.440 1.00 90.06 675 SER A O 1
ATOM 5218 N N . LYS A 1 676 ? 10.566 1.153 -27.427 1.00 92.69 676 LYS A N 1
ATOM 5219 C CA . LYS A 1 676 ? 11.777 0.444 -27.830 1.00 92.69 676 LYS A CA 1
ATOM 5220 C C . LYS A 1 676 ? 12.258 -0.453 -26.709 1.00 92.69 676 LYS A C 1
ATOM 5222 O O . LYS A 1 676 ? 12.266 -0.067 -25.541 1.00 92.69 676 LYS A O 1
ATOM 5227 N N . MET A 1 677 ? 12.651 -1.666 -27.073 1.00 92.00 677 MET A N 1
ATOM 5228 C CA . MET A 1 677 ? 12.980 -2.713 -26.123 1.00 92.00 677 MET A CA 1
ATOM 5229 C C . MET A 1 677 ? 14.449 -3.083 -26.161 1.00 92.00 677 MET A C 1
ATOM 5231 O O . MET A 1 677 ? 14.992 -3.370 -27.228 1.00 92.00 677 MET A O 1
ATOM 5235 N N . LEU A 1 678 ? 15.059 -3.137 -24.979 1.00 96.25 678 LEU A N 1
ATOM 5236 C CA . LEU A 1 678 ? 16.404 -3.657 -24.786 1.00 96.25 678 LEU A CA 1
ATOM 5237 C C . LEU A 1 678 ? 16.369 -5.059 -24.176 1.00 96.25 678 LEU A C 1
ATOM 5239 O O . LEU A 1 678 ? 15.524 -5.348 -23.326 1.00 96.25 678 LEU A O 1
ATOM 5243 N N . ALA A 1 679 ? 17.306 -5.905 -24.597 1.00 96.50 679 ALA A N 1
ATOM 5244 C CA . ALA A 1 679 ? 17.475 -7.263 -24.100 1.00 96.50 679 ALA A CA 1
ATOM 5245 C C . ALA A 1 679 ? 18.943 -7.578 -23.787 1.00 96.50 679 ALA A C 1
ATOM 5247 O O . ALA A 1 679 ? 19.845 -7.072 -24.454 1.00 96.50 679 ALA A O 1
ATOM 5248 N N . ASN A 1 680 ? 19.172 -8.445 -22.799 1.00 97.31 680 ASN A N 1
ATOM 5249 C CA . ASN A 1 680 ? 20.493 -9.038 -22.572 1.00 97.31 680 ASN A CA 1
ATOM 5250 C C . ASN A 1 680 ? 20.832 -10.089 -23.651 1.00 97.31 680 ASN A C 1
ATOM 5252 O O . ASN A 1 680 ? 19.963 -10.520 -24.410 1.00 97.31 680 ASN A O 1
ATOM 5256 N N . ASN A 1 681 ? 22.067 -10.593 -23.662 1.00 95.06 681 ASN A N 1
ATOM 5257 C CA . ASN A 1 681 ? 22.577 -11.561 -24.645 1.00 95.06 681 ASN A CA 1
ATOM 5258 C C . ASN A 1 681 ? 21.686 -12.799 -24.825 1.00 95.06 681 ASN A C 1
ATOM 5260 O O . ASN A 1 681 ? 21.492 -13.270 -25.949 1.00 95.06 681 ASN A O 1
ATOM 5264 N N . ASN A 1 682 ? 21.171 -13.336 -23.716 1.00 90.44 682 ASN A N 1
ATOM 5265 C CA . ASN A 1 682 ? 20.314 -14.526 -23.702 1.00 90.44 682 ASN A CA 1
ATOM 5266 C C . ASN A 1 682 ? 18.825 -14.194 -23.870 1.00 90.44 682 ASN A C 1
ATOM 5268 O O . ASN A 1 682 ? 18.002 -15.106 -23.927 1.00 90.44 682 ASN A O 1
ATOM 5272 N N . GLU A 1 683 ? 18.486 -12.906 -23.941 1.00 93.19 683 GLU A N 1
ATOM 5273 C CA . GLU A 1 683 ? 17.129 -12.375 -24.082 1.00 93.19 683 GLU A CA 1
ATOM 5274 C C . GLU A 1 683 ? 16.178 -12.834 -22.960 1.00 93.19 683 GLU A C 1
ATOM 5276 O O . GLU A 1 683 ? 14.968 -12.930 -23.145 1.00 93.19 683 GLU A O 1
ATOM 5281 N N . THR A 1 684 ? 16.734 -13.123 -21.780 1.00 90.56 684 THR A N 1
ATOM 5282 C CA . THR A 1 684 ? 16.018 -13.505 -20.551 1.00 90.56 684 THR A CA 1
ATOM 5283 C C . THR A 1 684 ? 15.629 -12.301 -19.695 1.00 90.56 684 THR A C 1
ATOM 5285 O O . THR A 1 684 ? 14.773 -12.420 -18.821 1.00 90.56 684 THR A O 1
ATOM 5288 N N . VAL A 1 685 ? 16.261 -11.150 -19.930 1.00 96.44 685 VAL A N 1
ATOM 5289 C CA . VAL A 1 685 ? 15.972 -9.866 -19.289 1.00 96.44 685 VAL A CA 1
ATOM 5290 C C . VAL A 1 685 ? 15.552 -8.893 -20.375 1.00 96.44 685 VAL A C 1
ATOM 5292 O O . VAL A 1 685 ? 16.322 -8.627 -21.295 1.00 96.44 685 VAL A O 1
ATOM 5295 N N . LEU A 1 686 ? 14.336 -8.370 -20.250 1.00 96.75 686 LEU A N 1
ATOM 5296 C CA . LEU A 1 686 ? 13.695 -7.508 -21.235 1.00 96.75 686 LEU A CA 1
ATOM 5297 C C . LEU A 1 686 ? 13.257 -6.209 -20.551 1.00 96.75 686 LEU A C 1
ATOM 5299 O O . LEU A 1 686 ? 12.457 -6.239 -19.611 1.00 96.75 686 LEU A O 1
ATOM 5303 N N . ILE A 1 687 ? 13.788 -5.075 -21.013 1.00 97.00 687 ILE A N 1
ATOM 5304 C CA . ILE A 1 687 ? 13.499 -3.740 -20.466 1.00 97.00 687 ILE A CA 1
ATOM 5305 C C . ILE A 1 687 ? 12.949 -2.856 -21.592 1.00 97.00 687 ILE A C 1
ATOM 5307 O O . ILE A 1 687 ? 13.717 -2.200 -22.307 1.00 97.00 687 ILE A O 1
ATOM 5311 N N . PRO A 1 688 ? 11.624 -2.862 -21.800 1.00 95.75 688 PRO A N 1
ATOM 5312 C CA . PRO A 1 688 ? 10.958 -1.949 -22.716 1.00 95.75 688 PRO A CA 1
ATOM 5313 C C . PRO A 1 688 ? 10.898 -0.537 -22.129 1.00 95.75 688 PRO A C 1
ATOM 5315 O O . PRO A 1 688 ? 10.754 -0.359 -20.919 1.00 95.75 688 PRO A O 1
ATOM 5318 N N . MET A 1 689 ? 10.999 0.470 -22.991 1.00 97.06 689 MET A N 1
ATOM 5319 C CA . MET A 1 689 ? 10.824 1.878 -22.639 1.00 97.06 689 MET A CA 1
ATOM 5320 C C . MET A 1 689 ? 9.826 2.526 -23.593 1.00 97.06 689 MET A C 1
ATOM 5322 O O . MET A 1 689 ? 9.883 2.259 -24.792 1.00 97.06 689 MET A O 1
ATOM 5326 N N . ASN A 1 690 ? 8.945 3.381 -23.071 1.00 95.00 690 ASN A N 1
ATOM 5327 C CA . ASN A 1 690 ? 7.944 4.108 -23.853 1.00 95.00 690 ASN A CA 1
ATOM 5328 C C . ASN A 1 690 ? 8.096 5.625 -23.699 1.00 95.00 690 ASN A C 1
ATOM 5330 O O . ASN A 1 690 ? 8.385 6.098 -22.600 1.00 95.00 690 ASN A O 1
ATOM 5334 N N . GLU A 1 691 ? 7.787 6.373 -24.757 1.00 94.62 691 GLU A N 1
ATOM 5335 C CA . GLU A 1 691 ? 7.587 7.831 -24.723 1.00 94.62 691 GLU A CA 1
ATOM 5336 C C . GLU A 1 691 ? 6.178 8.226 -25.201 1.00 94.62 691 GLU A C 1
ATOM 5338 O O . GLU A 1 691 ? 5.551 7.488 -25.979 1.00 94.62 691 GLU A O 1
ATOM 5343 N N . PRO A 1 692 ? 5.650 9.378 -24.742 1.00 91.81 692 PRO A N 1
ATOM 5344 C CA . PRO A 1 692 ? 4.380 9.897 -25.227 1.00 91.81 692 PRO A CA 1
ATOM 5345 C C . PRO A 1 692 ? 4.493 10.423 -26.662 1.00 91.81 692 PRO A C 1
ATOM 5347 O O . PRO A 1 692 ? 5.489 11.028 -27.048 1.00 91.81 692 PRO A O 1
ATOM 5350 N N . VAL A 1 693 ? 3.412 10.285 -27.433 1.00 87.44 693 VAL A N 1
ATOM 5351 C CA . VAL A 1 693 ? 3.250 11.008 -28.703 1.00 87.44 693 VAL A CA 1
ATOM 5352 C C . VAL A 1 693 ? 2.294 12.180 -28.511 1.00 87.44 693 VAL A C 1
ATOM 5354 O O . VAL A 1 693 ? 1.121 12.007 -28.167 1.00 87.44 693 VAL A O 1
ATOM 5357 N N . HIS A 1 694 ? 2.817 13.388 -28.720 1.00 84.50 694 HIS A N 1
ATOM 5358 C CA . HIS A 1 694 ? 2.093 14.648 -28.559 1.00 84.50 694 HIS A CA 1
ATOM 5359 C C . HIS A 1 694 ? 1.300 15.034 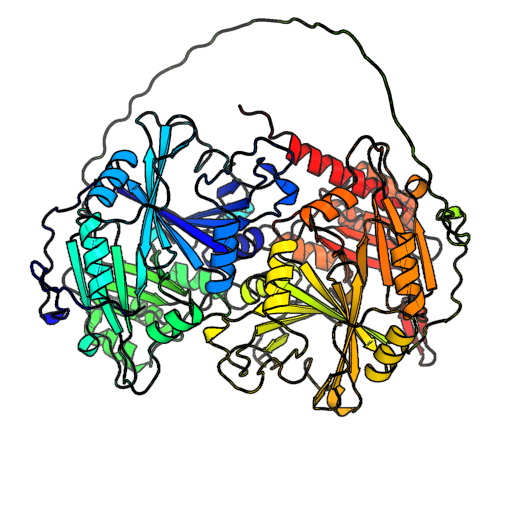-29.819 1.00 84.50 694 HIS A C 1
ATOM 5361 O O . HIS A 1 694 ? 1.547 14.531 -30.912 1.00 84.50 694 HIS A O 1
ATOM 5367 N N . GLY A 1 695 ? 0.346 15.962 -29.675 1.00 78.12 695 GLY A N 1
ATOM 5368 C CA . GLY A 1 695 ? -0.457 16.475 -30.797 1.00 78.12 695 GLY A CA 1
ATOM 5369 C C . GLY A 1 695 ? -1.582 15.543 -31.268 1.00 78.12 695 GLY A C 1
ATOM 5370 O O . GLY A 1 695 ? -2.215 15.807 -32.288 1.00 78.12 695 GLY A O 1
ATOM 5371 N N . THR A 1 696 ? -1.840 14.468 -30.526 1.00 77.44 696 THR A N 1
ATOM 5372 C CA . THR A 1 696 ? -2.965 13.547 -30.713 1.00 77.44 696 THR A CA 1
ATOM 5373 C C . THR A 1 696 ? -4.260 14.132 -30.124 1.00 77.44 696 THR A C 1
ATOM 5375 O O . THR A 1 696 ? -4.229 15.087 -29.345 1.00 77.44 696 THR A O 1
ATOM 5378 N N . LYS A 1 697 ? -5.432 13.621 -30.534 1.00 75.88 697 LYS A N 1
ATOM 5379 C CA . LYS A 1 697 ? -6.735 14.174 -30.098 1.00 75.88 697 LYS A CA 1
ATOM 5380 C C . LYS A 1 697 ? -6.979 13.999 -28.600 1.00 75.88 697 LYS A C 1
ATOM 5382 O O . LYS A 1 697 ? -7.646 14.826 -27.982 1.00 75.88 697 LYS A O 1
ATOM 5387 N N . ARG A 1 698 ? -6.475 12.905 -28.035 1.00 73.19 698 ARG A N 1
ATOM 5388 C CA . ARG A 1 698 ? -6.465 12.613 -26.607 1.00 73.19 698 ARG A CA 1
ATOM 5389 C C . ARG A 1 698 ? -5.048 12.642 -26.088 1.00 73.19 698 ARG A C 1
ATOM 5391 O O . ARG A 1 698 ? -4.095 12.343 -26.795 1.00 73.19 698 ARG A O 1
ATOM 5398 N N . LYS A 1 699 ? -4.938 12.952 -24.805 1.00 78.94 699 LYS A N 1
ATOM 5399 C CA . LYS A 1 699 ? -3.684 12.846 -24.078 1.00 78.94 699 LYS A CA 1
ATOM 5400 C C . 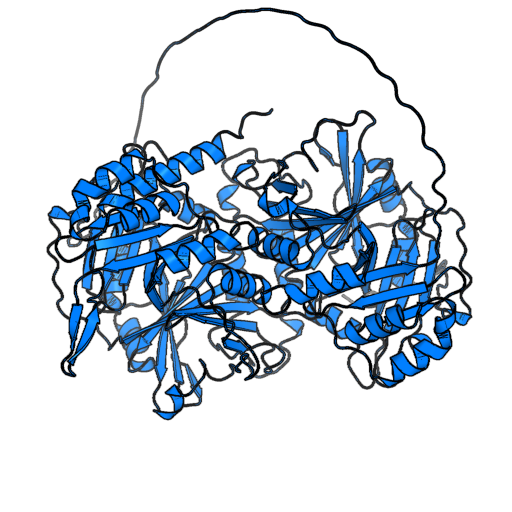LYS A 1 699 ? -3.181 11.402 -24.120 1.00 78.94 699 LYS A C 1
ATOM 5402 O O . LYS A 1 699 ? -3.952 10.483 -23.868 1.00 78.94 699 LYS A O 1
ATOM 5407 N N . SER A 1 700 ? -1.902 11.215 -24.440 1.00 82.50 700 SER A N 1
ATOM 5408 C CA . SER A 1 700 ? -1.265 9.898 -24.362 1.00 82.50 700 SER A CA 1
ATOM 5409 C C . SER A 1 700 ? -1.292 9.397 -22.918 1.00 82.50 700 SER A C 1
ATOM 5411 O O . SER A 1 700 ? -0.922 10.124 -21.999 1.00 82.50 700 SER A O 1
ATOM 5413 N N . GLN A 1 701 ? -1.646 8.133 -22.717 1.00 83.62 701 GLN A N 1
ATOM 5414 C CA . GLN A 1 701 ? -1.555 7.438 -21.433 1.00 83.62 701 GLN A CA 1
ATOM 5415 C C . GLN A 1 701 ? -0.133 7.456 -20.847 1.00 83.62 701 GLN A C 1
ATOM 5417 O O . GLN A 1 701 ? 0.027 7.413 -19.630 1.00 83.62 701 GLN A O 1
ATOM 5422 N N . ILE A 1 702 ? 0.908 7.555 -21.689 1.00 89.75 702 ILE A N 1
ATOM 5423 C CA . ILE A 1 702 ? 2.292 7.725 -21.217 1.00 89.75 702 ILE A CA 1
ATOM 5424 C C . ILE A 1 702 ? 2.463 9.106 -20.580 1.00 89.75 702 ILE A C 1
ATOM 5426 O O . ILE A 1 702 ? 3.075 9.222 -19.524 1.00 89.75 702 ILE A O 1
ATOM 5430 N N . GLN A 1 703 ? 1.863 10.142 -21.169 1.00 89.25 703 GLN A N 1
ATOM 5431 C CA . GLN A 1 703 ? 1.869 11.485 -20.596 1.00 89.25 703 GLN A CA 1
ATOM 5432 C C . GLN A 1 703 ? 1.055 11.534 -19.295 1.00 89.25 703 GLN A C 1
ATOM 5434 O O . GLN A 1 703 ? 1.525 12.101 -18.313 1.00 89.25 703 GLN A O 1
ATOM 5439 N N . THR A 1 704 ? -0.119 10.891 -19.258 1.00 87.12 704 THR A N 1
ATOM 5440 C CA . THR A 1 704 ? -0.911 10.739 -18.025 1.00 87.12 704 THR A CA 1
ATOM 5441 C C . THR A 1 704 ? -0.093 10.048 -16.929 1.00 87.12 704 THR A C 1
ATOM 5443 O O . THR A 1 704 ? -0.071 10.518 -15.794 1.00 87.12 704 THR A O 1
ATOM 5446 N N . PHE A 1 705 ? 0.651 8.985 -17.262 1.00 91.75 705 PHE A N 1
ATOM 5447 C CA . PHE A 1 705 ? 1.576 8.350 -16.322 1.00 91.75 705 PHE A CA 1
ATOM 5448 C C . PHE A 1 705 ? 2.626 9.344 -15.814 1.00 91.75 705 PHE A C 1
ATOM 5450 O O . PHE A 1 705 ? 2.769 9.485 -14.606 1.00 91.75 705 PHE A O 1
ATOM 5457 N N . LEU A 1 706 ? 3.349 10.035 -16.705 1.00 93.25 706 LEU A N 1
ATOM 5458 C CA . LEU A 1 706 ? 4.451 10.930 -16.324 1.00 93.25 706 LEU A CA 1
ATOM 5459 C C . LEU A 1 706 ? 3.982 12.068 -15.413 1.00 93.25 706 LEU A C 1
ATOM 5461 O O . LEU A 1 706 ? 4.714 12.476 -14.519 1.00 93.25 706 LEU A O 1
ATOM 5465 N N . GLU A 1 707 ? 2.764 12.560 -15.599 1.00 89.56 707 GLU A N 1
ATOM 5466 C CA . GLU A 1 707 ? 2.192 13.577 -14.721 1.00 89.56 707 GLU A CA 1
ATOM 5467 C C . GLU A 1 707 ? 1.822 12.999 -13.364 1.00 89.56 707 GLU A C 1
ATOM 5469 O O . GLU A 1 707 ? 2.329 13.471 -12.349 1.00 89.56 707 GLU A O 1
ATOM 5474 N N . HIS A 1 708 ? 1.004 11.943 -13.328 1.00 89.25 708 HIS A N 1
ATOM 5475 C CA . HIS A 1 708 ? 0.530 11.358 -12.071 1.00 89.25 708 HIS A CA 1
ATOM 5476 C C . HIS A 1 708 ? 1.654 10.690 -11.258 1.00 89.25 708 HIS A C 1
ATOM 5478 O O . HIS A 1 708 ? 1.551 10.571 -10.032 1.00 89.25 708 HIS A O 1
ATOM 5484 N N . ASN A 1 709 ? 2.718 10.258 -11.935 1.00 94.12 709 ASN A N 1
ATOM 5485 C CA . ASN A 1 709 ? 3.931 9.713 -11.342 1.00 94.12 709 ASN A CA 1
ATOM 5486 C C . ASN A 1 709 ? 4.986 10.790 -11.043 1.00 94.12 709 ASN A C 1
ATOM 5488 O O . ASN A 1 709 ? 5.991 10.447 -10.452 1.00 94.12 709 ASN A O 1
ATOM 5492 N N . GLU A 1 710 ? 4.824 12.055 -11.439 1.00 94.94 710 GLU A N 1
ATOM 5493 C CA . GLU A 1 710 ? 5.868 13.098 -11.308 1.00 94.94 710 GLU A CA 1
ATOM 5494 C C . GLU A 1 710 ? 7.205 12.761 -11.996 1.00 94.94 710 GLU A C 1
ATOM 5496 O O . GLU A 1 710 ? 8.286 13.075 -11.502 1.00 94.94 710 GLU A O 1
ATOM 5501 N N . GLY A 1 711 ? 7.141 12.134 -13.169 1.00 95.75 711 GLY A N 1
ATOM 5502 C CA . GLY A 1 711 ? 8.304 11.837 -13.997 1.00 95.75 711 GLY A CA 1
ATOM 5503 C C . GLY A 1 711 ? 8.443 10.359 -14.366 1.00 95.75 711 GLY A C 1
ATOM 5504 O O . GLY A 1 711 ? 7.482 9.589 -14.249 1.00 95.75 711 GLY A O 1
ATOM 5505 N N . PRO A 1 712 ? 9.628 9.956 -14.865 1.00 98.19 712 PRO A N 1
ATOM 5506 C CA . PRO A 1 712 ? 9.869 8.601 -15.344 1.00 98.19 712 PRO A CA 1
ATOM 5507 C C . PRO A 1 712 ? 9.712 7.544 -14.250 1.00 98.19 712 PRO A C 1
ATOM 5509 O O . PRO A 1 712 ? 10.035 7.785 -13.089 1.00 98.19 712 PRO A O 1
ATOM 5512 N N . GLY A 1 713 ? 9.287 6.342 -14.632 1.00 98.38 713 GLY A N 1
ATOM 5513 C CA . GLY A 1 713 ? 9.090 5.241 -13.691 1.00 98.38 713 GLY A CA 1
ATOM 5514 C C . GLY A 1 713 ? 8.653 3.948 -14.369 1.00 98.38 713 GLY A C 1
ATOM 5515 O O . GLY A 1 713 ? 8.437 3.918 -15.581 1.00 98.38 713 GLY A O 1
ATOM 5516 N N . ILE A 1 714 ? 8.514 2.875 -13.585 1.00 98.56 714 ILE A N 1
ATOM 5517 C CA . ILE A 1 714 ? 7.962 1.605 -14.074 1.00 98.56 714 ILE A CA 1
ATOM 5518 C C . ILE A 1 714 ? 6.454 1.746 -14.270 1.00 98.56 714 ILE A C 1
ATOM 5520 O O . ILE A 1 714 ? 5.716 2.015 -13.324 1.00 98.56 714 ILE A O 1
ATOM 5524 N N . GLN A 1 715 ? 6.005 1.526 -15.500 1.00 97.19 715 GLN A N 1
ATOM 5525 C CA . GLN A 1 715 ? 4.596 1.523 -15.866 1.00 97.19 715 GLN A CA 1
ATOM 5526 C C . GLN A 1 715 ? 3.950 0.169 -15.595 1.00 97.19 715 GLN A C 1
ATOM 5528 O O . GLN A 1 715 ? 2.866 0.107 -15.026 1.00 97.19 715 GLN A O 1
ATOM 5533 N N . HIS A 1 716 ? 4.583 -0.922 -16.019 1.00 97.81 716 HIS A N 1
ATOM 5534 C CA . HIS A 1 716 ? 4.027 -2.241 -15.770 1.00 97.81 716 HIS A CA 1
ATOM 5535 C C . HIS A 1 716 ? 5.076 -3.335 -15.670 1.00 97.81 716 HIS A C 1
ATOM 5537 O O . HIS A 1 716 ? 6.211 -3.208 -16.137 1.00 97.81 716 HIS A O 1
ATOM 5543 N N . LEU A 1 717 ? 4.654 -4.418 -15.026 1.00 98.62 717 LEU A N 1
ATOM 5544 C CA . LEU A 1 717 ? 5.407 -5.651 -14.868 1.00 98.62 717 LEU A CA 1
ATOM 5545 C C . LEU A 1 717 ? 4.598 -6.781 -15.495 1.00 98.62 717 LEU A C 1
ATOM 5547 O O . LEU A 1 717 ? 3.459 -7.019 -15.083 1.00 98.62 717 LEU A O 1
ATOM 5551 N N . ALA A 1 718 ? 5.189 -7.475 -16.463 1.00 97.94 718 ALA A N 1
ATOM 5552 C CA . ALA A 1 718 ? 4.561 -8.619 -17.103 1.00 97.94 718 ALA A CA 1
ATOM 5553 C C . ALA A 1 718 ? 4.972 -9.916 -16.418 1.00 97.94 718 ALA A C 1
ATOM 5555 O O . ALA A 1 718 ? 6.153 -10.267 -16.365 1.00 97.94 718 ALA A O 1
ATOM 5556 N N . LEU A 1 719 ? 3.993 -10.632 -15.878 1.00 98.50 719 LEU A N 1
ATOM 5557 C CA . LEU A 1 719 ? 4.188 -11.829 -15.074 1.00 98.50 719 LEU A CA 1
ATOM 5558 C C . LEU A 1 719 ? 3.790 -13.045 -15.904 1.00 98.50 719 LEU A C 1
ATOM 5560 O O . LEU A 1 719 ? 2.629 -13.200 -16.287 1.00 98.50 719 LEU A O 1
ATOM 5564 N N . ALA A 1 720 ? 4.761 -13.908 -16.190 1.00 97.75 720 ALA A N 1
ATOM 5565 C CA . ALA A 1 720 ? 4.514 -15.117 -16.956 1.00 97.75 720 ALA A CA 1
ATOM 5566 C C . ALA A 1 720 ? 3.868 -16.185 -16.068 1.00 97.75 720 ALA A C 1
ATOM 5568 O O . ALA A 1 720 ? 4.420 -16.539 -15.021 1.00 97.75 720 ALA A O 1
ATOM 5569 N N . SER A 1 721 ? 2.730 -16.706 -16.514 1.00 97.75 721 SER A N 1
ATOM 5570 C CA . SER A 1 721 ? 2.035 -17.851 -15.934 1.00 97.75 721 SER A CA 1
ATOM 5571 C C . SER A 1 721 ? 2.281 -19.120 -16.754 1.00 97.75 721 SER A C 1
ATOM 5573 O O . SER A 1 721 ? 2.454 -19.065 -17.975 1.00 97.75 721 SER A O 1
ATOM 5575 N N . GLU A 1 722 ? 2.300 -20.268 -16.078 1.00 95.62 722 GLU A N 1
ATOM 5576 C CA . GLU A 1 722 ? 2.293 -21.583 -16.733 1.00 95.62 722 GLU A CA 1
ATOM 5577 C C . GLU A 1 722 ? 0.890 -22.021 -17.197 1.00 95.62 722 GLU A C 1
ATOM 5579 O O . GLU A 1 722 ? 0.777 -22.786 -18.155 1.00 95.62 722 GLU A O 1
ATOM 5584 N N . ASP A 1 723 ? -0.162 -21.499 -16.556 1.00 97.00 723 ASP A N 1
ATOM 5585 C CA . ASP A 1 723 ? -1.576 -21.671 -16.911 1.00 97.00 723 ASP A CA 1
ATOM 5586 C C . ASP A 1 723 ? -2.326 -20.359 -16.644 1.00 97.00 723 ASP A C 1
ATOM 5588 O O . ASP A 1 723 ? -2.880 -20.128 -15.564 1.00 97.00 723 ASP A O 1
ATOM 5592 N N . ILE A 1 724 ? -2.347 -19.476 -17.645 1.00 97.56 724 ILE A N 1
ATOM 5593 C CA . ILE A 1 724 ? -2.999 -18.170 -17.549 1.00 97.56 724 ILE A CA 1
ATOM 5594 C C . ILE A 1 724 ? -4.490 -18.304 -17.240 1.00 97.56 724 ILE A C 1
ATOM 5596 O O . ILE A 1 724 ? -5.034 -17.479 -16.509 1.00 97.56 724 ILE A O 1
ATOM 5600 N N . PHE A 1 725 ? -5.162 -19.347 -17.730 1.00 97.69 725 PHE A N 1
ATOM 5601 C CA . PHE A 1 725 ? -6.586 -19.537 -17.479 1.00 97.69 725 PHE A CA 1
ATOM 5602 C C . PHE A 1 725 ? -6.839 -19.874 -16.005 1.00 97.69 725 PHE A C 1
ATOM 5604 O O . PHE A 1 725 ? -7.702 -19.265 -15.366 1.00 97.69 725 PHE A O 1
ATOM 5611 N N . GLY A 1 726 ? -6.051 -20.796 -15.439 1.00 97.88 726 GLY A N 1
ATOM 5612 C CA . GLY A 1 726 ? -6.054 -21.111 -14.010 1.00 97.88 726 GLY A CA 1
ATOM 5613 C C . GLY A 1 726 ? -5.743 -19.888 -13.150 1.00 97.88 726 GLY A C 1
ATOM 5614 O O . GLY A 1 726 ? -6.522 -19.553 -12.252 1.00 97.88 726 GLY A O 1
ATOM 5615 N N . THR A 1 727 ? -4.676 -19.162 -13.492 1.00 98.31 727 THR A N 1
ATOM 5616 C CA . THR A 1 727 ? -4.278 -17.930 -12.800 1.00 98.31 727 THR A CA 1
ATOM 5617 C C . THR A 1 727 ? -5.402 -16.900 -12.786 1.00 98.31 727 THR A C 1
ATOM 5619 O O . THR A 1 727 ? -5.771 -16.396 -11.725 1.00 98.31 727 THR A O 1
ATOM 5622 N N . LEU A 1 728 ? -6.000 -16.604 -13.942 1.00 98.06 728 LEU A N 1
ATOM 5623 C CA . LEU A 1 728 ? -7.027 -15.571 -14.048 1.00 98.06 728 LEU A CA 1
ATOM 5624 C C . LEU A 1 728 ? -8.337 -15.958 -13.372 1.00 98.06 728 LEU A C 1
ATOM 5626 O O . LEU A 1 728 ? -8.974 -15.087 -12.778 1.00 98.06 728 LEU A O 1
ATOM 5630 N N . ARG A 1 729 ? -8.725 -17.240 -13.384 1.00 97.38 729 ARG A N 1
ATOM 5631 C CA . ARG A 1 729 ? -9.864 -17.719 -12.583 1.00 97.38 729 ARG A CA 1
ATOM 5632 C C . ARG A 1 729 ? -9.651 -17.428 -11.100 1.00 97.38 729 ARG A C 1
ATOM 5634 O O . ARG A 1 729 ? -10.559 -16.915 -10.445 1.00 97.38 729 ARG A O 1
ATOM 5641 N N . GLU A 1 730 ? -8.465 -17.709 -10.569 1.00 96.31 730 GLU A N 1
ATOM 5642 C CA . GLU A 1 730 ? -8.162 -17.457 -9.158 1.00 96.31 730 GLU A CA 1
ATOM 5643 C C . GLU A 1 730 ? -8.058 -15.959 -8.835 1.00 96.31 730 GLU A C 1
ATOM 5645 O O . GLU A 1 730 ? -8.632 -15.508 -7.838 1.00 96.31 730 GLU A O 1
ATOM 5650 N N . MET A 1 731 ? -7.416 -15.162 -9.690 1.00 96.75 731 MET A N 1
ATOM 5651 C CA . MET A 1 731 ? -7.329 -13.711 -9.497 1.00 96.75 731 MET A CA 1
ATOM 5652 C C . MET A 1 731 ? -8.713 -13.042 -9.552 1.00 96.75 731 MET A C 1
ATOM 5654 O O . MET A 1 731 ? -9.053 -12.262 -8.660 1.00 96.75 731 MET A O 1
ATOM 5658 N N . ARG A 1 732 ? -9.555 -13.384 -10.542 1.00 94.38 732 ARG A N 1
ATOM 5659 C CA . ARG A 1 732 ? -10.902 -12.802 -10.703 1.00 94.38 732 ARG A CA 1
ATOM 5660 C C . ARG A 1 732 ? -11.844 -13.145 -9.550 1.00 94.38 732 ARG A C 1
ATOM 5662 O O . ARG A 1 732 ? -12.584 -12.270 -9.107 1.00 94.38 732 ARG A O 1
ATOM 5669 N N . LYS A 1 733 ? -11.767 -14.362 -8.988 1.00 91.94 733 LYS A N 1
ATOM 5670 C CA . LYS A 1 733 ? -12.506 -14.741 -7.759 1.00 91.94 733 LYS A CA 1
ATOM 5671 C C . LYS A 1 733 ? -12.215 -13.807 -6.579 1.00 91.94 733 LYS A C 1
ATOM 5673 O O . LYS A 1 733 ? -13.011 -13.723 -5.649 1.00 91.94 733 LYS A O 1
ATOM 5678 N N . ARG A 1 734 ? -11.064 -13.130 -6.595 1.00 90.19 734 ARG A N 1
ATOM 5679 C CA . ARG A 1 734 ? -10.564 -12.306 -5.491 1.00 90.19 734 ARG A CA 1
ATOM 5680 C C . ARG A 1 734 ? -10.671 -10.811 -5.755 1.00 90.19 734 ARG A C 1
ATOM 5682 O O . ARG A 1 734 ? -10.536 -10.057 -4.798 1.00 90.19 734 ARG A O 1
ATOM 5689 N N . SER A 1 735 ? -10.957 -10.366 -6.981 1.00 89.12 735 SER A N 1
ATOM 5690 C CA . SER A 1 735 ? -11.060 -8.940 -7.337 1.00 89.12 735 SER A CA 1
ATOM 5691 C C . SER A 1 735 ? -12.015 -8.172 -6.413 1.00 89.12 735 SER A C 1
ATOM 5693 O O . SER A 1 735 ? -11.635 -7.149 -5.848 1.00 89.12 735 SER A O 1
ATOM 5695 N N . GLY A 1 736 ? -13.218 -8.707 -6.177 1.00 80.62 736 GLY A N 1
ATOM 5696 C CA . GLY A 1 736 ? -14.211 -8.120 -5.265 1.00 80.62 736 GLY A CA 1
ATOM 5697 C C . GLY A 1 736 ? -13.905 -8.302 -3.773 1.00 80.62 736 GLY A C 1
ATOM 5698 O O . GLY A 1 736 ? -14.578 -7.719 -2.943 1.00 80.62 736 GLY A O 1
ATOM 5699 N N . LEU A 1 737 ? -12.883 -9.086 -3.418 1.00 80.81 737 LEU A N 1
ATOM 5700 C CA . LEU A 1 737 ? -12.502 -9.427 -2.039 1.00 80.81 737 LEU A CA 1
ATOM 5701 C C . LEU A 1 737 ? -11.064 -8.978 -1.738 1.00 80.81 737 LEU A C 1
ATOM 5703 O O . LEU A 1 737 ? -10.269 -9.702 -1.134 1.00 80.81 737 LEU A O 1
ATOM 5707 N N . GLY A 1 738 ? -10.702 -7.797 -2.234 1.00 81.56 738 GLY A N 1
ATOM 5708 C CA . GLY A 1 738 ? -9.410 -7.160 -1.983 1.00 81.56 738 GLY A CA 1
ATOM 5709 C C . GLY A 1 738 ? -8.283 -7.472 -2.974 1.00 81.56 738 GLY A C 1
ATOM 5710 O O . GLY A 1 738 ? -7.181 -6.960 -2.805 1.00 81.56 738 GLY A O 1
ATOM 5711 N N . GLY A 1 739 ? -8.531 -8.278 -4.006 1.00 90.31 739 GLY A N 1
ATOM 5712 C CA . GLY A 1 739 ? -7.575 -8.568 -5.078 1.00 90.31 739 GLY A CA 1
ATOM 5713 C C . GLY A 1 739 ? -7.412 -7.432 -6.097 1.00 90.31 739 GLY A C 1
ATOM 5714 O O . GLY A 1 739 ? -7.687 -6.258 -5.823 1.00 90.31 739 GLY A O 1
ATOM 5715 N N . PHE A 1 740 ? -6.947 -7.794 -7.293 1.00 94.19 740 PHE A N 1
ATOM 5716 C CA . PHE A 1 740 ? -6.761 -6.866 -8.410 1.00 94.19 740 PHE A CA 1
ATOM 5717 C C . PHE A 1 740 ? -7.928 -6.943 -9.387 1.00 94.19 740 PHE A C 1
ATOM 5719 O O . PHE A 1 740 ? -8.460 -8.020 -9.655 1.00 94.19 740 PHE A O 1
ATOM 5726 N N . GLU A 1 741 ? -8.330 -5.792 -9.911 1.00 92.38 741 GLU A N 1
ATOM 5727 C CA . GLU A 1 741 ? -9.322 -5.691 -10.978 1.00 92.38 741 GLU A CA 1
ATOM 5728 C C . GLU A 1 741 ? -8.631 -5.692 -12.339 1.00 92.38 741 GLU A C 1
ATOM 5730 O O . GLU A 1 741 ? -7.488 -5.260 -12.462 1.00 92.38 741 GLU A O 1
ATOM 5735 N N . PHE A 1 742 ? -9.344 -6.141 -13.366 1.00 93.56 742 PHE A N 1
ATOM 5736 C CA . PHE A 1 742 ? -8.853 -6.181 -14.740 1.00 93.56 742 PHE A CA 1
ATOM 5737 C C . PHE A 1 742 ? -9.489 -5.083 -15.583 1.00 93.56 742 PHE A C 1
ATOM 5739 O O . PHE A 1 742 ? -10.574 -4.585 -15.260 1.00 93.56 742 PHE A O 1
ATOM 5746 N N . MET A 1 743 ? -8.809 -4.713 -16.665 1.00 89.12 743 MET A N 1
ATOM 5747 C CA . MET A 1 743 ? -9.383 -3.836 -17.681 1.00 89.12 743 MET A CA 1
ATOM 5748 C C . MET A 1 743 ? -10.664 -4.453 -18.275 1.00 89.12 743 MET A C 1
ATOM 5750 O O . MET A 1 743 ? -10.819 -5.680 -18.254 1.00 89.12 743 MET A O 1
ATOM 5754 N N . PRO A 1 744 ? -11.600 -3.628 -18.787 1.00 86.62 744 PRO A N 1
ATOM 5755 C CA . PRO A 1 744 ? -12.798 -4.127 -19.453 1.00 86.62 744 PRO A CA 1
ATOM 5756 C C . PRO A 1 744 ? -12.448 -5.096 -20.586 1.00 86.62 744 PRO A C 1
ATOM 5758 O O . PRO A 1 744 ? -11.534 -4.835 -21.373 1.00 86.62 744 PRO A O 1
ATOM 5761 N N . SER A 1 745 ? -13.183 -6.208 -20.657 1.00 88.31 745 SER A N 1
ATOM 5762 C CA . SER A 1 745 ? -12.996 -7.203 -21.711 1.00 88.31 745 SER A CA 1
ATOM 5763 C C . SER A 1 745 ? -13.299 -6.599 -23.094 1.00 88.31 745 SER A C 1
ATOM 5765 O O . SER A 1 745 ? -14.249 -5.819 -23.218 1.00 88.31 745 SER A O 1
ATOM 5767 N N . PRO A 1 746 ? -12.548 -6.982 -24.142 1.00 85.69 746 PRO A N 1
ATOM 5768 C CA . PRO A 1 746 ? -12.876 -6.662 -25.528 1.00 85.69 746 PRO A CA 1
ATOM 5769 C C . PRO A 1 746 ? -14.302 -7.089 -25.912 1.00 85.69 746 PRO A C 1
ATOM 5771 O O . PRO A 1 746 ? -14.854 -8.022 -25.321 1.00 85.69 746 PRO A O 1
ATOM 5774 N N . PRO A 1 747 ? -14.906 -6.475 -26.945 1.00 86.25 747 PRO A N 1
ATOM 5775 C CA . PRO A 1 747 ? -16.228 -6.877 -27.409 1.00 86.25 747 PRO A CA 1
ATOM 5776 C C . PRO A 1 747 ? -16.219 -8.314 -27.971 1.00 86.25 747 PRO A C 1
ATOM 5778 O O . PRO A 1 747 ? -15.215 -8.729 -28.554 1.00 86.25 747 PRO A O 1
ATOM 5781 N N . PRO A 1 748 ? -17.353 -9.047 -27.946 1.00 88.69 748 PRO A N 1
ATOM 5782 C CA . PRO A 1 748 ? -17.456 -10.412 -28.493 1.00 88.69 748 PRO A CA 1
ATOM 5783 C C . PRO A 1 748 ? -16.975 -10.562 -29.947 1.00 88.69 748 PRO A C 1
ATOM 5785 O O . PRO A 1 748 ? -16.548 -11.627 -30.392 1.00 88.69 748 PRO A O 1
ATOM 5788 N N . THR A 1 749 ? -17.028 -9.482 -30.731 1.00 88.56 749 THR A N 1
ATOM 5789 C CA . THR A 1 749 ? -16.507 -9.445 -32.105 1.00 88.56 749 THR A CA 1
ATOM 5790 C C . THR A 1 749 ? -14.999 -9.691 -32.183 1.00 88.56 749 THR A C 1
ATOM 5792 O O . THR A 1 749 ? -14.543 -10.274 -33.165 1.00 88.56 749 THR A O 1
ATOM 5795 N N . TYR A 1 750 ? -14.229 -9.299 -31.164 1.00 87.94 750 TYR A N 1
ATOM 5796 C CA . TYR A 1 750 ? -12.795 -9.584 -31.072 1.00 87.94 750 TYR A CA 1
ATOM 5797 C C . TYR A 1 750 ? -12.533 -11.098 -31.032 1.00 87.94 750 TYR A C 1
ATOM 5799 O O . TYR A 1 750 ? -11.735 -11.608 -31.824 1.00 87.94 750 TYR A O 1
ATOM 5807 N N . TYR A 1 751 ? -13.268 -11.824 -30.183 1.00 89.69 751 TYR A N 1
ATOM 5808 C CA . TYR A 1 751 ? -13.134 -13.272 -29.985 1.00 89.69 751 TYR A CA 1
ATOM 5809 C C . TYR A 1 751 ? -13.629 -14.084 -31.181 1.00 89.69 751 TYR A C 1
ATOM 5811 O O . TYR A 1 751 ? -12.968 -15.031 -31.606 1.00 89.69 751 TYR A O 1
ATOM 5819 N N . LYS A 1 752 ? -14.713 -13.648 -31.834 1.00 87.75 752 LYS A N 1
ATOM 5820 C CA . LYS A 1 752 ? -15.159 -14.245 -33.108 1.00 87.75 752 LYS A CA 1
ATOM 5821 C C . LYS A 1 752 ? -14.066 -14.207 -34.180 1.00 87.75 752 LYS A C 1
ATOM 5823 O O . LYS A 1 752 ? -13.908 -15.165 -34.933 1.00 87.75 752 LYS A O 1
ATOM 5828 N N . ASN A 1 753 ? -13.278 -13.132 -34.216 1.00 86.62 753 ASN A N 1
ATOM 5829 C CA . ASN A 1 753 ? -12.167 -12.980 -35.154 1.00 86.62 753 ASN A CA 1
ATOM 5830 C C . ASN A 1 753 ? -10.891 -13.723 -34.715 1.00 86.62 753 ASN A C 1
ATOM 5832 O O . ASN A 1 753 ? -10.009 -13.940 -35.548 1.00 86.62 753 ASN A O 1
ATOM 5836 N N . LEU A 1 754 ? -10.765 -14.139 -33.446 1.00 85.19 754 LEU A N 1
ATOM 5837 C CA . LEU A 1 754 ? -9.607 -14.912 -32.972 1.00 85.19 754 LEU A CA 1
ATOM 5838 C C . LEU A 1 754 ? -9.500 -16.278 -33.635 1.00 85.19 754 LEU A C 1
ATOM 5840 O O . LEU A 1 754 ? -8.385 -16.712 -33.916 1.00 85.19 754 LEU A O 1
ATOM 5844 N N . LYS A 1 755 ? -10.630 -16.914 -33.967 1.00 81.00 755 LYS A N 1
ATOM 5845 C CA . LYS A 1 755 ? -10.641 -18.204 -34.674 1.00 81.00 755 LYS A CA 1
ATOM 5846 C C . LYS A 1 755 ? -9.840 -18.152 -35.981 1.00 81.00 755 LYS A C 1
ATOM 5848 O O . LYS A 1 755 ? -9.144 -19.104 -36.309 1.00 81.00 755 LYS A O 1
ATOM 5853 N N . ASN A 1 756 ? -9.863 -17.009 -36.669 1.00 84.62 756 ASN A N 1
ATOM 5854 C CA . ASN A 1 756 ? -9.110 -16.799 -37.907 1.00 84.62 756 ASN A CA 1
ATOM 5855 C C . ASN A 1 756 ? -7.617 -16.494 -37.674 1.00 84.62 756 ASN A C 1
ATOM 5857 O O . ASN A 1 756 ? -6.823 -16.674 -38.591 1.00 84.62 756 ASN A O 1
ATOM 5861 N N . ARG A 1 757 ? -7.230 -16.010 -36.484 1.00 80.56 757 ARG A N 1
ATOM 5862 C CA . ARG A 1 757 ? -5.846 -15.607 -36.153 1.00 80.56 757 ARG A CA 1
ATOM 5863 C C . ARG A 1 757 ? -5.043 -16.708 -35.450 1.00 80.56 757 ARG A C 1
ATOM 5865 O O . ARG A 1 757 ? -3.847 -16.851 -35.699 1.00 80.56 757 ARG A O 1
ATOM 5872 N N . ALA A 1 758 ? -5.693 -17.462 -34.564 1.00 83.62 758 ALA A N 1
ATOM 5873 C CA . ALA A 1 758 ? -5.042 -18.407 -33.655 1.00 83.62 758 ALA A CA 1
ATOM 5874 C C . ALA A 1 758 ? -5.809 -19.735 -33.479 1.00 83.62 758 ALA A C 1
ATOM 5876 O O . ALA A 1 758 ? -5.528 -20.473 -32.540 1.00 83.62 758 ALA A O 1
ATOM 5877 N N . GLY A 1 759 ? -6.776 -20.057 -34.350 1.00 83.81 759 GLY A N 1
ATOM 5878 C CA . GLY A 1 759 ? -7.594 -21.277 -34.234 1.00 83.81 759 GLY A CA 1
ATOM 5879 C C . GLY A 1 759 ? -6.853 -22.599 -34.490 1.00 83.81 759 GLY A C 1
ATOM 5880 O O . GLY A 1 759 ? -7.401 -23.664 -34.233 1.00 83.81 759 GLY A O 1
ATOM 5881 N N . ASP A 1 760 ? -5.623 -22.545 -34.998 1.00 86.25 760 ASP A N 1
ATOM 5882 C CA . ASP A 1 760 ? -4.695 -23.675 -35.134 1.00 86.25 760 ASP A CA 1
ATOM 5883 C C . ASP A 1 760 ? -3.838 -23.911 -33.876 1.00 86.25 760 ASP A C 1
ATOM 5885 O O . ASP A 1 760 ? -3.259 -24.985 -33.729 1.00 86.25 760 ASP A O 1
ATOM 5889 N N . VAL A 1 761 ? -3.763 -22.928 -32.971 1.00 88.44 761 VAL A N 1
ATOM 5890 C CA . VAL A 1 761 ? -3.008 -23.003 -31.706 1.00 88.44 761 VAL A CA 1
ATOM 5891 C C . VAL A 1 761 ? -3.945 -23.159 -30.508 1.00 88.44 761 VAL A C 1
ATOM 5893 O O . VAL A 1 761 ? -3.656 -23.929 -29.594 1.00 88.44 761 VAL A O 1
ATOM 5896 N N . LEU A 1 762 ? -5.068 -22.439 -30.512 1.00 90.62 762 LEU A N 1
ATOM 5897 C CA . LEU A 1 762 ? -6.073 -22.466 -29.455 1.00 90.62 762 LEU A CA 1
ATOM 5898 C C . LEU A 1 762 ? -7.289 -23.279 -29.892 1.00 90.62 762 LEU A C 1
ATOM 5900 O O . LEU A 1 762 ? -7.870 -23.047 -30.952 1.00 90.62 762 LEU A O 1
ATOM 5904 N N . THR A 1 763 ? -7.706 -24.204 -29.033 1.00 92.62 763 THR A N 1
ATOM 5905 C CA . THR A 1 763 ? -8.967 -24.936 -29.198 1.00 92.62 763 THR A CA 1
ATOM 5906 C C . THR A 1 763 ? -10.171 -24.002 -29.048 1.00 92.62 763 THR A C 1
ATOM 5908 O O . THR A 1 763 ? -10.083 -22.938 -28.437 1.00 92.62 763 THR A O 1
ATOM 5911 N N . GLU A 1 764 ? -11.333 -24.411 -29.559 1.00 90.38 764 GLU A N 1
ATOM 5912 C CA . GLU A 1 764 ? -12.570 -23.625 -29.434 1.00 90.38 764 GLU A CA 1
ATOM 5913 C C . GLU A 1 764 ? -12.951 -23.369 -27.966 1.00 90.38 764 GLU A C 1
ATOM 5915 O O . GLU A 1 764 ? -13.342 -22.257 -27.621 1.00 90.38 764 GLU A O 1
ATOM 5920 N N . THR A 1 765 ? -12.723 -24.349 -27.085 1.00 93.12 765 THR A N 1
ATOM 5921 C CA . THR A 1 765 ? -12.893 -24.199 -25.633 1.00 93.12 765 THR A CA 1
ATOM 5922 C C . THR A 1 765 ? -11.944 -23.152 -25.049 1.00 93.12 765 THR A C 1
ATOM 5924 O O . THR A 1 765 ? -12.375 -22.309 -24.273 1.00 93.12 765 THR A O 1
ATOM 5927 N N . GLN A 1 766 ? -10.672 -23.138 -25.457 1.00 94.25 766 GLN A N 1
ATOM 5928 C CA . GLN A 1 766 ? -9.715 -22.128 -24.990 1.00 94.25 766 GLN A CA 1
ATOM 5929 C C . GLN A 1 766 ? -10.051 -20.724 -25.502 1.00 94.25 766 GLN A C 1
ATOM 5931 O O . GLN A 1 766 ? -9.877 -19.757 -24.769 1.00 94.25 766 GLN A O 1
ATOM 5936 N N . ILE A 1 767 ? -10.560 -20.589 -26.732 1.00 93.62 767 ILE A N 1
ATOM 5937 C CA . ILE A 1 767 ? -11.033 -19.296 -27.252 1.00 93.62 767 ILE A CA 1
ATOM 5938 C C . ILE A 1 767 ? -12.230 -18.796 -26.434 1.00 93.62 767 ILE A C 1
ATOM 5940 O O . ILE A 1 767 ? -12.294 -17.607 -26.121 1.00 93.62 767 ILE A O 1
ATOM 5944 N N . GLN A 1 768 ? -13.147 -19.689 -26.053 1.00 93.44 768 GLN A N 1
ATOM 5945 C CA . GLN A 1 768 ? -14.259 -19.346 -25.170 1.00 93.44 768 GLN A CA 1
ATOM 5946 C C . GLN A 1 768 ? -13.764 -18.927 -23.776 1.00 93.44 768 GLN A C 1
ATOM 5948 O O . GLN A 1 768 ? -14.204 -17.904 -23.260 1.00 93.44 768 GLN A O 1
ATOM 5953 N N . GLU A 1 769 ? -12.794 -19.639 -23.194 1.00 95.69 769 GLU A N 1
ATOM 5954 C CA . GLU A 1 769 ? -12.172 -19.220 -21.931 1.00 95.69 769 GLU A CA 1
ATOM 5955 C C . GLU A 1 769 ? -11.473 -17.856 -22.056 1.00 95.69 769 GLU A C 1
ATOM 5957 O O . GLU A 1 769 ? -11.531 -17.048 -21.127 1.00 95.69 769 GLU A O 1
ATOM 5962 N N . CYS A 1 770 ? -10.851 -17.550 -23.204 1.00 95.44 770 CYS A N 1
ATOM 5963 C CA . CYS A 1 770 ? -10.307 -16.217 -23.463 1.00 95.44 770 CYS A CA 1
ATOM 5964 C C . CYS A 1 770 ? -11.405 -15.144 -23.435 1.00 95.44 770 CYS A C 1
ATOM 5966 O O . CYS A 1 770 ? -11.170 -14.075 -22.877 1.00 95.44 770 CYS A O 1
ATOM 5968 N N . GLU A 1 771 ? -12.581 -15.411 -24.012 1.00 94.69 771 GLU A N 1
ATOM 5969 C CA . GLU A 1 771 ? -13.725 -14.487 -23.995 1.00 94.69 771 GLU A CA 1
ATOM 5970 C C . GLU A 1 771 ? -14.257 -14.276 -22.574 1.00 94.69 771 GLU A C 1
ATOM 5972 O O . GLU A 1 771 ? -14.370 -13.138 -22.114 1.00 94.69 771 GLU A O 1
ATOM 5977 N N . GLU A 1 772 ? -14.496 -15.366 -21.844 1.00 94.75 772 GLU A N 1
ATOM 5978 C CA . GLU A 1 772 ? -15.002 -15.339 -20.468 1.00 94.75 772 GLU A CA 1
ATOM 5979 C C . GLU A 1 772 ? -14.055 -14.601 -19.510 1.00 94.75 772 GLU A C 1
ATOM 5981 O O . GLU A 1 772 ? -14.495 -13.846 -18.639 1.00 94.75 772 GLU A O 1
ATOM 5986 N N . LEU A 1 773 ? -12.743 -14.788 -19.675 1.00 95.69 773 LEU A N 1
ATOM 5987 C CA . LEU A 1 773 ? -11.728 -14.185 -18.812 1.00 95.69 773 LEU A CA 1
ATOM 5988 C C . LEU A 1 773 ? -11.188 -12.851 -19.338 1.00 95.69 773 LEU A C 1
ATOM 5990 O O . LEU A 1 773 ? -10.402 -12.220 -18.629 1.00 95.69 773 LEU A O 1
ATOM 5994 N N . GLY A 1 774 ? -11.606 -12.390 -20.520 1.00 93.94 774 GLY A N 1
ATOM 5995 C CA . GLY A 1 774 ? -11.150 -11.127 -21.110 1.00 93.94 774 GLY A CA 1
ATOM 5996 C C . GLY A 1 774 ? -9.699 -11.143 -21.605 1.00 93.94 774 GLY A C 1
ATOM 5997 O O . GLY A 1 774 ? -9.042 -10.105 -21.598 1.00 93.94 774 GLY A O 1
ATOM 5998 N N . VAL A 1 775 ? -9.171 -12.308 -21.984 1.00 94.88 775 VAL A N 1
ATOM 5999 C CA . VAL A 1 775 ? -7.783 -12.480 -22.442 1.00 94.88 775 VAL A CA 1
ATOM 6000 C C . VAL A 1 775 ? -7.626 -11.960 -23.868 1.00 94.88 775 VAL A C 1
ATOM 6002 O O . VAL A 1 775 ? -8.431 -12.265 -24.747 1.00 94.88 775 VAL A O 1
ATOM 6005 N N . LEU A 1 776 ? -6.564 -11.198 -24.102 1.00 92.69 776 LEU A N 1
ATOM 6006 C CA . LEU A 1 776 ? -6.113 -10.761 -25.416 1.00 92.69 776 LEU A CA 1
ATOM 6007 C C . LEU A 1 776 ? -5.123 -11.787 -25.977 1.00 92.69 776 LEU A C 1
ATOM 6009 O O . LEU A 1 776 ? -4.276 -12.304 -25.250 1.00 92.69 776 LEU A O 1
ATOM 6013 N N . VAL A 1 777 ? -5.203 -12.071 -27.276 1.00 91.31 777 VAL A N 1
ATOM 6014 C CA . VAL A 1 777 ? -4.329 -13.043 -27.945 1.00 91.31 777 VAL A CA 1
ATOM 6015 C C . VAL A 1 777 ? -3.672 -12.386 -29.149 1.00 91.31 777 VAL A C 1
ATOM 6017 O O . VAL A 1 777 ? -4.359 -11.866 -30.028 1.00 91.31 777 VAL A O 1
ATOM 6020 N N . ASP A 1 778 ? -2.341 -12.383 -29.160 1.00 87.50 778 ASP A N 1
ATOM 6021 C CA . ASP A 1 778 ? -1.525 -11.949 -30.296 1.00 87.50 778 ASP A CA 1
ATOM 6022 C C . ASP A 1 778 ? -0.691 -13.105 -30.845 1.00 87.50 778 ASP A C 1
ATOM 6024 O O . ASP A 1 778 ? -0.452 -14.102 -30.158 1.00 87.50 778 ASP A O 1
ATOM 6028 N N . ARG A 1 779 ? -0.239 -12.968 -32.088 1.00 82.31 779 ARG A N 1
ATOM 6029 C CA . ARG A 1 779 ? 0.582 -13.977 -32.755 1.00 82.31 779 ARG A CA 1
ATOM 6030 C C . ARG A 1 779 ? 1.644 -13.319 -33.621 1.00 82.31 779 ARG A C 1
ATOM 6032 O O . ARG A 1 779 ? 1.332 -12.424 -34.402 1.00 82.31 779 ARG A O 1
ATOM 6039 N N . ASP A 1 780 ? 2.869 -13.822 -33.519 1.00 76.75 780 ASP A N 1
ATOM 6040 C CA . ASP A 1 780 ? 3.967 -13.487 -34.424 1.00 76.75 780 ASP A CA 1
ATOM 6041 C C . ASP A 1 780 ? 4.383 -14.710 -35.267 1.00 76.75 780 ASP A C 1
ATOM 6043 O O . ASP A 1 780 ? 3.716 -15.749 -35.288 1.00 76.75 780 ASP A O 1
ATOM 6047 N N . ASP A 1 781 ? 5.477 -14.571 -36.011 1.00 73.25 781 ASP A N 1
ATOM 6048 C CA . ASP A 1 781 ? 6.061 -15.619 -36.847 1.00 73.25 781 ASP A CA 1
ATOM 6049 C C . ASP A 1 781 ? 6.628 -16.809 -36.046 1.00 73.25 781 ASP A C 1
ATOM 6051 O O . ASP A 1 781 ? 6.863 -17.872 -36.623 1.00 73.25 781 ASP A O 1
ATOM 6055 N N . GLN A 1 782 ? 6.834 -16.668 -34.731 1.00 73.06 782 GLN A N 1
ATOM 6056 C CA . GLN A 1 782 ? 7.541 -17.639 -33.885 1.00 73.06 782 GLN A CA 1
ATOM 6057 C C . GLN A 1 782 ? 6.646 -18.289 -32.817 1.00 73.06 782 GLN A C 1
ATOM 6059 O O . GLN A 1 782 ? 6.930 -19.410 -32.380 1.00 73.06 782 GLN A O 1
ATOM 6064 N N . GLY A 1 783 ? 5.563 -17.632 -32.398 1.00 85.50 783 GLY A N 1
ATOM 6065 C CA . GLY A 1 783 ? 4.698 -18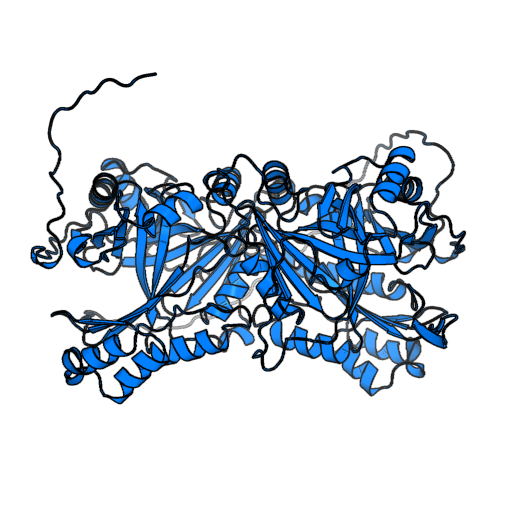.092 -31.319 1.00 85.50 783 GLY A CA 1
ATOM 6066 C C . GLY A 1 783 ? 3.417 -17.280 -31.129 1.00 85.50 783 GLY A C 1
ATOM 6067 O O . GLY A 1 783 ? 3.052 -16.405 -31.910 1.00 85.50 783 GLY A O 1
ATOM 6068 N N . THR A 1 784 ? 2.687 -17.623 -30.072 1.00 89.31 784 THR A N 1
ATOM 6069 C CA . THR A 1 784 ? 1.419 -16.994 -29.672 1.00 89.31 784 THR A CA 1
ATOM 6070 C C . THR A 1 784 ? 1.544 -16.447 -28.254 1.00 89.31 784 THR A C 1
ATOM 6072 O O . THR A 1 784 ? 2.102 -17.109 -27.378 1.00 89.31 784 THR A O 1
ATOM 6075 N N . LEU A 1 785 ? 1.017 -15.247 -28.025 1.00 92.50 785 LEU A N 1
ATOM 6076 C CA . LEU A 1 785 ? 1.020 -14.551 -26.743 1.00 92.50 785 LEU A CA 1
ATOM 6077 C C . LEU A 1 785 ? -0.416 -14.376 -26.250 1.00 92.50 785 LEU A C 1
ATOM 6079 O O . LEU A 1 785 ? -1.222 -13.712 -26.898 1.00 92.50 785 LEU A O 1
ATOM 6083 N N . LEU A 1 786 ? -0.712 -14.924 -25.076 1.00 95.12 786 LEU A N 1
ATOM 6084 C CA . LEU A 1 786 ? -1.918 -14.630 -24.312 1.00 95.12 786 LEU A CA 1
ATOM 6085 C C . LEU A 1 786 ? -1.555 -13.578 -23.267 1.00 95.12 786 LEU A C 1
ATOM 6087 O O . LEU A 1 786 ? -0.534 -13.726 -22.598 1.00 95.12 786 LEU A O 1
ATOM 6091 N N . GLN A 1 787 ? -2.367 -12.535 -23.126 1.00 95.06 787 GLN A N 1
ATOM 6092 C CA . GLN A 1 787 ? -2.097 -11.438 -22.198 1.00 95.06 787 GLN A CA 1
ATOM 6093 C C . GLN A 1 787 ? -3.379 -10.808 -21.653 1.00 95.06 787 GLN A C 1
ATOM 6095 O O . GLN A 1 787 ? -4.426 -10.826 -22.302 1.00 95.06 787 GLN A O 1
ATOM 6100 N N . ILE A 1 788 ? -3.298 -10.211 -20.470 1.00 95.75 788 ILE A N 1
ATOM 6101 C CA . ILE A 1 788 ? -4.356 -9.375 -19.904 1.00 95.75 788 ILE A CA 1
ATOM 6102 C C . ILE A 1 788 ? -3.761 -8.365 -18.925 1.00 95.75 788 ILE A C 1
ATOM 6104 O O . ILE A 1 788 ? -2.768 -8.646 -18.255 1.00 95.75 788 ILE A O 1
ATOM 6108 N N . PHE A 1 789 ? -4.404 -7.207 -18.807 1.00 94.75 789 PHE A N 1
ATOM 6109 C CA . PHE A 1 789 ? -3.933 -6.091 -17.994 1.00 94.75 789 PHE A CA 1
ATOM 6110 C C . PHE A 1 789 ? -4.846 -5.853 -16.795 1.00 94.75 789 PHE A C 1
ATOM 6112 O O . PHE A 1 789 ? -6.079 -5.845 -16.917 1.00 94.75 789 PHE A O 1
ATOM 6119 N N . THR A 1 790 ? -4.245 -5.637 -15.628 1.00 95.94 790 THR A N 1
ATOM 6120 C CA . THR A 1 790 ? -4.969 -5.135 -14.464 1.00 95.94 790 THR A CA 1
ATOM 6121 C C . THR A 1 790 ? -5.317 -3.658 -14.655 1.00 95.94 790 THR A C 1
ATOM 6123 O O . THR A 1 790 ? -4.680 -2.940 -15.425 1.00 95.94 790 THR A O 1
ATOM 6126 N N . LYS A 1 791 ? -6.294 -3.165 -13.894 1.00 92.56 791 LYS A N 1
ATOM 6127 C CA . LYS A 1 791 ? -6.352 -1.738 -13.553 1.00 92.56 791 LYS A CA 1
ATOM 6128 C C . LYS A 1 791 ? -5.093 -1.338 -12.754 1.00 92.56 791 LYS A C 1
ATOM 6130 O O . LYS A 1 791 ? -4.364 -2.230 -12.298 1.00 92.56 791 LYS A O 1
ATOM 6135 N N . PRO A 1 792 ? -4.834 -0.033 -12.547 1.00 93.25 792 PRO A N 1
ATOM 6136 C CA . PRO A 1 792 ? -3.760 0.410 -11.663 1.00 93.25 792 PRO A CA 1
ATOM 6137 C C . PRO A 1 792 ? -3.808 -0.284 -10.295 1.00 93.25 792 PRO A C 1
ATOM 6139 O O . PRO A 1 792 ? -4.884 -0.531 -9.744 1.00 93.25 792 PRO A O 1
ATOM 6142 N N . ILE A 1 793 ? -2.638 -0.648 -9.766 1.00 94.56 793 ILE A N 1
ATOM 6143 C CA . ILE A 1 793 ? -2.530 -1.454 -8.536 1.00 94.56 793 ILE A CA 1
ATOM 6144 C C . ILE A 1 793 ? -2.532 -0.617 -7.249 1.00 94.56 793 ILE A C 1
ATOM 6146 O O . ILE A 1 793 ? -2.612 -1.189 -6.163 1.00 94.56 793 ILE A O 1
ATOM 6150 N N . GLY A 1 794 ? -2.497 0.709 -7.360 1.00 92.56 794 GLY A N 1
ATOM 6151 C CA . GLY A 1 794 ? -2.638 1.660 -6.255 1.00 92.56 794 GLY A CA 1
ATOM 6152 C C . GLY A 1 794 ? -3.633 2.772 -6.584 1.00 92.56 794 GLY A C 1
ATOM 6153 O O . GLY A 1 794 ? -4.414 2.650 -7.527 1.00 92.56 794 GLY A O 1
ATOM 6154 N N . ASP A 1 795 ? -3.585 3.865 -5.825 1.00 90.44 795 ASP A N 1
ATOM 6155 C CA . ASP A 1 795 ? -4.510 5.000 -5.994 1.00 90.44 795 ASP A CA 1
ATOM 6156 C C . ASP A 1 795 ? -4.323 5.755 -7.317 1.00 90.44 795 ASP A C 1
ATOM 6158 O O . ASP A 1 795 ? -5.273 6.285 -7.896 1.00 90.44 795 ASP A O 1
ATOM 6162 N N . ARG A 1 796 ? -3.077 5.843 -7.791 1.00 90.12 796 ARG A N 1
ATOM 6163 C CA . ARG A 1 796 ? -2.713 6.643 -8.964 1.00 90.12 796 ARG A CA 1
ATOM 6164 C C . ARG A 1 796 ? -2.838 5.814 -10.247 1.00 90.12 796 ARG A C 1
ATOM 6166 O O . ARG A 1 796 ? -2.525 4.624 -10.228 1.00 90.12 796 ARG A O 1
ATOM 6173 N N . PRO A 1 797 ? -3.204 6.423 -11.390 1.00 90.00 797 PRO A N 1
ATOM 6174 C CA . PRO A 1 797 ? -3.249 5.760 -12.690 1.00 90.00 797 PRO A CA 1
ATOM 6175 C C . PRO A 1 797 ? -1.836 5.603 -13.279 1.00 90.00 797 PRO A C 1
ATOM 6177 O O . PRO A 1 797 ? -1.554 6.068 -14.380 1.00 90.00 797 PRO A O 1
ATOM 6180 N N . THR A 1 798 ? -0.932 4.993 -12.510 1.00 93.38 798 THR A N 1
ATOM 6181 C CA . THR A 1 798 ? 0.484 4.825 -12.846 1.00 93.38 798 THR A CA 1
ATOM 6182 C C . THR A 1 798 ? 0.797 3.357 -13.113 1.00 93.38 798 THR A C 1
ATOM 6184 O O . THR A 1 798 ? 0.630 2.893 -14.240 1.00 93.38 798 THR A O 1
ATOM 6187 N N . ILE A 1 799 ? 1.240 2.617 -12.097 1.00 96.75 799 ILE A N 1
ATOM 6188 C CA . ILE A 1 799 ? 1.695 1.240 -12.256 1.00 96.75 799 ILE A CA 1
ATOM 6189 C C . ILE A 1 799 ? 0.532 0.240 -12.345 1.00 96.75 799 ILE A C 1
ATOM 6191 O O . ILE A 1 799 ? -0.421 0.294 -11.562 1.00 96.75 799 ILE A O 1
ATOM 6195 N N . PHE A 1 800 ? 0.622 -0.709 -13.277 1.00 96.50 800 PHE A N 1
ATOM 6196 C CA . PHE A 1 800 ? -0.289 -1.852 -13.406 1.00 96.50 800 PHE A CA 1
ATOM 6197 C C . PHE A 1 800 ? 0.473 -3.161 -13.663 1.00 96.50 800 PHE A C 1
ATOM 6199 O O . PHE A 1 800 ? 1.693 -3.172 -13.823 1.00 96.50 800 PHE A O 1
ATOM 6206 N N . ILE A 1 801 ? -0.234 -4.290 -13.659 1.00 98.38 801 ILE A N 1
ATOM 6207 C CA . ILE A 1 801 ? 0.337 -5.618 -13.901 1.00 98.38 801 ILE A CA 1
ATOM 6208 C C . ILE A 1 801 ? -0.234 -6.183 -15.200 1.00 98.38 801 ILE A C 1
ATOM 6210 O O . ILE A 1 801 ? -1.428 -6.064 -15.474 1.00 98.38 801 ILE A O 1
ATOM 6214 N N . GLU A 1 802 ? 0.621 -6.832 -15.980 1.00 97.81 802 GLU A N 1
ATOM 6215 C CA . GLU A 1 802 ? 0.219 -7.676 -17.101 1.00 97.81 802 GLU A CA 1
ATOM 6216 C C . GLU A 1 802 ? 0.424 -9.143 -16.704 1.00 97.81 802 GLU A C 1
ATOM 6218 O O . GLU A 1 802 ? 1.467 -9.503 -16.161 1.00 97.81 802 GLU A O 1
ATOM 6223 N N . ILE A 1 803 ? -0.563 -10.004 -16.950 1.00 98.44 803 ILE A N 1
ATOM 6224 C CA . ILE A 1 803 ? -0.403 -11.457 -16.818 1.00 98.44 803 ILE A CA 1
ATOM 6225 C C . ILE A 1 803 ? -0.313 -12.035 -18.219 1.00 98.44 803 ILE A C 1
ATOM 6227 O O . ILE A 1 803 ? -1.203 -11.784 -19.033 1.00 98.44 803 ILE A O 1
ATOM 6231 N N . ILE A 1 804 ? 0.730 -12.822 -18.485 1.00 96.94 804 ILE A N 1
ATOM 6232 C CA . ILE A 1 804 ? 0.974 -13.382 -19.813 1.00 96.94 804 ILE A CA 1
ATOM 6233 C C . ILE A 1 804 ? 1.216 -14.885 -19.796 1.00 96.94 804 ILE A C 1
ATOM 6235 O O . ILE A 1 804 ? 1.678 -15.452 -18.808 1.00 96.94 804 ILE A O 1
ATOM 6239 N N . GLN A 1 805 ? 0.999 -15.516 -20.944 1.00 96.25 805 GLN A N 1
ATOM 6240 C CA . GLN A 1 805 ? 1.509 -16.844 -21.255 1.00 96.25 805 GLN A CA 1
ATOM 6241 C C . GLN A 1 805 ? 1.955 -16.885 -22.715 1.00 96.25 805 GLN A C 1
ATOM 6243 O O . GLN A 1 805 ? 1.235 -16.459 -23.618 1.00 96.25 805 GLN A O 1
ATOM 6248 N N . ARG A 1 806 ? 3.159 -17.410 -22.949 1.00 93.31 806 ARG A N 1
ATOM 6249 C CA . ARG A 1 806 ? 3.740 -17.567 -24.286 1.00 93.31 806 ARG A CA 1
ATOM 6250 C C . ARG A 1 806 ? 3.633 -19.027 -24.714 1.00 93.31 806 ARG A C 1
ATOM 6252 O O . ARG A 1 806 ? 3.978 -19.924 -23.944 1.00 93.31 806 ARG A O 1
ATOM 6259 N N . VAL A 1 807 ? 3.205 -19.274 -25.947 1.00 89.62 807 VAL A N 1
ATOM 6260 C CA . VAL A 1 807 ? 3.075 -20.610 -26.546 1.00 89.62 807 VAL A CA 1
ATOM 6261 C C . VAL A 1 807 ? 3.959 -20.687 -27.789 1.00 89.62 807 VAL A C 1
ATOM 6263 O O . VAL A 1 807 ? 3.824 -19.873 -28.699 1.00 89.62 807 VAL A O 1
ATOM 6266 N N . GLY A 1 808 ? 4.861 -21.671 -27.836 1.00 86.88 808 GLY A N 1
ATOM 6267 C CA . GLY A 1 808 ? 5.830 -21.846 -28.926 1.00 86.88 808 GLY A CA 1
ATOM 6268 C C . GLY A 1 808 ? 7.282 -21.593 -28.503 1.00 86.88 808 GLY A C 1
ATOM 6269 O O . GLY A 1 808 ? 7.586 -21.498 -27.314 1.00 86.88 808 GLY A O 1
ATOM 6270 N N . CYS A 1 809 ? 8.178 -21.523 -29.494 1.00 82.44 809 CYS A N 1
ATOM 6271 C CA . CYS A 1 809 ? 9.622 -21.267 -29.356 1.00 82.44 809 CYS A CA 1
ATOM 6272 C C . CYS A 1 809 ? 10.365 -22.133 -28.321 1.00 82.44 809 CYS A C 1
ATOM 6274 O O . CYS A 1 809 ? 11.256 -21.646 -27.618 1.00 82.44 809 CYS A O 1
ATOM 6276 N N . MET A 1 810 ? 10.002 -23.412 -28.219 1.00 82.62 810 MET A N 1
ATOM 6277 C CA . MET A 1 810 ? 10.683 -24.356 -27.334 1.00 82.62 810 MET A CA 1
ATOM 6278 C C . MET A 1 810 ? 12.010 -24.794 -27.956 1.00 82.62 810 MET A C 1
ATOM 6280 O O . MET A 1 810 ? 12.038 -25.339 -29.059 1.00 82.62 810 MET A O 1
ATOM 6284 N N . VAL A 1 811 ? 13.106 -24.578 -27.235 1.00 81.38 811 VAL A N 1
ATOM 6285 C CA . VAL A 1 811 ? 14.468 -24.939 -27.642 1.00 81.38 811 VAL A CA 1
ATOM 6286 C C . VAL A 1 811 ? 15.073 -25.841 -26.568 1.00 81.38 811 VAL A C 1
ATOM 6288 O O . VAL A 1 811 ? 14.687 -25.777 -25.403 1.00 81.38 811 VAL A O 1
ATOM 6291 N N . LYS A 1 812 ? 15.993 -26.727 -26.951 1.00 80.31 812 LYS A N 1
ATOM 6292 C CA . LYS A 1 812 ? 16.789 -27.506 -25.997 1.00 80.31 812 LYS A CA 1
ATOM 6293 C C . LYS A 1 812 ? 18.121 -26.808 -25.779 1.00 80.31 812 LYS A C 1
ATOM 6295 O O . LYS A 1 812 ? 18.749 -26.403 -26.754 1.00 80.31 812 LYS A O 1
ATOM 6300 N N . ASP A 1 813 ? 18.531 -26.671 -24.525 1.00 75.50 813 ASP A N 1
ATOM 6301 C CA . ASP A 1 813 ? 19.891 -26.244 -24.204 1.00 75.50 813 ASP A CA 1
ATOM 6302 C C . ASP A 1 813 ? 20.911 -27.368 -24.470 1.00 75.50 813 ASP A C 1
ATOM 6304 O O . ASP A 1 813 ? 20.548 -28.507 -24.789 1.00 75.50 813 ASP A O 1
ATOM 6308 N N . ASP A 1 814 ? 22.198 -27.057 -24.303 1.00 76.44 814 ASP A N 1
ATOM 6309 C CA . ASP A 1 814 ? 23.307 -28.004 -24.491 1.00 76.44 814 ASP A CA 1
ATOM 6310 C C . ASP A 1 814 ? 23.235 -29.221 -23.543 1.00 76.44 814 ASP A C 1
ATOM 6312 O O . ASP A 1 814 ? 23.899 -30.233 -23.766 1.00 76.44 814 ASP A O 1
ATOM 6316 N N . LYS A 1 815 ? 22.416 -29.145 -22.484 1.00 75.06 815 LYS A N 1
ATOM 6317 C CA . LYS A 1 815 ? 22.171 -30.213 -21.503 1.00 75.06 815 LYS A CA 1
ATOM 6318 C C . LYS A 1 815 ? 20.870 -30.980 -21.781 1.00 75.06 815 LYS A C 1
ATOM 6320 O O . LYS A 1 815 ? 20.505 -31.866 -21.010 1.00 75.06 815 LYS A O 1
ATOM 6325 N N . GLY A 1 816 ? 20.171 -30.671 -22.876 1.00 73.88 816 GLY A N 1
ATOM 6326 C CA . GLY A 1 816 ? 18.921 -31.309 -23.283 1.00 73.88 816 GLY A CA 1
ATOM 6327 C C . GLY A 1 816 ? 17.672 -30.824 -22.539 1.00 73.88 816 GLY A C 1
ATOM 6328 O O . GLY A 1 816 ? 16.589 -31.368 -22.781 1.00 73.88 816 GLY A O 1
ATOM 6329 N N . LYS A 1 817 ? 17.780 -29.810 -21.670 1.00 77.25 817 LYS A N 1
ATOM 6330 C CA . LYS A 1 817 ? 16.643 -29.207 -20.965 1.00 77.25 817 LYS A CA 1
ATOM 6331 C C . LYS A 1 817 ? 15.877 -28.304 -21.931 1.00 77.25 817 LYS A C 1
ATOM 6333 O O . LYS A 1 817 ? 16.446 -27.430 -22.582 1.00 77.25 817 LYS A O 1
ATOM 6338 N N . LEU A 1 818 ? 14.570 -28.531 -22.028 1.00 78.31 818 LEU A N 1
ATOM 6339 C CA . LEU A 1 818 ? 13.666 -27.672 -22.788 1.00 78.31 818 LEU A CA 1
ATOM 6340 C C . LEU A 1 818 ? 13.505 -26.326 -22.072 1.00 78.31 818 LEU A C 1
ATOM 6342 O O . LEU A 1 818 ? 13.177 -26.290 -20.887 1.00 78.31 818 LEU A O 1
ATOM 6346 N N . TYR A 1 819 ? 13.694 -25.234 -22.804 1.00 78.56 819 TYR A N 1
ATOM 6347 C CA . TYR A 1 819 ? 13.400 -23.876 -22.363 1.00 78.56 819 TYR A CA 1
ATOM 6348 C C . TYR A 1 819 ? 12.694 -23.100 -23.478 1.00 78.56 819 TYR A C 1
ATOM 6350 O O . TYR A 1 819 ? 12.817 -23.419 -24.661 1.00 78.56 819 TYR A O 1
ATOM 6358 N N . GLN A 1 820 ? 11.924 -22.083 -23.101 1.00 82.00 820 GLN A N 1
ATOM 6359 C CA . GLN A 1 820 ? 11.257 -21.201 -24.052 1.00 82.00 820 GLN A CA 1
ATOM 6360 C C . GLN A 1 820 ? 12.152 -20.000 -24.358 1.00 82.00 820 GLN A C 1
ATOM 6362 O O . GLN A 1 820 ? 12.644 -19.347 -23.436 1.00 82.00 820 GLN A O 1
ATOM 6367 N N . LYS A 1 821 ? 12.359 -19.692 -25.643 1.00 81.00 821 LYS A N 1
ATOM 6368 C CA . LYS A 1 821 ? 13.111 -18.498 -26.050 1.00 81.00 821 LYS A CA 1
ATOM 6369 C C . LYS A 1 821 ? 12.408 -17.226 -25.550 1.00 81.00 821 LYS A C 1
ATOM 6371 O O . LYS A 1 821 ? 11.190 -17.094 -25.685 1.00 81.00 821 LYS A O 1
ATOM 6376 N N . GLY A 1 822 ? 13.180 -16.285 -25.006 1.00 77.62 822 GLY A N 1
ATOM 6377 C CA . GLY A 1 822 ? 12.667 -14.992 -24.555 1.00 77.62 822 GLY A CA 1
ATOM 6378 C C . GLY A 1 822 ? 11.972 -14.207 -25.672 1.00 77.62 822 GLY A C 1
ATOM 6379 O O . GLY A 1 822 ? 12.405 -14.227 -26.827 1.00 77.62 822 GLY A O 1
ATOM 6380 N N . GLY A 1 823 ? 10.859 -13.552 -25.327 1.00 73.88 823 GLY A N 1
ATOM 6381 C CA . GLY A 1 823 ? 10.052 -12.755 -26.259 1.00 73.88 823 GLY A CA 1
ATOM 6382 C C . GLY A 1 823 ? 9.281 -13.550 -27.324 1.00 73.88 823 GLY A C 1
ATOM 6383 O O . GLY A 1 823 ? 8.848 -12.961 -28.308 1.00 73.88 823 GLY A O 1
ATOM 6384 N N . CYS A 1 824 ? 9.105 -14.867 -27.161 1.00 80.75 824 CYS A N 1
ATOM 6385 C CA . CYS A 1 824 ? 8.304 -15.699 -28.069 1.00 80.75 824 CYS A CA 1
ATOM 6386 C C . CYS A 1 824 ? 6.845 -15.220 -28.192 1.00 80.75 824 CYS A C 1
ATOM 6388 O O . CYS A 1 824 ? 6.161 -15.145 -27.169 1.00 80.75 824 CYS A O 1
ATOM 6390 N N . GLY A 1 825 ? 6.339 -14.949 -29.399 1.00 70.62 825 GLY A N 1
ATOM 6391 C CA . GLY A 1 825 ? 4.987 -14.406 -29.593 1.00 70.62 825 GLY A CA 1
ATOM 6392 C C . GLY A 1 825 ? 4.908 -12.874 -29.508 1.00 70.62 825 GLY A C 1
ATOM 6393 O O . GLY A 1 825 ? 3.810 -12.324 -29.447 1.00 70.62 825 GLY A O 1
ATOM 6394 N N . GLY A 1 826 ? 6.049 -12.179 -29.462 1.00 79.88 826 GLY A N 1
ATOM 6395 C CA . GLY A 1 826 ? 6.132 -10.720 -29.476 1.00 79.88 826 GLY A CA 1
ATOM 6396 C C . GLY A 1 826 ? 5.680 -10.065 -28.168 1.00 79.88 826 GLY A C 1
ATOM 6397 O O . GLY A 1 826 ? 5.809 -10.640 -27.090 1.00 79.88 826 GLY A O 1
ATOM 6398 N N . PHE A 1 827 ? 5.167 -8.837 -28.249 1.00 71.94 827 PHE A N 1
ATOM 6399 C CA . PHE A 1 827 ? 4.706 -8.047 -27.089 1.00 71.94 827 PHE A CA 1
ATOM 6400 C C . PHE A 1 827 ? 3.305 -7.484 -27.301 1.00 71.94 827 PHE A C 1
ATOM 6402 O O . PHE A 1 827 ? 2.987 -6.385 -26.866 1.00 71.94 827 PHE A O 1
ATOM 6409 N N . GLY A 1 828 ? 2.469 -8.216 -28.037 1.00 70.25 828 GLY A N 1
ATOM 6410 C CA . GLY A 1 828 ? 1.086 -7.809 -28.214 1.00 70.25 828 GLY A CA 1
ATOM 6411 C C . GLY A 1 828 ? 0.899 -6.644 -29.175 1.00 70.25 828 GLY A C 1
ATOM 6412 O O . GLY A 1 828 ? -0.079 -5.925 -29.009 1.00 70.25 828 GLY A O 1
ATOM 6413 N N . LYS A 1 829 ? 1.775 -6.435 -30.171 1.00 75.31 829 LYS A N 1
ATOM 6414 C CA . LYS A 1 829 ? 1.634 -5.347 -31.158 1.00 75.31 829 LYS A CA 1
ATOM 6415 C C . LYS A 1 829 ? 0.205 -5.260 -31.701 1.00 75.31 829 LYS A C 1
ATOM 6417 O O . LYS A 1 829 ? -0.379 -4.179 -31.714 1.00 75.31 829 LYS A O 1
ATOM 6422 N N . GLY A 1 830 ? -0.364 -6.398 -32.107 1.00 68.88 830 GLY A N 1
ATOM 6423 C CA . GLY A 1 830 ? -1.723 -6.468 -32.648 1.00 68.88 830 GLY A CA 1
ATOM 6424 C C . GLY A 1 830 ? -2.821 -6.210 -31.609 1.00 68.88 830 GLY A C 1
ATOM 6425 O O . GLY A 1 830 ? -3.956 -5.910 -31.974 1.00 68.88 830 GLY A O 1
ATOM 6426 N N . ASN A 1 831 ? -2.491 -6.305 -30.321 1.00 74.88 831 ASN A N 1
ATOM 6427 C CA . ASN A 1 831 ? -3.393 -6.055 -29.201 1.00 74.88 831 ASN A CA 1
ATOM 6428 C C . ASN A 1 831 ? -3.262 -4.650 -28.609 1.00 74.88 831 ASN A C 1
ATOM 6430 O O . ASN A 1 831 ? -4.228 -4.194 -28.006 1.00 74.88 831 ASN A O 1
ATOM 6434 N N . ILE A 1 832 ? -2.139 -3.943 -28.790 1.00 71.44 832 ILE A N 1
ATOM 6435 C CA . ILE A 1 832 ? -1.940 -2.598 -28.222 1.00 71.44 832 ILE A CA 1
ATOM 6436 C C . ILE A 1 832 ? -3.044 -1.635 -28.693 1.00 71.44 832 ILE A C 1
ATOM 6438 O O . ILE A 1 832 ? -3.593 -0.886 -27.887 1.00 71.44 832 ILE A O 1
ATOM 6442 N N . SER A 1 833 ? -3.474 -1.721 -29.957 1.00 69.06 833 SER A N 1
ATOM 6443 C CA . SER A 1 833 ? -4.591 -0.907 -30.454 1.00 69.06 833 SER A CA 1
ATOM 6444 C C . SER A 1 833 ? -5.934 -1.234 -29.787 1.00 69.06 833 SER A C 1
ATOM 6446 O O . SER A 1 833 ? -6.765 -0.345 -29.613 1.00 69.06 833 SER A O 1
ATOM 6448 N N . GLU A 1 834 ? -6.182 -2.500 -29.431 1.00 74.56 834 GLU A N 1
ATOM 6449 C CA . GLU A 1 834 ? -7.402 -2.901 -28.710 1.00 74.56 834 GLU A CA 1
ATOM 6450 C C . GLU A 1 834 ? -7.319 -2.523 -27.227 1.00 74.56 834 GLU A C 1
ATOM 6452 O O . GLU A 1 834 ? -8.290 -2.015 -26.670 1.00 74.56 834 GLU A O 1
ATOM 6457 N N . LEU A 1 835 ? -6.140 -2.656 -26.613 1.00 73.06 835 LEU A N 1
ATOM 6458 C CA . LEU A 1 835 ? -5.871 -2.163 -25.266 1.00 73.06 835 LEU A CA 1
ATOM 6459 C C . LEU A 1 835 ? -6.149 -0.660 -25.165 1.00 73.06 835 LEU A C 1
ATOM 6461 O O . LEU A 1 835 ? -6.831 -0.234 -24.235 1.00 73.06 835 LEU A O 1
ATOM 6465 N N . PHE A 1 836 ? -5.689 0.138 -26.134 1.00 72.50 836 PHE A N 1
ATOM 6466 C CA . PHE A 1 836 ? -5.980 1.570 -26.155 1.00 72.50 836 PHE A CA 1
ATOM 6467 C C . PHE A 1 836 ? -7.470 1.863 -26.225 1.00 72.50 836 PHE A C 1
ATOM 6469 O O . PHE A 1 836 ? -7.938 2.734 -25.500 1.00 72.50 836 PHE A O 1
ATOM 6476 N N . LYS A 1 837 ? -8.246 1.112 -27.012 1.00 73.19 837 LYS A N 1
ATOM 6477 C CA . LYS A 1 837 ? -9.707 1.275 -27.030 1.00 73.19 837 LYS A CA 1
ATOM 6478 C C . LYS A 1 837 ? -10.319 0.985 -25.658 1.00 73.19 837 LYS A C 1
ATOM 6480 O O . LYS A 1 837 ? -11.146 1.773 -25.203 1.00 73.19 837 LYS A O 1
ATOM 6485 N N . CYS A 1 838 ? -9.882 -0.079 -24.977 1.00 72.75 838 CYS A N 1
ATOM 6486 C CA . CYS A 1 838 ? -10.342 -0.401 -23.622 1.00 72.75 838 CYS A CA 1
ATOM 6487 C C . CYS A 1 838 ? -9.970 0.692 -22.604 1.00 72.75 838 CYS A C 1
ATOM 6489 O O . CYS A 1 838 ? -10.801 1.068 -21.775 1.00 72.75 838 CYS A O 1
ATOM 6491 N N . VAL A 1 839 ? -8.744 1.226 -22.665 1.00 71.62 839 VAL A N 1
ATOM 6492 C CA . VAL A 1 839 ? -8.285 2.332 -21.804 1.00 71.62 839 VAL A CA 1
ATOM 6493 C C . VAL A 1 839 ? -9.076 3.606 -22.095 1.00 71.62 839 VAL A C 1
ATOM 6495 O O . VAL A 1 839 ? -9.600 4.222 -21.174 1.00 71.62 839 VAL A O 1
ATOM 6498 N N . GLU A 1 840 ? -9.241 3.980 -23.362 1.00 71.38 840 GLU A N 1
ATOM 6499 C CA . GLU A 1 840 ? -9.994 5.169 -23.766 1.00 71.38 840 GLU A CA 1
ATOM 6500 C C . GLU A 1 840 ? -11.470 5.089 -23.359 1.00 71.38 840 GLU A C 1
ATOM 6502 O O . GLU A 1 840 ? -12.077 6.110 -23.017 1.00 71.38 840 GLU A O 1
ATOM 6507 N N . GLU A 1 841 ? -12.074 3.900 -23.421 1.00 70.50 841 GLU A N 1
ATOM 6508 C CA . GLU A 1 841 ? -13.433 3.650 -22.945 1.00 70.50 841 GLU A CA 1
ATOM 6509 C C . GLU A 1 841 ? -13.520 3.761 -21.422 1.00 70.50 841 GLU A C 1
ATOM 6511 O O . GLU A 1 841 ? -14.403 4.459 -20.917 1.00 70.50 841 GLU A O 1
ATOM 6516 N N . TYR A 1 842 ? -12.560 3.185 -20.697 1.00 70.25 842 TYR A N 1
ATOM 6517 C CA . TYR A 1 842 ? -12.444 3.359 -19.252 1.00 70.25 842 TYR A CA 1
ATOM 6518 C C . TYR A 1 842 ? -12.292 4.842 -18.875 1.00 70.25 842 TYR A C 1
ATOM 6520 O O . TYR A 1 842 ? -13.080 5.359 -18.087 1.00 70.25 842 TYR A O 1
ATOM 6528 N N . GLU A 1 843 ? -11.393 5.590 -19.510 1.00 67.44 843 GLU A N 1
ATOM 6529 C CA . GLU A 1 843 ? -11.231 7.031 -19.282 1.00 67.44 843 GLU A CA 1
ATOM 6530 C C . GLU A 1 843 ? -12.490 7.840 -19.629 1.00 67.44 843 GLU A C 1
ATOM 6532 O O . GLU A 1 843 ? -12.822 8.804 -18.938 1.00 67.44 843 GLU A O 1
ATOM 6537 N N . LYS A 1 844 ? -13.250 7.448 -20.665 1.00 67.25 844 LYS A N 1
ATOM 6538 C CA . LYS A 1 844 ? -14.562 8.061 -20.954 1.00 67.25 844 LYS A CA 1
ATOM 6539 C C . LYS A 1 844 ? -15.529 7.877 -19.789 1.00 67.25 844 LYS A C 1
ATOM 6541 O O . LYS A 1 844 ? -16.337 8.774 -19.558 1.00 67.25 844 LYS A O 1
ATOM 6546 N N . THR A 1 845 ? -15.473 6.753 -19.072 1.00 60.62 845 THR A N 1
ATOM 6547 C CA . THR A 1 845 ? -16.286 6.568 -17.861 1.00 60.62 845 THR A CA 1
ATOM 6548 C C . THR A 1 845 ? -15.824 7.469 -16.716 1.00 60.62 845 THR A C 1
ATOM 6550 O O . THR A 1 845 ? -16.680 8.037 -16.049 1.00 60.62 845 THR A O 1
ATOM 6553 N N . LEU A 1 846 ? -14.513 7.711 -16.566 1.00 58.59 846 LEU A N 1
ATOM 6554 C CA . LEU A 1 846 ? -13.965 8.647 -15.569 1.00 58.59 846 LEU A CA 1
ATOM 6555 C C . LEU A 1 846 ? -14.385 10.105 -15.843 1.00 58.59 846 LEU A C 1
ATOM 6557 O O . LEU A 1 846 ? -14.680 10.860 -14.924 1.00 58.59 846 LEU A O 1
ATOM 6561 N N . LEU A 1 847 ? -14.436 10.507 -17.118 1.00 49.00 847 LEU A N 1
ATOM 6562 C CA . LEU A 1 847 ? -14.757 11.882 -17.526 1.00 49.00 847 LEU A CA 1
ATOM 6563 C C . LEU A 1 847 ? -16.266 12.175 -17.617 1.00 49.00 847 LEU A C 1
ATOM 6565 O O . LEU A 1 847 ? -16.655 13.344 -17.604 1.00 49.00 847 LEU A O 1
ATOM 6569 N N . LYS A 1 848 ? -17.125 11.150 -17.717 1.00 41.38 848 LYS A N 1
ATOM 6570 C CA . LYS A 1 848 ? -18.592 11.311 -17.790 1.00 41.38 848 LYS A CA 1
ATOM 6571 C C . LYS A 1 848 ? -19.224 11.750 -16.466 1.00 41.38 848 LYS A C 1
ATOM 6573 O O . LYS A 1 848 ? -20.299 12.339 -16.502 1.00 41.38 848 LYS A O 1
ATOM 6578 N N . THR A 1 849 ? -18.556 11.548 -15.331 1.00 40.16 849 THR A N 1
ATOM 6579 C CA . THR A 1 849 ? -19.040 11.973 -14.004 1.00 40.16 849 THR A CA 1
ATOM 6580 C C . THR A 1 849 ? -18.971 13.495 -13.790 1.00 40.16 849 THR A C 1
ATOM 6582 O O . THR A 1 849 ? -19.456 13.992 -12.783 1.00 40.16 849 THR A O 1
ATOM 6585 N N . LYS A 1 850 ? -18.442 14.273 -14.752 1.00 37.50 850 LYS A N 1
ATOM 6586 C CA . LYS A 1 850 ? -18.374 15.749 -14.697 1.00 37.50 850 LYS A CA 1
ATOM 6587 C C . LYS A 1 850 ? -19.732 16.481 -14.746 1.00 37.50 850 LYS A C 1
ATOM 6589 O O . LYS A 1 850 ? -19.735 17.705 -14.828 1.00 37.50 850 LYS A O 1
ATOM 6594 N N . VAL A 1 851 ? -20.874 15.788 -14.724 1.00 30.14 851 VAL A N 1
ATOM 6595 C CA . VAL A 1 851 ? -22.200 16.423 -14.832 1.00 30.14 851 VAL A CA 1
ATOM 6596 C C . VAL A 1 851 ? -23.186 15.825 -13.830 1.00 30.14 851 VAL A C 1
ATOM 6598 O O . VAL A 1 851 ? -24.100 15.101 -14.204 1.00 30.14 851 VAL A O 1
ATOM 6601 N N . VAL A 1 852 ? -23.010 16.158 -12.555 1.00 29.38 852 VAL A N 1
ATOM 6602 C CA . VAL A 1 852 ? -24.139 16.470 -11.668 1.00 29.38 852 VAL A CA 1
ATOM 6603 C C . VAL A 1 852 ? -23.700 17.701 -10.878 1.00 29.38 852 VAL A C 1
ATOM 6605 O O . VAL A 1 852 ? -23.070 17.588 -9.831 1.00 29.38 852 VAL A O 1
ATOM 6608 N N . THR A 1 853 ? -23.878 18.870 -11.496 1.00 29.48 853 THR A N 1
ATOM 6609 C CA . THR A 1 853 ? -23.823 20.174 -10.818 1.00 29.48 853 THR A CA 1
ATOM 6610 C C . THR A 1 853 ? -25.064 20.383 -9.985 1.00 29.48 853 THR A C 1
ATOM 6612 O O . THR A 1 853 ? -26.145 20.057 -10.534 1.00 29.48 853 THR A O 1
#

Radius of gyration: 29.83 Å; chains: 1; bounding box: 82×63×86 Å